Protein AF-0000000087431002 (afdb_homodimer)

Sequence (1058 aa):
MSEARDIAREKSKQQKQAIRGGDVTFYLPKTRDTFADWYDAVMDAAELVDRRYPVKGCIVFRPYGFFMENAIMRMCEEEYAKQGIELVLFPTVIPESYLKAESDHIKGFEAECFWVEKGGLHPLEERLALRPTSETAIYSMFAKWVRSYKDLPIKINQTCTIFRHETKNTKPLIRIREVHWNEAHCCHPTAEEAVEQLEAYWKVYDAITEGELCFKGIKLQRAPWDKFAGSVYTEVLDTIMPCGRVIQAASIHNLGQGFSKVFDMTYTNKDNIQVHPFLTCAGISTRVMACALSIHGDEKGLVLPPLIAQYQVVILPVGCGRKNNEEADRRVMAKVEEIRSTLVNKLKLRVHVDTNTSMSIGEKLYYYEVKGVPLRIELGNRDLEKNECVLVARDQGKDGKKSLSLDEVLSIASSTTEHHELILKNVILDELLAYKARLAQRAREFHESMVSEATSMEEIVRIINEKGGAVRFPFFTIGEDGKEWDDKLREQCSAEIRGYWPREKVPEGLKCALTGKPAVCYMYCAKAYMSEARDIAREKSKQQKQAIRGGDVTFYLPKTRDTFADWYDAVMDAAELVDRRYPVKGCIVFRPYGFFMENAIMRMCEEEYAKQGIELVLFPTVIPESYLKAESDHIKGFEAECFWVEKGGLHPLEERLALRPTSETAIYSMFAKWVRSYKDLPIKINQTCTIFRHETKNTKPLIRIREVHWNEAHCCHPTAEEAVEQLEAYWKVYDAITEGELCFKGIKLQRAPWDKFAGSVYTEVLDTIMPCGRVIQAASIHNLGQGFSKVFDMTYTNKDNIQVHPFLTCAGISTRVMACALSIHGDEKGLVLPPLIAQYQVVILPVGCGRKNNEEADRRVMAKVEEIRSTLVNKLKLRVHVDTNTSMSIGEKLYYYEVKGVPLRIELGNRDLEKNECVLVARDQGKDGKKSLSLDEVLSIASSTTEHHELILKNVILDELLAYKARLAQRAREFHESMVSEATSMEEIVRIINEKGGAVRFPFFTIGEDGKEWDDKLREQCSAEIRGYWPREKVPEGLKCALTGKPAVCYMYCAKAY

Solvent-accessible surface area (backbone atoms only — not comparable to full-atom values): 53680 Å² total; per-residue (Å²): 113,69,63,60,51,51,52,52,38,54,53,42,50,52,48,32,52,32,35,74,70,64,76,43,77,73,65,42,68,66,42,52,80,29,28,69,45,35,56,57,36,46,36,53,74,48,40,25,46,41,74,80,47,92,44,88,38,34,48,28,31,30,46,63,30,30,47,25,55,49,40,53,51,51,48,52,50,52,48,33,45,78,69,64,27,36,49,35,43,69,57,62,62,34,46,50,70,50,48,56,58,37,58,64,49,27,73,69,36,52,62,21,22,35,32,32,44,27,41,27,90,39,71,46,98,64,44,27,27,40,26,64,65,56,60,53,63,51,46,53,50,44,32,74,66,35,56,39,53,86,52,52,64,44,44,34,28,34,78,49,66,34,27,39,50,71,70,89,73,61,41,88,51,71,39,50,25,54,42,56,31,37,40,35,45,34,38,22,82,38,67,67,57,37,55,52,46,53,55,54,52,49,54,46,52,44,46,47,37,46,63,45,46,24,37,63,62,46,66,23,33,34,37,73,91,66,35,57,74,66,37,76,43,23,36,33,32,35,29,70,42,71,58,15,32,31,39,76,32,32,42,38,34,42,25,42,47,51,61,27,59,63,50,63,22,43,26,33,39,96,85,70,42,79,43,62,37,20,34,33,39,36,38,41,42,43,31,44,56,46,50,38,50,57,67,51,29,52,35,52,27,40,42,42,38,62,72,48,28,80,36,38,31,38,39,38,68,41,89,58,86,54,90,89,37,60,67,60,35,49,52,44,51,51,52,51,50,51,50,48,48,47,42,34,73,74,66,66,45,44,66,40,74,61,78,65,76,89,50,53,70,69,55,49,52,52,52,42,42,30,58,8,34,36,30,38,35,41,41,27,61,72,29,54,76,68,45,29,32,39,37,30,39,56,94,51,37,83,82,42,58,38,81,40,47,48,65,49,66,68,41,74,46,76,47,66,47,95,82,69,45,81,42,76,44,37,58,63,61,51,49,53,52,50,53,46,50,52,47,29,49,54,33,43,52,52,48,57,71,35,50,43,78,35,64,33,62,68,49,42,44,47,42,51,74,73,68,29,18,37,35,38,27,37,26,56,61,79,50,72,80,45,50,65,56,33,53,51,41,30,72,72,58,63,22,36,66,57,19,30,40,89,86,52,81,58,64,88,86,40,48,11,25,80,77,61,41,63,30,67,33,48,35,31,33,30,31,69,114,111,68,64,60,51,52,53,52,38,53,53,42,50,52,48,31,51,33,37,74,71,63,76,42,78,73,67,41,67,66,41,51,82,30,28,69,45,36,54,56,37,45,36,53,74,48,40,25,46,40,74,80,46,90,43,88,38,34,48,27,31,29,44,64,30,29,48,25,55,50,39,52,51,50,49,52,52,53,48,35,46,78,69,63,28,37,49,37,42,70,58,60,61,35,46,49,70,50,47,56,58,38,59,65,50,29,74,70,37,52,62,20,23,35,32,32,44,28,42,26,90,39,72,46,96,63,44,26,26,39,25,63,66,56,62,52,63,52,47,53,49,44,31,73,66,36,54,39,52,84,52,50,65,43,43,34,28,34,77,50,67,32,28,38,50,71,69,89,73,61,41,89,51,70,39,49,25,55,41,55,31,36,39,34,46,34,40,22,81,39,70,67,57,35,56,53,47,53,56,54,51,47,55,44,53,43,46,47,37,47,61,45,47,23,37,63,61,46,68,25,34,34,37,73,91,65,37,57,72,66,38,74,44,22,37,33,30,36,30,69,42,72,58,16,32,33,40,75,33,34,42,36,34,42,25,42,47,52,62,26,59,64,51,64,21,45,26,32,39,95,85,69,42,78,42,62,37,20,34,33,38,36,38,40,42,42,32,44,56,45,49,40,50,55,67,50,28,52,34,52,28,39,44,42,37,62,70,48,27,81,36,36,31,36,39,37,68,42,87,57,88,55,92,90,39,62,66,60,35,48,52,44,52,52,51,51,49,52,49,47,49,47,42,34,73,75,66,66,45,44,68,41,73,60,77,65,75,89,51,52,70,68,54,49,52,50,52,43,42,31,56,9,34,37,29,37,35,40,39,28,63,70,30,54,76,69,45,29,31,40,38,30,38,57,93,52,37,81,83,42,60,38,80,41,46,48,64,49,66,67,42,75,46,77,48,66,47,97,81,68,45,81,41,76,44,38,60,64,59,51,50,53,52,51,51,45,51,51,45,28,50,54,34,43,52,52,48,56,70,34,52,43,79,36,65,34,61,69,49,42,43,49,41,50,73,71,68,29,18,36,36,37,27,38,25,56,62,79,51,72,81,43,49,65,57,33,52,50,41,29,71,73,58,62,22,36,66,58,19,29,42,89,85,51,82,57,64,87,88,40,50,10,25,81,76,60,42,64,30,66,34,49,34,32,33,30,31,69,116

Radius of gyration: 31.09 Å; Cα contacts (8 Å, |Δi|>4): 2211; chains: 2; bounding box: 86×86×69 Å

Foldseek 3Di:
DVVVLVVLQVVLQVVLVCLLVVNDFFFHFCALSNPQSQQNSLCRNLVQWACPPPDFQDIHGDPLNVLLVVLLVVLLQVLLVVVVAAEDDFDQKAFPVLQVLQVLRCVPAVVWWDWAQDDDPGGDPTIITRAQDCLSVVLLVLLVQAAAQVSPKHKYKYFDWGATNPDPDHDPLARGGIWTKMKMKIWHADPVVLVVVLVSSVVSVCCSQCNQLQAAFDWFKFFPVPADGQFPIKIFGWAQFNSQAIGTFKMKTFNAQRSQVSSVRWYQYPVRDTDGITMIMMMGISVSVVRSQRLQAGSLAGAGGQSSRLAQEEEEEPPADDPPCPVLNVVQVVLVVLLVCLCCVVVVGNYHYDPDPVDDPVRVVSSVLNNNHQKYKYTYSVQVVVQWIWIDGSSCPPNRIDIDGSCQSNDWDWDADPVRDIDIDGPSVVSSVVSSVVSNVSNVVVLVVSEEEDQALVVQQVCCQPPHHKYKWFAADSHPVCVVVQVVSCVRRVKGWGRFDPVDADDPPDAGSYPRHTGGTIIMIGHHD/DVVVLVVLQVVLQVLLVCLLVVNDFFFHFCALSNLQSNQNSLCRNLVQWACPPPDFQDIHGDPLNVLLVVLLVVLLQVLLVVVVAAEDDFDQKAFPVLQVLQVLSCVPAVVWWDWAQDDDPGGDPTIITRAQDCLSVVLLVLLVQAAAQVSPKHKYKYFDWGATNPDPDHDPLARGGIWTKMKMKIWHADPVVLVVVLVSSVVSVCCSQCNQLQAAFDWFKFFPVPADGQFPTKIFGWAQFNSQAIGTFKMKTFNAQRSQVSSVRWYQYPVRDIDGITMIMMMGISVSVVRSQRLQAGSLAGAGGQSSRLAQEEEEEPPAPDDPCPVLNVVQVVLVVLLVCLCCVVVVGNYHYDPDPVDDPVRVVSSVLNNNRQKYKYTYSVQVVVQWIWIDGSSCPPNRIDIDGSCQSNDWDWDADPVRDIDIDGPSVVSSVVSSVVSNVSNVVVLVVSEEEDQALVVQQVCCQPPHHKYKWFAADSHPVCVVVQVVSCVRRVKGWGRFDPVDADDPPDAGSYPRHTGGTIIMIGHHD

Nearest PDB structures (foldseek):
  3ial-assembly1_B  TM=9.937E-01  e=1.482E-90  Giardia lamblia ATCC 50803
  1nj1-assembly1_A  TM=9.697E-01  e=1.057E-57  Methanothermobacter thermautotrophicus
  1nj8-assembly1_A  TM=9.540E-01  e=5.963E-51  Methanocaldococcus jannaschii
  7f9b-assembly1_B  TM=9.378E-01  e=2.506E-51  Homo sapiens
  7ot3-assembly1_A  TM=9.223E-01  e=3.376E-50  Homo sapiens

pLDDT: mean 93.63, std 7.82, range [51.78, 98.88]

Organism: Giardia muris (NCBI:txid5742)

Secondary structure (DSSP, 8-state):
-HHHHHHHHHHHHHHHHHHHTTSS-------TTTHHHHHHHHHHHTT-EETTSSSTT--EE-HHHHHHHHHHHHHHHHHHHHTT-EE-B--SEEEHHHHHTSHHHHHHHGGG-EEEEEETTEEEEEEEEE-S-SHHHHHHHHHHH--BGGG--EEEEEEEEEE----SS-BTTTB-SEEEEEEEEEEESSHHHHHHHHHHHHHHHHIIIIIIS----EEEEPPGGGSPTT-SEEEEEEEE-TTS-EEEEEEEEEEETHHHHHTT--EE-TTS-EEPPEEEEEEEETHHHHHHHHHH-BTTB----GGG-S-SEEEEEES---TT-HHHHHHHHHHHHHHHHHHHHHH---EEE---TTS-HHHHHHHHHHTT-SEEEEEEHHHHHTTEEEEEETTTGGGG-EEEEHHHHH--EEEE-TT--EEEE-HHHHHHHHHHHHHHHHHHHHHHHTEEE-SSHHHHHHHHHHT-SEEEEEES-SSGGGHHHHHHHHHHHS-EEEEB-TT----TTPBPTTT-SBP-EEEEEE-B-/-HHHHHHHHHHHHHHHHHHHTTSS-------TTTHHHHHHHHHHHTT-EETTSSSTT--EE-HHHHHHHHHHHHHHHHHHHHTT-EE-B--SEEEHHHHHTSHHHHHHHGGG-EEEEEETTEEEEEEEEE-S-SHHHHHHHHHHH--BGGG--EEEEEEEEEE----SS-BTTTB-SEEEEEEEEEEESSHHHHHHHHHHHHHHHHIIIIIIS----EEEEPPGGGSPTT-SEEEEEEEE-TTS-EEEEEEEEEEETHHHHHTT--EE-TTS-EEPPEEEEEEEETHHHHHHHHHH-BTTB----GGG-S-SEEEEEES-S-TT-HHHHHHHHHHHHHHHHHHHHHH---EEE---TTS-HHHHHHHHHHTT-SEEEEEEHHHHHTTEEEEEETTTGGGG-EEEEHHHHH--EEEE-TT--EEEE-HHHHHHHHHHHHHHHHHHHHHHHTEEE-SSHHHHHHHHHHT-SEEEEEES-SSGGGHHHHHHHHHHHS-EEEEE-TT----TTPBPTTT-SBP-EEEEEE-B-

Structure (mmCIF, N/CA/C/O backbone):
data_AF-0000000087431002-model_v1
#
loop_
_entity.id
_entity.type
_entity.pdbx_description
1 polymer 'proline--tRNA ligase'
#
loop_
_atom_site.group_PDB
_atom_site.id
_atom_site.type_symbol
_atom_site.label_atom_id
_atom_site.label_alt_id
_atom_site.label_comp_id
_atom_site.label_asym_id
_atom_site.label_entity_id
_atom_site.label_seq_id
_atom_site.pdbx_PDB_ins_code
_atom_site.Cartn_x
_atom_site.Cartn_y
_atom_site.Cartn_z
_atom_site.occupancy
_atom_site.B_iso_or_equiv
_atom_site.auth_seq_id
_atom_site.auth_comp_id
_atom_site.auth_asym_id
_atom_site.auth_atom_id
_atom_site.pdbx_PDB_model_num
ATOM 1 N N . MET A 1 1 ? 12.492 47.031 8.977 1 52.16 1 MET A N 1
ATOM 2 C CA . MET A 1 1 ? 11.844 45.719 9.141 1 52.16 1 MET A CA 1
ATOM 3 C C . MET A 1 1 ? 11.82 44.969 7.824 1 52.16 1 MET A C 1
ATOM 5 O O . MET A 1 1 ? 12.172 43.781 7.785 1 52.16 1 MET A O 1
ATOM 9 N N . SER A 1 2 ? 11.578 45.75 6.766 1 64.38 2 SER A N 1
ATOM 10 C CA . SER A 1 2 ? 11.531 45.156 5.426 1 64.38 2 SER A CA 1
ATOM 11 C C . SER A 1 2 ? 12.93 44.812 4.926 1 64.38 2 SER A C 1
ATOM 13 O O . SER A 1 2 ? 13.148 43.75 4.367 1 64.38 2 SER A O 1
ATOM 15 N N . GLU A 1 3 ? 13.812 45.656 5.258 1 68.19 3 GLU A N 1
ATOM 16 C CA . GLU A 1 3 ? 15.18 45.438 4.777 1 68.19 3 GLU A CA 1
ATOM 17 C C . GLU A 1 3 ? 15.828 44.25 5.465 1 68.19 3 GLU A C 1
ATOM 19 O O . GLU A 1 3 ? 16.531 43.469 4.82 1 68.19 3 GLU A O 1
ATOM 24 N N . ALA A 1 4 ? 15.617 44.188 6.703 1 68.56 4 ALA A N 1
ATOM 25 C CA . ALA A 1 4 ? 16.172 43.062 7.477 1 68.56 4 ALA A CA 1
ATOM 26 C C . ALA A 1 4 ? 15.602 41.75 7.004 1 68.56 4 ALA A C 1
ATOM 28 O O . ALA A 1 4 ? 16.328 40.75 6.93 1 68.56 4 ALA A O 1
ATOM 29 N N . ARG A 1 5 ? 14.453 41.75 6.629 1 75.25 5 ARG A N 1
ATOM 30 C CA . ARG A 1 5 ? 13.797 40.562 6.109 1 75.25 5 ARG A CA 1
ATOM 31 C C . ARG A 1 5 ? 14.391 40.156 4.766 1 75.25 5 ARG A C 1
ATOM 33 O O . ARG A 1 5 ? 14.609 38.969 4.508 1 75.25 5 ARG A O 1
ATOM 40 N N . ASP A 1 6 ? 14.719 41.094 3.988 1 77.62 6 ASP A N 1
ATOM 41 C CA . ASP A 1 6 ? 15.289 40.812 2.67 1 77.62 6 ASP A CA 1
ATOM 42 C C . ASP A 1 6 ? 16.703 40.25 2.785 1 77.62 6 ASP A C 1
ATOM 44 O O . ASP A 1 6 ? 17.062 39.344 2.037 1 77.62 6 ASP A O 1
ATOM 48 N N . ILE A 1 7 ? 17.391 40.75 3.699 1 77 7 ILE A N 1
ATOM 49 C CA . ILE A 1 7 ? 18.75 40.281 3.924 1 77 7 ILE A CA 1
ATOM 50 C C . ILE A 1 7 ? 18.719 38.844 4.449 1 77 7 ILE A C 1
ATOM 52 O O . ILE A 1 7 ? 19.484 38 4 1 77 7 ILE A O 1
ATOM 56 N N . ALA A 1 8 ? 17.859 38.656 5.32 1 76 8 ALA A N 1
ATOM 57 C CA . ALA A 1 8 ? 17.719 37.312 5.887 1 76 8 ALA A CA 1
ATOM 58 C C . ALA A 1 8 ? 17.328 36.312 4.812 1 76 8 ALA A C 1
ATOM 60 O O . ALA A 1 8 ? 17.859 35.188 4.781 1 76 8 ALA A O 1
ATOM 61 N N . ARG A 1 9 ? 16.547 36.656 3.959 1 82.19 9 ARG A N 1
ATOM 62 C CA . ARG A 1 9 ? 16.094 35.781 2.883 1 82.19 9 ARG A CA 1
ATOM 63 C C . ARG A 1 9 ? 17.219 35.469 1.905 1 82.19 9 ARG A C 1
ATOM 65 O O . ARG A 1 9 ? 17.359 34.344 1.435 1 82.19 9 ARG A O 1
ATOM 72 N N . GLU A 1 10 ? 17.938 36.438 1.567 1 83 10 GLU A N 1
ATOM 73 C CA . GLU A 1 10 ? 19.062 36.25 0.648 1 83 10 GLU A CA 1
ATOM 74 C C . GLU A 1 10 ? 20.109 35.312 1.251 1 83 10 GLU A C 1
ATOM 76 O O . GLU A 1 10 ? 20.656 34.469 0.558 1 83 10 GLU A O 1
ATOM 81 N N . LYS A 1 11 ? 20.359 35.531 2.484 1 84.12 11 LYS A N 1
ATOM 82 C CA . LYS A 1 11 ? 21.328 34.688 3.184 1 84.12 11 LYS A CA 1
ATOM 83 C C . LYS A 1 11 ? 20.828 33.25 3.256 1 84.12 11 LYS A C 1
ATOM 85 O O . LYS A 1 11 ? 21.594 32.312 3.07 1 84.12 11 LYS A O 1
ATOM 90 N N . SER A 1 12 ? 19.625 33.062 3.512 1 83 12 SER A N 1
ATOM 91 C CA . SER A 1 12 ? 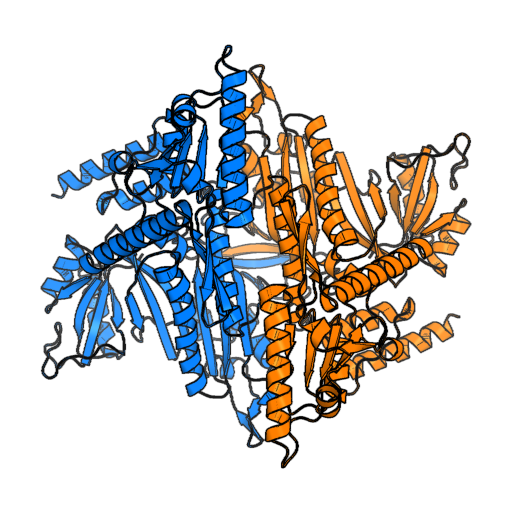19.047 31.734 3.6 1 83 12 SER A CA 1
ATOM 92 C C . SER A 1 12 ? 19.078 31.031 2.248 1 83 12 SER A C 1
ATOM 94 O O . SER A 1 12 ? 19.297 29.812 2.182 1 83 12 SER A O 1
ATOM 96 N N . LYS A 1 13 ? 18.891 31.734 1.188 1 84.25 13 LYS A N 1
ATOM 97 C CA . LYS A 1 13 ? 18.953 31.172 -0.159 1 84.25 13 LYS A CA 1
ATOM 98 C C . LYS A 1 13 ? 20.359 30.656 -0.468 1 84.25 13 LYS A C 1
ATOM 100 O O . LYS A 1 13 ? 20.516 29.594 -1.057 1 84.25 13 LYS A O 1
ATOM 105 N N . GLN A 1 14 ? 21.25 31.406 -0.085 1 81.62 14 GLN A N 1
ATOM 106 C CA . GLN A 1 14 ? 22.641 31 -0.298 1 81.62 14 GLN A CA 1
ATOM 107 C C . GLN A 1 14 ? 22.984 29.75 0.516 1 81.62 14 GLN A C 1
ATOM 109 O O . GLN A 1 14 ? 23.672 28.859 0.023 1 81.62 14 GLN A O 1
ATOM 114 N N . GLN A 1 15 ? 22.531 29.75 1.683 1 82.06 15 GLN A N 1
ATOM 115 C CA . GLN A 1 15 ? 22.781 28.594 2.551 1 82.06 15 GLN A CA 1
ATOM 116 C C . GLN A 1 15 ? 22.109 27.344 2.004 1 82.06 15 GLN A C 1
ATOM 118 O O . GLN A 1 15 ? 22.688 26.25 2.037 1 82.06 15 GLN A O 1
ATOM 123 N N . LYS A 1 16 ? 20.984 27.5 1.591 1 80.81 16 LYS A N 1
ATOM 124 C CA . LYS A 1 16 ? 20.266 26.391 0.975 1 80.81 16 LYS A CA 1
ATOM 125 C C . LYS A 1 16 ? 21.062 25.797 -0.187 1 80.81 16 LYS A C 1
ATOM 127 O O . LYS A 1 16 ? 21.188 24.578 -0.294 1 80.81 16 LYS A O 1
ATOM 132 N N . GLN A 1 17 ? 21.562 26.594 -1.006 1 79.88 17 GLN A N 1
ATOM 133 C CA . GLN A 1 17 ? 22.328 26.125 -2.152 1 79.88 17 GLN A CA 1
ATOM 134 C C . GLN A 1 17 ? 23.609 25.406 -1.703 1 79.88 17 GLN A C 1
ATOM 136 O O . GLN A 1 17 ? 24.016 24.422 -2.309 1 79.88 17 GLN A O 1
ATOM 141 N N . ALA A 1 18 ? 24.156 25.906 -0.651 1 78.31 18 ALA A N 1
ATOM 142 C CA . ALA A 1 18 ? 25.359 25.297 -0.117 1 78.31 18 ALA A CA 1
ATOM 143 C C . ALA A 1 18 ? 25.078 23.922 0.479 1 78.31 18 ALA A C 1
ATOM 145 O O . ALA A 1 18 ? 25.875 23 0.354 1 78.31 18 ALA A O 1
ATOM 146 N N . ILE A 1 19 ? 24.016 23.828 1.104 1 79.31 19 ILE A N 1
ATOM 147 C CA . ILE A 1 19 ? 23.594 22.562 1.685 1 79.31 19 ILE A CA 1
ATOM 148 C C . ILE A 1 19 ? 23.312 21.547 0.573 1 79.31 19 ILE A C 1
ATOM 150 O O . ILE A 1 19 ? 23.797 20.406 0.627 1 79.31 19 ILE A O 1
ATOM 154 N N . ARG A 1 20 ? 22.672 21.953 -0.408 1 75.88 20 ARG A N 1
ATOM 155 C CA . ARG A 1 20 ? 22.312 21.078 -1.528 1 75.88 20 ARG A CA 1
ATOM 156 C C . ARG A 1 20 ? 23.547 20.625 -2.293 1 75.88 20 ARG A C 1
ATOM 158 O O . ARG A 1 20 ? 23.609 19.5 -2.779 1 75.88 20 ARG A O 1
ATOM 165 N N . GLY A 1 21 ? 24.5 21.531 -2.328 1 73.31 21 GLY A N 1
ATOM 166 C CA . GLY A 1 21 ? 25.75 21.219 -3.014 1 73.31 21 GLY A CA 1
ATOM 167 C C . GLY A 1 21 ? 26.672 20.344 -2.197 1 73.31 21 GLY A C 1
ATOM 168 O O . GLY A 1 21 ? 27.688 19.859 -2.709 1 73.31 21 GLY A O 1
ATOM 169 N N . GLY A 1 22 ? 26.297 20.141 -0.859 1 74.38 22 GLY A N 1
ATOM 170 C CA . GLY A 1 22 ? 27.125 19.328 0.016 1 74.38 22 GLY A CA 1
ATOM 171 C C . GLY A 1 22 ? 28.297 20.078 0.605 1 74.38 22 GLY A C 1
ATOM 172 O O . GLY A 1 22 ? 29.203 19.484 1.2 1 74.38 22 GLY A O 1
ATOM 173 N N . ASP A 1 23 ? 28.297 21.328 0.512 1 72.69 23 ASP A N 1
ATOM 174 C CA . ASP A 1 23 ? 29.422 22.156 0.929 1 72.69 23 ASP A CA 1
ATOM 175 C C . ASP A 1 23 ? 29.406 22.391 2.436 1 72.69 23 ASP A C 1
ATOM 177 O O . ASP A 1 23 ? 30.438 22.641 3.049 1 72.69 23 ASP A O 1
ATOM 181 N N . VAL A 1 24 ? 28.156 22.359 2.922 1 79.56 24 VAL A N 1
ATOM 182 C CA . VAL A 1 24 ? 28.047 22.625 4.352 1 79.56 24 VAL A CA 1
ATOM 183 C C . VAL A 1 24 ? 27.047 21.656 4.98 1 79.56 24 VAL A C 1
ATOM 185 O O . VAL A 1 24 ? 26.172 21.109 4.285 1 79.56 24 VAL A O 1
ATOM 188 N N . THR A 1 25 ? 27.234 21.562 6.277 1 83.81 25 THR A N 1
ATOM 189 C CA . THR A 1 25 ? 26.281 20.781 7.039 1 83.81 25 THR A CA 1
ATOM 190 C C . THR A 1 25 ? 24.969 21.547 7.23 1 83.81 25 THR A C 1
ATOM 192 O O . THR A 1 25 ? 24.953 22.781 7.148 1 83.81 25 THR A O 1
ATOM 195 N N . PHE A 1 26 ? 24 20.875 7.34 1 89.38 26 PHE A N 1
ATOM 196 C CA . PHE A 1 26 ? 22.688 21.5 7.453 1 89.38 26 PHE A CA 1
ATOM 197 C C . PHE A 1 26 ? 22.594 22.344 8.719 1 89.38 26 PHE A C 1
ATOM 199 O O . PHE A 1 26 ? 22.766 21.828 9.828 1 89.38 26 PHE A O 1
ATOM 206 N N . TYR A 1 27 ? 22.406 23.516 8.602 1 92.62 27 TYR A N 1
ATOM 207 C CA . TYR A 1 27 ? 22 24.469 9.617 1 92.62 27 TYR A CA 1
ATOM 208 C C . TYR A 1 27 ? 21.297 25.656 8.992 1 92.62 27 TYR A C 1
ATOM 210 O O . TYR A 1 27 ? 21.906 26.453 8.266 1 92.62 27 TYR A O 1
ATOM 218 N N . LEU A 1 28 ? 20.062 25.719 9.227 1 93.69 28 LEU A N 1
ATOM 219 C CA . LEU A 1 28 ? 19.25 26.781 8.617 1 93.69 28 LEU A CA 1
ATOM 220 C C . LEU A 1 28 ? 18.109 27.188 9.547 1 93.69 28 LEU A C 1
ATOM 222 O O . LEU A 1 28 ? 17.156 26.453 9.734 1 93.69 28 LEU A O 1
ATOM 226 N N . PRO A 1 29 ? 18.25 28.422 10.039 1 93.12 29 PRO A N 1
ATOM 227 C CA . PRO A 1 29 ? 17.156 28.891 10.914 1 93.12 29 PRO A CA 1
ATOM 228 C C . PRO A 1 29 ? 15.789 28.828 10.242 1 93.12 29 PRO A C 1
ATOM 230 O O . PRO A 1 29 ? 15.664 29.141 9.055 1 93.12 29 PRO A O 1
ATOM 233 N N . LYS A 1 30 ? 14.852 28.375 11.016 1 94.06 30 LYS A N 1
ATOM 234 C CA . LYS A 1 30 ? 13.477 28.266 10.531 1 94.06 30 LYS A CA 1
ATOM 235 C C . LYS A 1 30 ? 12.602 29.359 11.125 1 94.06 30 LYS A C 1
ATOM 237 O O . LYS A 1 30 ? 12.172 29.266 12.281 1 94.06 30 LYS A O 1
ATOM 242 N N . THR A 1 31 ? 12.398 30.422 10.406 1 91.94 31 THR A N 1
ATOM 243 C CA . THR A 1 31 ? 11.508 31.531 10.75 1 91.94 31 THR A CA 1
ATOM 244 C C . THR A 1 31 ? 10.391 31.672 9.727 1 91.94 31 THR A C 1
ATOM 246 O O . THR A 1 31 ? 10.352 30.922 8.734 1 91.94 31 THR A O 1
ATOM 249 N N . ARG A 1 32 ? 9.531 32.5 9.992 1 91.19 32 ARG A N 1
ATOM 250 C CA . ARG A 1 32 ? 8.438 32.75 9.062 1 91.19 32 ARG A CA 1
ATOM 251 C C . ARG A 1 32 ? 8.969 33.094 7.676 1 91.19 32 ARG A C 1
ATOM 253 O O . ARG A 1 32 ? 8.438 32.594 6.668 1 91.19 32 ARG A O 1
ATOM 260 N N . ASP A 1 33 ? 10.086 33.844 7.602 1 90.44 33 ASP A N 1
ATOM 261 C CA . ASP A 1 33 ? 10.586 34.375 6.34 1 90.44 33 ASP A CA 1
ATOM 262 C C . ASP A 1 33 ? 11.547 33.375 5.672 1 90.44 33 ASP A C 1
ATOM 264 O O . ASP A 1 33 ? 11.773 33.469 4.461 1 90.44 33 ASP A O 1
ATOM 268 N N . THR A 1 34 ? 12.055 32.438 6.449 1 94.75 34 THR A N 1
ATOM 269 C CA . THR A 1 34 ? 13.062 31.531 5.891 1 94.75 34 THR A CA 1
ATOM 270 C C . THR A 1 34 ? 12.508 30.125 5.738 1 94.75 34 THR A C 1
ATOM 272 O O . THR A 1 34 ? 13.211 29.219 5.293 1 94.75 34 THR A O 1
ATOM 275 N N . PHE A 1 35 ? 11.281 29.984 6.074 1 95.69 35 PHE A N 1
ATOM 276 C CA . PHE A 1 35 ? 10.664 28.672 6.102 1 95.69 35 PHE A CA 1
ATOM 277 C C . PHE A 1 35 ? 10.758 28 4.734 1 95.69 35 PHE A C 1
ATOM 279 O O . PHE A 1 35 ? 11.078 26.812 4.641 1 95.69 35 PHE A O 1
ATOM 286 N N . ALA A 1 36 ? 10.445 28.688 3.699 1 94.25 36 ALA A N 1
ATOM 287 C CA . ALA A 1 36 ? 10.445 28.109 2.357 1 94.25 36 ALA A CA 1
ATOM 288 C C . ALA A 1 36 ? 11.805 27.516 2.012 1 94.25 36 ALA A C 1
ATOM 290 O O . ALA A 1 36 ? 11.891 26.406 1.458 1 94.25 36 ALA A O 1
ATOM 291 N N . ASP A 1 37 ? 12.852 28.203 2.316 1 95.69 37 ASP A N 1
ATOM 292 C CA . ASP A 1 37 ? 14.211 27.719 2.059 1 95.69 37 ASP A CA 1
ATOM 293 C C . ASP A 1 37 ? 14.555 26.531 2.939 1 95.69 37 ASP A C 1
ATOM 295 O O . ASP A 1 37 ? 15.156 25.562 2.473 1 95.69 37 ASP A O 1
ATOM 299 N N . TRP A 1 38 ? 14.164 26.672 4.207 1 97 38 TRP A N 1
ATOM 300 C CA . TRP A 1 38 ? 14.375 25.562 5.129 1 97 38 TRP A CA 1
ATOM 301 C C . TRP A 1 38 ? 13.711 24.297 4.609 1 97 38 TRP A C 1
ATOM 303 O O . TRP A 1 38 ? 14.328 23.234 4.578 1 97 38 TRP A O 1
ATOM 313 N N . TYR A 1 39 ? 12.477 24.469 4.211 1 96.81 39 TYR A N 1
ATOM 314 C CA . TYR A 1 39 ? 11.664 23.359 3.742 1 96.81 39 TYR A CA 1
ATOM 315 C C . TYR A 1 39 ? 12.312 22.672 2.543 1 96.81 39 TYR A C 1
ATOM 317 O O . TYR A 1 39 ? 12.453 21.453 2.516 1 96.81 39 TYR A O 1
ATOM 325 N N . ASP A 1 40 ? 12.75 23.406 1.629 1 94.81 40 ASP A N 1
ATOM 326 C CA . ASP A 1 40 ? 13.391 22.875 0.432 1 94.81 40 ASP A CA 1
ATOM 327 C C . ASP A 1 40 ? 14.703 22.172 0.779 1 94.81 40 ASP A C 1
ATOM 329 O O . ASP A 1 40 ? 14.977 21.078 0.284 1 94.81 40 ASP A O 1
ATOM 333 N N . ALA A 1 41 ? 15.445 22.797 1.634 1 95.44 41 ALA A N 1
ATOM 334 C CA . ALA A 1 41 ? 16.766 22.281 1.983 1 95.44 41 ALA A CA 1
ATOM 335 C C . ALA A 1 41 ? 16.672 20.969 2.746 1 95.44 41 ALA A C 1
ATOM 337 O O . ALA A 1 41 ? 17.453 20.031 2.504 1 95.44 41 ALA A O 1
ATOM 338 N N . VAL A 1 42 ? 15.734 20.906 3.654 1 96.56 42 VAL A N 1
ATOM 339 C CA . VAL A 1 42 ? 15.672 19.719 4.516 1 96.56 42 VAL A CA 1
ATOM 340 C C . VAL A 1 42 ? 15.188 18.516 3.707 1 96.56 42 VAL A C 1
ATOM 342 O O . VAL A 1 42 ? 15.602 17.391 3.969 1 96.56 42 VAL A O 1
ATOM 345 N N . MET A 1 43 ? 14.305 18.719 2.686 1 95.62 43 MET A N 1
ATOM 346 C CA . MET A 1 43 ? 13.836 17.641 1.82 1 95.62 43 MET A CA 1
ATOM 347 C C . MET A 1 43 ? 15 16.953 1.125 1 95.62 43 MET A C 1
ATOM 349 O O . MET A 1 43 ? 15.016 15.719 1.006 1 95.62 43 MET A O 1
ATOM 353 N N . ASP A 1 44 ? 15.938 17.734 0.727 1 93.75 44 ASP A N 1
ATOM 354 C CA . ASP A 1 44 ? 17.109 17.219 0.019 1 93.75 44 ASP A CA 1
ATOM 355 C C . ASP A 1 44 ? 18.109 16.625 0.993 1 93.75 44 ASP A C 1
ATOM 357 O O . ASP A 1 44 ? 18.594 15.5 0.795 1 93.75 44 ASP A O 1
ATOM 361 N N . ALA A 1 45 ? 18.406 17.375 2.066 1 94.69 45 ALA A N 1
ATOM 362 C CA . ALA A 1 45 ? 19.453 16.984 3.008 1 94.69 45 ALA A CA 1
ATOM 363 C C . ALA A 1 45 ? 19.109 15.672 3.703 1 94.69 45 ALA A C 1
ATOM 365 O O . ALA A 1 45 ? 19.984 14.852 3.973 1 94.69 45 ALA A O 1
ATOM 366 N N . ALA A 1 46 ? 17.844 15.516 3.982 1 96.31 46 ALA A N 1
ATOM 367 C CA . ALA A 1 46 ? 17.406 14.297 4.66 1 96.31 46 ALA A CA 1
ATOM 368 C C . ALA A 1 46 ? 17.047 13.211 3.654 1 96.31 46 ALA A C 1
ATOM 370 O O . ALA A 1 46 ? 16.672 12.102 4.039 1 96.31 46 ALA A O 1
ATOM 371 N N . GLU A 1 47 ? 17.094 13.516 2.359 1 94.88 47 GLU A N 1
ATOM 372 C CA . GLU A 1 47 ? 16.859 12.57 1.274 1 94.88 47 GLU A CA 1
ATOM 373 C C . GLU A 1 47 ? 15.438 12.008 1.338 1 94.88 47 GLU A C 1
ATOM 375 O O . GLU A 1 47 ? 15.234 10.797 1.272 1 94.88 47 GLU A O 1
ATOM 380 N N . LEU A 1 48 ? 14.484 12.883 1.465 1 98.12 48 LEU A N 1
ATOM 381 C CA . LEU A 1 48 ? 13.086 12.461 1.578 1 98.12 48 LEU A CA 1
ATOM 382 C C . LEU A 1 48 ? 12.477 12.219 0.201 1 98.12 48 LEU A C 1
ATOM 384 O O . LEU A 1 48 ? 11.828 11.203 -0.027 1 98.12 48 LEU A O 1
ATOM 388 N N . VAL A 1 49 ? 12.695 13.172 -0.699 1 97.88 49 VAL A N 1
ATOM 389 C CA . VAL A 1 49 ? 12.148 13.094 -2.049 1 97.88 49 VAL A CA 1
ATOM 390 C C . VAL A 1 49 ? 13.188 13.594 -3.055 1 97.88 49 VAL A C 1
ATOM 392 O O . VAL A 1 49 ? 14.156 14.25 -2.682 1 97.88 49 VAL A O 1
ATOM 395 N N . ASP A 1 50 ? 13.07 13.242 -4.262 1 97.12 50 ASP A N 1
ATOM 396 C CA . ASP A 1 50 ? 13.875 13.758 -5.363 1 97.12 50 ASP A CA 1
ATOM 397 C C . ASP A 1 50 ? 13 14.414 -6.422 1 97.12 50 ASP A C 1
ATOM 399 O O . ASP A 1 50 ? 12.195 13.742 -7.078 1 97.12 50 ASP A O 1
ATOM 403 N N . ARG A 1 51 ? 13.172 15.711 -6.57 1 93.25 51 ARG A N 1
ATOM 404 C CA . ARG A 1 51 ? 12.32 16.5 -7.453 1 93.25 51 ARG A CA 1
ATOM 405 C C . ARG A 1 51 ? 12.922 16.594 -8.852 1 93.25 51 ARG A C 1
ATOM 407 O O . ARG A 1 51 ? 12.352 17.25 -9.734 1 93.25 51 ARG A O 1
ATOM 414 N N . ARG A 1 52 ? 14.055 15.969 -9.086 1 94.62 52 ARG A N 1
ATOM 415 C CA . ARG A 1 52 ? 14.742 16.062 -10.375 1 94.62 52 ARG A CA 1
ATOM 416 C C . ARG A 1 52 ? 14.094 15.141 -11.406 1 94.62 52 ARG A C 1
ATOM 418 O O . ARG A 1 52 ? 14.492 15.148 -12.57 1 94.62 52 ARG A O 1
ATOM 425 N N . TYR A 1 53 ? 13.094 14.25 -10.945 1 95.69 53 TYR A N 1
ATOM 426 C CA . TYR A 1 53 ? 12.328 13.492 -11.938 1 95.69 53 TYR A CA 1
ATOM 427 C C . TYR A 1 53 ? 11.797 14.406 -13.031 1 95.69 53 TYR A C 1
ATOM 429 O O . TYR A 1 53 ? 11.305 15.5 -12.758 1 95.69 53 TYR A O 1
ATOM 437 N N . PRO A 1 54 ? 11.859 14.039 -14.266 1 93.25 54 PRO A N 1
ATOM 438 C CA . PRO A 1 54 ? 11.648 14.977 -15.367 1 93.25 54 PRO A CA 1
ATOM 439 C C . PRO A 1 54 ? 10.172 15.18 -15.703 1 93.25 54 PRO A C 1
ATOM 441 O O . PRO A 1 54 ? 9.805 15.25 -16.875 1 93.25 54 PRO A O 1
ATOM 444 N N . VAL A 1 55 ? 9.297 15.109 -14.875 1 94 55 VAL A N 1
ATOM 445 C CA . VAL A 1 55 ? 7.887 15.469 -14.977 1 94 55 VAL A CA 1
ATOM 446 C C . VAL A 1 55 ? 7.508 16.406 -13.828 1 94 55 VAL A C 1
ATOM 448 O O . VAL A 1 55 ? 7.492 16 -12.664 1 94 55 VAL A O 1
ATOM 451 N N . LYS A 1 56 ? 7.203 17.578 -14.188 1 92 56 LYS A N 1
ATOM 452 C CA . LYS A 1 56 ? 6.918 18.609 -13.195 1 92 56 LYS A CA 1
ATOM 453 C C . LYS A 1 56 ? 5.824 18.141 -12.227 1 92 56 LYS A C 1
ATOM 455 O O . LYS A 1 56 ? 4.793 17.625 -12.656 1 92 56 LYS A O 1
ATOM 460 N N . GLY A 1 57 ? 6.023 18.312 -10.953 1 93 57 GLY A N 1
ATOM 461 C CA . GLY A 1 57 ? 5.035 18 -9.93 1 93 57 GLY A CA 1
ATOM 462 C C . GLY A 1 57 ? 5 16.531 -9.562 1 93 57 GLY A C 1
ATOM 463 O O . GLY A 1 57 ? 4.262 16.141 -8.656 1 93 57 GLY A O 1
ATOM 464 N N . CYS A 1 58 ? 5.727 15.695 -10.234 1 95.62 58 CYS A N 1
ATOM 465 C CA . CYS A 1 58 ? 5.859 14.281 -9.898 1 95.62 58 CYS A CA 1
ATOM 466 C C . CYS A 1 58 ? 7.18 14.008 -9.188 1 95.62 58 CYS A C 1
ATOM 468 O O . CYS A 1 58 ? 8.242 14.039 -9.812 1 95.62 58 CYS A O 1
ATOM 470 N N . ILE A 1 59 ? 7.117 13.711 -7.945 1 96.44 59 ILE A N 1
ATOM 471 C CA . ILE A 1 59 ? 8.328 13.547 -7.152 1 96.44 59 ILE A CA 1
ATOM 472 C C . ILE A 1 59 ? 8.602 12.062 -6.926 1 96.44 59 ILE A C 1
ATOM 474 O O . ILE A 1 59 ? 7.676 11.242 -6.938 1 96.44 59 ILE A O 1
ATOM 478 N N . VAL A 1 60 ? 9.859 11.695 -6.797 1 98.31 60 VAL A N 1
ATOM 479 C CA . VAL A 1 60 ? 10.242 10.359 -6.363 1 98.31 60 VAL A CA 1
ATOM 480 C C . VAL A 1 60 ? 10.383 10.328 -4.844 1 98.31 60 VAL A C 1
ATOM 482 O O . VAL A 1 60 ? 11.164 11.086 -4.266 1 98.31 60 VAL A O 1
ATOM 485 N N . PHE A 1 61 ? 9.609 9.539 -4.164 1 98.69 61 PHE A N 1
ATOM 486 C CA . PHE A 1 61 ? 9.859 9.281 -2.75 1 98.69 61 PHE A CA 1
ATOM 487 C C . PHE A 1 61 ? 11.086 8.391 -2.568 1 98.69 61 PHE A C 1
ATOM 489 O O . PHE A 1 61 ? 11.094 7.246 -3.014 1 98.69 61 PHE A O 1
ATOM 496 N N . ARG A 1 62 ? 12.133 8.969 -1.959 1 98.31 62 ARG A N 1
ATOM 497 C CA . ARG A 1 62 ? 13.281 8.156 -1.572 1 98.31 62 ARG A CA 1
ATOM 498 C C . ARG A 1 62 ? 12.945 7.246 -0.399 1 98.31 62 ARG A C 1
ATOM 500 O O . ARG A 1 62 ? 11.875 7.375 0.205 1 98.31 62 ARG A O 1
ATOM 507 N N . PRO A 1 63 ? 13.789 6.281 -0.098 1 98.19 63 PRO A N 1
ATOM 508 C CA . PRO A 1 63 ? 13.43 5.2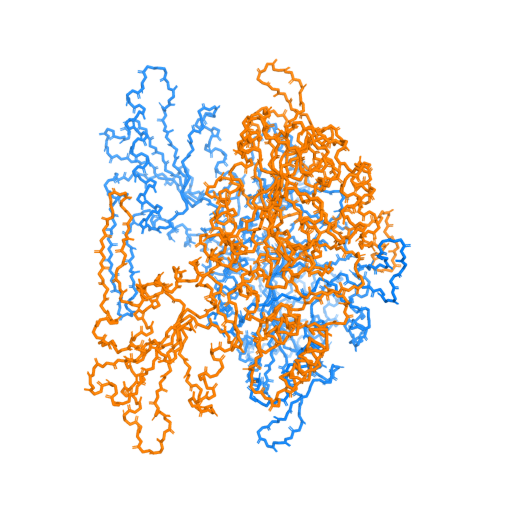89 0.918 1 98.19 63 PRO A CA 1
ATOM 509 C C . PRO A 1 63 ? 13.023 5.922 2.248 1 98.19 63 PRO A C 1
ATOM 511 O O . PRO A 1 63 ? 11.992 5.562 2.82 1 98.19 63 PRO A O 1
ATOM 514 N N . TYR A 1 64 ? 13.766 6.914 2.734 1 98.31 64 TYR A N 1
ATOM 515 C CA . TYR A 1 64 ? 13.516 7.52 4.039 1 98.31 64 TYR A CA 1
ATOM 516 C C . TYR A 1 64 ? 12.18 8.258 4.051 1 98.31 64 TYR A C 1
ATOM 518 O O . TYR A 1 64 ? 11.406 8.133 5 1 98.31 64 TYR A O 1
ATOM 526 N N . GLY A 1 65 ? 11.922 8.984 2.971 1 98.62 65 GLY A N 1
ATOM 527 C CA . GLY A 1 65 ? 10.664 9.711 2.852 1 98.62 65 GLY A CA 1
ATOM 528 C C . GLY A 1 65 ? 9.461 8.805 2.701 1 98.62 65 GLY A C 1
ATOM 529 O O . GLY A 1 65 ? 8.414 9.047 3.301 1 98.62 65 GLY A O 1
ATOM 530 N N . PHE A 1 66 ? 9.641 7.754 1.898 1 98.75 66 PHE A N 1
ATOM 531 C CA . PHE A 1 66 ? 8.484 6.891 1.663 1 98.75 66 PHE A CA 1
ATOM 532 C C . PHE A 1 66 ? 8.164 6.07 2.908 1 98.75 66 PHE A C 1
ATOM 534 O O . PHE A 1 66 ? 6.996 5.758 3.162 1 98.75 66 PHE A O 1
ATOM 541 N N . PHE A 1 67 ? 9.148 5.723 3.662 1 98.44 67 PHE A N 1
ATOM 542 C CA . PHE A 1 67 ? 8.844 5.078 4.934 1 98.44 67 PHE A CA 1
ATOM 543 C C . PHE A 1 67 ? 7.844 5.902 5.734 1 98.44 67 PHE A C 1
ATOM 545 O O . PHE A 1 67 ? 6.871 5.367 6.27 1 98.44 67 PHE A O 1
ATOM 552 N N . MET A 1 68 ? 8.117 7.215 5.828 1 98.75 68 MET A N 1
ATOM 553 C CA . MET A 1 68 ? 7.277 8.125 6.602 1 98.75 68 MET A CA 1
ATOM 554 C C . MET A 1 68 ? 5.852 8.148 6.055 1 98.75 68 MET A C 1
ATOM 556 O O . MET A 1 68 ? 4.895 7.926 6.797 1 98.75 68 MET A O 1
ATOM 560 N N . GLU A 1 69 ? 5.777 8.398 4.75 1 98.69 69 GLU A N 1
ATOM 561 C CA . GLU A 1 69 ? 4.477 8.453 4.09 1 98.69 69 GLU A CA 1
ATOM 562 C C . GLU A 1 69 ? 3.717 7.141 4.25 1 98.69 69 GLU A C 1
ATOM 564 O O . GLU A 1 69 ? 2.523 7.145 4.562 1 98.69 69 GLU A O 1
ATOM 569 N N . ASN A 1 70 ? 4.406 6.078 4.012 1 98.31 70 ASN A N 1
ATOM 570 C CA . ASN A 1 70 ? 3.791 4.758 4.102 1 98.31 70 ASN A CA 1
ATOM 571 C C . ASN A 1 70 ? 3.33 4.449 5.523 1 98.31 70 ASN A C 1
ATOM 573 O O . ASN A 1 70 ? 2.322 3.768 5.719 1 98.31 70 ASN A O 1
ATOM 577 N N . ALA A 1 71 ? 4.086 4.855 6.551 1 98.44 71 ALA A N 1
ATOM 578 C CA . ALA A 1 71 ? 3.689 4.66 7.941 1 98.44 71 ALA A CA 1
ATOM 579 C C . ALA A 1 71 ? 2.367 5.359 8.234 1 98.44 71 ALA A C 1
ATOM 581 O O . ALA A 1 71 ? 1.51 4.809 8.938 1 98.44 71 ALA A O 1
ATOM 582 N N . ILE A 1 72 ? 2.199 6.52 7.723 1 98.81 72 ILE A N 1
ATOM 583 C CA . ILE A 1 72 ? 0.973 7.281 7.922 1 98.81 72 ILE A CA 1
ATOM 584 C C . ILE A 1 72 ? -0.192 6.578 7.23 1 98.81 72 ILE A C 1
ATOM 586 O O . ILE A 1 72 ? -1.257 6.395 7.828 1 98.81 72 ILE A O 1
ATOM 590 N N . MET A 1 73 ? 0.001 6.168 5.996 1 98.62 73 MET A N 1
ATOM 591 C CA . MET A 1 73 ? -1.054 5.496 5.246 1 98.62 73 MET A CA 1
ATOM 592 C C . MET A 1 73 ? -1.447 4.184 5.918 1 98.62 73 MET A C 1
ATOM 594 O O . MET A 1 73 ? -2.633 3.863 6.012 1 98.62 73 MET A O 1
ATOM 598 N N . ARG A 1 74 ? -0.47 3.467 6.371 1 98 74 ARG A N 1
ATOM 599 C CA . ARG A 1 74 ? -0.747 2.195 7.035 1 98 74 ARG A CA 1
ATOM 600 C C . ARG A 1 74 ? -1.549 2.408 8.312 1 98 74 ARG A C 1
ATOM 602 O O . ARG A 1 74 ? -2.463 1.638 8.617 1 98 74 ARG A O 1
ATOM 609 N N . MET A 1 75 ? -1.178 3.387 9.047 1 98.44 75 MET A N 1
ATOM 610 C CA . MET A 1 75 ? -1.944 3.674 10.258 1 98.44 75 MET A CA 1
ATOM 611 C C . MET A 1 75 ? -3.383 4.043 9.914 1 98.44 75 MET A C 1
ATOM 613 O O . MET A 1 75 ? -4.316 3.629 10.602 1 98.44 75 MET A O 1
ATOM 617 N N . CYS A 1 76 ? -3.516 4.871 8.867 1 98.75 76 CYS A N 1
ATOM 618 C CA . CYS A 1 76 ? -4.855 5.242 8.43 1 98.75 76 CYS A CA 1
ATOM 619 C C . CYS A 1 76 ? -5.688 4.008 8.109 1 98.75 76 CYS A C 1
ATOM 621 O O . CYS A 1 76 ? -6.82 3.881 8.586 1 98.75 76 CYS A O 1
ATOM 623 N N . GLU A 1 77 ? -5.152 3.104 7.402 1 98.44 77 GLU A N 1
ATOM 624 C CA . GLU A 1 77 ? -5.828 1.86 7.047 1 98.44 77 GLU A CA 1
ATOM 625 C C . GLU A 1 77 ? -6.188 1.051 8.289 1 98.44 77 GLU A C 1
ATOM 627 O O . GLU A 1 77 ? -7.285 0.495 8.375 1 98.44 77 GLU A O 1
ATOM 632 N N . GLU A 1 78 ? -5.254 0.996 9.219 1 97.38 78 GLU A N 1
ATOM 633 C CA . GLU A 1 78 ? -5.48 0.243 10.445 1 97.38 78 GLU A CA 1
ATOM 634 C C . GLU A 1 78 ? -6.613 0.854 11.266 1 97.38 78 GLU A C 1
ATOM 636 O O . GLU A 1 78 ? -7.457 0.134 11.805 1 97.38 78 GLU A O 1
ATOM 641 N N . GLU A 1 79 ? -6.594 2.162 11.383 1 98.38 79 GLU A N 1
ATOM 642 C CA . GLU A 1 79 ? -7.648 2.844 12.125 1 98.38 79 GLU A CA 1
ATOM 643 C C . GLU A 1 79 ? -9.008 2.652 11.453 1 98.38 79 GLU A C 1
ATOM 645 O O . GLU A 1 79 ? -10.023 2.482 12.133 1 98.38 79 GLU A O 1
ATOM 650 N N . TYR A 1 80 ? -9.039 2.723 10.148 1 98.62 80 TYR A N 1
ATOM 651 C CA . TYR A 1 80 ? -10.273 2.479 9.406 1 98.62 80 TYR A CA 1
ATOM 652 C C . TYR A 1 80 ? -10.758 1.047 9.609 1 98.62 80 TYR A C 1
ATOM 654 O O . TYR A 1 80 ? -11.961 0.803 9.734 1 98.62 80 TYR A O 1
ATOM 662 N N . ALA A 1 81 ? -9.844 0.105 9.641 1 96.69 81 ALA A N 1
ATOM 663 C CA . ALA A 1 81 ? -10.211 -1.296 9.836 1 96.69 81 ALA A CA 1
ATOM 664 C C . ALA A 1 81 ? -10.93 -1.493 11.172 1 96.69 81 ALA A C 1
ATOM 666 O O . ALA A 1 81 ? -11.875 -2.281 11.266 1 96.69 81 ALA A O 1
ATOM 667 N N . LYS A 1 82 ? -10.531 -0.786 12.211 1 94.88 82 LYS A N 1
ATOM 668 C CA . LYS A 1 82 ? -11.156 -0.869 13.531 1 94.88 82 LYS A CA 1
ATOM 669 C C . LYS A 1 82 ? -12.617 -0.432 13.477 1 94.88 82 LYS A C 1
ATOM 671 O O . LYS A 1 82 ? -13.414 -0.795 14.344 1 94.88 82 LYS A O 1
ATOM 676 N N . GLN A 1 83 ? -12.859 0.343 12.422 1 96.38 83 GLN A N 1
ATOM 677 C CA . GLN A 1 83 ? -14.211 0.866 12.281 1 96.38 83 GLN A CA 1
ATOM 678 C C . GLN A 1 83 ? -15.008 0.071 11.242 1 96.38 83 GLN A C 1
ATOM 680 O O . GLN A 1 83 ? -16.125 0.448 10.891 1 96.38 83 GLN A O 1
ATOM 685 N N . GLY A 1 84 ? -14.422 -0.938 10.797 1 95.31 84 GLY A N 1
ATOM 686 C CA . GLY A 1 84 ? -15.094 -1.77 9.812 1 95.31 84 GLY A CA 1
ATOM 687 C C . GLY A 1 84 ? -15.039 -1.2 8.406 1 95.31 84 GLY A C 1
ATOM 688 O O . GLY A 1 84 ? -15.812 -1.603 7.535 1 95.31 84 GLY A O 1
ATOM 689 N N . ILE A 1 85 ? -14.227 -0.2 8.117 1 98.31 85 ILE A N 1
ATOM 690 C CA . ILE A 1 85 ? -14.023 0.338 6.773 1 98.31 85 ILE A CA 1
ATOM 691 C C . ILE A 1 85 ? -12.93 -0.453 6.062 1 98.31 85 ILE A C 1
ATOM 693 O O . ILE A 1 85 ? -11.75 -0.341 6.406 1 98.31 85 ILE A O 1
ATOM 697 N N . GLU A 1 86 ? -13.281 -1.194 5.043 1 97.56 86 GLU A N 1
ATOM 698 C CA . GLU A 1 86 ? -12.406 -2.213 4.465 1 97.56 86 GLU A CA 1
ATOM 699 C C . GLU A 1 86 ? -11.617 -1.661 3.283 1 97.56 86 GLU A C 1
ATOM 701 O O . GLU A 1 86 ? -12.062 -0.726 2.615 1 97.56 86 GLU A O 1
ATOM 706 N N . LEU A 1 87 ? -10.516 -2.273 3.006 1 98.31 87 LEU A N 1
ATOM 707 C CA . LEU A 1 87 ? -9.633 -1.853 1.926 1 98.31 87 LEU A CA 1
ATOM 708 C C . LEU A 1 87 ? -10.125 -2.385 0.583 1 98.31 87 LEU A C 1
ATOM 710 O O . LEU A 1 87 ? -10.562 -3.533 0.489 1 98.31 87 LEU A O 1
ATOM 714 N N . VAL A 1 88 ? -10.102 -1.561 -0.384 1 98.69 88 VAL A N 1
ATOM 715 C CA . VAL A 1 88 ? -10.383 -1.879 -1.78 1 98.69 88 VAL A CA 1
ATOM 716 C C . VAL A 1 88 ? -9.312 -1.256 -2.674 1 98.69 88 VAL A C 1
ATOM 718 O O . VAL A 1 88 ? -8.422 -0.551 -2.191 1 98.69 88 VAL A O 1
ATOM 721 N N . LEU A 1 89 ? -9.312 -1.505 -3.895 1 98.69 89 LEU A N 1
ATOM 722 C CA . LEU A 1 89 ? -8.484 -0.812 -4.871 1 98.69 89 LEU A CA 1
ATOM 723 C C . LEU A 1 89 ? -9.242 -0.603 -6.18 1 98.69 89 LEU A C 1
ATOM 725 O O . LEU A 1 89 ? -9.625 -1.569 -6.84 1 98.69 89 LEU A O 1
ATOM 729 N N . PHE A 1 90 ? -9.5 0.576 -6.496 1 98.69 90 PHE A N 1
ATOM 730 C CA . PHE A 1 90 ? -10.164 0.95 -7.742 1 98.69 90 PHE A CA 1
ATOM 731 C C . PHE A 1 90 ? -9.141 1.294 -8.812 1 98.69 90 PHE A C 1
ATOM 733 O O . PHE A 1 90 ? -7.996 1.637 -8.508 1 98.69 90 PHE A O 1
ATOM 740 N N . PRO A 1 91 ? -9.516 1.231 -10.062 1 98 91 PRO A N 1
ATOM 741 C CA . PRO A 1 91 ? -8.617 1.6 -11.156 1 98 91 PRO A CA 1
ATOM 742 C C . PRO A 1 91 ? -8.18 3.061 -11.094 1 98 91 PRO A C 1
ATOM 744 O O . PRO A 1 91 ? -8.906 3.908 -10.578 1 98 91 PRO A O 1
ATOM 747 N N . THR A 1 92 ? -7.008 3.301 -11.664 1 98.19 92 THR A N 1
ATOM 748 C CA . THR A 1 92 ? -6.398 4.625 -11.711 1 98.19 92 THR A CA 1
ATOM 749 C C . THR A 1 92 ? -7.117 5.512 -12.727 1 98.19 92 THR A C 1
ATOM 751 O O . THR A 1 92 ? -7.199 6.73 -12.547 1 98.19 92 THR A O 1
ATOM 754 N N . VAL A 1 93 ? -7.715 4.895 -13.727 1 97.56 93 VAL A N 1
ATOM 755 C CA . VAL A 1 93 ? -8.297 5.668 -14.82 1 97.56 93 VAL A CA 1
ATOM 756 C C . VAL A 1 93 ? -9.812 5.703 -14.68 1 97.56 93 VAL A C 1
ATOM 758 O O . VAL A 1 93 ? -10.43 4.727 -14.242 1 97.56 93 VAL A O 1
ATOM 761 N N . ILE A 1 94 ? -10.391 6.809 -15.023 1 96.44 94 ILE A N 1
ATOM 762 C CA . ILE A 1 94 ? -11.836 7.031 -15.031 1 96.44 94 ILE A CA 1
ATOM 763 C C . ILE A 1 94 ? -12.281 7.449 -16.438 1 96.44 94 ILE A C 1
ATOM 765 O O . ILE A 1 94 ? -11.734 8.383 -17.016 1 96.44 94 ILE A O 1
ATOM 769 N N . PRO A 1 95 ? -13.234 6.754 -17 1 95.38 95 PRO A N 1
ATOM 770 C CA . PRO A 1 95 ? -13.711 7.188 -18.312 1 95.38 95 PRO A CA 1
ATOM 771 C C . PRO A 1 95 ? -14.352 8.578 -18.281 1 95.38 95 PRO A C 1
ATOM 773 O O . PRO A 1 95 ? -15.016 8.93 -17.297 1 95.38 95 PRO A O 1
ATOM 776 N N . GLU A 1 96 ? -14.203 9.281 -19.328 1 92.94 96 GLU A N 1
ATOM 777 C CA . GLU A 1 96 ? -14.734 10.641 -19.406 1 92.94 96 GLU A CA 1
ATOM 778 C C . GLU A 1 96 ? -16.234 10.672 -19.125 1 92.94 96 GLU A C 1
ATOM 780 O O . GLU A 1 96 ? -16.734 11.617 -18.516 1 92.94 96 GLU A O 1
ATOM 785 N N . SER A 1 97 ? -16.938 9.703 -19.547 1 92.5 97 SER A N 1
ATOM 786 C CA . SER A 1 97 ? -18.391 9.641 -19.375 1 92.5 97 SER A CA 1
ATOM 787 C C . SER A 1 97 ? -18.766 9.633 -17.891 1 92.5 97 SER A C 1
ATOM 789 O O . SER A 1 97 ? -19.766 10.242 -17.5 1 92.5 97 SER A O 1
ATOM 791 N N . TYR A 1 98 ? -17.953 8.93 -17.031 1 91.25 98 TYR A N 1
ATOM 792 C CA . TYR A 1 98 ? -18.203 8.898 -15.594 1 91.25 98 TYR A CA 1
ATOM 793 C C . TYR A 1 98 ? -17.969 10.273 -14.969 1 91.25 98 TYR A C 1
ATOM 795 O O . TYR A 1 98 ? -18.719 10.703 -14.094 1 91.25 98 TYR A O 1
ATOM 803 N N . LEU A 1 99 ? -16.969 10.969 -15.398 1 88.12 99 LEU A N 1
ATOM 804 C CA . LEU A 1 99 ? -16.641 12.281 -14.859 1 88.12 99 LEU A CA 1
ATOM 805 C C . LEU A 1 99 ? -17.703 13.305 -15.234 1 88.12 99 LEU A C 1
ATOM 807 O O . LEU A 1 99 ? -18.031 14.188 -14.43 1 88.12 99 LEU A O 1
ATOM 811 N N . LYS A 1 100 ? -18.266 13.164 -16.375 1 87 100 LYS A N 1
ATOM 812 C CA . LYS A 1 100 ? -19.234 14.117 -16.906 1 87 100 LYS A CA 1
ATOM 813 C C . LYS A 1 100 ? -20.609 13.891 -16.297 1 87 100 LYS A C 1
ATOM 815 O O . LYS A 1 100 ? -21.484 14.75 -16.391 1 87 100 LYS A O 1
ATOM 820 N N . ALA A 1 101 ? -20.766 12.75 -15.727 1 84.06 101 ALA A N 1
ATOM 821 C CA . ALA A 1 101 ? -22.078 12.438 -15.141 1 84.06 101 ALA A CA 1
ATOM 822 C C . ALA A 1 101 ? -22.438 13.43 -14.047 1 84.06 101 ALA A C 1
ATOM 824 O O . ALA A 1 101 ? -23.609 13.727 -13.836 1 84.06 101 ALA A O 1
ATOM 825 N N . GLU A 1 102 ? -21.469 13.875 -13.375 1 75.38 102 GLU A N 1
ATOM 826 C CA . GLU A 1 102 ? -21.703 14.867 -12.328 1 75.38 102 GLU A CA 1
ATOM 827 C C . GLU A 1 102 ? -21.234 16.25 -12.766 1 75.38 102 GLU A C 1
ATOM 829 O O . GLU A 1 102 ? -20.062 16.578 -12.625 1 75.38 102 GLU A O 1
ATOM 834 N N . SER A 1 103 ? -22.172 17 -13.18 1 70.62 103 SER A N 1
ATOM 835 C CA . SER A 1 103 ? -21.891 18.281 -13.828 1 70.62 103 SER A CA 1
ATOM 836 C C . SER A 1 103 ? -21.062 19.172 -12.922 1 70.62 103 SER A C 1
ATOM 838 O O . SER A 1 103 ? -20.094 19.797 -13.375 1 70.62 103 SER A O 1
ATOM 840 N N . ASP A 1 104 ? -21.5 19.266 -11.758 1 67.06 104 ASP A N 1
ATOM 841 C CA . ASP A 1 104 ? -20.766 20.125 -10.836 1 67.06 104 ASP A CA 1
ATOM 842 C C . ASP A 1 104 ? -19.359 19.594 -10.609 1 67.06 104 ASP A C 1
ATOM 844 O O . ASP A 1 104 ? -18.406 20.375 -10.484 1 67.06 104 ASP A O 1
ATOM 848 N N . HIS A 1 105 ? -19.297 18.328 -10.672 1 67.88 105 HIS A N 1
ATOM 849 C CA . HIS A 1 105 ? -18.016 17.688 -10.438 1 67.88 105 HIS A CA 1
ATOM 850 C C . HIS A 1 105 ? -17.062 17.922 -11.602 1 67.88 105 HIS A C 1
ATOM 852 O O . HIS A 1 105 ? -15.891 18.266 -11.398 1 67.88 105 HIS A O 1
ATOM 858 N N . ILE A 1 106 ? -17.562 17.922 -12.688 1 66.88 106 ILE A N 1
ATOM 859 C CA . ILE A 1 106 ? -16.703 18.078 -13.867 1 66.88 106 ILE A CA 1
ATOM 860 C C . ILE A 1 106 ? -16.266 19.531 -14.008 1 66.88 106 ILE A C 1
ATOM 862 O O . ILE A 1 106 ? -15.141 19.812 -14.422 1 66.88 106 ILE A O 1
ATOM 866 N N . LYS A 1 107 ? -17.125 20.359 -13.742 1 67.56 107 LYS A N 1
ATOM 867 C CA . LYS A 1 107 ? -16.766 21.766 -13.82 1 67.56 107 LYS A CA 1
ATOM 868 C C . LYS A 1 107 ? -15.578 22.062 -12.906 1 67.56 107 LYS A C 1
ATOM 870 O O . LYS A 1 107 ? -14.711 22.875 -13.25 1 67.56 107 LYS A O 1
ATOM 875 N N . GLY A 1 108 ? -15.406 21.266 -12.086 1 64.94 108 GLY A N 1
ATOM 876 C CA . GLY A 1 108 ? -14.359 21.5 -11.102 1 64.94 108 GLY A CA 1
ATOM 877 C C . GLY A 1 108 ? -13.047 20.828 -11.453 1 64.94 108 GLY A C 1
ATOM 878 O O . GLY A 1 108 ? -11.977 21.281 -11.039 1 64.94 108 GLY A O 1
ATOM 879 N N . PHE A 1 109 ? -13.117 19.812 -12.352 1 77.44 109 PHE A N 1
ATOM 880 C CA . PHE A 1 109 ? -11.898 19.016 -12.422 1 77.44 109 PHE A CA 1
ATOM 881 C C . PHE A 1 109 ? -11.398 18.922 -13.859 1 77.44 109 PHE A C 1
ATOM 883 O O . PHE A 1 109 ? -10.242 18.547 -14.094 1 77.44 109 PHE A O 1
ATOM 890 N N . GLU A 1 110 ? -12.242 19.281 -14.805 1 79.25 110 GLU A N 1
ATOM 891 C CA . GLU A 1 110 ? -11.852 19.062 -16.203 1 79.25 110 GLU A CA 1
ATOM 892 C C . GLU A 1 110 ? -10.555 19.781 -16.531 1 79.25 110 GLU A C 1
ATOM 894 O O . GLU A 1 110 ? -9.68 19.234 -17.203 1 79.25 110 GLU A O 1
ATOM 899 N N . ALA A 1 111 ? -10.414 20.906 -15.969 1 83.38 111 ALA A N 1
ATOM 900 C CA . ALA A 1 111 ? -9.25 21.734 -16.25 1 83.38 111 ALA A CA 1
ATOM 901 C C . ALA A 1 111 ? -8.016 21.219 -15.516 1 83.38 111 ALA A C 1
ATOM 903 O O . ALA A 1 111 ? -6.887 21.609 -15.828 1 83.38 111 ALA A O 1
ATOM 904 N N . GLU A 1 112 ? -8.211 20.266 -14.656 1 87.56 112 GLU A N 1
ATOM 905 C CA . GLU A 1 112 ? -7.102 19.781 -13.844 1 87.56 112 GLU A CA 1
ATOM 906 C C . GLU A 1 112 ? -6.793 18.312 -14.148 1 87.56 112 GLU A C 1
ATOM 908 O O . GLU A 1 112 ? -5.879 17.734 -13.555 1 87.56 112 GLU A O 1
ATOM 913 N N . CYS A 1 113 ? -7.449 17.797 -15.125 1 92.81 113 CYS A N 1
ATOM 914 C CA . CYS A 1 113 ? -7.305 16.375 -15.375 1 92.81 113 CYS A CA 1
ATOM 915 C C . CYS A 1 113 ? -6.148 16.094 -16.328 1 92.81 113 CYS A C 1
ATOM 917 O O . CYS A 1 113 ? -5.895 16.875 -17.25 1 92.81 113 CYS A O 1
ATOM 919 N N . PHE A 1 114 ? -5.391 15.016 -16.078 1 95.81 114 PHE A N 1
ATOM 920 C CA . PHE A 1 114 ? -4.543 14.391 -17.094 1 95.81 114 PHE A CA 1
ATOM 921 C C . PHE A 1 114 ? -5.348 13.422 -17.953 1 95.81 114 PHE A C 1
ATOM 923 O O . PHE A 1 114 ? -6.023 12.531 -17.422 1 95.81 114 PHE A O 1
ATOM 930 N N . TRP A 1 115 ? -5.293 13.57 -19.266 1 95.88 115 TRP A N 1
ATOM 931 C CA . TRP A 1 115 ? -6.148 12.789 -20.156 1 95.88 115 TRP A CA 1
ATOM 932 C C . TRP A 1 115 ? -5.328 11.766 -20.938 1 95.88 115 TRP A C 1
ATOM 934 O O . TRP A 1 115 ? -4.387 12.125 -21.641 1 95.88 115 TRP A O 1
ATOM 944 N N . VAL A 1 116 ? -5.668 10.508 -20.797 1 97.25 116 VAL A N 1
ATOM 945 C CA . VAL A 1 116 ? -5.148 9.422 -21.625 1 97.25 116 VAL A CA 1
ATOM 946 C C . VAL A 1 116 ? -5.973 9.312 -22.906 1 97.25 116 VAL A C 1
ATOM 948 O O . VAL A 1 116 ? -7.164 9.008 -22.875 1 97.25 116 VAL A O 1
ATOM 951 N N . GLU A 1 117 ? -5.332 9.43 -24.016 1 95.88 117 GLU A N 1
ATOM 952 C CA . GLU A 1 117 ? -6.102 9.508 -25.25 1 95.88 117 GLU A CA 1
ATOM 953 C C . GLU A 1 117 ? -5.723 8.383 -26.203 1 95.88 117 GLU A C 1
ATOM 955 O O . GLU A 1 117 ? -6.453 8.094 -27.156 1 95.88 117 GLU A O 1
ATOM 960 N N . LYS A 1 118 ? -4.594 7.742 -25.922 1 93.5 118 LYS A N 1
ATOM 961 C CA . LYS A 1 118 ? -4.145 6.695 -26.828 1 93.5 118 LYS A CA 1
ATOM 962 C C . LYS A 1 118 ? -3.705 5.449 -26.062 1 93.5 118 LYS A C 1
ATOM 964 O O . LYS A 1 118 ? -3.129 5.551 -24.984 1 93.5 118 LYS A O 1
ATOM 969 N N . GLY A 1 119 ? -4.008 4.332 -26.641 1 90.62 119 GLY A N 1
ATOM 970 C CA . GLY A 1 119 ? -3.418 3.041 -26.328 1 90.62 119 GLY A CA 1
ATOM 971 C C . GLY A 1 119 ? -2.574 2.482 -27.453 1 90.62 119 GLY A C 1
ATOM 972 O O . GLY A 1 119 ? -3.094 2.178 -28.531 1 90.62 119 GLY A O 1
ATOM 973 N N . GLY A 1 120 ? -1.268 2.328 -27.094 1 89.12 120 GLY A N 1
ATOM 974 C CA . GLY A 1 120 ? -0.366 1.986 -28.188 1 89.12 120 GLY A CA 1
ATOM 975 C C . GLY A 1 120 ? -0.302 3.053 -29.266 1 89.12 120 GLY A C 1
ATOM 976 O O . GLY A 1 120 ? 0.003 4.211 -28.984 1 89.12 120 GLY A O 1
ATOM 977 N N . LEU A 1 121 ? -0.719 2.637 -30.469 1 86.56 121 LEU A N 1
ATOM 978 C CA . LEU A 1 121 ? -0.588 3.533 -31.609 1 86.56 121 LEU A CA 1
ATOM 979 C C . LEU A 1 121 ? -1.95 4.07 -32.031 1 86.56 121 LEU A C 1
ATOM 981 O O . LEU A 1 121 ? -2.043 4.848 -33 1 86.56 121 LEU A O 1
ATOM 985 N N . HIS A 1 122 ? -2.973 3.768 -31.266 1 89.88 122 HIS A N 1
ATOM 986 C CA . HIS A 1 122 ? -4.32 4.113 -31.703 1 89.88 122 HIS A CA 1
ATOM 987 C C . HIS A 1 122 ? -5.059 4.914 -30.641 1 89.88 122 HIS A C 1
ATOM 989 O O . HIS A 1 122 ? -4.824 4.723 -29.438 1 89.88 122 HIS A O 1
ATOM 995 N N . PRO A 1 123 ? -5.957 5.727 -31.109 1 93.44 123 PRO A N 1
ATOM 996 C CA . PRO A 1 123 ? -6.793 6.445 -30.141 1 93.44 123 PRO A CA 1
ATOM 997 C C . PRO A 1 123 ? -7.758 5.523 -29.406 1 93.44 123 PRO A C 1
ATOM 999 O O . PRO A 1 123 ? -8.281 4.57 -29.984 1 93.44 123 PRO A O 1
ATOM 1002 N N . LEU A 1 124 ? -7.98 5.859 -28.188 1 94.19 124 LEU A N 1
ATOM 1003 C CA . LEU A 1 124 ? -8.984 5.133 -27.422 1 94.19 124 LEU A CA 1
ATOM 1004 C C . LEU A 1 124 ? -10.391 5.508 -27.875 1 94.19 124 LEU A C 1
ATOM 1006 O O . LEU A 1 124 ? -10.609 6.602 -28.391 1 94.19 124 LEU A O 1
ATOM 1010 N N . GLU A 1 125 ? -11.336 4.594 -27.703 1 92.06 125 GLU A N 1
ATOM 1011 C CA . GLU A 1 125 ? -12.734 4.895 -28.016 1 92.06 125 GLU A CA 1
ATOM 1012 C C . GLU A 1 125 ? -13.258 6.047 -27.156 1 92.06 125 GLU A C 1
ATOM 1014 O O . GLU A 1 125 ? -13.992 6.902 -27.656 1 92.06 125 GLU A O 1
ATOM 1019 N N . GLU A 1 126 ? -12.914 6.043 -25.922 1 94.25 126 GLU A N 1
ATOM 1020 C CA . GLU A 1 126 ? -13.195 7.094 -24.953 1 94.25 126 GLU A CA 1
ATOM 1021 C C . GLU A 1 126 ? -11.953 7.461 -24.156 1 94.25 126 GLU A C 1
ATOM 1023 O O . GLU A 1 126 ? -11.211 6.582 -23.703 1 94.25 126 GLU A O 1
ATOM 1028 N N . ARG A 1 127 ? -11.758 8.758 -24.141 1 94.25 127 ARG A N 1
ATOM 1029 C CA . ARG A 1 127 ? -10.578 9.141 -23.359 1 94.25 127 ARG A CA 1
ATOM 1030 C C . ARG A 1 127 ? -10.773 8.828 -21.875 1 94.25 127 ARG A C 1
ATOM 1032 O O . ARG A 1 127 ? -11.906 8.719 -21.406 1 94.25 127 ARG A O 1
ATOM 1039 N N . LEU A 1 128 ? -9.695 8.625 -21.234 1 96.69 128 LEU A N 1
ATOM 1040 C CA . LEU A 1 128 ? -9.672 8.297 -19.812 1 96.69 128 LEU A CA 1
ATOM 1041 C C . LEU A 1 128 ? -8.953 9.391 -19.016 1 96.69 128 LEU A C 1
ATOM 1043 O O . LEU A 1 128 ? -7.961 9.953 -19.484 1 96.69 128 LEU A O 1
ATOM 1047 N N . ALA A 1 129 ? -9.453 9.75 -17.906 1 96.19 129 ALA A N 1
ATOM 1048 C CA . ALA A 1 129 ? -8.773 10.672 -17 1 96.19 129 ALA A CA 1
ATOM 1049 C C . ALA A 1 129 ? -8 9.914 -15.93 1 96.19 129 ALA A C 1
ATOM 1051 O O . ALA A 1 129 ? -8.484 8.914 -15.398 1 96.19 129 ALA A O 1
ATOM 1052 N N . LEU A 1 130 ? -6.711 10.297 -15.734 1 97.31 130 LEU A N 1
ATOM 1053 C CA . LEU A 1 130 ? -6.141 9.898 -14.453 1 97.31 130 LEU A CA 1
ATOM 1054 C C . LEU A 1 130 ? -6.941 10.477 -13.297 1 97.31 130 LEU A C 1
ATOM 1056 O O . LEU A 1 130 ? -7.25 11.672 -13.289 1 97.31 130 LEU A O 1
ATOM 1060 N N . ARG A 1 131 ? -7.352 9.703 -12.383 1 96.06 131 ARG A N 1
ATOM 1061 C CA . ARG A 1 131 ? -8.344 10.094 -11.383 1 96.06 131 ARG A CA 1
ATOM 1062 C C . ARG A 1 131 ? -7.887 11.328 -10.609 1 96.06 131 ARG A C 1
ATOM 1064 O O . ARG A 1 131 ? -6.867 11.289 -9.914 1 96.06 131 ARG A O 1
ATOM 1071 N N . PRO A 1 132 ? -8.555 12.422 -10.703 1 93.69 132 PRO A N 1
ATOM 1072 C CA . PRO A 1 132 ? -8.305 13.562 -9.812 1 93.69 132 PRO A CA 1
ATOM 1073 C C . PRO A 1 132 ? -8.898 13.359 -8.422 1 93.69 132 PRO A C 1
ATOM 1075 O O . PRO A 1 132 ? -8.445 13.992 -7.461 1 93.69 132 PRO A O 1
ATOM 1078 N N . THR A 1 133 ? -9.914 12.617 -8.391 1 91.12 133 THR A N 1
ATOM 1079 C CA . THR A 1 133 ? -10.633 12.086 -7.238 1 91.12 133 THR A CA 1
ATOM 1080 C C . THR A 1 133 ? -11.375 10.805 -7.609 1 91.12 133 THR A C 1
ATOM 1082 O O . THR A 1 133 ? -11.383 10.398 -8.773 1 91.12 133 THR A O 1
ATOM 1085 N N . SER A 1 134 ? -11.953 10.133 -6.711 1 95.75 134 SER A N 1
ATOM 1086 C CA . SER A 1 134 ? -12.406 8.781 -7.027 1 95.75 134 SER A CA 1
ATOM 1087 C C . SER A 1 134 ? -13.922 8.664 -6.898 1 95.75 134 SER A C 1
ATOM 1089 O O . SER A 1 134 ? -14.477 7.578 -7.066 1 95.75 134 SER A O 1
ATOM 1091 N N . GLU A 1 135 ? -14.664 9.719 -6.617 1 95 135 GLU A N 1
ATOM 1092 C CA . GLU A 1 135 ? -16.094 9.648 -6.336 1 95 135 GLU A CA 1
ATOM 1093 C C . GLU A 1 135 ? -16.859 9 -7.492 1 95 135 GLU A C 1
ATOM 1095 O O . GLU A 1 135 ? -17.641 8.078 -7.285 1 95 135 GLU A O 1
ATOM 1100 N N . THR A 1 136 ? -16.609 9.508 -8.703 1 94 136 THR A N 1
ATOM 1101 C CA . THR A 1 136 ? -17.391 9.031 -9.836 1 94 136 THR A CA 1
ATOM 1102 C C . THR A 1 136 ? -17.109 7.559 -10.117 1 94 136 THR A C 1
ATOM 1104 O O . THR A 1 136 ? -18.016 6.809 -10.492 1 94 136 THR A O 1
ATOM 1107 N N . ALA A 1 137 ? -15.867 7.148 -9.953 1 96.31 137 ALA A N 1
ATOM 1108 C CA . ALA A 1 137 ? -15.523 5.738 -10.109 1 96.31 137 ALA A CA 1
ATOM 1109 C C . ALA A 1 137 ? -16.188 4.887 -9.031 1 96.31 137 ALA A C 1
ATOM 1111 O O . ALA A 1 137 ? -16.828 3.877 -9.336 1 96.31 137 ALA A O 1
ATOM 1112 N N . ILE A 1 138 ? -16.109 5.273 -7.785 1 98 138 ILE A N 1
ATOM 1113 C CA . ILE A 1 138 ? -16.562 4.488 -6.637 1 98 138 ILE A CA 1
ATOM 1114 C C . ILE A 1 138 ? -18.078 4.438 -6.598 1 98 138 ILE A C 1
ATOM 1116 O O . ILE A 1 138 ? -18.672 3.369 -6.426 1 98 138 ILE A O 1
ATOM 1120 N N . TYR A 1 139 ? -18.766 5.539 -6.836 1 97 139 TYR A N 1
ATOM 1121 C CA . TYR A 1 139 ? -20.219 5.582 -6.66 1 97 139 TYR A CA 1
ATOM 1122 C C . TYR A 1 139 ? -20.922 4.938 -7.844 1 97 139 TYR A C 1
ATOM 1124 O O . TYR A 1 139 ? -22.031 4.414 -7.703 1 97 139 TYR A O 1
ATOM 1132 N N . SER A 1 140 ? -20.266 4.949 -9 1 95.69 140 SER A N 1
ATOM 1133 C CA . SER A 1 140 ? -20.812 4.168 -10.102 1 95.69 140 SER A CA 1
ATOM 1134 C C . SER A 1 140 ? -20.844 2.682 -9.758 1 95.69 140 SER A C 1
ATOM 1136 O O . SER A 1 140 ? -21.781 1.969 -10.148 1 95.69 140 SER A O 1
ATOM 1138 N N . MET A 1 141 ? -19.828 2.221 -9.062 1 97.12 141 MET A N 1
ATOM 1139 C CA . MET A 1 141 ? -19.766 0.817 -8.664 1 97.12 141 MET A CA 1
ATOM 1140 C C . MET A 1 141 ? -20.688 0.545 -7.48 1 97.12 141 MET A C 1
ATOM 1142 O O . MET A 1 141 ? -21.312 -0.514 -7.406 1 97.12 141 MET A O 1
ATOM 1146 N N . PHE A 1 142 ? -20.797 1.512 -6.52 1 97.88 142 PHE A N 1
ATOM 1147 C CA . PHE A 1 142 ? -21.734 1.365 -5.418 1 97.88 142 PHE A CA 1
ATOM 1148 C C . PHE A 1 142 ? -23.141 1.125 -5.945 1 97.88 142 PHE A C 1
ATOM 1150 O O . PHE A 1 142 ? -23.906 0.333 -5.379 1 97.88 142 PHE A O 1
ATOM 1157 N N . ALA A 1 143 ? -23.469 1.833 -7.027 1 96.75 143 ALA A N 1
ATOM 1158 C CA . ALA A 1 143 ? -24.797 1.694 -7.625 1 96.75 143 ALA A CA 1
ATOM 1159 C C . ALA A 1 143 ? -25.047 0.253 -8.055 1 96.75 143 ALA A C 1
ATOM 1161 O O . ALA A 1 143 ? -26.203 -0.195 -8.078 1 96.75 143 ALA A O 1
ATOM 1162 N N . LYS A 1 144 ? -24.016 -0.438 -8.359 1 95.19 144 LYS A N 1
ATOM 1163 C CA . LYS A 1 144 ? -24.141 -1.84 -8.75 1 95.19 144 LYS A CA 1
ATOM 1164 C C . LYS A 1 144 ? -24.141 -2.752 -7.523 1 95.19 144 LYS A C 1
ATOM 1166 O O . LYS A 1 144 ? -24.672 -3.865 -7.574 1 95.19 144 LYS A O 1
ATOM 1171 N N . TRP A 1 145 ? -23.562 -2.326 -6.422 1 95.56 145 TRP A N 1
ATOM 1172 C CA . TRP A 1 145 ? -23.359 -3.176 -5.254 1 95.56 145 TRP A CA 1
ATOM 1173 C C . TRP A 1 145 ? -24.531 -3.082 -4.297 1 95.56 145 TRP A C 1
ATOM 1175 O O . TRP A 1 145 ? -24.812 -4.02 -3.545 1 95.56 145 TRP A O 1
ATOM 1185 N N . VAL A 1 146 ? -25.266 -1.98 -4.266 1 95.19 146 VAL A N 1
ATOM 1186 C CA . VAL A 1 146 ? -26.328 -1.729 -3.301 1 95.19 146 VAL A CA 1
ATOM 1187 C C . VAL A 1 146 ? -27.688 -1.985 -3.949 1 95.19 146 VAL A C 1
ATOM 1189 O O . VAL A 1 146 ? -28.078 -1.279 -4.879 1 95.19 146 VAL A O 1
ATOM 1192 N N . ARG A 1 147 ? -28.438 -2.982 -3.408 1 93.38 147 ARG A N 1
ATOM 1193 C CA . ARG A 1 147 ? -29.75 -3.309 -3.955 1 93.38 147 ARG A CA 1
ATOM 1194 C C . ARG A 1 147 ? -30.812 -3.309 -2.863 1 93.38 147 ARG A C 1
ATOM 1196 O O . ARG A 1 147 ? -31.953 -2.926 -3.107 1 93.38 147 ARG A O 1
ATOM 1203 N N . SER A 1 148 ? -30.422 -3.746 -1.743 1 94.06 148 SER A N 1
ATOM 1204 C CA . SER A 1 148 ? -31.359 -3.848 -0.619 1 94.06 148 SER A CA 1
ATOM 1205 C C . SER A 1 148 ? -30.766 -3.23 0.643 1 94.06 148 SER A C 1
ATOM 1207 O O . SER A 1 148 ? -29.562 -2.988 0.714 1 94.06 148 SER A O 1
ATOM 1209 N N . TYR A 1 149 ? -31.656 -2.99 1.604 1 93.81 149 TYR A N 1
ATOM 1210 C CA . TYR A 1 149 ? -31.203 -2.42 2.867 1 93.81 149 TYR A CA 1
ATOM 1211 C C . TYR A 1 149 ? -30.188 -3.336 3.547 1 93.81 149 TYR A C 1
ATOM 1213 O O . TYR A 1 149 ? -29.359 -2.879 4.34 1 93.81 149 TYR A O 1
ATOM 1221 N N . LYS A 1 150 ? -30.156 -4.582 3.223 1 89.88 150 LYS A N 1
ATOM 1222 C CA . LYS A 1 150 ? -29.25 -5.559 3.811 1 89.88 150 LYS A CA 1
ATOM 1223 C C . LYS A 1 150 ? -27.812 -5.324 3.342 1 89.88 150 LYS A C 1
ATOM 1225 O O . LYS A 1 150 ? -26.859 -5.801 3.967 1 89.88 150 LYS A O 1
ATOM 1230 N N . ASP A 1 151 ? -27.688 -4.594 2.289 1 93.88 151 ASP A N 1
ATOM 1231 C CA . ASP A 1 151 ? -26.359 -4.34 1.711 1 93.88 151 ASP A CA 1
ATOM 1232 C C . ASP A 1 151 ? -25.703 -3.135 2.371 1 93.88 151 ASP A C 1
ATOM 1234 O O . ASP A 1 151 ? -24.531 -2.844 2.109 1 93.88 151 ASP A O 1
ATOM 1238 N N . LEU A 1 152 ? -26.406 -2.441 3.23 1 96.06 152 LEU A N 1
ATOM 1239 C CA . LEU A 1 152 ? -25.922 -1.208 3.826 1 96.06 152 LEU A CA 1
ATOM 1240 C C . LEU A 1 152 ? -25.609 -1.404 5.309 1 96.06 152 LEU A C 1
ATOM 1242 O O . LEU A 1 152 ? -26.234 -2.229 5.973 1 96.06 152 LEU A O 1
ATOM 1246 N N . PRO A 1 153 ? -24.656 -0.676 5.824 1 97.12 153 PRO A N 1
ATOM 1247 C CA . PRO A 1 153 ? -23.812 0.298 5.133 1 97.12 153 PRO A CA 1
ATOM 1248 C C . PRO A 1 153 ? -22.672 -0.359 4.352 1 97.12 153 PRO A C 1
ATOM 1250 O O . PRO A 1 153 ? -22.266 -1.478 4.672 1 97.12 153 PRO A O 1
ATOM 1253 N N . ILE A 1 154 ? -22.219 0.285 3.299 1 97.81 154 ILE A N 1
ATOM 1254 C CA . ILE A 1 154 ? -20.953 -0.034 2.66 1 97.81 154 ILE A CA 1
ATOM 1255 C C . ILE A 1 154 ? -19.875 0.938 3.141 1 97.81 154 ILE A C 1
ATOM 1257 O O . ILE A 1 154 ? -20.078 2.154 3.121 1 97.81 154 ILE A O 1
ATOM 1261 N N . LYS A 1 155 ? -18.828 0.468 3.645 1 98.62 155 LYS A N 1
ATOM 1262 C CA . LYS A 1 155 ? -17.703 1.273 4.129 1 98.62 155 LYS A CA 1
ATOM 1263 C C . LYS A 1 155 ? -16.391 0.772 3.559 1 98.62 155 LYS A C 1
ATOM 1265 O O . LYS A 1 155 ? -15.93 -0.322 3.902 1 98.62 155 LYS A O 1
ATOM 1270 N N . ILE A 1 156 ? -15.766 1.618 2.715 1 98.75 156 ILE A N 1
ATOM 1271 C CA . ILE A 1 156 ? -14.523 1.183 2.094 1 98.75 156 ILE A CA 1
ATOM 1272 C C . ILE A 1 156 ? -13.492 2.307 2.166 1 98.75 156 ILE A C 1
ATOM 1274 O O . ILE A 1 156 ? -13.844 3.469 2.381 1 98.75 156 ILE A O 1
ATOM 1278 N N . ASN A 1 157 ? -12.234 1.996 2.08 1 98.81 157 ASN A N 1
ATOM 1279 C CA . ASN A 1 157 ? -11.148 2.959 1.898 1 98.81 157 ASN A CA 1
ATOM 1280 C C . ASN A 1 157 ? -10.062 2.412 0.983 1 98.81 157 ASN A C 1
ATOM 1282 O O . ASN A 1 157 ? -10.039 1.217 0.683 1 98.81 157 ASN A O 1
ATOM 1286 N N . GLN A 1 158 ? -9.234 3.254 0.463 1 98.75 158 GLN A N 1
ATOM 1287 C CA . GLN A 1 158 ? -8.086 2.838 -0.339 1 98.75 158 GLN A CA 1
ATOM 1288 C C . GLN A 1 158 ? -6.938 3.838 -0.218 1 98.75 158 GLN A C 1
ATOM 1290 O O . GLN A 1 158 ? -7.168 5.043 -0.097 1 98.75 158 GLN A O 1
ATOM 1295 N N . THR A 1 159 ? -5.727 3.352 -0.183 1 98.62 159 THR A N 1
ATOM 1296 C CA . THR A 1 159 ? -4.512 4.129 -0.406 1 98.62 159 THR A CA 1
ATOM 1297 C C . THR A 1 159 ? -4.098 4.074 -1.874 1 98.62 159 THR A C 1
ATOM 1299 O O . THR A 1 159 ? -3.873 2.994 -2.422 1 98.62 159 THR A O 1
ATOM 1302 N N . CYS A 1 160 ? -4.113 5.203 -2.475 1 98.12 160 CYS A N 1
ATOM 1303 C CA . CYS A 1 160 ? -3.844 5.25 -3.906 1 98.12 160 CYS A CA 1
ATOM 1304 C C . CYS A 1 160 ? -3.227 6.586 -4.305 1 98.12 160 CYS A C 1
ATOM 1306 O O . CYS A 1 160 ? -2.766 7.34 -3.443 1 98.12 160 CYS A O 1
ATOM 1308 N N . THR A 1 161 ? -3.033 6.793 -5.586 1 97.81 161 THR A N 1
ATOM 1309 C CA . THR A 1 161 ? -2.488 8.031 -6.129 1 97.81 161 THR A CA 1
ATOM 1310 C C . THR A 1 161 ? -3.551 8.789 -6.918 1 97.81 161 THR A C 1
ATOM 1312 O O . THR A 1 161 ? -4.324 8.188 -7.664 1 97.81 161 THR A O 1
ATOM 1315 N N . ILE A 1 162 ? -3.643 10.07 -6.734 1 97 162 ILE A N 1
ATOM 1316 C CA . ILE A 1 162 ? -4.504 10.922 -7.547 1 97 162 ILE A CA 1
ATOM 1317 C C . ILE A 1 162 ? -3.652 11.922 -8.32 1 97 162 ILE A C 1
ATOM 1319 O O . ILE A 1 162 ? -2.48 12.133 -8 1 97 162 ILE A O 1
ATOM 1323 N N . PHE A 1 163 ? -4.23 12.57 -9.328 1 96.38 163 PHE A N 1
ATOM 1324 C CA . PHE A 1 163 ? -3.49 13.422 -10.258 1 96.38 163 PHE A CA 1
ATOM 1325 C C . PHE A 1 163 ? -4.227 14.734 -10.492 1 96.38 163 PHE A C 1
ATOM 1327 O O . PHE A 1 163 ? -5.426 14.742 -10.758 1 96.38 163 PHE A O 1
ATOM 1334 N N . ARG A 1 164 ? -3.572 15.812 -10.383 1 93.19 164 ARG A N 1
ATOM 1335 C CA . ARG A 1 164 ? -4.121 17.141 -10.672 1 93.19 164 ARG A CA 1
ATOM 1336 C C . ARG A 1 164 ? -3.111 18 -11.406 1 93.19 164 ARG A C 1
ATOM 1338 O O . ARG A 1 164 ? -2.049 18.328 -10.875 1 93.19 164 ARG A O 1
ATOM 1345 N N . HIS A 1 165 ? -3.488 18.391 -12.648 1 89.31 165 HIS A N 1
ATOM 1346 C CA . HIS A 1 165 ? -2.643 19.234 -13.477 1 89.31 165 HIS A CA 1
ATOM 1347 C C . HIS A 1 165 ? -2.885 20.719 -13.172 1 89.31 165 HIS A C 1
ATOM 1349 O O . HIS A 1 165 ? -3.381 21.453 -14.023 1 89.31 165 HIS A O 1
ATOM 1355 N N . GLU A 1 166 ? -2.871 21.219 -12.094 1 70.44 166 GLU A N 1
ATOM 1356 C CA . GLU A 1 166 ? -3.396 22.547 -11.789 1 70.44 166 GLU A CA 1
ATOM 1357 C C . GLU A 1 166 ? -2.27 23.578 -11.656 1 70.44 166 GLU A C 1
ATOM 1359 O O . GLU A 1 166 ? -2.459 24.75 -11.953 1 70.44 166 GLU A O 1
ATOM 1364 N N . THR A 1 167 ? -1.058 23.141 -11.25 1 67 167 THR A N 1
ATOM 1365 C CA . THR A 1 167 ? -0.218 24.188 -10.68 1 67 167 THR A CA 1
ATOM 1366 C C . THR A 1 167 ? 1.048 24.375 -11.516 1 67 167 THR A C 1
ATOM 1368 O O . THR A 1 167 ? 1.563 23.422 -12.094 1 67 167 THR A O 1
ATOM 1371 N N . LYS A 1 168 ? 1.323 25.609 -11.578 1 69.88 168 LYS A N 1
ATOM 1372 C CA . LYS A 1 168 ? 2.621 25.953 -12.156 1 69.88 168 LYS A CA 1
ATOM 1373 C C . LYS A 1 168 ? 3.732 25.828 -11.109 1 69.88 168 LYS A C 1
ATOM 1375 O O . LYS A 1 168 ? 4.816 25.328 -11.406 1 69.88 168 LYS A O 1
ATOM 1380 N N . ASN A 1 169 ? 3.346 26.266 -9.914 1 84.31 169 ASN A N 1
ATOM 1381 C CA . ASN A 1 169 ? 4.344 26.188 -8.852 1 84.31 169 ASN A CA 1
ATOM 1382 C C . ASN A 1 169 ? 4.105 24.984 -7.945 1 84.31 169 ASN A C 1
ATOM 1384 O O . ASN A 1 169 ? 3.061 24.875 -7.301 1 84.31 169 ASN A O 1
ATOM 1388 N N . THR A 1 170 ? 5.105 24.141 -7.945 1 89.19 170 THR A N 1
ATOM 1389 C CA . THR A 1 170 ? 4.969 22.906 -7.16 1 89.19 170 THR A CA 1
ATOM 1390 C C . THR A 1 170 ? 5.836 22.984 -5.906 1 89.19 170 THR A C 1
ATOM 1392 O O . THR A 1 170 ? 6.867 23.656 -5.891 1 89.19 170 THR A O 1
ATOM 1395 N N . LYS A 1 171 ? 5.449 22.5 -4.84 1 92.56 171 LYS A N 1
ATOM 1396 C CA . LYS A 1 171 ? 6.148 22.312 -3.574 1 92.56 171 LYS A CA 1
ATOM 1397 C C . LYS A 1 171 ? 6.016 20.875 -3.092 1 92.56 171 LYS A C 1
ATOM 1399 O O . LYS A 1 171 ? 4.902 20.375 -2.893 1 92.56 171 LYS A O 1
ATOM 1404 N N . PRO A 1 172 ? 7.094 20.188 -2.863 1 94.38 172 PRO A N 1
ATOM 1405 C CA . PRO A 1 172 ? 7.016 18.766 -2.52 1 94.38 172 PRO A CA 1
ATOM 1406 C C . PRO A 1 172 ? 6.074 18.5 -1.348 1 94.38 172 PRO A C 1
ATOM 1408 O O . PRO A 1 172 ? 6.098 19.219 -0.352 1 94.38 172 PRO A O 1
ATOM 1411 N N . LEU A 1 173 ? 5.227 17.516 -1.503 1 96.94 173 LEU A N 1
ATOM 1412 C CA . LEU A 1 173 ? 4.309 17 -0.494 1 96.94 173 LEU A CA 1
ATOM 1413 C C . LEU A 1 173 ? 3.123 17.938 -0.303 1 96.94 173 LEU A C 1
ATOM 1415 O O . LEU A 1 173 ? 2.086 17.531 0.231 1 96.94 173 LEU A O 1
ATOM 1419 N N . ILE A 1 174 ? 3.242 19.156 -0.678 1 95.5 174 ILE A N 1
ATOM 1420 C CA . ILE A 1 174 ? 2.219 20.156 -0.387 1 95.5 174 ILE A CA 1
ATOM 1421 C C . ILE A 1 174 ? 1.398 20.438 -1.644 1 95.5 174 ILE A C 1
ATOM 1423 O O . ILE A 1 174 ? 0.168 20.359 -1.62 1 95.5 174 ILE A O 1
ATOM 1427 N N . ARG A 1 175 ? 2.09 20.797 -2.734 1 93.81 175 ARG A N 1
ATOM 1428 C CA . ARG A 1 175 ? 1.464 21.094 -4.016 1 93.81 175 ARG A CA 1
ATOM 1429 C C . ARG A 1 175 ? 2.145 20.344 -5.152 1 93.81 175 ARG A C 1
ATOM 1431 O O . ARG A 1 175 ? 3.096 20.844 -5.758 1 93.81 175 ARG A O 1
ATOM 1438 N N . ILE A 1 176 ? 1.639 19.203 -5.457 1 93.81 176 ILE A N 1
ATOM 1439 C CA . ILE A 1 176 ? 2.232 18.344 -6.477 1 93.81 176 ILE A CA 1
ATOM 1440 C C . ILE A 1 176 ? 1.145 17.828 -7.41 1 93.81 176 ILE A C 1
ATOM 1442 O O . ILE A 1 176 ? -0.047 17.984 -7.141 1 93.81 176 ILE A O 1
ATOM 1446 N N . ARG A 1 177 ? 1.538 17.266 -8.477 1 95.75 177 ARG A N 1
ATOM 1447 C CA . ARG A 1 177 ? 0.592 16.859 -9.516 1 95.75 177 ARG A CA 1
ATOM 1448 C C . ARG A 1 177 ? 0.21 15.398 -9.352 1 95.75 177 ARG A C 1
ATOM 1450 O O . ARG A 1 177 ? -0.833 14.961 -9.844 1 95.75 177 ARG A O 1
ATOM 1457 N N . GLU A 1 178 ? 1.072 14.617 -8.836 1 96.75 178 GLU A N 1
ATOM 1458 C CA . GLU A 1 178 ? 0.816 13.227 -8.453 1 96.75 178 GLU A CA 1
ATOM 1459 C C . GLU A 1 178 ? 0.884 13.055 -6.941 1 96.75 178 GLU A C 1
ATOM 1461 O O . GLU A 1 178 ? 1.962 13.141 -6.352 1 96.75 178 GLU A O 1
ATOM 1466 N N . VAL A 1 179 ? -0.265 12.766 -6.371 1 97.06 179 VAL A N 1
ATOM 1467 C CA . VAL A 1 179 ? -0.384 12.82 -4.918 1 97.06 179 VAL A CA 1
ATOM 1468 C C . VAL A 1 179 ? -0.714 11.438 -4.375 1 97.06 179 VAL A C 1
ATOM 1470 O O . VAL A 1 179 ? -1.723 10.836 -4.754 1 97.06 179 VAL A O 1
ATOM 1473 N N . HIS A 1 180 ? 0.132 10.867 -3.557 1 97.88 180 HIS A N 1
ATOM 1474 C CA . HIS A 1 180 ? -0.158 9.664 -2.793 1 97.88 180 HIS A CA 1
ATOM 1475 C C . HIS A 1 180 ? -1.069 9.969 -1.607 1 97.88 180 HIS A C 1
ATOM 1477 O O . HIS A 1 180 ? -0.783 10.867 -0.812 1 97.88 180 HIS A O 1
ATOM 1483 N N . TRP A 1 181 ? -2.238 9.297 -1.477 1 98.19 181 TRP A N 1
ATOM 1484 C CA . TRP A 1 181 ? -3.148 9.672 -0.399 1 98.19 181 TRP A CA 1
ATOM 1485 C C . TRP A 1 181 ? -4.051 8.5 -0.018 1 98.19 181 TRP A C 1
ATOM 1487 O O . TRP A 1 181 ? -3.936 7.414 -0.584 1 98.19 181 TRP A O 1
ATO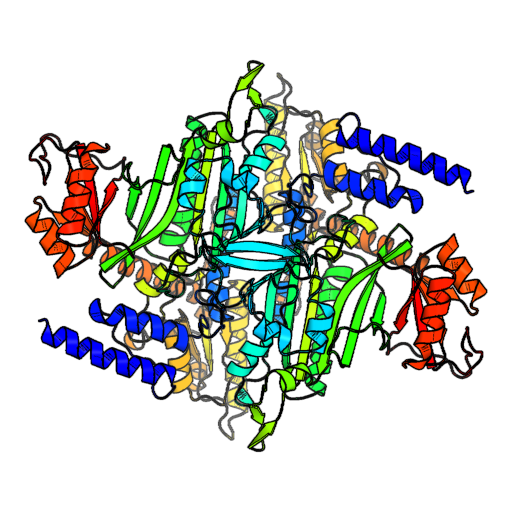M 1497 N N . ASN A 1 182 ? -4.777 8.609 1.018 1 98.75 182 ASN A N 1
ATOM 1498 C CA . ASN A 1 182 ? -5.832 7.691 1.432 1 98.75 182 ASN A CA 1
ATOM 1499 C C . ASN A 1 182 ? -7.203 8.352 1.377 1 98.75 182 ASN A C 1
ATOM 1501 O O . ASN A 1 182 ? -7.355 9.516 1.761 1 98.75 182 ASN A O 1
ATOM 1505 N N . GLU A 1 183 ? -8.156 7.613 0.883 1 98.81 183 GLU A N 1
ATOM 1506 C CA . GLU A 1 183 ? -9.531 8.086 0.831 1 98.81 183 GLU A CA 1
ATOM 1507 C C . GLU A 1 183 ? -10.508 7.02 1.32 1 98.81 183 GLU A C 1
ATOM 1509 O O . GLU A 1 183 ? -10.289 5.828 1.092 1 98.81 183 GLU A O 1
ATOM 1514 N N . ALA A 1 184 ? -11.523 7.426 2.033 1 98.81 184 ALA A N 1
ATOM 1515 C CA . ALA A 1 184 ? -12.602 6.551 2.484 1 98.81 184 ALA A CA 1
ATOM 1516 C C . ALA A 1 184 ? -13.945 6.988 1.905 1 98.81 184 ALA A C 1
ATOM 1518 O O . ALA A 1 184 ? -14.195 8.188 1.742 1 98.81 184 ALA A O 1
ATOM 1519 N N . HIS A 1 185 ? -14.758 6.102 1.53 1 98.81 185 HIS A N 1
ATOM 1520 C CA . HIS A 1 185 ? -16.109 6.312 0.997 1 98.81 185 HIS A CA 1
ATOM 1521 C C . HIS A 1 185 ? -17.109 5.375 1.649 1 98.81 185 HIS A C 1
ATOM 1523 O O . HIS A 1 185 ? -16.922 4.156 1.642 1 98.81 185 HIS A O 1
ATOM 1529 N N . CYS A 1 186 ? -18.156 5.918 2.18 1 98.75 186 CYS A N 1
ATOM 1530 C CA . CYS A 1 186 ? -19.156 5.102 2.85 1 98.75 186 CYS A CA 1
ATOM 1531 C C . CYS A 1 186 ? -20.562 5.453 2.361 1 98.75 186 CYS A C 1
ATOM 1533 O O . CYS A 1 186 ? -20.812 6.582 1.939 1 98.75 186 CYS A O 1
ATOM 1535 N N . CYS A 1 187 ? -21.422 4.531 2.35 1 98.69 187 CYS A N 1
ATOM 1536 C CA . CYS A 1 187 ? -22.812 4.613 1.924 1 98.69 187 CYS A CA 1
ATOM 1537 C C . CYS A 1 187 ? -23.75 4.152 3.031 1 98.69 187 CYS A C 1
ATOM 1539 O O . CYS A 1 187 ? -23.625 3.035 3.537 1 98.69 187 CYS A O 1
ATOM 1541 N N . HIS A 1 188 ? -24.75 4.984 3.406 1 98.44 188 HIS A N 1
ATOM 1542 C CA . HIS A 1 188 ? -25.594 4.73 4.566 1 98.44 188 HIS A CA 1
ATOM 1543 C C . HIS A 1 188 ? -27.062 4.812 4.203 1 98.44 188 HIS A C 1
ATOM 1545 O O . HIS A 1 188 ? -27.438 5.547 3.283 1 98.44 188 HIS A O 1
ATOM 1551 N N . PRO A 1 189 ? -27.938 4.148 5.004 1 97.56 189 PRO A N 1
ATOM 1552 C CA . PRO A 1 189 ? -29.375 4.195 4.73 1 97.56 189 PRO A CA 1
ATOM 1553 C C . PRO A 1 189 ? -30.016 5.492 5.211 1 97.56 189 PRO A C 1
ATOM 1555 O O . PRO A 1 189 ? -31.047 5.906 4.676 1 97.56 189 PRO A O 1
ATOM 1558 N N . THR A 1 190 ? -29.391 6.129 6.266 1 97.62 190 THR A N 1
ATOM 1559 C CA . THR A 1 190 ? -30.031 7.316 6.816 1 97.62 190 THR A CA 1
ATOM 1560 C C . THR A 1 190 ? -29.047 8.477 6.918 1 97.62 190 THR A C 1
ATOM 1562 O O . THR A 1 190 ? -27.828 8.258 6.953 1 97.62 190 THR A O 1
ATOM 1565 N N . ALA A 1 191 ? -29.625 9.664 6.953 1 98 191 ALA A N 1
ATOM 1566 C CA . ALA A 1 191 ? -28.812 10.867 7.121 1 98 191 ALA A CA 1
ATOM 1567 C C . ALA A 1 191 ? -28.094 10.859 8.461 1 98 191 ALA A C 1
ATOM 1569 O O . ALA A 1 191 ? -26.953 11.328 8.57 1 98 191 ALA A O 1
ATOM 1570 N N . GLU A 1 192 ? -28.734 10.359 9.469 1 98.25 192 GLU A N 1
ATOM 1571 C CA . GLU A 1 192 ? -28.172 10.305 10.812 1 98.25 192 GLU A CA 1
ATOM 1572 C C . GLU A 1 192 ? -26.922 9.422 10.844 1 98.25 192 GLU A C 1
ATOM 1574 O O . GLU A 1 192 ? -25.906 9.797 11.438 1 98.25 192 GLU A O 1
ATOM 1579 N N . GLU A 1 193 ? -26.969 8.289 10.195 1 98.06 193 GLU A N 1
ATOM 1580 C CA . GLU A 1 193 ? -25.828 7.387 10.141 1 98.06 193 GLU A CA 1
ATOM 1581 C C . GLU A 1 193 ? -24.672 8.008 9.359 1 98.06 193 GLU A C 1
ATOM 1583 O O . GLU A 1 193 ? -23.5 7.77 9.672 1 98.06 193 GLU A O 1
ATOM 1588 N N . ALA A 1 194 ? -25.031 8.758 8.359 1 98.44 194 ALA A N 1
ATOM 1589 C CA . ALA A 1 194 ? -24.016 9.461 7.598 1 98.44 194 ALA A CA 1
ATOM 1590 C C . ALA A 1 194 ? -23.266 10.461 8.477 1 98.44 194 ALA A C 1
ATOM 1592 O O . ALA A 1 194 ? -22.031 10.555 8.414 1 98.44 194 ALA A O 1
ATOM 1593 N N . VAL A 1 195 ? -23.984 11.203 9.273 1 98.25 195 VAL A N 1
ATOM 1594 C CA . VAL A 1 195 ? -23.375 12.195 10.156 1 98.25 195 VAL A CA 1
ATOM 1595 C C . VAL A 1 195 ? -22.5 11.484 11.188 1 98.25 195 VAL A C 1
ATOM 1597 O O . VAL A 1 195 ? -21.406 11.961 11.516 1 98.25 195 VAL A O 1
ATOM 1600 N N . GLU A 1 196 ? -22.953 10.367 11.711 1 98.38 196 GLU A N 1
ATOM 1601 C CA . GLU A 1 196 ? -22.156 9.57 12.641 1 98.38 196 GLU A CA 1
ATOM 1602 C C . GLU A 1 196 ? -20.844 9.125 12.008 1 98.38 196 GLU A C 1
ATOM 1604 O O . GLU A 1 196 ? -19.812 9.062 12.68 1 98.38 196 GLU A O 1
ATOM 1609 N N . GLN A 1 197 ? -20.906 8.805 10.75 1 98.62 197 GLN A N 1
ATOM 1610 C CA . GLN A 1 197 ? -19.703 8.383 10.031 1 98.62 197 GLN A CA 1
ATOM 1611 C C . GLN A 1 197 ? -18.672 9.508 9.969 1 98.62 197 GLN A C 1
ATOM 1613 O O . GLN A 1 197 ? -17.469 9.258 10.008 1 98.62 197 GLN A O 1
ATOM 1618 N N . LEU A 1 198 ? -19.109 10.734 9.836 1 98.56 198 LEU A N 1
ATOM 1619 C CA . LEU A 1 198 ? -18.172 11.859 9.828 1 98.56 198 LEU A CA 1
ATOM 1620 C C . LEU A 1 198 ? -17.391 11.906 11.133 1 98.56 198 LEU A C 1
ATOM 1622 O O . LEU A 1 198 ? -16.172 12.133 11.125 1 98.56 198 LEU A O 1
ATOM 1626 N N . GLU A 1 199 ? -18.094 11.695 12.211 1 97.88 199 GLU A N 1
ATOM 1627 C CA . GLU A 1 199 ? -17.438 11.672 13.516 1 97.88 199 GLU A CA 1
ATOM 1628 C C . GLU A 1 199 ? -16.422 10.539 13.586 1 97.88 199 GLU A C 1
ATOM 1630 O O . GLU A 1 199 ? -15.344 10.695 14.18 1 97.88 199 GLU A O 1
ATOM 1635 N N . ALA A 1 200 ? -16.797 9.469 13 1 98.12 200 ALA A N 1
ATOM 1636 C CA . ALA A 1 200 ? -15.898 8.32 12.977 1 98.12 200 ALA A CA 1
ATOM 1637 C C . ALA A 1 200 ? -14.633 8.633 12.18 1 98.12 200 ALA A C 1
ATOM 1639 O O . ALA A 1 200 ? -13.539 8.195 12.547 1 98.12 200 ALA A O 1
ATOM 1640 N N . TYR A 1 201 ? -14.773 9.352 11.055 1 98.75 201 TYR A N 1
ATOM 1641 C CA . TYR A 1 201 ? -13.602 9.773 10.289 1 98.75 201 TYR A CA 1
ATOM 1642 C C . TYR A 1 201 ? -12.688 10.648 11.141 1 98.75 201 TYR A C 1
ATOM 1644 O O . TYR A 1 201 ? -11.461 10.484 11.109 1 98.75 201 TYR A O 1
ATOM 1652 N N . TRP A 1 202 ? -13.266 11.57 11.883 1 98.5 202 TRP A N 1
ATOM 1653 C CA . TRP A 1 202 ? -12.484 12.469 12.719 1 98.5 202 TRP A CA 1
ATOM 1654 C C . TRP A 1 202 ? -11.664 11.688 13.742 1 98.5 202 TRP A C 1
ATOM 1656 O O . TRP A 1 202 ? -10.523 12.047 14.039 1 98.5 202 TRP A O 1
ATOM 1666 N N . LYS A 1 203 ? -12.234 10.68 14.266 1 98.44 203 LYS A N 1
ATOM 1667 C CA . LYS A 1 203 ? -11.5 9.859 15.227 1 98.44 203 LYS A CA 1
ATOM 1668 C C . LYS A 1 203 ? -10.211 9.312 14.609 1 98.44 203 LYS A C 1
ATOM 1670 O O . LYS A 1 203 ? -9.172 9.266 15.273 1 98.44 203 LYS A O 1
ATOM 1675 N N . VAL A 1 204 ? -10.289 8.898 13.367 1 98.69 204 VAL A N 1
ATOM 1676 C CA . VAL A 1 204 ? -9.125 8.359 12.664 1 98.69 204 VAL A CA 1
ATOM 1677 C C . VAL A 1 204 ? -8.086 9.461 12.477 1 98.69 204 VAL A C 1
ATOM 1679 O O . VAL A 1 204 ? -6.914 9.281 12.805 1 98.69 204 VAL A O 1
ATOM 1682 N N . TYR A 1 205 ? -8.531 10.594 11.992 1 98.62 205 TYR A N 1
ATOM 1683 C CA . TYR A 1 205 ? -7.602 11.672 11.664 1 98.62 205 TYR A CA 1
ATOM 1684 C C . TYR A 1 205 ? -7.016 12.281 12.93 1 98.62 205 TYR A C 1
ATOM 1686 O O . TYR A 1 205 ? -5.855 12.695 12.953 1 98.62 205 TYR A O 1
ATOM 1694 N N . ASP A 1 206 ? -7.781 12.312 14.062 1 98.31 206 ASP A N 1
ATOM 1695 C CA . ASP A 1 206 ? -7.262 12.758 15.352 1 98.31 206 ASP A CA 1
ATOM 1696 C C . ASP A 1 206 ? -6.172 11.82 15.867 1 98.31 206 ASP A C 1
ATOM 1698 O O . ASP A 1 206 ? -5.148 12.266 16.375 1 98.31 206 ASP A O 1
ATOM 1702 N N . ALA A 1 207 ? -6.426 10.57 15.703 1 98.38 207 ALA A N 1
ATOM 1703 C CA . ALA A 1 207 ? -5.441 9.578 16.125 1 98.38 207 ALA A CA 1
ATOM 1704 C C . ALA A 1 207 ? -4.125 9.75 15.375 1 98.38 207 ALA A C 1
ATOM 1706 O O . ALA A 1 207 ? -3.047 9.625 15.961 1 98.38 207 ALA A O 1
ATOM 1707 N N . ILE A 1 208 ? -4.211 10.078 14.133 1 98.75 208 ILE A N 1
ATOM 1708 C CA . ILE A 1 208 ? -3.027 10.188 13.289 1 98.75 208 ILE A CA 1
ATOM 1709 C C . ILE A 1 208 ? -2.314 11.508 13.578 1 98.75 208 ILE A C 1
ATOM 1711 O O . ILE A 1 208 ? -1.115 11.523 13.859 1 98.75 208 ILE A O 1
ATOM 1715 N N . THR A 1 209 ? -3.01 12.648 13.547 1 98.56 209 THR A N 1
ATOM 1716 C CA . THR A 1 209 ? -2.395 13.969 13.602 1 98.56 209 THR A CA 1
ATOM 1717 C C . THR A 1 209 ? -2.01 14.336 15.031 1 98.56 209 THR A C 1
ATOM 1719 O O . THR A 1 209 ? -0.825 14.391 15.367 1 98.56 209 THR A O 1
ATOM 1722 N N . GLU A 1 210 ? -2.959 14.398 15.93 1 97.81 210 GLU A N 1
ATOM 1723 C CA . GLU A 1 210 ? -2.686 14.766 17.312 1 97.81 210 GLU A CA 1
ATOM 1724 C C . GLU A 1 210 ? -2.094 13.594 18.094 1 97.81 210 GLU A C 1
ATOM 1726 O O . GLU A 1 210 ? -1.185 13.781 18.906 1 97.81 210 GLU A O 1
ATOM 1731 N N . GLY A 1 211 ? -2.578 12.453 17.828 1 98.25 211 GLY A N 1
ATOM 1732 C CA . GLY A 1 211 ? -2.152 11.281 18.594 1 98.25 211 GLY A CA 1
ATOM 1733 C C . GLY A 1 211 ? -0.741 10.836 18.25 1 98.25 211 GLY A C 1
ATOM 1734 O O . GLY A 1 211 ? 0.111 10.742 19.141 1 98.25 211 GLY A O 1
ATOM 1735 N N . GLU A 1 212 ? -0.474 10.609 16.984 1 98.69 212 GLU A N 1
ATOM 1736 C CA . GLU A 1 212 ? 0.781 9.945 16.641 1 98.69 212 GLU A CA 1
ATOM 1737 C C . GLU A 1 212 ? 1.764 10.93 16 1 98.69 212 GLU A C 1
ATOM 1739 O O . GLU A 1 212 ? 2.975 10.82 16.203 1 98.69 212 GLU A O 1
ATOM 1744 N N . LEU A 1 213 ? 1.305 11.906 15.266 1 98.88 213 LEU A N 1
ATOM 1745 C CA . LEU A 1 213 ? 2.197 12.852 14.617 1 98.88 213 LEU A CA 1
ATOM 1746 C C . LEU A 1 213 ? 2.418 14.086 15.484 1 98.88 213 LEU A C 1
ATOM 1748 O O . LEU A 1 213 ? 3.252 14.938 15.172 1 98.88 213 LEU A O 1
ATOM 1752 N N . CYS A 1 214 ? 1.641 14.258 16.531 1 98.62 214 CYS A N 1
ATOM 1753 C CA . CYS A 1 214 ? 1.885 15.188 17.625 1 98.62 214 CYS A CA 1
ATOM 1754 C C . CYS A 1 214 ? 1.683 16.625 17.188 1 98.62 214 CYS A C 1
ATOM 1756 O O . CYS A 1 214 ? 2.451 17.516 17.562 1 98.62 214 CYS A O 1
ATOM 1758 N N . PHE A 1 215 ? 0.695 16.844 16.312 1 98 215 PHE A N 1
ATOM 1759 C CA . PHE A 1 215 ? 0.372 18.234 16.031 1 98 215 PHE A CA 1
ATOM 1760 C C . PHE A 1 215 ? -1.138 18.438 15.992 1 98 215 PHE A C 1
ATOM 1762 O O . PHE A 1 215 ? -1.895 17.5 15.773 1 98 215 PHE A O 1
ATOM 1769 N N . LYS A 1 216 ? -1.474 19.672 16.203 1 95.25 216 LYS A N 1
ATOM 1770 C CA . LYS A 1 216 ? -2.881 20.047 16.25 1 95.25 216 LYS A CA 1
ATOM 1771 C C . LYS A 1 216 ? -3.221 21 15.094 1 95.25 216 LYS A C 1
ATOM 1773 O O . LYS A 1 216 ? -2.371 21.766 14.648 1 95.25 216 LYS A O 1
ATOM 1778 N N . GLY A 1 217 ? -4.406 20.875 14.57 1 96.62 217 GLY A N 1
ATOM 1779 C CA . GLY A 1 217 ? -4.957 21.828 13.609 1 96.62 217 GLY A CA 1
ATOM 1780 C C . GLY A 1 217 ? -6.266 22.438 14.062 1 96.62 217 GLY A C 1
ATOM 1781 O O . GLY A 1 217 ? -6.637 22.328 15.234 1 96.62 217 GLY A O 1
ATOM 1782 N N . ILE A 1 218 ? -6.879 23.188 13.133 1 97.75 218 ILE A N 1
ATOM 1783 C CA . ILE A 1 218 ? -8.188 23.797 13.375 1 97.75 218 ILE A CA 1
ATOM 1784 C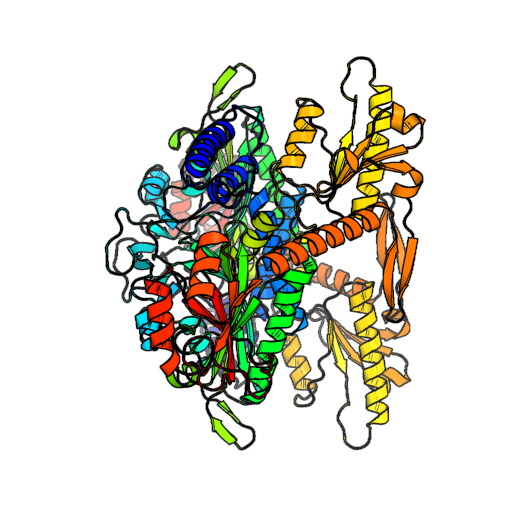 C . ILE A 1 218 ? -9.258 23.047 12.594 1 97.75 218 ILE A C 1
ATOM 1786 O O . ILE A 1 218 ? -9.211 22.984 11.359 1 97.75 218 ILE A O 1
ATOM 1790 N N . LYS A 1 219 ? -10.18 22.422 13.344 1 97.88 219 LYS A N 1
ATOM 1791 C CA . LYS A 1 219 ? -11.336 21.812 12.688 1 97.88 219 LYS A CA 1
ATOM 1792 C C . LYS A 1 219 ? -12.344 22.859 12.258 1 97.88 219 LYS A C 1
ATOM 1794 O O . LYS A 1 219 ? -12.773 23.688 13.07 1 97.88 219 LYS A O 1
ATOM 1799 N N . LEU A 1 220 ? -12.688 22.859 10.984 1 98.44 220 LEU A N 1
ATOM 1800 C CA . LEU A 1 220 ? -13.617 23.844 10.445 1 98.44 220 LEU A CA 1
ATOM 1801 C C . LEU A 1 220 ? -14.609 23.203 9.492 1 98.44 220 LEU A C 1
ATOM 1803 O O . LEU A 1 220 ? -14.281 22.219 8.812 1 98.44 220 LEU A O 1
ATOM 1807 N N . GLN A 1 221 ? -15.758 23.672 9.531 1 98.31 221 GLN A N 1
ATOM 1808 C CA . GLN A 1 221 ? -16.641 23.484 8.391 1 98.31 221 GLN A CA 1
ATOM 1809 C C . GLN A 1 221 ? -16.516 24.641 7.395 1 98.31 221 GLN A C 1
ATOM 1811 O O . GLN A 1 221 ? -16.625 25.797 7.77 1 98.31 221 GLN A O 1
ATOM 1816 N N . ARG A 1 222 ? -16.25 24.328 6.203 1 98.06 222 ARG A N 1
ATOM 1817 C CA . ARG A 1 222 ? -16.062 25.344 5.172 1 98.06 222 ARG A CA 1
ATOM 1818 C C . ARG A 1 222 ? -17.328 26.156 4.969 1 98.06 222 ARG A C 1
ATOM 1820 O O . ARG A 1 222 ? -18.438 25.625 5.09 1 98.06 222 ARG A O 1
ATOM 1827 N N . ALA A 1 223 ? -17.141 27.422 4.613 1 95.38 223 ALA A N 1
ATOM 1828 C CA . ALA A 1 223 ? -18.266 28.234 4.176 1 95.38 223 ALA A CA 1
ATOM 1829 C C . ALA A 1 223 ? -18.906 27.672 2.914 1 95.38 223 ALA A C 1
ATOM 1831 O O . ALA A 1 223 ? -18.25 26.938 2.164 1 95.38 223 ALA A O 1
ATOM 1832 N N . PRO A 1 224 ? -20.125 28 2.654 1 94.19 224 PRO A N 1
ATOM 1833 C CA . PRO A 1 224 ? -20.844 27.406 1.521 1 94.19 224 PRO A CA 1
ATOM 1834 C C . PRO A 1 224 ? -20.156 27.672 0.185 1 94.19 224 PRO A C 1
ATOM 1836 O O . PRO A 1 224 ? -20.297 26.891 -0.752 1 94.19 224 PRO A O 1
ATOM 1839 N N . TRP A 1 225 ? -19.391 28.734 0.064 1 93.5 225 TRP A N 1
ATOM 1840 C CA . TRP A 1 225 ? -18.766 29.078 -1.209 1 93.5 225 TRP A CA 1
ATOM 1841 C C . TRP A 1 225 ? -17.438 28.375 -1.37 1 93.5 225 TRP A C 1
ATOM 1843 O O . TRP A 1 225 ? -16.797 28.453 -2.43 1 93.5 225 TRP A O 1
ATOM 1853 N N . ASP A 1 226 ? -17 27.609 -0.348 1 93.88 226 ASP A N 1
ATOM 1854 C CA . ASP A 1 226 ? -15.695 26.969 -0.405 1 93.88 226 ASP A CA 1
ATOM 1855 C C . ASP A 1 226 ? -15.789 25.484 -0.081 1 93.88 226 ASP A C 1
ATOM 1857 O O . ASP A 1 226 ? -14.789 24.844 0.239 1 93.88 226 ASP A O 1
ATOM 1861 N N . LYS A 1 227 ? -16.922 24.922 -0.068 1 92.81 227 LYS A N 1
ATOM 1862 C CA . LYS A 1 227 ? -17.094 23.5 0.19 1 92.81 227 LYS A CA 1
ATOM 1863 C C . LYS A 1 227 ? -16.797 22.672 -1.061 1 92.81 227 LYS A C 1
ATOM 1865 O O . LYS A 1 227 ? -16.656 23.234 -2.154 1 92.81 227 LYS A O 1
ATOM 1870 N N . PHE A 1 228 ? -16.578 21.375 -0.882 1 91.12 228 PHE A N 1
ATOM 1871 C CA . PHE A 1 228 ? -16.391 20.453 -1.991 1 91.12 228 PHE A CA 1
ATOM 1872 C C . PHE A 1 228 ? -17.625 20.406 -2.889 1 91.12 228 PHE A C 1
ATOM 1874 O O . PHE A 1 228 ? -18.75 20.344 -2.4 1 91.12 228 PHE A O 1
ATOM 1881 N N . ALA A 1 229 ? -17.375 20.469 -4.199 1 84.62 229 ALA A N 1
ATOM 1882 C CA . ALA A 1 229 ? -18.469 20.453 -5.164 1 84.62 229 ALA A CA 1
ATOM 1883 C C . ALA A 1 229 ? -19.344 19.219 -4.992 1 84.62 229 ALA A C 1
ATOM 1885 O O . ALA A 1 229 ? -18.828 18.094 -4.965 1 84.62 229 ALA A O 1
ATOM 1886 N N . GLY A 1 230 ? -20.547 19.391 -4.773 1 83.88 230 GLY A N 1
ATOM 1887 C CA . GLY A 1 230 ? -21.469 18.266 -4.66 1 83.88 230 GLY A CA 1
ATOM 1888 C C . GLY A 1 230 ? -21.75 17.875 -3.223 1 83.88 230 GLY A C 1
ATOM 1889 O O . GLY A 1 230 ? -22.625 17.047 -2.963 1 83.88 230 GLY A O 1
ATOM 1890 N N . SER A 1 231 ? -21.062 18.516 -2.297 1 93.88 231 SER A N 1
ATOM 1891 C CA . SER A 1 231 ? -21.25 18.156 -0.896 1 93.88 231 SER A CA 1
ATOM 1892 C C . SER A 1 231 ? -22.312 19.031 -0.24 1 93.88 231 SER A C 1
ATOM 1894 O O . SER A 1 231 ? -22.562 20.156 -0.686 1 93.88 231 SER A O 1
ATOM 1896 N N . VAL A 1 232 ? -23 18.469 0.745 1 96.75 232 VAL A N 1
ATOM 1897 C CA . VAL A 1 232 ? -23.859 19.266 1.614 1 96.75 232 VAL A CA 1
ATOM 1898 C C . VAL A 1 232 ? -23 20.219 2.455 1 96.75 232 VAL A C 1
ATOM 1900 O O . VAL A 1 232 ? -23.297 21.406 2.539 1 96.75 232 VAL A O 1
ATOM 1903 N N . TYR A 1 233 ? -22 19.734 3.033 1 97.31 233 TYR A N 1
ATOM 1904 C CA . TYR A 1 233 ? -20.984 20.547 3.691 1 97.31 233 TYR A CA 1
ATOM 1905 C C . TYR A 1 233 ? -19.672 19.781 3.787 1 97.31 233 TYR A C 1
ATOM 1907 O O . TYR A 1 233 ? -19.625 18.562 3.574 1 97.31 233 TYR A O 1
ATOM 1915 N N . THR A 1 234 ? -18.609 20.484 4.008 1 98.25 234 THR A N 1
ATOM 1916 C CA . THR A 1 234 ? -17.25 19.953 4.086 1 98.25 234 THR A CA 1
ATOM 1917 C C . THR A 1 234 ? -16.578 20.359 5.395 1 98.25 234 THR A C 1
ATOM 1919 O O . THR A 1 234 ? -16.578 21.547 5.754 1 98.25 234 THR A O 1
ATOM 1922 N N . GLU A 1 235 ? -16.078 19.422 6.055 1 98.62 235 GLU A N 1
ATOM 1923 C CA . GLU A 1 235 ? -15.25 19.688 7.23 1 98.62 235 GLU A CA 1
ATOM 1924 C C . GLU A 1 235 ? -13.781 19.438 6.93 1 98.62 235 GLU A C 1
ATOM 1926 O O . GLU A 1 235 ? -13.438 18.531 6.156 1 98.62 235 GLU A O 1
ATOM 1931 N N . VAL A 1 236 ? -12.953 20.25 7.578 1 98.5 236 VAL A N 1
ATOM 1932 C CA . VAL A 1 236 ? -11.531 20.141 7.258 1 98.5 236 VAL A CA 1
ATOM 1933 C C . VAL A 1 236 ? -10.703 20.281 8.531 1 98.5 236 VAL A C 1
ATOM 1935 O O . VAL A 1 236 ? -11.203 20.734 9.555 1 98.5 236 VAL A O 1
ATOM 1938 N N . LEU A 1 237 ? -9.492 19.797 8.438 1 98.56 237 LEU A N 1
ATOM 1939 C CA . LEU A 1 237 ? -8.438 20.125 9.398 1 98.56 237 LEU A CA 1
ATOM 1940 C C . LEU A 1 237 ? -7.418 21.078 8.789 1 98.56 237 LEU A C 1
ATOM 1942 O O . LEU A 1 237 ? -6.543 20.656 8.023 1 98.56 237 LEU A O 1
ATOM 1946 N N . ASP A 1 238 ? -7.508 22.312 9.164 1 98.19 238 ASP A N 1
ATOM 1947 C CA . ASP A 1 238 ? -6.531 23.312 8.727 1 98.19 238 ASP A CA 1
ATOM 1948 C C . ASP A 1 238 ? -5.355 23.391 9.695 1 98.19 238 ASP A C 1
ATOM 1950 O O . ASP A 1 238 ? -5.555 23.516 10.906 1 98.19 238 ASP A O 1
ATOM 1954 N N . THR A 1 239 ? -4.168 23.281 9.18 1 98.31 239 THR A N 1
ATOM 1955 C CA . THR A 1 239 ? -2.963 23.312 10 1 98.31 239 THR A CA 1
ATOM 1956 C C . THR A 1 239 ? -2.131 24.562 9.68 1 98.31 239 THR A C 1
ATOM 1958 O O . THR A 1 239 ? -1.849 24.844 8.516 1 98.31 239 THR A O 1
ATOM 1961 N N . ILE A 1 240 ? -1.771 25.328 10.734 1 98.12 240 ILE A N 1
ATOM 1962 C CA . ILE A 1 240 ? -0.967 26.531 10.547 1 98.12 240 ILE A CA 1
ATOM 1963 C C . ILE A 1 240 ? 0.504 26.156 10.391 1 98.12 240 ILE A C 1
ATOM 1965 O O . ILE A 1 240 ? 1.07 25.469 11.25 1 98.12 240 ILE A O 1
ATOM 1969 N N . MET A 1 241 ? 1.071 26.547 9.367 1 97.44 241 MET A N 1
ATOM 1970 C CA . MET A 1 241 ? 2.473 26.266 9.062 1 97.44 241 MET A CA 1
ATOM 1971 C C . MET A 1 241 ? 3.381 27.344 9.648 1 97.44 241 MET A C 1
ATOM 1973 O O . MET A 1 241 ? 2.928 28.438 9.961 1 97.44 241 MET A O 1
ATOM 1977 N N . PRO A 1 242 ? 4.652 27.047 9.766 1 96.5 242 PRO A N 1
ATOM 1978 C CA . PRO A 1 242 ? 5.578 28 10.383 1 96.5 242 PRO A CA 1
ATOM 1979 C C . PRO A 1 242 ? 5.645 29.328 9.625 1 96.5 242 PRO A C 1
ATOM 1981 O O . PRO A 1 242 ? 5.996 30.359 10.203 1 96.5 242 PRO A O 1
ATOM 1984 N N . CYS A 1 243 ? 5.305 29.375 8.422 1 95.75 243 CYS A N 1
ATOM 1985 C CA . CYS A 1 243 ? 5.332 30.609 7.629 1 95.75 243 CYS A CA 1
ATOM 1986 C C . CYS A 1 243 ? 4.082 31.438 7.879 1 95.75 243 CYS A C 1
ATOM 1988 O O . CYS A 1 243 ? 3.947 32.531 7.336 1 95.75 243 CYS A O 1
ATOM 1990 N N . GLY A 1 244 ? 3.152 30.906 8.586 1 96 244 GLY A N 1
ATOM 1991 C CA . GLY A 1 244 ? 1.946 31.641 8.93 1 96 244 GLY A CA 1
ATOM 1992 C C . GLY A 1 244 ? 0.77 31.312 8.031 1 96 244 GLY A C 1
ATOM 1993 O O . GLY A 1 244 ? -0.363 31.703 8.312 1 96 244 GLY A O 1
ATOM 1994 N N . ARG A 1 245 ? 0.996 30.562 7.008 1 96.75 245 ARG A N 1
ATOM 1995 C CA . ARG A 1 245 ? -0.083 30.125 6.125 1 96.75 245 ARG A CA 1
ATOM 1996 C C . ARG A 1 245 ? -0.743 28.859 6.648 1 96.75 245 ARG A C 1
ATOM 1998 O O . ARG A 1 245 ? -0.184 28.172 7.508 1 96.75 245 ARG A O 1
ATOM 2005 N N . VAL A 1 246 ? -1.94 28.594 6.098 1 97.19 246 VAL A N 1
ATOM 2006 C CA . VAL A 1 246 ? -2.66 27.406 6.531 1 97.19 246 VAL A CA 1
ATOM 2007 C C . VAL A 1 246 ? -2.703 26.391 5.398 1 97.19 246 VAL A C 1
ATOM 2009 O O . VAL A 1 246 ? -2.834 26.75 4.227 1 97.19 246 VAL A O 1
ATOM 2012 N N . ILE A 1 247 ? -2.545 25.109 5.785 1 96.75 247 ILE A N 1
ATOM 2013 C CA . ILE A 1 247 ? -2.674 23.969 4.871 1 96.75 247 ILE A CA 1
ATOM 2014 C C . ILE A 1 247 ? -3.84 23.094 5.309 1 96.75 247 ILE A C 1
ATOM 2016 O O . ILE A 1 247 ? -4.031 22.844 6.5 1 96.75 247 ILE A O 1
ATOM 2020 N N . GLN A 1 248 ? -4.68 22.766 4.336 1 97.38 248 GLN A N 1
ATOM 2021 C CA . GLN A 1 248 ? -5.715 21.766 4.613 1 97.38 248 GLN A CA 1
ATOM 2022 C C . GLN A 1 248 ? -5.125 20.359 4.672 1 97.38 248 GLN A C 1
ATOM 2024 O O . GLN A 1 248 ? -4.836 19.766 3.639 1 97.38 248 GLN A O 1
ATOM 2029 N N . ALA A 1 249 ? -5.023 19.781 5.859 1 97.31 249 ALA A N 1
ATOM 2030 C CA . ALA A 1 249 ? -4.352 18.5 6.07 1 97.31 249 ALA A CA 1
ATOM 2031 C C . ALA A 1 249 ? -5.309 17.344 5.84 1 97.31 249 ALA A C 1
ATOM 2033 O O . ALA A 1 249 ? -4.883 16.25 5.461 1 97.31 249 ALA A O 1
ATOM 2034 N N . ALA A 1 250 ? -6.57 17.531 6.09 1 98.12 250 ALA A N 1
ATOM 2035 C CA . ALA A 1 250 ? -7.59 16.5 5.934 1 98.12 250 ALA A CA 1
ATOM 2036 C C . ALA A 1 250 ? -8.93 17.109 5.539 1 98.12 250 ALA A C 1
ATOM 2038 O O . ALA A 1 250 ? -9.18 18.281 5.797 1 98.12 250 ALA A O 1
ATOM 2039 N N . SER A 1 251 ? -9.727 16.328 4.941 1 98.25 251 SER A N 1
ATOM 2040 C CA . SER A 1 251 ? -11.07 16.781 4.594 1 98.25 251 SER A CA 1
ATOM 2041 C C . SER A 1 251 ? -12.086 15.648 4.75 1 98.25 251 SER A C 1
ATOM 2043 O O . SER A 1 251 ? -11.781 14.484 4.492 1 98.25 251 SER A O 1
ATOM 2045 N N . ILE A 1 252 ? -13.227 15.961 5.203 1 98.62 252 ILE A N 1
ATOM 2046 C CA . ILE A 1 252 ? -14.375 15.078 5.402 1 98.62 252 ILE A CA 1
ATOM 2047 C C . ILE A 1 252 ? -15.617 15.703 4.773 1 98.62 252 ILE A C 1
ATOM 2049 O O . ILE A 1 252 ? -15.945 16.859 5.047 1 98.62 252 ILE A O 1
ATOM 2053 N N . HIS A 1 253 ? -16.328 14.977 3.965 1 98.44 253 HIS A N 1
ATOM 2054 C CA . HIS A 1 253 ? -17.453 15.531 3.215 1 98.44 253 HIS A CA 1
ATOM 2055 C C . HIS A 1 253 ? -18.734 14.773 3.523 1 98.44 253 HIS A C 1
ATOM 2057 O O . HIS A 1 253 ? -18.781 13.547 3.422 1 98.44 253 HIS A O 1
ATOM 2063 N N . ASN A 1 254 ? -19.75 15.508 3.934 1 98.62 254 ASN A N 1
ATOM 2064 C CA . ASN A 1 254 ? -21.109 15.016 3.822 1 98.62 254 ASN A CA 1
ATOM 2065 C C . ASN A 1 254 ? -21.672 15.227 2.42 1 98.62 254 ASN A C 1
ATOM 2067 O O . ASN A 1 254 ? -21.953 16.359 2.027 1 98.62 254 ASN A O 1
ATOM 2071 N N . LEU A 1 255 ? -21.859 14.141 1.732 1 97.5 255 LEU A N 1
ATOM 2072 C CA . LEU A 1 255 ? -22.25 14.266 0.331 1 97.5 255 LEU A CA 1
ATOM 2073 C C . LEU A 1 255 ? -23.766 14.18 0.177 1 97.5 255 LEU A C 1
ATOM 2075 O O . LEU A 1 255 ? -24.297 14.398 -0.913 1 97.5 255 LEU A O 1
ATOM 2079 N N . GLY A 1 256 ? -24.453 13.852 1.275 1 98 256 GLY A N 1
ATOM 2080 C CA . GLY A 1 256 ? -25.906 13.688 1.188 1 98 256 GLY A CA 1
ATOM 2081 C C . GLY A 1 256 ? -26.328 12.688 0.123 1 98 256 GLY A C 1
ATOM 2082 O O . GLY A 1 256 ? -25.797 11.57 0.072 1 98 256 GLY A O 1
ATOM 2083 N N . GLN A 1 257 ? -27.344 13.086 -0.653 1 97.25 257 GLN A N 1
ATOM 2084 C CA . GLN A 1 257 ? -27.875 12.18 -1.662 1 97.25 257 GLN A CA 1
ATOM 2085 C C . GLN A 1 257 ? -27.547 12.664 -3.07 1 97.25 257 GLN A C 1
ATOM 2087 O O . GLN A 1 257 ? -28.047 12.125 -4.055 1 97.25 257 GLN A O 1
ATOM 2092 N N . GLY A 1 258 ? -26.672 13.719 -3.158 1 93.5 258 GLY A N 1
ATOM 2093 C CA . GLY A 1 258 ? -26.375 14.312 -4.449 1 93.5 258 GLY A CA 1
ATOM 2094 C C . GLY A 1 258 ? -25.781 13.32 -5.438 1 93.5 258 GLY A C 1
ATOM 2095 O O . GLY A 1 258 ? -26.344 13.102 -6.512 1 93.5 258 GLY A O 1
ATOM 2096 N N . PHE A 1 259 ? -24.719 12.609 -5.043 1 94.19 259 PHE A N 1
ATOM 2097 C CA . PHE A 1 259 ? -24.047 11.648 -5.918 1 94.19 259 PHE A CA 1
ATOM 2098 C C . PHE A 1 259 ? -24.922 10.422 -6.148 1 94.19 259 PHE A C 1
ATOM 2100 O O . PHE A 1 259 ? -24.891 9.828 -7.23 1 94.19 259 PHE A O 1
ATOM 2107 N N . SER A 1 260 ? -25.656 10.008 -5.098 1 96.12 260 SER A N 1
ATOM 2108 C CA . SER A 1 260 ? -26.5 8.828 -5.266 1 96.12 260 SER A CA 1
ATOM 2109 C C . SER A 1 260 ? -27.594 9.07 -6.305 1 96.12 260 SER A C 1
ATOM 2111 O O . SER A 1 260 ? -27.969 8.156 -7.035 1 96.12 260 SER A O 1
ATOM 2113 N N . LYS A 1 261 ? -28.109 10.258 -6.402 1 95 261 LYS A N 1
ATOM 2114 C CA . LYS A 1 261 ? -29.094 10.617 -7.414 1 95 261 LYS A CA 1
ATOM 2115 C C . LYS A 1 261 ? -28.469 10.68 -8.805 1 95 261 LYS A C 1
ATOM 2117 O O . LYS A 1 261 ? -29.047 10.18 -9.773 1 95 261 LYS A O 1
ATOM 2122 N N . VAL A 1 262 ? -27.297 11.234 -8.859 1 92.19 262 VAL A N 1
ATOM 2123 C CA . VAL A 1 262 ? -26.594 11.406 -10.125 1 92.19 262 VAL A CA 1
ATOM 2124 C C . VAL A 1 262 ? -26.297 10.039 -10.742 1 92.19 262 VAL A C 1
ATOM 2126 O O . VAL A 1 262 ? -26.438 9.859 -11.953 1 92.19 262 VAL A O 1
ATOM 2129 N N . PHE A 1 263 ? -25.922 9.039 -9.945 1 93.69 263 PHE A N 1
ATOM 2130 C CA . PHE A 1 263 ? -25.531 7.73 -10.445 1 93.69 263 PHE A CA 1
ATOM 2131 C C . PHE A 1 263 ? -26.656 6.727 -10.297 1 93.69 263 PHE A C 1
ATOM 2133 O O . PHE A 1 263 ? -26.438 5.516 -10.398 1 93.69 263 PHE A O 1
ATOM 2140 N N . ASP A 1 264 ? -27.812 7.219 -9.969 1 94.31 264 ASP A N 1
ATOM 2141 C CA . ASP A 1 264 ? -29.031 6.41 -9.859 1 94.31 264 ASP A CA 1
ATOM 2142 C C . ASP A 1 264 ? -28.812 5.227 -8.922 1 94.31 264 ASP A C 1
ATOM 2144 O O . ASP A 1 264 ? -29.109 4.086 -9.273 1 94.31 264 ASP A O 1
ATOM 2148 N N . MET A 1 265 ? -28.203 5.5 -7.855 1 96.56 265 MET A N 1
ATOM 2149 C CA . MET A 1 265 ? -28.016 4.508 -6.797 1 96.56 265 MET A CA 1
ATOM 2150 C C . MET A 1 265 ? -29.266 4.41 -5.922 1 96.56 265 MET A C 1
ATOM 2152 O O . MET A 1 265 ? -29.578 5.344 -5.188 1 96.56 265 MET A O 1
ATOM 2156 N N . THR A 1 266 ? -29.969 3.322 -6.031 1 97.38 266 THR A N 1
ATOM 2157 C CA . THR A 1 266 ? -31.172 3.107 -5.23 1 97.38 266 THR A CA 1
ATOM 2158 C C . THR A 1 266 ? -31.141 1.732 -4.57 1 97.38 266 THR A C 1
ATOM 2160 O O . THR A 1 266 ? -30.406 0.843 -5.008 1 97.38 266 THR A O 1
ATOM 2163 N N . TYR A 1 267 ? -31.812 1.614 -3.473 1 97.19 267 TYR A N 1
ATOM 2164 C CA . TYR A 1 267 ? -31.984 0.333 -2.797 1 97.19 267 TYR A CA 1
ATOM 2165 C C . TYR A 1 267 ? -33.406 0.208 -2.223 1 97.19 267 TYR A C 1
ATOM 2167 O O . TYR A 1 267 ? -34.094 1.212 -2.025 1 97.19 267 TYR A O 1
ATOM 2175 N N . THR A 1 268 ? -33.875 -1.011 -2.08 1 97.25 268 THR A N 1
ATOM 2176 C CA . THR A 1 268 ? -35.156 -1.272 -1.412 1 97.25 268 THR A CA 1
ATOM 2177 C C . THR A 1 268 ? -34.969 -1.207 0.104 1 97.25 268 THR A C 1
ATOM 2179 O O . THR A 1 268 ? -34.25 -2.01 0.69 1 97.25 268 THR A O 1
ATOM 2182 N N . ASN A 1 269 ? -35.656 -0.247 0.742 1 96.38 269 ASN A N 1
ATOM 2183 C CA . ASN A 1 269 ? -35.5 -0.107 2.188 1 96.38 269 ASN A CA 1
ATOM 2184 C C . ASN A 1 269 ? -36.406 -1.108 2.932 1 96.38 269 ASN A C 1
ATOM 2186 O O . ASN A 1 269 ? -36.969 -1.998 2.316 1 96.38 269 ASN A O 1
ATOM 2190 N N . LYS A 1 270 ? -36.5 -1.074 4.223 1 93.94 270 LYS A N 1
ATOM 2191 C CA . LYS A 1 270 ? -37.219 -2.027 5.059 1 93.94 270 LYS A CA 1
ATOM 2192 C C . LYS A 1 270 ? -38.719 -1.97 4.785 1 93.94 270 LYS A C 1
ATOM 2194 O O . LYS A 1 270 ? -39.438 -2.945 5.02 1 93.94 270 LYS A O 1
ATOM 2199 N N . ASP A 1 271 ? -39.25 -0.884 4.273 1 96.19 271 ASP A N 1
ATOM 2200 C CA . ASP A 1 271 ? -40.656 -0.701 3.932 1 96.19 271 ASP A CA 1
ATOM 2201 C C . ASP A 1 271 ? -40.906 -1.085 2.479 1 96.19 271 ASP A C 1
ATOM 2203 O O . ASP A 1 271 ? -41.969 -0.775 1.935 1 96.19 271 ASP A O 1
ATOM 2207 N N . ASN A 1 272 ? -39.875 -1.592 1.864 1 95.62 272 ASN A N 1
ATOM 2208 C CA . ASN A 1 272 ? -39.969 -2.055 0.484 1 95.62 272 ASN A CA 1
ATOM 2209 C C . ASN A 1 272 ? -40.156 -0.892 -0.486 1 95.62 272 ASN A C 1
ATOM 2211 O O . ASN A 1 272 ? -40.906 -1.009 -1.463 1 95.62 272 ASN A O 1
ATOM 2215 N N . ILE A 1 273 ? -39.625 0.203 -0.152 1 97.25 273 ILE A N 1
ATOM 2216 C CA . ILE A 1 273 ? -39.625 1.386 -1.006 1 97.25 273 ILE A CA 1
ATOM 2217 C C . ILE A 1 273 ? -38.25 1.639 -1.569 1 97.25 273 ILE A C 1
ATOM 2219 O O . ILE A 1 273 ? -37.25 1.515 -0.853 1 97.25 273 ILE A O 1
ATOM 2223 N N . GLN A 1 274 ? -38.219 2.029 -2.828 1 97.06 274 GLN A N 1
ATOM 2224 C CA . GLN A 1 274 ? -36.938 2.402 -3.447 1 97.06 274 GLN A CA 1
ATOM 2225 C C . GLN A 1 274 ? -36.5 3.799 -3.01 1 97.06 274 GLN A C 1
ATOM 2227 O O . GLN A 1 274 ? -37.219 4.773 -3.207 1 97.06 274 GLN A O 1
ATOM 2232 N N . VAL A 1 275 ? -35.375 3.932 -2.449 1 97.88 275 VAL A N 1
ATOM 2233 C CA . VAL A 1 275 ? -34.875 5.215 -1.967 1 97.88 275 VAL A CA 1
ATOM 2234 C C . VAL A 1 275 ? -33.406 5.348 -2.293 1 97.88 275 VAL A C 1
ATOM 2236 O O . VAL A 1 275 ? -32.75 4.367 -2.643 1 97.88 275 VAL A O 1
ATOM 2239 N N . HIS A 1 276 ? -32.875 6.59 -2.268 1 98.31 276 HIS A N 1
ATOM 2240 C CA . HIS A 1 276 ? -31.469 6.875 -2.467 1 98.31 276 HIS A CA 1
ATOM 2241 C C . HIS A 1 276 ? -30.703 6.848 -1.145 1 98.31 276 HIS A C 1
ATOM 2243 O O . HIS A 1 276 ? -31.188 7.359 -0.134 1 98.31 276 HIS A O 1
ATOM 2249 N N . PRO A 1 277 ? -29.562 6.254 -1.066 1 98.56 277 PRO A N 1
ATOM 2250 C CA . PRO A 1 277 ? -28.75 6.254 0.157 1 98.56 277 PRO A CA 1
ATOM 2251 C C . PRO A 1 277 ? -27.969 7.551 0.349 1 98.56 277 PRO A C 1
ATOM 2253 O O . PRO A 1 277 ? -27.984 8.414 -0.531 1 98.56 277 PRO A O 1
ATOM 2256 N N . PHE A 1 278 ? -27.375 7.711 1.512 1 98.62 278 PHE A N 1
ATOM 2257 C CA . PHE A 1 278 ? -26.562 8.867 1.88 1 98.62 278 PHE A CA 1
ATOM 2258 C C . PHE A 1 278 ? -25.078 8.539 1.823 1 98.62 278 PHE A C 1
ATOM 2260 O O . PHE A 1 278 ? -24.656 7.5 2.332 1 98.62 278 PHE A O 1
ATOM 2267 N N . LEU A 1 279 ? -24.344 9.422 1.173 1 98.56 279 LEU A N 1
ATOM 2268 C CA . LEU A 1 279 ? -22.922 9.141 0.941 1 98.56 279 LEU A CA 1
ATOM 2269 C C . LEU A 1 279 ? -22.047 10.078 1.763 1 98.56 279 LEU A C 1
ATOM 2271 O O . LEU A 1 279 ? -22.422 11.219 2.033 1 98.56 279 LEU A O 1
ATOM 2275 N N . THR A 1 280 ? -20.859 9.602 2.221 1 98.75 280 THR A N 1
ATOM 2276 C CA . THR A 1 280 ? -19.812 10.367 2.871 1 98.75 280 THR A CA 1
ATOM 2277 C C . THR A 1 280 ? -18.438 9.977 2.326 1 98.75 280 THR A C 1
ATOM 2279 O O . THR A 1 280 ? -18.266 8.875 1.81 1 98.75 280 THR A O 1
ATOM 2282 N N . CYS A 1 281 ? -17.5 10.844 2.352 1 98.5 281 CYS A N 1
ATOM 2283 C CA . CYS A 1 281 ? -16.125 10.5 2.018 1 98.5 281 CYS A CA 1
ATOM 2284 C C . CYS A 1 281 ? -15.148 11.352 2.814 1 98.5 281 CYS A C 1
ATOM 2286 O O . CYS A 1 281 ? -15.523 12.375 3.387 1 98.5 281 CYS A O 1
ATOM 2288 N N . ALA A 1 282 ? -13.938 10.906 2.938 1 98.75 282 ALA A N 1
ATOM 2289 C CA . ALA A 1 282 ? -12.867 11.562 3.688 1 98.75 282 ALA A CA 1
ATOM 2290 C C . ALA A 1 282 ? -11.5 11.234 3.088 1 98.75 282 ALA A C 1
ATOM 2292 O O . ALA A 1 282 ? -11.328 10.211 2.428 1 98.75 282 ALA A O 1
ATOM 2293 N N . GLY A 1 283 ? -10.531 12.156 3.279 1 98.31 283 GLY A N 1
ATOM 2294 C CA . GLY A 1 283 ? -9.219 11.914 2.707 1 98.31 283 GLY A CA 1
ATOM 2295 C C . GLY A 1 283 ? -8.102 12.625 3.449 1 98.31 283 GLY A C 1
ATOM 2296 O O . GLY A 1 283 ? -8.32 13.68 4.047 1 98.31 283 GLY A O 1
ATOM 2297 N N . ILE A 1 284 ? -6.941 12.031 3.439 1 98.38 284 ILE A N 1
ATOM 2298 C CA . ILE A 1 284 ? -5.68 12.641 3.842 1 98.38 284 ILE A CA 1
ATOM 2299 C C . ILE A 1 284 ? -4.625 12.406 2.764 1 98.38 284 ILE A C 1
ATOM 2301 O O . ILE A 1 284 ? -4.664 11.398 2.057 1 98.38 284 ILE A O 1
ATOM 2305 N N . SER A 1 285 ? -3.75 13.336 2.611 1 97.56 285 SER A N 1
ATOM 2306 C CA . SER A 1 285 ? -2.719 13.266 1.582 1 97.56 285 SER A CA 1
ATOM 2307 C C . SER A 1 285 ? -1.329 13.469 2.178 1 97.56 285 SER A C 1
ATOM 2309 O O . SER A 1 285 ? -1.166 13.469 3.4 1 97.56 285 SER A O 1
ATOM 2311 N N . THR A 1 286 ? -0.343 13.602 1.31 1 98.12 286 THR A N 1
ATOM 2312 C CA . THR A 1 286 ? 1.04 13.844 1.707 1 98.12 286 THR A CA 1
ATOM 2313 C C . THR A 1 286 ? 1.151 15.125 2.525 1 98.12 286 THR A C 1
ATOM 2315 O O . THR A 1 286 ? 2.164 15.359 3.188 1 98.12 286 THR A O 1
ATOM 2318 N N . ARG A 1 287 ? 0.135 15.914 2.533 1 98.25 287 ARG A N 1
ATOM 2319 C CA . ARG A 1 287 ? 0.148 17.172 3.27 1 98.25 287 ARG A CA 1
ATOM 2320 C C . ARG A 1 287 ? 0.248 16.938 4.77 1 98.25 287 ARG A C 1
ATOM 2322 O O . ARG A 1 287 ? 0.807 17.75 5.5 1 98.25 287 ARG A O 1
ATOM 2329 N N . VAL A 1 288 ? -0.292 15.812 5.242 1 98.75 288 VAL A N 1
ATOM 2330 C CA . VAL A 1 288 ? -0.203 15.484 6.66 1 98.75 288 VAL A CA 1
ATOM 2331 C C . VAL A 1 288 ? 1.26 15.297 7.059 1 98.75 288 VAL A C 1
ATOM 2333 O O . VAL A 1 288 ? 1.69 15.789 8.102 1 98.75 288 VAL A O 1
ATOM 2336 N N . MET A 1 289 ? 1.979 14.617 6.234 1 98.69 289 MET A N 1
ATOM 2337 C CA . MET A 1 289 ? 3.41 14.453 6.469 1 98.69 289 MET A CA 1
ATOM 2338 C C . MET A 1 289 ? 4.129 15.797 6.426 1 98.69 289 MET A C 1
ATOM 2340 O O . MET A 1 289 ? 4.969 16.094 7.277 1 98.69 289 MET A O 1
ATOM 2344 N N . ALA A 1 290 ? 3.795 16.609 5.453 1 98.44 290 ALA A N 1
ATOM 2345 C CA . ALA A 1 290 ? 4.395 17.938 5.324 1 98.44 290 ALA A CA 1
ATOM 2346 C C . ALA A 1 290 ? 4.176 18.766 6.59 1 98.44 290 ALA A C 1
ATOM 2348 O O . ALA A 1 290 ? 5.086 19.453 7.055 1 98.44 290 ALA A O 1
ATOM 2349 N N . CYS A 1 291 ? 2.977 18.703 7.129 1 98.62 291 CYS A N 1
ATOM 2350 C CA . CYS A 1 291 ? 2.658 19.438 8.352 1 98.62 291 CYS A CA 1
ATOM 2351 C C . CYS A 1 291 ? 3.535 18.969 9.508 1 98.62 291 CYS A C 1
ATOM 2353 O O . CYS A 1 291 ? 4.152 19.781 10.195 1 98.62 291 CYS A O 1
ATOM 2355 N N . ALA A 1 292 ? 3.643 17.688 9.672 1 98.81 292 ALA A N 1
ATOM 2356 C CA . ALA A 1 292 ? 4.418 17.125 10.773 1 98.81 292 ALA A CA 1
ATOM 2357 C C . ALA A 1 292 ? 5.887 17.547 10.672 1 98.81 292 ALA A C 1
ATOM 2359 O O . ALA A 1 292 ? 6.48 18 11.656 1 98.81 292 ALA A O 1
ATOM 2360 N N . LEU A 1 293 ? 6.434 17.391 9.5 1 98.69 293 LEU A N 1
ATOM 2361 C CA . LEU A 1 293 ? 7.836 17.734 9.289 1 98.69 293 LEU A CA 1
ATOM 2362 C C . LEU A 1 293 ? 8.078 19.219 9.555 1 98.69 293 LEU A C 1
ATOM 2364 O O . LEU A 1 293 ? 9.078 19.578 10.18 1 98.69 293 LEU A O 1
ATOM 2368 N N . SER A 1 294 ? 7.207 20.031 9.094 1 98.31 294 SER A N 1
ATOM 2369 C CA . SER A 1 294 ? 7.352 21.484 9.188 1 98.31 294 SER A CA 1
ATOM 2370 C C . SER A 1 294 ? 7.211 21.969 10.625 1 98.31 294 SER A C 1
ATOM 2372 O O . SER A 1 294 ? 7.977 22.812 11.078 1 98.31 294 SER A O 1
ATOM 2374 N N . ILE A 1 295 ? 6.27 21.438 11.32 1 98.25 295 ILE A N 1
ATOM 2375 C CA . ILE A 1 295 ? 5.957 21.906 12.664 1 98.25 295 ILE A CA 1
ATOM 2376 C C . ILE A 1 295 ? 7.07 21.484 13.625 1 98.25 295 ILE A C 1
ATOM 2378 O O . ILE A 1 295 ? 7.52 22.281 14.453 1 98.25 295 ILE A O 1
ATOM 2382 N N . HIS A 1 296 ? 7.551 20.297 13.484 1 98.69 296 HIS A N 1
ATOM 2383 C CA . HIS A 1 296 ? 8.469 19.75 14.477 1 98.69 296 HIS A CA 1
ATOM 2384 C C . HIS A 1 296 ? 9.914 20.078 14.125 1 98.69 296 HIS A C 1
ATOM 2386 O O . HIS A 1 296 ? 10.758 20.203 15.016 1 98.69 296 HIS A O 1
ATOM 2392 N N . GLY A 1 297 ? 10.242 20.203 12.836 1 98.31 297 GLY A N 1
ATOM 2393 C CA . GLY A 1 297 ? 11.617 20.438 12.43 1 98.31 297 GLY A CA 1
ATOM 2394 C C . GLY A 1 297 ? 12.211 21.703 12.992 1 98.31 297 GLY A C 1
ATOM 2395 O O . GLY A 1 297 ? 11.477 22.625 13.375 1 98.31 297 GLY A O 1
ATOM 2396 N N . ASP A 1 298 ? 13.547 21.797 13.023 1 97.69 298 ASP A N 1
ATOM 2397 C CA . ASP A 1 298 ? 14.227 22.984 13.539 1 97.69 298 ASP A CA 1
ATOM 2398 C C . ASP A 1 298 ? 15.438 23.344 12.68 1 97.69 298 ASP A C 1
ATOM 2400 O O . ASP A 1 298 ? 15.57 22.859 11.555 1 97.69 298 ASP A O 1
ATOM 2404 N N . GLU A 1 299 ? 16.281 24.219 13.164 1 96.56 299 GLU A N 1
ATOM 2405 C CA . GLU A 1 299 ? 17.391 24.75 12.375 1 96.56 299 GLU A CA 1
ATOM 2406 C C . GLU A 1 299 ? 18.438 23.688 12.086 1 96.56 299 GLU A C 1
ATOM 2408 O O . GLU A 1 299 ? 19.281 23.859 11.211 1 96.56 299 GLU A O 1
ATOM 2413 N N . LYS A 1 300 ? 18.344 22.562 12.828 1 96.38 300 LYS A N 1
ATOM 2414 C CA . LYS A 1 300 ? 19.344 21.516 12.656 1 96.38 300 LYS A CA 1
ATOM 2415 C C . LYS A 1 300 ? 18.797 20.375 11.789 1 96.38 300 LYS A C 1
ATOM 2417 O O . LYS A 1 300 ? 19.516 19.422 11.5 1 96.38 300 LYS A O 1
ATOM 2422 N N . GLY A 1 301 ? 17.531 20.406 11.414 1 97.62 301 GLY A N 1
ATOM 2423 C CA . GLY A 1 301 ? 16.969 19.391 10.547 1 97.62 301 GLY A CA 1
ATOM 2424 C C . GLY A 1 301 ? 15.602 18.906 11.008 1 97.62 301 GLY A C 1
ATOM 2425 O O . GLY A 1 301 ? 14.789 19.703 11.5 1 97.62 301 GLY A O 1
ATOM 2426 N N . LEU A 1 302 ? 15.359 17.625 10.781 1 98.5 302 LEU A N 1
ATOM 2427 C CA . LEU A 1 302 ? 14.07 17.031 11.125 1 98.5 302 LEU A CA 1
ATOM 2428 C C . LEU A 1 302 ? 14.008 16.688 12.609 1 98.5 302 LEU A C 1
ATOM 2430 O O . LEU A 1 302 ? 15.039 16.516 13.258 1 98.5 302 LEU A O 1
ATOM 2434 N N . VAL A 1 303 ? 12.914 16.719 13.164 1 98.81 303 VAL A N 1
ATOM 2435 C CA . VAL A 1 303 ? 12.539 16.188 14.477 1 98.81 303 VAL A CA 1
ATOM 2436 C C . VAL A 1 303 ? 11.297 15.312 14.344 1 98.81 303 VAL A C 1
ATOM 2438 O O . VAL A 1 303 ? 10.18 15.812 14.234 1 98.81 303 VAL A O 1
ATOM 2441 N N . LEU A 1 304 ? 11.484 13.977 14.391 1 98.88 304 LEU A N 1
ATOM 2442 C CA . LEU A 1 304 ? 10.438 13.094 13.883 1 98.88 304 LEU A CA 1
ATOM 2443 C C . LEU A 1 304 ? 9.633 12.492 15.023 1 98.88 304 LEU A C 1
ATOM 2445 O O . LEU A 1 304 ? 10.203 11.953 15.977 1 98.88 304 LEU A O 1
ATOM 2449 N N . PRO A 1 305 ? 8.281 12.625 14.914 1 98.88 305 PRO A N 1
ATOM 2450 C CA . PRO A 1 305 ? 7.488 11.727 15.75 1 98.88 305 PRO A CA 1
ATOM 2451 C C . PRO A 1 305 ? 7.836 10.25 15.531 1 98.88 305 PRO A C 1
ATOM 2453 O O . PRO A 1 305 ? 8.156 9.852 14.414 1 98.88 305 PRO A O 1
ATOM 2456 N N . PRO A 1 306 ? 7.723 9.438 16.578 1 98.69 306 PRO A N 1
ATOM 2457 C CA . PRO A 1 306 ? 8.148 8.039 16.484 1 98.69 306 PRO A CA 1
ATOM 2458 C C . PRO A 1 306 ? 7.438 7.273 15.367 1 98.69 306 PRO A C 1
ATOM 2460 O O . PRO A 1 306 ? 8.039 6.406 14.727 1 98.69 306 PRO A O 1
ATOM 2463 N N . LEU A 1 307 ? 6.203 7.59 15.039 1 98.62 307 LEU A N 1
ATOM 2464 C CA . LEU A 1 307 ? 5.445 6.867 14.016 1 98.62 307 LEU A CA 1
ATOM 2465 C C . LEU A 1 307 ? 6.176 6.895 12.68 1 98.62 307 LEU A C 1
ATOM 2467 O O . LEU A 1 307 ? 6.23 5.883 11.977 1 98.62 307 LEU A O 1
ATOM 2471 N N . ILE A 1 308 ? 6.742 8.039 12.344 1 98.81 308 ILE A N 1
ATOM 2472 C CA . ILE A 1 308 ? 7.266 8.195 10.992 1 98.81 308 ILE A CA 1
ATOM 2473 C C . ILE A 1 308 ? 8.789 8.125 11.016 1 98.81 308 ILE A C 1
ATOM 2475 O O . ILE A 1 308 ? 9.453 8.375 10.008 1 98.81 308 ILE A O 1
ATOM 2479 N N . ALA A 1 309 ? 9.383 7.812 12.18 1 98.75 309 ALA A N 1
ATOM 2480 C CA . ALA A 1 309 ? 10.828 7.621 12.266 1 98.75 309 ALA A CA 1
ATOM 2481 C C . ALA A 1 309 ? 11.219 6.215 11.828 1 98.75 309 ALA A C 1
ATOM 2483 O O . ALA A 1 309 ? 10.914 5.234 12.508 1 98.75 309 ALA A O 1
ATOM 2484 N N . GLN A 1 310 ? 11.875 6.098 10.711 1 97.94 310 GLN A N 1
ATOM 2485 C CA . GLN A 1 310 ? 12.352 4.793 10.266 1 97.94 310 GLN A CA 1
ATOM 2486 C C . GLN A 1 310 ? 13.203 4.129 11.344 1 97.94 310 GLN A C 1
ATOM 2488 O O . GLN A 1 310 ? 13.117 2.916 11.547 1 97.94 310 GLN A O 1
ATOM 2493 N N . TYR A 1 311 ? 14.023 5 11.961 1 98.06 311 TYR A N 1
ATOM 2494 C CA . TYR A 1 311 ? 14.766 4.613 13.156 1 98.06 311 TYR A CA 1
ATOM 2495 C C . TYR A 1 311 ? 14.266 5.367 14.383 1 98.06 311 TYR A C 1
ATOM 2497 O O . TYR A 1 311 ? 14.43 6.586 14.477 1 98.06 311 TYR A O 1
ATOM 2505 N N . GLN A 1 312 ? 13.727 4.598 15.266 1 98.75 312 GLN A N 1
ATOM 2506 C CA . GLN A 1 312 ? 13.289 5.234 16.5 1 98.75 312 GLN A CA 1
ATOM 2507 C C . GLN A 1 312 ? 14.453 5.434 17.469 1 98.75 312 GLN A C 1
ATOM 2509 O O . GLN A 1 312 ? 14.484 6.406 18.219 1 98.75 312 GLN A O 1
ATOM 2514 N N . VAL A 1 313 ? 15.383 4.453 17.344 1 98.69 313 VAL A N 1
ATOM 2515 C CA . VAL A 1 313 ? 16.609 4.492 18.141 1 98.69 313 VAL A CA 1
ATOM 2516 C C . VAL A 1 313 ? 17.812 4.16 17.266 1 98.69 313 VAL A C 1
ATOM 2518 O O . VAL A 1 313 ? 17.781 3.195 16.484 1 98.69 313 VAL A O 1
ATOM 2521 N N . VAL A 1 314 ? 18.766 5.012 17.297 1 98.56 314 VAL A N 1
ATOM 2522 C CA . VAL A 1 314 ? 20.031 4.672 16.672 1 98.56 314 VAL A CA 1
ATOM 2523 C C . VAL A 1 314 ? 21.109 4.449 17.734 1 98.56 314 VAL A C 1
ATOM 2525 O O . VAL A 1 314 ? 21.156 5.18 18.734 1 98.56 314 VAL A O 1
ATOM 2528 N N . ILE A 1 315 ? 21.875 3.359 17.641 1 98.38 315 ILE A N 1
ATOM 2529 C CA . ILE A 1 315 ? 23 3.078 18.547 1 98.38 315 ILE A CA 1
ATOM 2530 C C . ILE A 1 315 ? 24.312 3.346 17.828 1 98.38 315 ILE A C 1
ATOM 2532 O O . ILE A 1 315 ? 24.562 2.812 16.75 1 98.38 315 ILE A O 1
ATOM 2536 N N . LEU A 1 316 ? 25.094 4.168 18.438 1 97.12 316 LEU A N 1
ATOM 2537 C CA . LEU A 1 316 ? 26.406 4.527 17.891 1 97.12 316 LEU A CA 1
ATOM 2538 C C . LEU A 1 316 ? 27.516 3.971 18.766 1 97.12 316 LEU A C 1
ATOM 2540 O O . LEU A 1 316 ? 27.797 4.5 19.844 1 97.12 316 LEU A O 1
ATOM 2544 N N . PRO A 1 317 ? 28.172 2.943 18.328 1 95.38 317 PRO A N 1
ATOM 2545 C CA . PRO A 1 317 ? 29.391 2.551 19.031 1 95.38 317 PRO A CA 1
ATOM 2546 C C . PRO A 1 317 ? 30.484 3.615 18.938 1 95.38 317 PRO A C 1
ATOM 2548 O O . PRO A 1 317 ? 30.797 4.098 17.844 1 95.38 317 PRO A O 1
ATOM 2551 N N . VAL A 1 318 ? 31.062 3.918 20.016 1 90.69 318 VAL A N 1
ATOM 2552 C CA . VAL A 1 318 ? 32.031 5 20.047 1 90.69 318 VAL A CA 1
ATOM 2553 C C . VAL A 1 318 ? 33.438 4.43 20.281 1 90.69 318 VAL A C 1
ATOM 2555 O O . VAL A 1 318 ? 33.625 3.545 21.109 1 90.69 318 VAL A O 1
ATOM 2558 N N . GLY A 1 319 ? 34.406 4.914 19.547 1 81.81 319 GLY A N 1
ATOM 2559 C CA . GLY A 1 319 ? 35.812 4.559 19.734 1 81.81 319 GLY A CA 1
ATOM 2560 C C . GLY A 1 319 ? 36.156 3.203 19.156 1 81.81 319 GLY A C 1
ATOM 2561 O O . GLY A 1 319 ? 37.188 2.629 19.5 1 81.81 319 GLY A O 1
ATOM 2562 N N . CYS A 1 320 ? 35.281 2.656 18.375 1 76.44 320 CYS A N 1
ATOM 2563 C CA . CYS A 1 320 ? 35.531 1.361 17.75 1 76.44 320 CYS A CA 1
ATOM 2564 C C . CYS A 1 320 ? 36.219 1.528 16.406 1 76.44 320 CYS A C 1
ATOM 2566 O O . CYS A 1 320 ? 36.094 2.564 15.75 1 76.44 320 CYS A O 1
ATOM 2568 N N . GLY A 1 321 ? 37.031 0.567 15.93 1 69.62 321 GLY A N 1
ATOM 2569 C CA . GLY A 1 321 ? 37.656 0.563 14.625 1 69.62 321 GLY A CA 1
ATOM 2570 C C . GLY A 1 321 ? 39.125 0.968 14.68 1 69.62 321 GLY A C 1
ATOM 2571 O O . GLY A 1 321 ? 39.812 0.97 13.656 1 69.62 321 GLY A O 1
ATOM 2572 N N . ARG A 1 322 ? 39.688 1.281 15.938 1 67 322 ARG A N 1
ATOM 2573 C CA . ARG A 1 322 ? 41.125 1.591 16.062 1 67 322 ARG A CA 1
ATOM 2574 C C . ARG A 1 322 ? 41.969 0.317 16.078 1 67 322 ARG A C 1
ATOM 2576 O O . ARG A 1 322 ? 41.531 -0.704 16.625 1 67 322 ARG A O 1
ATOM 2583 N N . LYS A 1 323 ? 43.062 0.167 15.406 1 63.03 323 LYS A N 1
ATOM 2584 C CA . LYS A 1 323 ? 43.906 -0.98 15.07 1 63.03 323 LYS A CA 1
ATOM 2585 C C . LYS A 1 323 ? 44.25 -1.78 16.328 1 63.03 323 LYS A C 1
ATOM 2587 O O . LYS A 1 323 ? 44.312 -3.012 16.281 1 63.03 323 LYS A O 1
ATOM 2592 N N . ASN A 1 324 ? 44.406 -1.238 17.438 1 65.19 324 ASN A N 1
ATOM 2593 C CA . ASN A 1 324 ? 44.969 -1.952 18.578 1 65.19 324 ASN A CA 1
ATOM 2594 C C . ASN A 1 324 ? 43.906 -2.182 19.656 1 65.19 324 ASN A C 1
ATOM 2596 O O . ASN A 1 324 ? 44.25 -2.441 20.812 1 65.19 324 ASN A O 1
ATOM 2600 N N . ASN A 1 325 ? 42.719 -2.264 19.25 1 75.12 325 ASN A N 1
ATOM 2601 C CA . ASN A 1 325 ? 41.656 -2.359 20.281 1 75.12 325 ASN A CA 1
ATOM 2602 C C . ASN A 1 325 ? 40.562 -3.34 19.875 1 75.12 325 ASN A C 1
ATOM 2604 O O . ASN A 1 325 ? 39.406 -3.133 20.188 1 75.12 325 ASN A O 1
ATOM 2608 N N . GLU A 1 326 ? 41.031 -4.359 19.203 1 83.62 326 GLU A N 1
ATOM 2609 C CA . GLU A 1 326 ? 40.062 -5.285 18.609 1 83.62 326 GLU A CA 1
ATOM 2610 C C . GLU A 1 326 ? 39.219 -5.965 19.688 1 83.62 326 GLU A C 1
ATOM 2612 O O . GLU A 1 326 ? 38 -6.113 19.516 1 83.62 326 GLU A O 1
ATOM 2617 N N . GLU A 1 327 ? 39.875 -6.312 20.734 1 86.62 327 GLU A N 1
ATOM 2618 C CA . GLU A 1 327 ? 39.125 -6.988 21.797 1 86.62 327 GLU A CA 1
ATOM 2619 C C . GLU A 1 327 ? 38.125 -6.047 22.453 1 86.62 327 GLU A C 1
ATOM 2621 O O . GLU A 1 327 ? 37 -6.441 22.734 1 86.62 327 GLU A O 1
ATOM 2626 N N . ALA A 1 328 ? 38.594 -4.949 22.75 1 85.88 328 ALA A N 1
ATOM 2627 C CA . ALA A 1 328 ? 37.719 -3.949 23.328 1 85.88 328 ALA A CA 1
ATOM 2628 C C . ALA A 1 328 ? 36.531 -3.641 22.406 1 85.88 328 ALA A C 1
ATOM 2630 O O . ALA A 1 328 ? 35.406 -3.492 22.844 1 85.88 328 ALA A O 1
ATOM 2631 N N . ASP A 1 329 ? 36.844 -3.557 21.156 1 89.75 329 ASP A N 1
ATOM 2632 C CA . ASP A 1 329 ? 35.812 -3.305 20.156 1 89.75 329 ASP A CA 1
ATOM 2633 C C . ASP A 1 329 ? 34.781 -4.434 20.125 1 89.75 329 ASP A C 1
ATOM 2635 O O . ASP A 1 329 ? 33.562 -4.184 20 1 89.75 329 ASP A O 1
ATOM 2639 N N . ARG A 1 330 ? 35.219 -5.555 20.266 1 92.44 330 ARG A N 1
ATOM 2640 C CA . ARG A 1 330 ? 34.344 -6.719 20.25 1 92.44 330 ARG A CA 1
ATOM 2641 C C . ARG A 1 330 ? 33.406 -6.695 21.438 1 92.44 330 ARG A C 1
ATOM 2643 O O . ARG A 1 330 ? 32.219 -7.07 21.312 1 92.44 330 ARG A O 1
ATOM 2650 N N . ARG A 1 331 ? 33.906 -6.281 22.547 1 93.25 331 ARG A N 1
ATOM 2651 C CA . ARG A 1 331 ? 33.062 -6.219 23.75 1 93.25 331 ARG A CA 1
ATOM 2652 C C . ARG A 1 331 ? 31.984 -5.164 23.594 1 93.25 331 ARG A C 1
ATOM 2654 O O . ARG A 1 331 ? 30.828 -5.398 23.969 1 93.25 331 ARG A O 1
ATOM 2661 N N . VAL A 1 332 ? 32.344 -4.098 23.078 1 94.69 332 VAL A N 1
ATOM 2662 C CA . VAL A 1 332 ? 31.391 -3.021 22.859 1 94.69 332 VAL A CA 1
ATOM 2663 C C . VAL A 1 332 ? 30.328 -3.473 21.875 1 94.69 332 VAL A C 1
ATOM 2665 O O . VAL A 1 332 ? 29.125 -3.297 22.109 1 94.69 332 VAL A O 1
ATOM 2668 N N . MET A 1 333 ? 30.766 -4.094 20.797 1 95.44 333 MET A N 1
ATOM 2669 C CA . MET A 1 333 ? 29.844 -4.516 19.75 1 95.44 333 MET A CA 1
ATOM 2670 C C . MET A 1 333 ? 28.906 -5.605 20.266 1 95.44 333 MET A C 1
ATOM 2672 O O . MET A 1 333 ? 27.734 -5.668 19.875 1 95.44 333 MET A O 1
ATOM 2676 N N . ALA A 1 334 ? 29.422 -6.426 21.109 1 95.81 334 ALA A N 1
ATOM 2677 C CA . ALA A 1 334 ? 28.594 -7.469 21.688 1 95.81 334 ALA A CA 1
ATOM 2678 C C . ALA A 1 334 ? 27.469 -6.863 22.531 1 95.81 334 ALA A C 1
ATOM 2680 O O . ALA A 1 334 ? 26.328 -7.324 22.484 1 95.81 334 ALA A O 1
ATOM 2681 N N . LYS A 1 335 ? 27.844 -5.926 23.312 1 95.94 335 LYS A N 1
ATOM 2682 C CA . LYS A 1 335 ? 26.859 -5.27 24.156 1 95.94 335 LYS A CA 1
ATOM 2683 C C . LYS A 1 335 ? 25.859 -4.484 23.312 1 95.94 335 LYS A C 1
ATOM 2685 O O . LYS A 1 335 ? 24.656 -4.465 23.625 1 95.94 335 LYS A O 1
ATOM 2690 N N . VAL A 1 336 ? 26.312 -3.809 22.281 1 97.06 336 VAL A N 1
ATOM 2691 C CA . VAL A 1 336 ? 25.469 -3.074 21.359 1 97.06 336 VAL A CA 1
ATOM 2692 C C . VAL A 1 336 ? 24.422 -4.016 20.75 1 97.06 336 VAL A C 1
ATOM 2694 O O . VAL A 1 336 ? 23.25 -3.676 20.688 1 97.06 336 VAL A O 1
ATOM 2697 N N . GLU A 1 337 ? 24.875 -5.141 20.375 1 96.38 337 GLU A N 1
ATOM 2698 C CA . GLU A 1 337 ? 23.969 -6.117 19.766 1 96.38 337 GLU A CA 1
ATOM 2699 C C . GLU A 1 337 ? 22.953 -6.637 20.781 1 96.38 337 GLU A C 1
ATOM 2701 O O . GLU A 1 337 ? 21.797 -6.91 20.453 1 96.38 337 GLU A O 1
ATOM 2706 N N . GLU A 1 338 ? 23.422 -6.797 21.969 1 95.94 338 GLU A N 1
ATOM 2707 C CA . GLU A 1 338 ? 22.5 -7.203 23.047 1 95.94 338 GLU A CA 1
ATOM 2708 C C . GLU A 1 338 ? 21.406 -6.176 23.25 1 95.94 338 GLU A C 1
ATOM 2710 O O . GLU A 1 338 ? 20.234 -6.535 23.375 1 95.94 338 GLU A O 1
ATOM 2715 N N . ILE A 1 339 ? 21.766 -4.934 23.281 1 97.19 339 ILE A N 1
ATOM 2716 C CA . ILE A 1 339 ? 20.812 -3.846 23.453 1 97.19 339 ILE A CA 1
ATOM 2717 C C . ILE A 1 339 ? 19.828 -3.836 22.281 1 97.19 339 ILE A C 1
ATOM 2719 O O . ILE A 1 339 ? 18.609 -3.811 22.484 1 97.19 339 ILE A O 1
ATOM 2723 N N . ARG A 1 340 ? 20.375 -3.863 21.047 1 97.31 340 ARG A N 1
ATOM 2724 C CA . ARG A 1 340 ? 19.547 -3.857 19.859 1 97.31 340 ARG A CA 1
ATOM 2725 C C . ARG A 1 340 ? 18.531 -5.004 19.875 1 97.31 340 ARG A C 1
ATOM 2727 O O . ARG A 1 340 ? 17.344 -4.797 19.641 1 97.31 340 ARG A O 1
ATOM 2734 N N . SER A 1 341 ? 19.047 -6.199 20.188 1 94.88 341 SER A N 1
ATOM 2735 C CA . SER A 1 341 ? 18.219 -7.398 20.188 1 94.88 341 SER A CA 1
ATOM 2736 C C . SER A 1 341 ? 17.078 -7.285 21.203 1 94.88 341 SER A C 1
ATOM 2738 O O . SER A 1 341 ? 15.945 -7.652 20.922 1 94.88 341 SER A O 1
ATOM 2740 N N . THR A 1 342 ? 17.406 -6.766 22.344 1 92.69 342 THR A N 1
ATOM 2741 C CA . THR A 1 342 ? 16.406 -6.586 23.391 1 92.69 342 THR A CA 1
ATOM 2742 C C . THR A 1 342 ? 15.336 -5.594 22.953 1 92.69 342 THR A C 1
ATOM 2744 O O . THR A 1 342 ? 14.141 -5.883 23.047 1 92.69 342 THR A O 1
ATOM 2747 N N . LEU A 1 343 ? 15.742 -4.473 22.438 1 96 343 LEU A N 1
ATOM 2748 C CA . LEU A 1 343 ? 14.812 -3.412 22.062 1 96 343 LEU A CA 1
ATOM 2749 C C . LEU A 1 343 ? 13.945 -3.834 20.891 1 96 343 LEU A C 1
ATOM 2751 O O . LEU A 1 343 ? 12.75 -3.539 20.859 1 96 343 LEU A O 1
ATOM 2755 N N . VAL A 1 344 ? 14.492 -4.555 19.938 1 94.62 344 VAL A N 1
ATOM 2756 C CA . VAL A 1 344 ? 13.773 -4.965 18.734 1 94.62 344 VAL A CA 1
ATOM 2757 C C . VAL A 1 344 ? 12.836 -6.125 19.062 1 94.62 344 VAL A C 1
ATOM 2759 O O . VAL A 1 344 ? 11.648 -6.078 18.734 1 94.62 344 VAL A O 1
ATOM 2762 N N . ASN A 1 345 ? 13.328 -7.137 19.75 1 89.5 345 ASN A N 1
ATOM 2763 C CA . ASN A 1 345 ? 12.594 -8.383 19.891 1 89.5 345 ASN A CA 1
ATOM 2764 C C . ASN A 1 345 ? 11.562 -8.297 21.016 1 89.5 345 ASN A C 1
ATOM 2766 O O . ASN A 1 345 ? 10.484 -8.883 20.938 1 89.5 345 ASN A O 1
ATOM 2770 N N . LYS A 1 346 ? 11.852 -7.562 22.031 1 86.81 346 LYS A N 1
ATOM 2771 C CA . LYS A 1 346 ? 10.961 -7.535 23.188 1 86.81 346 LYS A CA 1
ATOM 2772 C C . LYS A 1 346 ? 10.039 -6.316 23.141 1 86.81 346 LYS A C 1
ATOM 2774 O O . LYS A 1 346 ? 8.906 -6.375 23.625 1 86.81 346 LYS A O 1
ATOM 2779 N N . LEU A 1 347 ? 10.57 -5.215 22.625 1 91.56 347 LEU A N 1
ATOM 2780 C CA . LEU A 1 347 ? 9.781 -3.986 22.641 1 91.56 347 LEU A CA 1
ATOM 2781 C C . LEU A 1 347 ? 9.273 -3.639 21.25 1 91.56 347 LEU A C 1
ATOM 2783 O O . LEU A 1 347 ? 8.477 -2.711 21.094 1 91.56 347 LEU A O 1
ATOM 2787 N N . LYS A 1 348 ? 9.711 -4.301 20.266 1 91.31 348 LYS A N 1
ATOM 2788 C CA . LYS A 1 348 ? 9.312 -4.117 18.875 1 91.31 348 LYS A CA 1
ATOM 2789 C C . LYS A 1 348 ? 9.625 -2.705 18.391 1 91.31 348 LYS A C 1
ATOM 2791 O O . LYS A 1 348 ? 8.828 -2.098 17.672 1 91.31 348 LYS A O 1
ATOM 2796 N N . LEU A 1 349 ? 10.781 -2.168 18.859 1 97 349 LEU A N 1
ATOM 2797 C CA . LEU A 1 349 ? 11.234 -0.855 18.422 1 97 349 LEU A CA 1
ATOM 2798 C C . LEU A 1 349 ? 12.055 -0.969 17.141 1 97 349 LEU A C 1
ATOM 2800 O O . LEU A 1 349 ? 12.664 -2.01 16.875 1 97 349 LEU A O 1
ATOM 2804 N N . ARG A 1 350 ? 12 0.039 16.328 1 97.75 350 ARG A N 1
ATOM 2805 C CA . ARG A 1 350 ? 12.859 0.124 15.148 1 97.75 350 ARG A CA 1
ATOM 2806 C C . ARG A 1 350 ? 14.227 0.689 15.516 1 97.75 350 ARG A C 1
ATOM 2808 O O . ARG A 1 350 ? 14.383 1.902 15.664 1 97.75 350 ARG A O 1
ATOM 2815 N N . VAL A 1 351 ? 15.234 -0.196 15.641 1 98.12 351 VAL A N 1
ATOM 2816 C CA . VAL A 1 351 ? 16.562 0.158 16.125 1 98.12 351 VAL A CA 1
ATOM 2817 C C . VAL A 1 351 ? 17.594 -0.044 15.016 1 98.12 351 VAL A C 1
ATOM 2819 O O . VAL A 1 351 ? 17.562 -1.058 14.312 1 98.12 351 VAL A O 1
ATOM 2822 N N . HIS A 1 352 ? 18.406 0.944 14.82 1 97.5 352 HIS A N 1
ATOM 2823 C CA . HIS A 1 352 ? 19.5 0.867 13.852 1 97.5 352 HIS A CA 1
ATOM 2824 C C . HIS A 1 352 ? 20.859 1.011 14.531 1 97.5 352 HIS A C 1
ATOM 2826 O O . HIS A 1 352 ? 21.031 1.887 15.375 1 97.5 352 HIS A O 1
ATOM 2832 N N . VAL A 1 353 ? 21.812 0.087 14.258 1 97.38 353 VAL A N 1
ATOM 2833 C CA . VAL A 1 353 ? 23.188 0.204 14.711 1 97.38 353 VAL A CA 1
ATOM 2834 C C . VAL A 1 353 ? 24.062 0.714 13.57 1 97.38 353 VAL A C 1
ATOM 2836 O O . VAL A 1 353 ? 24.156 0.077 12.516 1 97.38 353 VAL A O 1
ATOM 2839 N N . ASP A 1 354 ? 24.672 1.852 13.742 1 95.88 354 ASP A N 1
ATOM 2840 C CA . ASP A 1 354 ? 25.562 2.377 12.719 1 95.88 354 ASP A CA 1
ATOM 2841 C C . ASP A 1 354 ? 26.984 1.824 12.891 1 95.88 354 ASP A C 1
ATOM 2843 O O . ASP A 1 354 ? 27.75 2.324 13.711 1 95.88 354 ASP A O 1
ATOM 2847 N N . THR A 1 355 ? 27.312 0.924 12.055 1 91 355 THR A N 1
ATOM 2848 C CA . THR A 1 355 ? 28.609 0.275 12.148 1 91 355 THR A CA 1
ATOM 2849 C C . THR A 1 355 ? 29.578 0.833 11.094 1 91 355 THR A C 1
ATOM 2851 O O . THR A 1 355 ? 30.641 0.255 10.852 1 91 355 THR A O 1
ATOM 2854 N N . ASN A 1 356 ? 29.156 1.86 10.453 1 87.12 356 ASN A N 1
ATOM 2855 C CA . ASN A 1 356 ? 30 2.441 9.414 1 87.12 356 ASN A CA 1
ATOM 2856 C C . ASN A 1 356 ? 31.266 3.062 10 1 87.12 356 ASN A C 1
ATOM 2858 O O . ASN A 1 356 ? 31.203 4.102 10.664 1 87.12 356 ASN A O 1
ATOM 2862 N N . THR A 1 357 ? 32.438 2.578 9.703 1 83.44 357 THR A N 1
ATOM 2863 C CA . THR A 1 357 ? 33.688 3.043 10.297 1 83.44 357 THR A CA 1
ATOM 2864 C C . THR A 1 357 ? 34.344 4.121 9.422 1 83.44 357 THR A C 1
ATOM 2866 O O . THR A 1 357 ? 35.312 4.758 9.836 1 83.44 357 THR A O 1
ATOM 2869 N N . SER A 1 358 ? 33.688 4.309 8.258 1 81.06 358 SER A N 1
ATOM 2870 C CA . SER A 1 358 ? 34.25 5.32 7.367 1 81.06 358 SER A CA 1
ATOM 2871 C C . SER A 1 358 ? 33.812 6.723 7.781 1 81.06 358 SER A C 1
ATOM 2873 O O . SER A 1 358 ? 34.406 7.715 7.348 1 81.06 358 SER A O 1
ATOM 2875 N N . MET A 1 359 ? 32.875 6.809 8.648 1 86.25 359 MET A N 1
ATOM 2876 C CA . MET A 1 359 ? 32.406 8.094 9.148 1 86.25 359 MET A CA 1
ATOM 2877 C C . MET A 1 359 ? 32.906 8.344 10.57 1 86.25 359 MET A C 1
ATOM 2879 O O . MET A 1 359 ? 32.938 7.43 11.391 1 86.25 359 MET A O 1
ATOM 2883 N N . SER A 1 360 ? 33.312 9.586 10.727 1 88.69 360 SER A N 1
ATOM 2884 C CA . SER A 1 360 ? 33.656 9.984 12.086 1 88.69 360 SER A CA 1
ATOM 2885 C C . SER A 1 360 ? 32.406 10.055 12.969 1 88.69 360 SER A C 1
ATOM 2887 O O . SER A 1 360 ? 31.297 10.094 12.469 1 88.69 360 SER A O 1
ATOM 2889 N N . ILE A 1 361 ? 32.625 10.023 14.234 1 89.38 361 ILE A N 1
ATOM 2890 C CA . ILE A 1 361 ? 31.5 10.109 15.172 1 89.38 361 ILE A CA 1
ATOM 2891 C C . ILE A 1 361 ? 30.75 11.422 14.961 1 89.38 361 ILE A C 1
ATOM 2893 O O . ILE A 1 361 ? 29.516 11.453 15.023 1 89.38 361 ILE A O 1
ATOM 2897 N N . GLY A 1 362 ? 31.484 12.531 14.766 1 89.69 362 GLY A N 1
ATOM 2898 C CA . GLY A 1 362 ? 30.859 13.812 14.492 1 89.69 362 GLY A CA 1
ATOM 2899 C C . GLY A 1 362 ? 29.953 13.789 13.266 1 89.69 362 GLY A C 1
ATOM 2900 O O . GLY A 1 362 ? 28.859 14.344 13.289 1 89.69 362 GLY A O 1
ATOM 2901 N N . GLU A 1 363 ? 30.406 13.148 12.25 1 90.5 363 GLU A N 1
ATOM 2902 C CA . GLU A 1 363 ? 29.625 13.023 11.023 1 90.5 363 GLU A CA 1
ATOM 2903 C C . GLU A 1 363 ? 28.359 12.211 11.258 1 90.5 363 GLU A C 1
ATOM 2905 O O . GLU A 1 363 ? 27.297 12.539 10.727 1 90.5 363 GLU A O 1
ATOM 2910 N N . LYS A 1 364 ? 28.516 11.203 12.078 1 93.75 364 LYS A N 1
ATOM 2911 C CA . LYS A 1 364 ? 27.359 10.367 12.391 1 93.75 364 LYS A CA 1
ATOM 2912 C C . LYS A 1 364 ? 26.312 11.148 13.188 1 93.75 364 LYS A C 1
ATOM 2914 O O . LYS A 1 364 ? 25.125 11.031 12.922 1 93.75 364 LYS A O 1
ATOM 2919 N N . LEU A 1 365 ? 26.828 11.867 14.117 1 92.75 365 LEU A N 1
ATOM 2920 C CA . LEU A 1 365 ? 25.938 12.672 14.938 1 92.75 365 LEU A CA 1
ATOM 2921 C C . LEU A 1 365 ? 25.156 13.664 14.078 1 92.75 365 LEU A C 1
ATOM 2923 O O . LEU A 1 365 ? 23.938 13.797 14.234 1 92.75 365 LEU A O 1
ATOM 2927 N N . TYR A 1 366 ? 25.828 14.289 13.195 1 91.88 366 TYR A N 1
ATOM 2928 C CA . TYR A 1 366 ? 25.203 15.25 12.297 1 91.88 366 TYR A CA 1
ATOM 2929 C C . TYR A 1 366 ? 24.188 14.555 11.383 1 91.88 366 TYR A C 1
ATOM 2931 O O . TYR A 1 366 ? 23.078 15.055 11.172 1 91.88 366 TYR A O 1
ATOM 2939 N N . TYR A 1 367 ? 24.594 13.383 10.891 1 93.94 367 TYR A N 1
ATOM 2940 C CA . TYR A 1 367 ? 23.75 12.625 9.969 1 93.94 367 TYR A CA 1
ATOM 2941 C C . TYR A 1 367 ? 22.406 12.289 10.602 1 93.94 367 TYR A C 1
ATOM 2943 O O . TYR A 1 367 ? 21.359 12.562 10.023 1 93.94 367 TYR A O 1
ATOM 2951 N N . TYR A 1 368 ? 22.406 11.828 11.773 1 96.12 368 TYR A N 1
ATOM 2952 C CA . TYR A 1 368 ? 21.172 11.367 12.422 1 96.12 368 TYR A CA 1
ATOM 2953 C C . TYR A 1 368 ? 20.406 12.539 13.008 1 96.12 368 TYR A C 1
ATOM 2955 O O . TYR A 1 368 ? 19.188 12.453 13.203 1 96.12 368 TYR A O 1
ATOM 2963 N N . GLU A 1 369 ? 21.125 13.648 13.266 1 95.56 369 GLU A N 1
ATOM 2964 C CA . GLU A 1 369 ? 20.453 14.867 13.703 1 95.56 369 GLU A CA 1
ATOM 2965 C C . GLU A 1 369 ? 19.625 15.469 12.586 1 95.56 369 GLU A C 1
ATOM 2967 O O . GLU A 1 369 ? 18.453 15.828 12.789 1 95.56 369 GLU A O 1
ATOM 2972 N N . VAL A 1 370 ? 20.188 15.555 11.406 1 96.75 370 VAL A N 1
ATOM 2973 C CA . VAL A 1 370 ? 19.469 16.109 10.258 1 96.75 370 VAL A CA 1
ATOM 2974 C C . VAL A 1 370 ? 18.281 15.203 9.906 1 96.75 370 VAL A C 1
ATOM 2976 O O . VAL A 1 370 ? 17.203 15.688 9.555 1 96.75 370 VAL A O 1
ATOM 2979 N N . LYS A 1 371 ? 18.469 13.914 10.109 1 97.81 371 LYS A N 1
ATOM 2980 C CA . LYS A 1 371 ? 17.438 12.945 9.742 1 97.81 371 LYS A CA 1
ATOM 2981 C C . LYS A 1 371 ? 16.359 12.836 10.82 1 97.81 371 LYS A C 1
ATOM 2983 O O . LYS A 1 371 ? 15.336 12.188 10.617 1 97.81 371 LYS A O 1
ATOM 2988 N N . GLY A 1 372 ? 16.594 13.414 11.953 1 98.44 372 GLY A N 1
ATOM 2989 C CA . GLY A 1 372 ? 15.562 13.625 12.945 1 98.44 372 GLY A CA 1
ATOM 2990 C C . GLY A 1 372 ? 15.281 12.391 13.781 1 98.44 372 GLY A C 1
ATOM 2991 O O . GLY A 1 372 ? 14.172 12.234 14.305 1 98.44 372 GLY A O 1
ATOM 2992 N N . VAL A 1 373 ? 16.25 11.461 13.977 1 98.62 373 VAL A N 1
ATOM 2993 C CA . VAL A 1 373 ? 16.047 10.242 14.742 1 98.62 373 VAL A CA 1
ATOM 2994 C C . VAL A 1 373 ? 15.719 10.594 16.188 1 98.62 373 VAL A C 1
ATOM 2996 O O . VAL A 1 373 ? 16.453 11.344 16.844 1 98.62 373 VAL A O 1
ATOM 2999 N N . PRO A 1 374 ? 14.703 10.07 16.766 1 98.75 374 PRO A N 1
ATOM 3000 C CA . PRO A 1 374 ? 14.203 10.5 18.078 1 98.75 374 PRO A CA 1
ATOM 3001 C C . PRO A 1 374 ? 15.219 10.297 19.188 1 98.75 374 PRO A C 1
ATOM 3003 O O . PRO A 1 374 ? 15.477 11.219 19.969 1 98.75 374 PRO A O 1
ATOM 3006 N N . LEU A 1 375 ? 15.797 9.062 19.219 1 98.69 375 LEU A N 1
ATOM 3007 C CA . LEU A 1 375 ? 16.719 8.766 20.297 1 98.69 375 LEU A CA 1
ATOM 3008 C C . LEU A 1 375 ? 18.047 8.234 19.766 1 98.69 375 LEU A C 1
ATOM 3010 O O . LEU A 1 375 ? 18.062 7.441 18.812 1 98.69 375 LEU A O 1
ATOM 3014 N N . ARG A 1 376 ? 19.078 8.672 20.359 1 98.12 376 ARG A N 1
ATOM 3015 C CA . ARG A 1 376 ? 20.422 8.18 20.062 1 98.12 376 ARG A CA 1
ATOM 3016 C C . ARG A 1 376 ? 21.094 7.621 21.297 1 98.12 376 ARG A C 1
ATOM 3018 O O . ARG A 1 376 ? 21.078 8.258 22.359 1 98.12 376 ARG A O 1
ATOM 3025 N N . ILE A 1 377 ? 21.609 6.457 21.188 1 98 377 ILE A N 1
ATOM 3026 C CA . ILE A 1 377 ? 22.375 5.836 22.266 1 98 377 ILE A CA 1
ATOM 3027 C C . ILE A 1 377 ? 23.844 5.75 21.875 1 98 377 ILE A C 1
ATOM 3029 O O . ILE A 1 377 ? 24.172 5.242 20.797 1 98 377 ILE A O 1
ATOM 3033 N N . GLU A 1 378 ? 24.688 6.281 22.672 1 96.94 378 GLU A N 1
ATOM 3034 C CA . GLU A 1 378 ? 26.141 6.176 22.5 1 96.94 378 GLU A CA 1
ATOM 3035 C C . GLU A 1 378 ? 26.75 5.203 23.5 1 96.94 378 GLU A C 1
ATOM 3037 O O . GLU A 1 378 ? 26.422 5.242 24.688 1 96.94 378 GLU A O 1
ATOM 3042 N N . LEU A 1 379 ? 27.547 4.312 23.016 1 97.06 379 LEU A N 1
ATOM 3043 C CA . LEU A 1 379 ? 28.203 3.338 23.875 1 97.06 379 LEU A CA 1
ATOM 3044 C C . LEU A 1 379 ? 29.656 3.123 23.469 1 97.06 379 LEU A C 1
ATOM 3046 O O . LEU A 1 379 ? 29.922 2.703 22.328 1 97.06 379 LEU A O 1
ATOM 3050 N N . GLY A 1 380 ? 30.562 3.469 24.328 1 94.62 380 GLY A N 1
ATOM 3051 C CA . GLY A 1 380 ? 31.984 3.221 24.141 1 94.62 380 GLY A CA 1
ATOM 3052 C C . GLY A 1 380 ? 32.562 2.328 25.203 1 94.62 380 GLY A C 1
ATOM 3053 O O . GLY A 1 380 ? 31.859 1.821 26.078 1 94.62 380 GLY A O 1
ATOM 3054 N N . ASN A 1 381 ? 33.875 2.203 25.109 1 92.94 381 ASN A N 1
ATOM 3055 C CA . ASN A 1 381 ? 34.594 1.348 26.062 1 92.94 381 ASN A CA 1
ATOM 3056 C C . ASN A 1 381 ? 34.5 1.88 27.484 1 92.94 381 ASN A C 1
ATOM 3058 O O . ASN A 1 381 ? 34.281 1.113 28.422 1 92.94 381 ASN A O 1
ATOM 3062 N N . ARG A 1 382 ? 34.719 3.088 27.609 1 92.81 382 ARG A N 1
ATOM 3063 C CA . ARG A 1 382 ? 34.625 3.707 28.938 1 92.81 382 ARG A CA 1
ATOM 3064 C C . ARG A 1 382 ? 33.219 3.566 29.516 1 92.81 382 ARG A C 1
ATOM 3066 O O . ARG A 1 382 ? 33.062 3.336 30.719 1 92.81 382 ARG A O 1
ATOM 3073 N N . ASP A 1 383 ? 32.219 3.721 28.688 1 95.25 383 ASP A N 1
ATOM 3074 C CA . ASP A 1 383 ? 30.828 3.551 29.109 1 95.25 383 ASP A CA 1
ATOM 3075 C C . ASP A 1 383 ? 30.562 2.115 29.562 1 95.25 383 ASP A C 1
ATOM 3077 O O . ASP A 1 383 ? 29.922 1.893 30.594 1 95.25 383 ASP A O 1
ATOM 3081 N N . LEU A 1 384 ? 31.062 1.234 28.828 1 95.12 384 LEU A N 1
ATOM 3082 C CA . LEU A 1 384 ? 30.875 -0.18 29.141 1 95.12 384 LEU A CA 1
ATOM 3083 C C . LEU A 1 384 ? 31.5 -0.534 30.484 1 95.12 384 LEU A C 1
ATOM 3085 O O . LEU A 1 384 ? 30.922 -1.291 31.266 1 95.12 384 LEU A O 1
ATOM 3089 N N . GLU A 1 385 ? 32.688 0.023 30.703 1 93.94 385 GLU A N 1
ATOM 3090 C CA . GLU A 1 385 ? 33.375 -0.219 31.969 1 93.94 385 GLU A CA 1
ATOM 3091 C C . GLU A 1 385 ? 32.562 0.306 33.156 1 93.94 385 GLU A C 1
ATOM 3093 O O . GLU A 1 385 ? 32.594 -0.285 34.219 1 93.94 385 GLU A O 1
ATOM 3098 N N . LYS A 1 386 ? 31.906 1.359 32.938 1 96.19 386 LYS A N 1
ATOM 3099 C CA . LYS A 1 386 ? 31.078 1.964 33.969 1 96.19 386 LYS A CA 1
ATOM 3100 C C . LYS A 1 386 ? 29.672 1.36 34 1 96.19 386 LYS A C 1
ATOM 3102 O O . LYS A 1 386 ? 28.844 1.756 34.812 1 96.19 386 LYS A O 1
ATOM 3107 N N . ASN A 1 387 ? 29.375 0.468 33.094 1 97.31 387 ASN A N 1
ATOM 3108 C CA . ASN A 1 387 ? 28.062 -0.151 32.938 1 97.31 387 ASN A CA 1
ATOM 3109 C C . ASN A 1 387 ? 26.984 0.89 32.656 1 97.31 387 ASN A C 1
ATOM 3111 O O . ASN A 1 387 ? 25.922 0.874 33.281 1 97.31 387 ASN A O 1
ATOM 3115 N N . GLU A 1 388 ? 27.344 1.779 31.781 1 97.38 388 GLU A N 1
ATOM 3116 C CA . GLU A 1 388 ? 26.406 2.842 31.422 1 97.38 388 GLU A CA 1
ATOM 3117 C C . GLU A 1 388 ? 26.453 3.141 29.938 1 97.38 388 GLU A C 1
ATOM 3119 O O . GLU A 1 388 ? 27.359 2.672 29.234 1 97.38 388 GLU A O 1
ATOM 3124 N N . CYS A 1 389 ? 25.469 3.807 29.438 1 97.75 389 CYS A N 1
ATOM 3125 C CA . CYS A 1 389 ? 25.438 4.371 28.094 1 97.75 389 CYS A CA 1
ATOM 3126 C C . CYS A 1 389 ? 24.875 5.781 28.094 1 97.75 389 CYS A C 1
ATOM 3128 O O . CYS A 1 389 ? 24.312 6.223 29.109 1 97.75 389 CYS A O 1
ATOM 3130 N N . VAL A 1 390 ? 25.109 6.477 27.062 1 97.06 390 VAL A N 1
ATOM 3131 C CA . VAL A 1 390 ? 24.609 7.848 26.969 1 97.06 390 VAL A CA 1
ATOM 3132 C C . VAL A 1 390 ? 23.391 7.887 26.047 1 97.06 390 VAL A C 1
ATOM 3134 O O . VAL A 1 390 ? 23.422 7.344 24.938 1 97.06 390 VAL A O 1
ATOM 3137 N N . LEU A 1 391 ? 22.328 8.477 26.531 1 98 391 LEU A N 1
ATOM 3138 C CA . LEU A 1 391 ? 21.109 8.648 25.75 1 98 391 LEU A CA 1
ATOM 3139 C C . LEU A 1 391 ? 20.859 10.125 25.453 1 98 391 LEU A C 1
ATOM 3141 O O . LEU A 1 391 ? 20.953 10.969 26.344 1 98 391 LEU A O 1
ATOM 3145 N N . VAL A 1 392 ? 20.609 10.461 24.219 1 97.56 392 VAL A N 1
ATOM 3146 C CA . VAL A 1 392 ? 20.281 11.828 23.812 1 97.56 392 VAL A CA 1
ATOM 3147 C C . VAL A 1 392 ? 19 11.836 22.984 1 97.56 392 VAL A C 1
ATOM 3149 O O . VAL A 1 392 ? 18.875 11.078 22.016 1 97.56 392 VAL A O 1
ATOM 3152 N N . ALA A 1 393 ? 18.047 12.602 23.375 1 98.25 393 ALA A N 1
ATOM 3153 C CA . ALA A 1 393 ? 16.844 12.812 22.594 1 98.25 393 ALA A CA 1
ATOM 3154 C C . ALA A 1 393 ? 17.047 13.922 21.562 1 98.25 393 ALA A C 1
ATOM 3156 O O . ALA A 1 393 ? 17.672 14.938 21.844 1 98.25 393 ALA A O 1
ATOM 3157 N N . ARG A 1 394 ? 16.516 13.773 20.359 1 98.25 394 ARG A N 1
ATOM 3158 C CA . ARG A 1 394 ? 16.734 14.672 19.234 1 98.25 394 ARG A CA 1
ATOM 3159 C C . ARG A 1 394 ? 16.297 16.094 19.562 1 98.25 394 ARG A C 1
ATOM 3161 O O . ARG A 1 394 ? 16.922 17.062 19.141 1 98.25 394 ARG A O 1
ATOM 3168 N N . ASP A 1 395 ? 15.164 16.25 20.344 1 97.12 395 ASP A N 1
ATOM 3169 C CA . ASP A 1 395 ? 14.562 17.562 20.594 1 97.12 395 ASP A CA 1
ATOM 3170 C C . ASP A 1 395 ? 15.32 18.312 21.688 1 97.12 395 ASP A C 1
ATOM 3172 O O . ASP A 1 395 ? 15.18 19.516 21.828 1 97.12 395 ASP A O 1
ATOM 3176 N N . GLN A 1 396 ? 16.141 17.609 22.438 1 95.44 396 GLN A N 1
ATOM 3177 C CA . GLN A 1 396 ? 16.859 18.234 23.547 1 95.44 396 GLN A CA 1
ATOM 3178 C C . GLN A 1 396 ? 18.328 18.469 23.203 1 95.44 396 GLN A C 1
ATOM 3180 O O . GLN A 1 396 ? 18.984 19.344 23.766 1 95.44 396 GLN A O 1
ATOM 3185 N N . GLY A 1 397 ? 18.844 17.625 22.375 1 91.19 397 GLY A N 1
ATOM 3186 C CA . GLY A 1 397 ? 20.219 17.781 21.938 1 91.19 397 GLY A CA 1
ATOM 3187 C C . GLY A 1 397 ? 21.219 17.531 23.047 1 91.19 397 GLY A C 1
ATOM 3188 O O . GLY A 1 397 ? 21.016 16.656 23.891 1 91.19 397 GLY A O 1
ATOM 3189 N N . LYS A 1 398 ? 22.312 18.266 23 1 84 398 LYS A N 1
ATOM 3190 C CA . LYS A 1 398 ? 23.438 18.047 23.891 1 84 398 LYS A CA 1
ATOM 3191 C C . LYS A 1 398 ? 23.078 18.375 25.344 1 84 398 LYS A C 1
ATOM 3193 O O . LYS A 1 398 ? 23.609 17.766 26.281 1 84 398 LYS A O 1
ATOM 3198 N N . ASP A 1 399 ? 22.156 19.188 25.469 1 86.94 399 ASP A N 1
ATOM 3199 C CA . ASP A 1 399 ? 21.75 19.641 26.797 1 86.94 399 ASP A CA 1
ATOM 3200 C C . ASP A 1 399 ? 20.906 18.578 27.5 1 86.94 399 ASP A C 1
ATOM 3202 O O . ASP A 1 399 ? 20.75 18.594 28.719 1 86.94 399 ASP A O 1
ATOM 3206 N N . GLY A 1 400 ? 20.406 17.609 26.734 1 89.25 400 GLY A N 1
ATOM 3207 C CA . GLY A 1 400 ? 19.547 16.578 27.297 1 89.25 400 GLY A CA 1
ATOM 3208 C C . GLY A 1 400 ? 20.25 15.242 27.422 1 89.25 400 GLY A C 1
ATOM 3209 O O . GLY A 1 400 ? 19.578 14.203 27.547 1 89.25 400 GLY A O 1
ATOM 3210 N N . LYS A 1 401 ? 21.469 15.273 27.5 1 93.69 401 LYS A N 1
ATOM 3211 C CA . LYS A 1 401 ? 22.234 14.039 27.625 1 93.69 401 LYS A CA 1
ATOM 3212 C C . LYS A 1 401 ? 21.984 13.352 28.969 1 93.69 401 LYS A C 1
ATOM 3214 O O . LYS A 1 401 ? 21.984 14.008 30 1 93.69 401 LYS A O 1
ATOM 3219 N N . LYS A 1 402 ? 21.703 12.062 28.875 1 95.69 402 LYS A N 1
ATOM 3220 C CA . LYS A 1 402 ? 21.438 11.266 30.062 1 95.69 402 LYS A CA 1
ATOM 3221 C C . LYS A 1 402 ? 22.328 10.031 30.109 1 95.69 402 LYS A C 1
ATOM 3223 O O . LYS A 1 402 ? 22.562 9.391 29.078 1 95.69 402 LYS A O 1
ATOM 3228 N N . SER A 1 403 ? 22.812 9.773 31.266 1 96.5 403 SER A N 1
ATOM 3229 C CA . SER A 1 403 ? 23.5 8.508 31.5 1 96.5 403 SER A CA 1
ATOM 3230 C C . SER A 1 403 ? 22.547 7.449 32.031 1 96.5 403 SER A C 1
ATOM 3232 O O . SER A 1 403 ? 21.875 7.676 33.062 1 96.5 403 SER A O 1
ATOM 3234 N N . LEU A 1 404 ? 22.453 6.363 31.391 1 97.12 404 LEU A N 1
ATOM 3235 C CA . LEU A 1 404 ? 21.578 5.273 31.812 1 97.12 404 LEU A CA 1
ATOM 3236 C C . LEU A 1 404 ? 22.391 4.012 32.094 1 97.12 404 LEU A C 1
ATOM 3238 O O . LEU A 1 404 ? 23.359 3.713 31.406 1 97.12 404 LEU A O 1
ATOM 3242 N N . SER A 1 405 ? 21.953 3.307 33.125 1 97.19 405 SER A N 1
ATOM 3243 C CA . SER A 1 405 ? 22.578 2.016 33.375 1 97.19 405 SER A CA 1
ATOM 3244 C C . SER A 1 405 ? 22.203 1.001 32.281 1 97.19 405 SER A C 1
ATOM 3246 O O . SER A 1 405 ? 21.062 0.962 31.844 1 97.19 405 SER A O 1
ATOM 3248 N N . LEU A 1 406 ? 23.203 0.222 31.891 1 97.25 406 LEU A N 1
ATOM 3249 C CA . LEU A 1 406 ? 22.953 -0.813 30.891 1 97.25 406 LEU A CA 1
ATOM 3250 C C . LEU A 1 406 ? 21.922 -1.816 31.406 1 97.25 406 LEU A C 1
ATOM 3252 O O . LEU A 1 406 ? 21.125 -2.344 30.625 1 97.25 406 LEU A O 1
ATOM 3256 N N . ASP A 1 407 ? 21.891 -1.992 32.656 1 96.06 407 ASP A N 1
ATOM 3257 C CA . ASP A 1 407 ? 20.906 -2.889 33.25 1 96.06 407 ASP A CA 1
ATOM 3258 C C . ASP A 1 407 ? 19.484 -2.367 33.062 1 96.06 407 ASP A C 1
ATOM 3260 O O . ASP A 1 407 ? 18.578 -3.141 32.781 1 96.06 407 ASP A O 1
ATOM 3264 N N . GLU A 1 408 ? 19.359 -1.129 33.219 1 94.56 408 GLU A N 1
ATOM 3265 C CA . GLU A 1 408 ? 18.047 -0.508 33 1 94.56 408 GLU A CA 1
ATOM 3266 C C . GLU A 1 408 ? 17.594 -0.606 31.562 1 94.56 408 GLU A C 1
ATOM 3268 O O . GLU A 1 408 ? 16.422 -0.863 31.281 1 94.56 408 GLU A O 1
ATOM 3273 N N . VAL A 1 409 ? 18.5 -0.429 30.703 1 96.31 409 VAL A N 1
ATOM 3274 C CA . VAL A 1 409 ? 18.219 -0.47 29.281 1 96.31 409 VAL A CA 1
ATOM 3275 C C . VAL A 1 409 ? 17.766 -1.873 28.875 1 96.31 409 VAL A C 1
ATOM 3277 O O . VAL A 1 409 ? 16.859 -2.031 28.047 1 96.31 409 VAL A O 1
ATOM 3280 N N . LEU A 1 410 ? 18.312 -2.869 29.531 1 95.69 410 LEU A N 1
ATOM 3281 C CA . LEU A 1 410 ? 18.047 -4.258 29.172 1 95.69 410 LEU A CA 1
ATOM 3282 C C . LEU A 1 410 ? 16.875 -4.82 29.969 1 95.69 410 LEU A C 1
ATOM 3284 O O . LEU A 1 410 ? 16.344 -5.879 29.625 1 95.69 410 LEU A O 1
ATOM 3288 N N . SER A 1 411 ? 16.438 -4.117 30.969 1 93.69 411 SER A N 1
ATOM 3289 C CA . SER A 1 411 ? 15.367 -4.59 31.844 1 93.69 411 SER A CA 1
ATOM 3290 C C . SER A 1 411 ? 13.992 -4.305 31.25 1 93.69 411 SER A C 1
ATOM 3292 O O . SER A 1 411 ? 13.68 -3.16 30.922 1 93.69 411 SER A O 1
ATOM 3294 N N . ILE A 1 412 ? 13.195 -5.426 31.094 1 91.31 412 ILE A N 1
ATOM 3295 C CA . ILE A 1 412 ? 11.82 -5.305 30.609 1 91.31 412 ILE A CA 1
ATOM 3296 C C . ILE A 1 412 ? 10.852 -5.797 31.672 1 91.31 412 ILE A C 1
ATOM 3298 O O . ILE A 1 412 ? 10.977 -6.918 32.188 1 91.31 412 ILE A O 1
ATOM 3302 N N . ALA A 1 413 ? 9.953 -5.023 32.094 1 88.31 413 ALA A N 1
ATOM 3303 C CA . ALA A 1 413 ? 8.883 -5.406 33 1 88.31 413 ALA A CA 1
ATOM 3304 C C . ALA A 1 413 ? 7.535 -5.426 32.281 1 88.31 413 ALA A C 1
ATOM 3306 O O . ALA A 1 413 ? 7.375 -4.816 31.234 1 88.31 413 ALA A O 1
ATOM 3307 N N . SER A 1 414 ? 6.684 -6.344 32.656 1 85.19 414 SER A N 1
ATOM 3308 C CA . SER A 1 414 ? 5.375 -6.434 32.031 1 85.19 414 SER A CA 1
ATOM 3309 C C . SER A 1 414 ? 4.258 -6.441 33.062 1 85.19 414 SER A C 1
ATOM 3311 O O . SER A 1 414 ? 4.449 -6.914 34.188 1 85.19 414 SER A O 1
ATOM 3313 N N . SER A 1 415 ? 3.186 -5.797 32.75 1 81.5 415 SER A N 1
ATOM 3314 C CA . SER A 1 415 ? 1.951 -5.836 33.531 1 81.5 415 SER A CA 1
ATOM 3315 C C . SER A 1 415 ? 0.729 -5.941 32.625 1 81.5 415 SER A C 1
ATOM 3317 O O . SER A 1 415 ? 0.816 -5.676 31.422 1 81.5 415 SER A O 1
ATOM 3319 N N . THR A 1 416 ? -0.275 -6.645 33.031 1 76.44 416 THR A N 1
ATOM 3320 C CA . THR A 1 416 ? -1.505 -6.797 32.281 1 76.44 416 THR A CA 1
ATOM 3321 C C . THR A 1 416 ? -2.607 -5.906 32.844 1 76.44 416 THR A C 1
ATOM 3323 O O . THR A 1 416 ? -2.781 -5.816 34.062 1 76.44 416 THR A O 1
ATOM 3326 N N . THR A 1 417 ? -3.238 -5.219 31.984 1 69.06 417 THR A N 1
ATOM 3327 C CA . THR A 1 417 ? -4.344 -4.363 32.406 1 69.06 417 THR A CA 1
ATOM 3328 C C . THR A 1 417 ? -5.578 -5.199 32.719 1 69.06 417 THR A C 1
ATOM 3330 O O . THR A 1 417 ? -5.578 -6.418 32.562 1 69.06 417 THR A O 1
ATOM 3333 N N . GLU A 1 418 ? -6.578 -4.484 33.156 1 63.78 418 GLU A N 1
ATOM 3334 C CA . GLU A 1 418 ? -7.863 -5.105 33.469 1 63.78 418 GLU A CA 1
ATOM 3335 C C . GLU A 1 418 ? -8.5 -5.688 32.188 1 63.78 418 GLU A C 1
ATOM 3337 O O . GLU A 1 418 ? -9.227 -6.68 32.25 1 63.78 418 GLU A O 1
ATOM 3342 N N . HIS A 1 419 ? -8.102 -5.086 31.125 1 60.19 419 HIS A N 1
ATOM 3343 C CA . HIS A 1 419 ? -8.68 -5.535 29.859 1 60.19 419 HIS A CA 1
ATOM 3344 C C . HIS A 1 419 ? -7.773 -6.543 29.172 1 60.19 419 HIS A C 1
ATOM 3346 O O . HIS A 1 419 ? -7.887 -6.754 27.953 1 60.19 419 HIS A O 1
ATOM 3352 N N . HIS A 1 420 ? -6.82 -6.984 29.891 1 60.09 420 HIS A N 1
ATOM 3353 C CA . HIS A 1 420 ? -5.969 -8.094 29.484 1 60.09 420 HIS A CA 1
ATOM 3354 C C . HIS A 1 420 ? -4.996 -7.664 28.391 1 60.09 420 HIS A C 1
ATOM 3356 O O . HIS A 1 420 ? -4.609 -8.477 27.547 1 60.09 420 HIS A O 1
ATOM 3362 N N . GLU A 1 421 ? -4.754 -6.301 28.438 1 67 421 GLU A N 1
ATOM 3363 C CA . GLU A 1 421 ? -3.723 -5.809 27.531 1 67 421 GLU A CA 1
ATOM 3364 C C . GLU A 1 421 ? -2.342 -5.863 28.172 1 67 421 GLU A C 1
ATOM 3366 O O . GLU A 1 421 ? -2.191 -5.531 29.359 1 67 421 GLU A O 1
ATOM 3371 N N . LEU A 1 422 ? -1.371 -6.359 27.531 1 72.94 422 LEU A N 1
ATOM 3372 C CA . LEU A 1 422 ? -0.001 -6.445 28.031 1 72.94 422 LEU A CA 1
ATOM 3373 C C . LEU A 1 422 ? 0.699 -5.094 27.938 1 72.94 422 LEU A C 1
ATOM 3375 O O . LEU A 1 422 ? 0.769 -4.5 26.844 1 72.94 422 LEU A O 1
ATOM 3379 N N . ILE A 1 423 ? 1.146 -4.598 29.141 1 77.75 423 ILE A N 1
ATOM 3380 C CA . ILE A 1 423 ? 1.895 -3.344 29.172 1 77.75 423 ILE A CA 1
ATOM 3381 C C . ILE A 1 423 ? 3.359 -3.627 29.5 1 77.75 423 ILE A C 1
ATOM 3383 O O . ILE A 1 423 ? 3.67 -4.215 30.531 1 77.75 423 ILE A O 1
ATOM 3387 N N . LEU A 1 424 ? 4.18 -3.158 28.625 1 86.19 424 LEU A N 1
ATOM 3388 C CA . LEU A 1 424 ? 5.613 -3.326 28.844 1 86.19 424 LEU A CA 1
ATOM 3389 C C . LEU A 1 424 ? 6.238 -2.037 29.359 1 86.19 424 LEU A C 1
ATOM 3391 O O . LEU A 1 424 ? 5.855 -0.942 28.953 1 86.19 424 LEU A O 1
ATOM 3395 N N . LYS A 1 425 ? 7.172 -2.191 30.297 1 91 425 LYS A N 1
ATOM 3396 C CA . LYS A 1 425 ? 7.898 -1.055 30.859 1 91 425 LYS A CA 1
ATOM 3397 C C . LYS A 1 425 ? 9.398 -1.201 30.641 1 91 425 LYS A C 1
ATOM 3399 O O . LYS A 1 425 ? 9.969 -2.266 30.891 1 91 425 LYS A O 1
ATOM 3404 N N . ASN A 1 426 ? 9.938 -0.114 30.156 1 95.88 426 ASN A N 1
ATOM 3405 C CA . ASN A 1 426 ? 11.359 -0.015 29.859 1 95.88 426 ASN A CA 1
ATOM 3406 C C . ASN A 1 426 ? 11.812 1.438 29.734 1 95.88 426 ASN A C 1
ATOM 3408 O O . ASN A 1 426 ? 11.062 2.283 29.234 1 95.88 426 ASN A O 1
ATOM 3412 N N . VAL A 1 427 ? 13.008 1.696 30.172 1 96.88 427 VAL A N 1
ATOM 3413 C CA . VAL A 1 427 ? 13.477 3.076 30.266 1 96.88 427 VAL A CA 1
ATOM 3414 C C . VAL A 1 427 ? 13.523 3.711 28.875 1 96.88 427 VAL A C 1
ATOM 3416 O O . VAL A 1 427 ? 13.242 4.902 28.734 1 96.88 427 VAL A O 1
ATOM 3419 N N . ILE A 1 428 ? 13.906 2.982 27.844 1 97.62 428 ILE A N 1
ATOM 3420 C CA . ILE A 1 428 ? 13.992 3.518 26.484 1 97.62 428 ILE A CA 1
ATOM 3421 C C . ILE A 1 428 ? 12.586 3.814 25.969 1 97.62 428 ILE A C 1
ATOM 3423 O O . ILE A 1 428 ? 12.359 4.844 25.328 1 97.62 428 ILE A O 1
ATOM 3427 N N . LEU A 1 429 ? 11.688 2.939 26.188 1 96.88 429 LEU A N 1
ATOM 3428 C CA . LEU A 1 429 ? 10.289 3.152 25.828 1 96.88 429 LEU A CA 1
ATOM 3429 C C . LEU A 1 429 ? 9.727 4.387 26.531 1 96.88 429 LEU A C 1
ATOM 3431 O O . LEU A 1 429 ? 9.023 5.188 25.906 1 96.88 429 LEU A O 1
ATOM 3435 N N . ASP A 1 430 ? 10.086 4.535 27.797 1 96.81 430 ASP A N 1
ATOM 3436 C CA . ASP A 1 430 ? 9.633 5.695 28.562 1 96.81 430 ASP A CA 1
ATOM 3437 C C . ASP A 1 430 ? 10.172 6.992 27.953 1 96.81 430 ASP A C 1
ATOM 3439 O O . ASP A 1 430 ? 9.461 7.996 27.891 1 96.81 430 ASP A O 1
ATOM 3443 N N . GLU A 1 431 ? 11.398 6.945 27.562 1 97.38 431 GLU A N 1
ATOM 3444 C CA . GLU A 1 431 ? 12.008 8.125 26.969 1 97.38 431 GLU A CA 1
ATOM 3445 C C . GLU A 1 431 ? 11.352 8.469 25.641 1 97.38 431 GLU A C 1
ATOM 3447 O O . GLU A 1 431 ? 11.188 9.648 25.297 1 97.38 431 GLU A O 1
ATOM 3452 N N . LEU A 1 432 ? 11.047 7.508 24.875 1 97.94 432 LEU A N 1
ATOM 3453 C CA . LEU A 1 432 ? 10.375 7.734 23.594 1 97.94 432 LEU A CA 1
ATOM 3454 C C . LEU A 1 432 ? 9.008 8.367 23.812 1 97.94 432 LEU A C 1
ATOM 3456 O O . LEU A 1 432 ? 8.602 9.258 23.047 1 97.94 432 LEU A O 1
ATOM 3460 N N . LEU A 1 433 ? 8.305 7.906 24.828 1 97.25 433 LEU A N 1
ATOM 3461 C CA . LEU A 1 433 ? 6.988 8.453 25.156 1 97.25 433 LEU A CA 1
ATOM 3462 C C . LEU A 1 433 ? 7.105 9.898 25.641 1 97.25 433 LEU A C 1
ATOM 3464 O O . LEU A 1 433 ? 6.277 10.742 25.297 1 97.25 433 LEU A O 1
ATOM 3468 N N . ALA A 1 434 ? 8.125 10.141 26.438 1 97.75 434 ALA A N 1
ATOM 3469 C CA . ALA A 1 434 ? 8.375 11.5 26.906 1 97.75 434 ALA A CA 1
ATOM 3470 C C . ALA A 1 434 ? 8.711 12.43 25.734 1 97.75 434 ALA A C 1
ATOM 3472 O O . ALA A 1 434 ? 8.258 13.57 25.703 1 97.75 434 ALA A O 1
ATOM 3473 N N . TYR A 1 435 ? 9.523 11.922 24.859 1 98.25 435 TYR A N 1
ATOM 3474 C CA . TYR A 1 435 ? 9.875 12.633 23.641 1 98.25 435 TYR A CA 1
ATOM 3475 C C . TYR A 1 435 ? 8.617 13.008 22.859 1 98.25 435 TYR A C 1
ATOM 3477 O O . TYR A 1 435 ? 8.453 14.164 22.453 1 98.25 435 TYR A O 1
ATOM 3485 N N . LYS A 1 436 ? 7.801 12.094 22.672 1 98.38 436 LYS A N 1
ATOM 3486 C CA . LYS A 1 436 ? 6.543 12.305 21.953 1 98.38 436 LYS A CA 1
ATOM 3487 C C . LYS A 1 436 ? 5.695 13.367 22.656 1 98.38 436 LYS A C 1
ATOM 3489 O O . LYS A 1 436 ? 5.121 14.234 21.984 1 98.38 436 LYS A O 1
ATOM 3494 N N . ALA A 1 437 ? 5.633 13.344 23.922 1 98.38 437 ALA A N 1
ATOM 3495 C CA . ALA A 1 437 ? 4.848 14.289 24.703 1 98.38 437 ALA A CA 1
ATOM 3496 C C . ALA A 1 437 ? 5.395 15.703 24.562 1 98.38 437 ALA A C 1
ATOM 3498 O O . ALA A 1 437 ? 4.633 16.672 24.5 1 98.38 437 ALA A O 1
ATOM 3499 N N . ARG A 1 438 ? 6.684 15.82 24.578 1 98.38 438 ARG A N 1
ATOM 3500 C CA . ARG A 1 438 ? 7.293 17.141 24.422 1 98.38 438 ARG A CA 1
ATOM 3501 C C . ARG A 1 438 ? 7 17.719 23.031 1 98.38 438 ARG A C 1
ATOM 3503 O O . ARG A 1 438 ? 6.738 18.906 22.906 1 98.38 438 ARG A O 1
ATOM 3510 N N . LEU A 1 439 ? 7.051 16.859 21.969 1 98.69 439 LEU A N 1
ATOM 3511 C CA . LEU A 1 439 ? 6.695 17.312 20.625 1 98.69 439 LEU A CA 1
ATOM 3512 C C . LEU A 1 439 ? 5.262 17.828 20.594 1 98.69 439 LEU A C 1
ATOM 3514 O O . LEU A 1 439 ? 4.996 18.891 20.031 1 98.69 439 LEU A O 1
ATOM 3518 N N . ALA A 1 440 ? 4.375 17.078 21.234 1 98.62 440 ALA A N 1
ATOM 3519 C CA . ALA A 1 440 ? 2.963 17.453 21.25 1 98.62 440 ALA A CA 1
ATOM 3520 C C . ALA A 1 440 ? 2.756 18.781 21.969 1 98.62 440 ALA A C 1
ATOM 3522 O O . ALA A 1 440 ? 1.987 19.625 21.5 1 98.62 440 ALA A O 1
ATOM 3523 N N . GLN A 1 441 ? 3.438 18.938 23.031 1 98.44 441 GLN A N 1
ATOM 3524 C CA . GLN A 1 441 ? 3.305 20.156 23.797 1 98.44 441 GLN A CA 1
ATOM 3525 C C . GLN A 1 441 ? 3.811 21.359 23.016 1 98.44 441 GLN A C 1
ATOM 3527 O O . GLN A 1 441 ? 3.141 22.391 22.969 1 98.44 441 GLN A O 1
ATOM 3532 N N . ARG A 1 442 ? 4.969 21.25 22.453 1 97.94 442 ARG A N 1
ATOM 3533 C CA . ARG A 1 442 ? 5.547 22.328 21.672 1 97.94 442 ARG A CA 1
ATOM 3534 C C . ARG A 1 442 ? 4.637 22.688 20.5 1 97.94 442 ARG A C 1
ATOM 3536 O O . ARG A 1 442 ? 4.453 23.875 20.188 1 97.94 442 ARG A O 1
ATOM 3543 N N . ALA A 1 443 ? 4.105 21.688 19.812 1 98.44 443 ALA A N 1
ATOM 3544 C CA . ALA A 1 443 ? 3.217 21.906 18.672 1 98.44 443 ALA A CA 1
ATOM 3545 C C . ALA A 1 443 ? 1.935 22.609 19.109 1 98.44 443 ALA A C 1
ATOM 3547 O O . ALA A 1 443 ? 1.429 23.484 18.391 1 98.44 443 ALA A O 1
ATOM 3548 N N . ARG A 1 444 ? 1.409 22.203 20.234 1 97.69 444 ARG A N 1
ATOM 3549 C CA . ARG A 1 444 ? 0.204 22.828 20.766 1 97.69 444 ARG A CA 1
ATOM 3550 C C . ARG A 1 444 ? 0.447 24.297 21.094 1 97.69 444 ARG A C 1
ATOM 3552 O O . ARG A 1 444 ? -0.393 25.141 20.797 1 97.69 444 ARG A O 1
ATOM 3559 N N . GLU A 1 445 ? 1.55 24.578 21.688 1 97.94 445 GLU A N 1
ATOM 3560 C CA . GLU A 1 445 ? 1.899 25.953 22.031 1 97.94 445 GLU A CA 1
ATOM 3561 C C . GLU A 1 445 ? 2.068 26.812 20.781 1 97.94 445 GLU A C 1
ATOM 3563 O O . GLU A 1 445 ? 1.615 27.953 20.734 1 97.94 445 GLU A O 1
ATOM 3568 N N . PHE A 1 446 ? 2.705 26.266 19.844 1 96.94 446 PHE A N 1
ATOM 3569 C CA . PHE A 1 446 ? 2.859 26.953 18.578 1 96.94 446 PHE A CA 1
ATOM 3570 C C . PHE A 1 446 ? 1.5 27.266 17.969 1 96.94 446 PHE A C 1
ATOM 3572 O O . PHE A 1 446 ? 1.232 28.406 17.578 1 96.94 446 PHE A O 1
ATOM 3579 N N . HIS A 1 447 ? 0.618 26.219 17.891 1 97.31 447 HIS A N 1
ATOM 3580 C CA . HIS A 1 447 ? -0.719 26.359 17.328 1 97.31 447 HIS A CA 1
ATOM 3581 C C . HIS A 1 447 ? -1.506 27.453 18.047 1 97.31 447 HIS A C 1
ATOM 3583 O O . HIS A 1 447 ? -2.092 28.328 17.406 1 97.31 447 HIS A O 1
ATOM 3589 N N . GLU A 1 448 ? -1.471 27.438 19.312 1 97.25 448 GLU A N 1
ATOM 3590 C CA . GLU A 1 448 ? -2.213 28.391 20.125 1 97.25 448 GLU A CA 1
ATOM 3591 C C . GLU A 1 448 ? -1.68 29.812 19.922 1 97.25 448 GLU A C 1
ATOM 3593 O O . GLU A 1 448 ? -2.453 30.766 19.859 1 97.25 448 GLU A O 1
ATOM 3598 N N . SER A 1 449 ? -0.4 29.891 19.766 1 97.12 449 SER A N 1
ATOM 3599 C CA . SER A 1 449 ? 0.22 31.203 19.594 1 97.12 449 SER A CA 1
ATOM 3600 C C . SER A 1 449 ? -0.125 31.797 18.234 1 97.12 449 SER A C 1
ATOM 3602 O O . SER A 1 449 ? -0.056 33 18.047 1 97.12 449 SER A O 1
ATOM 3604 N N . MET A 1 450 ? -0.527 30.953 17.266 1 97.31 450 MET A N 1
ATOM 3605 C CA . MET A 1 450 ? -0.74 31.406 15.898 1 97.31 450 MET A CA 1
ATOM 3606 C C . MET A 1 450 ? -2.223 31.641 15.625 1 97.31 450 MET A C 1
ATOM 3608 O O . MET A 1 450 ? -2.602 32.031 14.523 1 97.31 450 MET A O 1
ATOM 3612 N N . VAL A 1 451 ? -3.072 31.422 16.609 1 98.12 451 VAL A N 1
ATOM 3613 C CA . VAL A 1 451 ? -4.492 31.75 16.516 1 98.12 451 VAL A CA 1
ATOM 3614 C C . VAL A 1 451 ? -4.781 33.031 17.281 1 98.12 451 VAL A C 1
ATOM 3616 O O . VAL A 1 451 ? -4.562 33.094 18.5 1 98.12 451 VAL A O 1
ATOM 3619 N N . SER A 1 452 ? -5.227 34.031 16.547 1 98.44 452 SER A N 1
ATOM 3620 C CA . SER A 1 452 ? -5.496 35.344 17.156 1 98.44 452 SER A CA 1
ATOM 3621 C C . SER A 1 452 ? -6.977 35.688 17.078 1 98.44 452 SER A C 1
ATOM 3623 O O . SER A 1 452 ? -7.719 35.125 16.281 1 98.44 452 SER A O 1
ATOM 3625 N N . GLU A 1 453 ? -7.402 36.625 17.938 1 97.81 453 GLU A N 1
ATOM 3626 C CA . GLU A 1 453 ? -8.766 37.125 17.938 1 97.81 453 GLU A CA 1
ATOM 3627 C C . GLU A 1 453 ? -8.82 38.562 17.406 1 97.81 453 GLU A C 1
ATOM 3629 O O . GLU A 1 453 ? -7.887 39.344 17.594 1 97.81 453 GLU A O 1
ATOM 3634 N N . ALA A 1 454 ? -9.836 38.812 16.688 1 98.12 454 ALA A N 1
ATOM 3635 C CA . ALA A 1 454 ? -10.039 40.156 16.172 1 98.12 454 ALA A CA 1
ATOM 3636 C C . ALA A 1 454 ? -11.516 40.562 16.25 1 98.12 454 ALA A C 1
ATOM 3638 O O . ALA A 1 454 ? -12.398 39.688 16.25 1 98.12 454 ALA A O 1
ATOM 3639 N N . THR A 1 455 ? -11.773 41.906 16.234 1 96.88 455 THR A N 1
ATOM 3640 C CA . THR A 1 455 ? -13.141 42.406 16.344 1 96.88 455 THR A CA 1
ATOM 3641 C C . THR A 1 455 ? -13.422 43.438 15.281 1 96.88 455 THR A C 1
ATOM 3643 O O . THR A 1 455 ? -14.453 44.125 15.32 1 96.88 455 THR A O 1
ATOM 3646 N N . SER A 1 456 ? -12.469 43.656 14.406 1 97.38 456 SER A N 1
ATOM 3647 C CA . SER A 1 456 ? -12.672 44.594 13.312 1 97.38 456 SER A CA 1
ATOM 3648 C C . SER A 1 456 ? -11.906 44.156 12.062 1 97.38 456 SER A C 1
ATOM 3650 O O . SER A 1 456 ? -10.992 43.344 12.148 1 97.38 456 SER A O 1
ATOM 3652 N N . MET A 1 457 ? -12.297 44.75 10.969 1 97.31 457 MET A N 1
ATOM 3653 C CA . MET A 1 457 ? -11.625 44.469 9.695 1 97.31 457 MET A CA 1
ATOM 3654 C C . MET A 1 457 ? -10.156 44.875 9.758 1 97.31 457 MET A C 1
ATOM 3656 O O . MET A 1 457 ? -9.281 44.156 9.312 1 97.31 457 MET A O 1
ATOM 3660 N N . GLU A 1 458 ? -9.883 46.031 10.359 1 97.81 458 GLU A N 1
ATOM 3661 C CA . GLU A 1 458 ? -8.523 46.562 10.461 1 97.81 458 GLU A CA 1
ATOM 3662 C C . GLU A 1 458 ? -7.629 45.625 11.266 1 97.81 458 GLU A C 1
ATOM 3664 O O . GLU A 1 458 ? -6.48 45.375 10.891 1 97.81 458 GLU A O 1
ATOM 3669 N N . GLU A 1 459 ? -8.203 45.125 12.32 1 98.19 459 GLU A N 1
ATOM 3670 C CA . GLU A 1 459 ? -7.441 44.219 13.164 1 98.19 459 GLU A CA 1
ATOM 3671 C C . GLU A 1 459 ? -7.141 42.906 12.438 1 98.19 459 GLU A C 1
ATOM 3673 O O . GLU A 1 459 ? -6.035 42.375 12.539 1 98.19 459 GLU A O 1
ATOM 3678 N N . ILE A 1 460 ? -8.133 42.375 11.75 1 98.38 460 ILE A N 1
ATOM 3679 C CA . ILE A 1 460 ? -7.949 41.125 11 1 98.38 460 ILE A CA 1
ATOM 3680 C C . ILE A 1 460 ? -6.812 41.281 10 1 98.38 460 ILE A C 1
ATOM 3682 O O . ILE A 1 460 ? -5.879 40.5 9.969 1 98.38 460 ILE A O 1
ATOM 3686 N N . VAL A 1 461 ? -6.895 42.344 9.227 1 98.31 461 VAL A N 1
ATOM 3687 C CA . VAL A 1 461 ? -5.934 42.625 8.156 1 98.31 461 VAL A CA 1
ATOM 3688 C C . VAL A 1 461 ? -4.539 42.812 8.758 1 98.31 461 VAL A C 1
ATOM 3690 O O . VAL A 1 461 ? -3.559 42.281 8.234 1 98.31 461 VAL A O 1
ATOM 3693 N N . ARG A 1 462 ? -4.438 43.531 9.844 1 98.12 462 ARG A N 1
ATOM 3694 C CA . ARG A 1 462 ? -3.156 43.781 10.5 1 98.12 462 ARG A CA 1
ATOM 3695 C C . ARG A 1 462 ? -2.525 42.469 10.977 1 98.12 462 ARG A C 1
ATOM 3697 O O . ARG A 1 462 ? -1.343 42.219 10.727 1 98.12 462 ARG A O 1
ATOM 3704 N N . ILE A 1 463 ? -3.289 41.688 11.648 1 98.06 463 ILE A N 1
ATOM 3705 C CA . ILE A 1 463 ? -2.777 40.438 12.211 1 98.06 463 ILE A CA 1
ATOM 3706 C C . ILE A 1 463 ? -2.309 39.5 11.094 1 98.06 463 ILE A C 1
ATOM 3708 O O . ILE A 1 463 ? -1.218 38.938 11.164 1 98.06 463 ILE A O 1
ATOM 3712 N N . ILE A 1 464 ? -3.119 39.344 10.047 1 97.75 464 ILE A N 1
ATOM 3713 C CA . ILE A 1 464 ? -2.787 38.469 8.922 1 97.75 464 ILE A CA 1
ATOM 3714 C C . ILE A 1 464 ? -1.465 38.938 8.305 1 97.75 464 ILE A C 1
ATOM 3716 O O . ILE A 1 464 ? -0.599 38.094 8 1 97.75 464 ILE A O 1
ATOM 3720 N N . ASN A 1 465 ? -1.254 40.219 8.156 1 95.75 465 ASN A N 1
ATOM 3721 C CA . ASN A 1 465 ? -0.083 40.75 7.461 1 95.75 465 ASN A CA 1
ATOM 3722 C C . ASN A 1 465 ? 1.156 40.719 8.352 1 95.75 465 ASN A C 1
ATOM 3724 O O . ASN A 1 465 ? 2.262 40.438 7.871 1 95.75 465 ASN A O 1
ATOM 3728 N N . GLU A 1 466 ? 0.999 40.938 9.633 1 94.88 466 GLU A N 1
ATOM 3729 C CA . GLU A 1 466 ? 2.15 41.094 10.523 1 94.88 466 GLU A CA 1
ATOM 3730 C C . GLU A 1 466 ? 2.537 39.75 11.141 1 94.88 466 GLU A C 1
ATOM 3732 O O . GLU A 1 466 ? 3.719 39.406 11.188 1 94.88 466 GLU A O 1
ATOM 3737 N N . LYS A 1 467 ? 1.575 39.062 11.633 1 94.69 467 LYS A N 1
ATOM 3738 C CA . LYS A 1 467 ? 1.827 37.844 12.383 1 94.69 467 LYS A CA 1
ATOM 3739 C C . LYS A 1 467 ? 1.527 36.594 11.539 1 94.69 467 LYS A C 1
ATOM 3741 O O . LYS A 1 467 ? 2.223 35.594 11.641 1 94.69 467 LYS A O 1
ATOM 3746 N N . GLY A 1 468 ? 0.594 36.688 10.734 1 96.31 468 GLY A N 1
ATOM 3747 C CA . GLY A 1 468 ? 0.088 35.5 10.039 1 96.31 468 GLY A CA 1
ATOM 3748 C C . GLY A 1 468 ? -0.757 34.594 10.922 1 96.31 468 GLY A C 1
ATOM 3749 O O . GLY A 1 468 ? -1.304 35.062 11.93 1 96.31 468 GLY A O 1
ATOM 3750 N N . GLY A 1 469 ? -0.954 33.375 10.531 1 97.69 469 GLY A N 1
ATOM 3751 C CA . GLY A 1 469 ? -1.779 32.438 11.281 1 97.69 469 GLY A CA 1
ATOM 3752 C C . GLY A 1 469 ? -3.256 32.562 10.953 1 97.69 469 GLY A C 1
ATOM 3753 O O . GLY A 1 469 ? -3.625 32.938 9.844 1 97.69 469 GLY A O 1
ATOM 3754 N N . ALA A 1 470 ? -4.074 32.125 11.906 1 98.56 470 ALA A N 1
ATOM 3755 C CA . ALA A 1 470 ? -5.523 32.219 11.758 1 98.56 470 ALA A CA 1
ATOM 3756 C C . ALA A 1 470 ? -6.121 33.25 12.688 1 98.56 470 ALA A C 1
ATOM 3758 O O . ALA A 1 470 ? -5.719 33.375 13.852 1 98.56 470 ALA A O 1
ATOM 3759 N N . VAL A 1 471 ? -7.008 34.031 12.102 1 98.69 471 VAL A N 1
ATOM 3760 C CA . VAL A 1 471 ? -7.68 35.062 12.906 1 98.69 471 VAL A CA 1
ATOM 3761 C C . VAL A 1 471 ? -9.141 34.656 13.125 1 98.69 471 VAL A C 1
ATOM 3763 O O . VAL A 1 471 ? -9.891 34.469 12.164 1 98.69 471 VAL A O 1
ATOM 3766 N N . ARG A 1 472 ? -9.484 34.469 14.352 1 98.44 472 ARG A N 1
ATOM 3767 C CA . ARG A 1 472 ? -10.852 34.156 14.766 1 98.44 472 ARG A CA 1
ATOM 3768 C C . ARG A 1 472 ? -11.633 35.438 15.062 1 98.44 472 ARG A C 1
ATOM 3770 O O . ARG A 1 472 ? -11.141 36.312 15.781 1 98.44 472 ARG A O 1
ATOM 3777 N N . PHE A 1 473 ? -12.852 35.594 14.477 1 98.19 473 PHE A N 1
ATOM 3778 C CA . PHE A 1 473 ? -13.648 36.812 14.703 1 98.19 473 PHE A CA 1
ATOM 3779 C C . PHE A 1 473 ? -15.141 36.5 14.656 1 98.19 473 PHE A C 1
ATOM 3781 O O . PHE A 1 473 ? -15.562 35.562 13.961 1 98.19 473 PHE A O 1
ATOM 3788 N N . PRO A 1 474 ? -15.945 37.188 15.453 1 98.19 474 PRO A N 1
ATOM 3789 C CA . PRO A 1 474 ? -17.391 37 15.383 1 98.19 474 PRO A CA 1
ATOM 3790 C C . PRO A 1 474 ? -17.984 37.438 14.039 1 98.19 474 PRO A C 1
ATOM 3792 O O . PRO A 1 474 ? -17.594 38.5 13.516 1 98.19 474 PRO A O 1
ATOM 3795 N N . PHE A 1 475 ? -18.859 36.688 13.508 1 97.88 475 PHE A N 1
ATOM 3796 C CA . PHE A 1 475 ? -19.422 36.906 12.18 1 97.88 475 PHE A CA 1
ATOM 3797 C C . PHE A 1 475 ? -20.922 36.719 12.18 1 97.88 475 PHE A C 1
ATOM 3799 O O . PHE A 1 475 ? -21.453 35.938 12.984 1 97.88 475 PHE A O 1
ATOM 3806 N N . PHE A 1 476 ? -21.609 37.344 11.266 1 97.19 476 PHE A N 1
ATOM 3807 C CA . PHE A 1 476 ? -23.047 37.5 11.398 1 97.19 476 PHE A CA 1
ATOM 3808 C C . PHE A 1 476 ? -23.781 36.375 10.68 1 97.19 476 PHE A C 1
ATOM 3810 O O . PHE A 1 476 ? -24.984 36.188 10.852 1 97.19 476 PHE A O 1
ATOM 3817 N N . THR A 1 477 ? -23.094 35.562 9.844 1 97.38 477 THR A N 1
ATOM 3818 C CA . THR A 1 477 ? -23.812 34.562 9.047 1 97.38 477 THR A CA 1
ATOM 3819 C C . THR A 1 477 ? -22.922 33.344 8.758 1 97.38 477 THR A C 1
ATOM 3821 O O . THR A 1 477 ? -21.703 33.438 8.828 1 97.38 477 THR A O 1
ATOM 3824 N N . ILE A 1 478 ? -23.516 32.219 8.516 1 95.62 478 ILE A N 1
ATOM 3825 C CA . ILE A 1 478 ? -22.844 31.016 8.016 1 95.62 478 ILE A CA 1
ATOM 3826 C C . ILE A 1 478 ? -23.266 30.75 6.574 1 95.62 478 ILE A C 1
ATOM 3828 O O . ILE A 1 478 ? -22.922 29.719 6 1 95.62 478 ILE A O 1
ATOM 3832 N N . GLY A 1 479 ? -24 31.703 6.02 1 95.69 479 GLY A N 1
ATOM 3833 C CA . GLY A 1 479 ? -24.594 31.516 4.699 1 95.69 479 GLY A CA 1
ATOM 3834 C C . GLY A 1 479 ? -23.828 32.219 3.602 1 95.69 479 GLY A C 1
ATOM 3835 O O . GLY A 1 479 ? -22.75 32.781 3.844 1 95.69 479 GLY A O 1
ATOM 3836 N N . GLU A 1 480 ? -24.438 32.281 2.42 1 95.69 480 GLU A N 1
ATOM 3837 C CA . GLU A 1 480 ? -23.812 32.781 1.199 1 95.69 480 GLU A CA 1
ATOM 3838 C C . GLU A 1 480 ? -23.594 34.281 1.276 1 95.69 480 GLU A C 1
ATOM 3840 O O . GLU A 1 480 ? -22.75 34.844 0.563 1 95.69 480 GLU A O 1
ATOM 3845 N N . ASP A 1 481 ? -24.312 34.906 2.094 1 94.62 481 ASP A N 1
ATOM 3846 C CA . ASP A 1 481 ? -24.219 36.375 2.182 1 94.62 481 ASP A CA 1
ATOM 3847 C C . ASP A 1 481 ? -22.906 36.812 2.805 1 94.62 481 ASP A C 1
ATOM 3849 O O . ASP A 1 481 ? -22.547 37.969 2.752 1 94.62 481 ASP A O 1
ATOM 3853 N N . GLY A 1 482 ? -22.219 35.875 3.354 1 96.12 482 GLY A N 1
ATOM 3854 C CA . GLY A 1 482 ? -20.891 36.156 3.879 1 96.12 482 GLY A CA 1
ATOM 3855 C C . GLY A 1 482 ? -19.828 36.281 2.797 1 96.12 482 GLY A C 1
ATOM 3856 O O . GLY A 1 482 ? -18.734 36.781 3.051 1 96.12 482 GLY A O 1
ATOM 3857 N N . LYS A 1 483 ? -20.062 35.875 1.627 1 97.44 483 LYS A N 1
ATOM 3858 C CA . LYS A 1 483 ? -19.109 35.812 0.534 1 97.44 483 LYS A CA 1
ATOM 3859 C C . LYS A 1 483 ? -18.547 37.188 0.219 1 97.44 483 LYS A C 1
ATOM 3861 O O . LYS A 1 483 ? -17.359 37.312 -0.122 1 97.44 483 LYS A O 1
ATOM 3866 N N . GLU A 1 484 ? -19.391 38.188 0.27 1 96.94 484 GLU A N 1
ATOM 3867 C CA . GLU A 1 484 ? -18.938 39.562 -0.014 1 96.94 484 GLU A CA 1
ATOM 3868 C C . GLU A 1 484 ? -17.797 39.969 0.901 1 96.94 484 GLU A C 1
ATOM 3870 O O . GLU A 1 484 ? -16.875 40.656 0.473 1 96.94 484 GLU A O 1
ATOM 3875 N N . TRP A 1 485 ? -17.906 39.594 2.133 1 97 485 TRP A N 1
ATOM 3876 C CA . TRP A 1 485 ? -16.859 39.938 3.098 1 97 485 TRP A CA 1
ATOM 3877 C C . TRP A 1 485 ? -15.609 39.094 2.871 1 97 485 TRP A C 1
ATOM 3879 O O . TRP A 1 485 ? -14.492 39.562 3.115 1 97 485 TRP A O 1
ATOM 3889 N N . ASP A 1 486 ? -15.773 37.844 2.496 1 97.5 486 ASP A N 1
ATOM 3890 C CA . ASP A 1 486 ? -14.633 37.031 2.084 1 97.5 486 ASP A CA 1
ATOM 3891 C C . ASP A 1 486 ? -13.852 37.688 0.968 1 97.5 486 ASP A C 1
ATOM 3893 O O . ASP A 1 486 ? -12.617 37.75 1.009 1 97.5 486 ASP A O 1
ATOM 3897 N N . ASP A 1 487 ? -14.562 38.219 -0.028 1 97.75 487 ASP A N 1
ATOM 3898 C CA . ASP A 1 487 ? -13.945 38.906 -1.152 1 97.75 487 ASP A CA 1
ATOM 3899 C C . ASP A 1 487 ? -13.195 40.156 -0.685 1 97.75 487 ASP A C 1
ATOM 3901 O O . ASP A 1 487 ? -12.102 40.438 -1.172 1 97.75 487 ASP A O 1
ATOM 3905 N N . LYS A 1 488 ? -13.75 40.875 0.217 1 97.31 488 LYS A N 1
ATOM 3906 C CA . LYS A 1 488 ? -13.117 42.062 0.752 1 97.31 488 LYS A CA 1
ATOM 3907 C C . LYS A 1 488 ? -11.82 41.719 1.489 1 97.31 488 LYS A C 1
ATOM 3909 O O . LYS A 1 488 ? -10.82 42.438 1.361 1 97.31 488 LYS A O 1
ATOM 3914 N N . LEU A 1 489 ? -11.906 40.688 2.291 1 97.38 489 LEU A N 1
ATOM 3915 C CA . LEU A 1 489 ? -10.719 40.25 3.014 1 97.38 489 LEU A CA 1
ATOM 3916 C C . LEU A 1 489 ? -9.617 39.812 2.047 1 97.38 489 LEU A C 1
ATOM 3918 O O . LEU A 1 489 ? -8.445 40.156 2.246 1 97.38 489 LEU A O 1
ATOM 3922 N N . ARG A 1 490 ? -9.977 39.094 1.055 1 97.12 490 ARG A N 1
ATOM 3923 C CA . ARG A 1 490 ? -9.023 38.656 0.04 1 97.12 490 ARG A CA 1
ATOM 3924 C C . ARG A 1 490 ? -8.344 39.844 -0.623 1 97.12 490 ARG A C 1
ATOM 3926 O O . ARG A 1 490 ? -7.129 39.812 -0.859 1 97.12 490 ARG A O 1
ATOM 3933 N N . GLU A 1 491 ? -9.086 40.844 -0.932 1 97.12 491 GLU A N 1
ATOM 3934 C CA . GLU A 1 491 ? -8.578 42.062 -1.586 1 97.12 491 GLU A CA 1
ATOM 3935 C C . GLU A 1 491 ? -7.617 42.812 -0.67 1 97.12 491 GLU A C 1
ATOM 3937 O O . GLU A 1 491 ? -6.609 43.344 -1.128 1 97.12 491 GLU A O 1
ATOM 3942 N N . GLN A 1 492 ? -7.891 42.781 0.556 1 96.75 492 GLN A N 1
ATOM 3943 C CA . GLN A 1 492 ? -7.164 43.656 1.483 1 96.75 492 GLN A CA 1
ATOM 3944 C C . GLN A 1 492 ? -5.906 42.969 2.004 1 96.75 492 GLN A C 1
ATOM 3946 O O . GLN A 1 492 ? -4.914 43.625 2.316 1 96.75 492 GLN A O 1
ATOM 3951 N N . CYS A 1 493 ? -6 41.688 2.17 1 96.19 493 CYS A N 1
ATOM 3952 C CA . CYS A 1 493 ? -4.84 41.062 2.812 1 96.19 493 CYS A CA 1
ATOM 3953 C C . CYS A 1 493 ? -4.547 39.688 2.219 1 96.19 493 CYS A C 1
ATOM 3955 O O . CYS A 1 493 ? -3.797 38.906 2.799 1 96.19 493 CYS A O 1
ATOM 3957 N N . SER A 1 494 ? -5.164 39.25 1.12 1 96.31 494 SER A N 1
ATOM 3958 C CA . SER A 1 494 ? -4.93 38.031 0.399 1 96.31 494 SER A CA 1
ATOM 3959 C C . SER A 1 494 ? -5.285 36.812 1.257 1 96.31 494 SER A C 1
ATOM 3961 O O . SER A 1 494 ? -4.73 35.719 1.07 1 96.31 494 SER A O 1
ATOM 3963 N N . ALA A 1 495 ? -6.047 37.031 2.266 1 97.75 495 ALA A N 1
ATOM 3964 C CA . ALA A 1 495 ? -6.566 35.938 3.094 1 97.75 495 ALA A CA 1
ATOM 3965 C C . ALA A 1 495 ? -8.023 35.656 2.752 1 97.75 495 ALA A C 1
ATOM 3967 O O . ALA A 1 495 ? -8.648 36.375 1.983 1 97.75 495 ALA A O 1
ATOM 3968 N N . GLU A 1 496 ? -8.469 34.531 3.205 1 97.5 496 GLU A N 1
ATOM 3969 C CA . GLU A 1 496 ? -9.844 34.125 2.953 1 97.5 496 GLU A CA 1
ATOM 3970 C C . GLU A 1 496 ? -10.484 33.562 4.207 1 97.5 496 GLU A C 1
ATOM 3972 O O . GLU A 1 496 ? -9.789 33.094 5.113 1 97.5 496 GLU A O 1
ATOM 3977 N N . ILE A 1 497 ? -11.805 33.656 4.227 1 97.88 497 ILE A N 1
ATOM 3978 C CA . ILE A 1 497 ? -12.547 32.969 5.277 1 97.88 497 ILE A CA 1
ATOM 3979 C C . ILE A 1 497 ? -12.445 31.453 5.078 1 97.88 497 ILE A C 1
ATOM 3981 O O . ILE A 1 497 ? -12.883 30.922 4.051 1 97.88 497 ILE A O 1
ATOM 3985 N N . ARG A 1 498 ? -11.875 30.828 6.066 1 97.44 498 ARG A N 1
ATOM 3986 C CA . ARG A 1 498 ? -11.633 29.391 5.969 1 97.44 498 ARG A CA 1
ATOM 3987 C C . ARG A 1 498 ? -12.859 28.594 6.402 1 97.44 498 ARG A C 1
ATOM 3989 O O . ARG A 1 498 ? -13.07 27.469 5.945 1 97.44 498 ARG A O 1
ATOM 3996 N N . GLY A 1 499 ? -13.602 29.109 7.328 1 97.81 499 GLY A N 1
ATOM 3997 C CA . GLY A 1 499 ? -14.781 28.422 7.828 1 97.81 499 GLY A CA 1
ATOM 3998 C C . GLY A 1 499 ? -15.016 28.641 9.312 1 97.81 499 GLY A C 1
ATOM 3999 O O . GLY A 1 499 ? -14.516 29.609 9.883 1 97.81 499 GLY A O 1
ATOM 4000 N N . TYR A 1 500 ? -15.906 27.875 9.891 1 97.81 500 TYR A N 1
ATOM 4001 C CA . TYR A 1 500 ? -16.297 27.938 11.297 1 97.81 500 TYR A CA 1
ATOM 4002 C C . TYR A 1 500 ? -16.453 26.547 11.875 1 97.81 500 TYR A C 1
ATOM 4004 O O . TYR A 1 500 ? -16.516 25.562 11.133 1 97.81 500 TYR A O 1
ATOM 4012 N N . TRP A 1 501 ? -16.391 26.422 13.141 1 96.75 501 TRP A N 1
ATOM 4013 C CA . TRP A 1 501 ? -16.688 25.141 13.789 1 96.75 501 TRP A CA 1
ATOM 4014 C C . TRP A 1 501 ? -18.078 25.156 14.414 1 96.75 501 TRP A C 1
ATOM 4016 O O . TRP A 1 501 ? -18.344 25.953 15.328 1 96.75 501 TRP A O 1
ATOM 4026 N N . PRO A 1 502 ? -18.938 24.25 13.969 1 94.62 502 PRO A N 1
ATOM 4027 C CA . PRO A 1 502 ? -20.344 24.312 14.375 1 94.62 502 PRO A CA 1
ATOM 4028 C C . PRO A 1 502 ? -20.531 24.156 15.883 1 94.62 502 PRO A C 1
ATOM 4030 O O . PRO A 1 502 ? -21.531 24.625 16.438 1 94.62 502 PRO A O 1
ATOM 4033 N N . ARG A 1 503 ? -19.641 23.562 16.531 1 92.94 503 ARG A N 1
ATOM 4034 C CA . ARG A 1 503 ? -19.812 23.281 17.953 1 92.94 503 ARG A CA 1
ATOM 4035 C C . ARG A 1 503 ? -19.359 24.453 18.812 1 92.94 503 ARG A C 1
ATOM 4037 O O . ARG A 1 503 ? -19.547 24.453 20.031 1 92.94 503 ARG A O 1
ATOM 4044 N N . GLU A 1 504 ? -18.797 25.422 18.172 1 93.88 504 GLU A N 1
ATOM 4045 C CA . GLU A 1 504 ? -18.359 26.609 18.906 1 93.88 504 GLU A CA 1
ATOM 4046 C C . GLU A 1 504 ? -19.5 27.609 19.062 1 93.88 504 GLU A C 1
ATOM 4048 O O . GLU A 1 504 ? -20.016 28.125 18.078 1 93.88 504 GLU A O 1
ATOM 4053 N N . LYS A 1 505 ? -19.828 27.906 20.281 1 92.06 505 LYS A N 1
ATOM 4054 C CA . LYS A 1 505 ? -20.938 28.797 20.562 1 92.06 505 LYS A CA 1
ATOM 4055 C C . LYS A 1 505 ? -20.484 30.234 20.688 1 92.06 505 LYS A C 1
ATOM 4057 O O . LYS A 1 505 ? -19.359 30.5 21.125 1 92.06 505 LYS A O 1
ATOM 4062 N N . VAL A 1 506 ? -21.359 31.078 20.266 1 94 506 VAL A N 1
ATOM 4063 C CA . VAL A 1 506 ? -21.109 32.5 20.391 1 94 506 VAL A CA 1
ATOM 4064 C C . VAL A 1 506 ? -21.922 33.094 21.531 1 94 506 VAL A C 1
ATOM 4066 O O . VAL A 1 506 ? -23.109 32.75 21.688 1 94 506 VAL A O 1
ATOM 4069 N N . PRO A 1 507 ? -21.297 33.875 22.359 1 93.75 507 PRO A N 1
ATOM 4070 C CA . PRO A 1 507 ? -22.047 34.5 23.438 1 93.75 507 PRO A CA 1
ATOM 4071 C C . PRO A 1 507 ? -23.172 35.406 22.906 1 93.75 507 PRO A C 1
ATOM 4073 O O . PRO A 1 507 ? -23.047 36 21.844 1 93.75 507 PRO A O 1
ATOM 4076 N N . GLU A 1 508 ? -24.203 35.469 23.766 1 91.69 508 GLU A N 1
ATOM 4077 C CA . GLU A 1 508 ? -25.328 36.312 23.406 1 91.69 508 GLU A CA 1
ATOM 4078 C C . GLU A 1 508 ? -24.922 37.781 23.359 1 91.69 508 GLU A C 1
ATOM 4080 O O . GLU A 1 508 ? -24.188 38.25 24.219 1 91.69 508 GLU A O 1
ATOM 4085 N N . GLY A 1 509 ? -25.344 38.469 22.375 1 92.06 509 GLY A N 1
ATOM 4086 C CA . GLY A 1 509 ? -25.141 39.906 22.281 1 92.06 509 GLY A CA 1
ATOM 4087 C C . GLY A 1 509 ? -23.859 40.281 21.562 1 92.06 509 GLY A C 1
ATOM 4088 O O . GLY A 1 509 ? -23.625 41.469 21.281 1 92.06 509 GLY A O 1
ATOM 4089 N N . LEU A 1 510 ? -23.094 39.312 21.266 1 95 510 LEU A N 1
ATOM 4090 C CA . LEU A 1 510 ? -21.844 39.594 20.578 1 95 510 LEU A CA 1
ATOM 4091 C C . LEU A 1 510 ? -22.109 40.094 19.156 1 95 510 LEU A C 1
ATOM 4093 O O . LEU A 1 510 ? -22.984 39.562 18.469 1 95 510 LEU A O 1
ATOM 4097 N N . LYS A 1 511 ? -21.328 41.156 18.781 1 96.69 511 LYS A N 1
ATOM 4098 C CA . LYS A 1 511 ? -21.547 41.75 17.469 1 96.69 511 LYS A CA 1
ATOM 4099 C C . LYS A 1 511 ? -20.5 41.281 16.469 1 96.69 511 LYS A C 1
ATOM 4101 O O . LYS A 1 511 ? -19.344 41.031 16.828 1 96.69 511 LYS A O 1
ATOM 4106 N N . CYS A 1 512 ? -20.938 41.219 15.25 1 97.56 512 CYS A N 1
ATOM 4107 C CA . CYS A 1 512 ? -20.062 40.875 14.141 1 97.56 512 CYS A CA 1
ATOM 4108 C C . CYS A 1 512 ? -18.938 41.906 13.984 1 97.56 512 CYS A C 1
ATOM 4110 O O . CYS A 1 512 ? -19.188 43.125 14.023 1 97.56 512 CYS A O 1
ATOM 4112 N N . ALA A 1 513 ? -17.797 41.406 13.797 1 96.25 513 ALA A N 1
ATOM 4113 C CA . ALA A 1 513 ? -16.609 42.25 13.688 1 96.25 513 ALA A CA 1
ATOM 4114 C C . ALA A 1 513 ? -16.656 43.094 12.422 1 96.25 513 ALA A C 1
ATOM 4116 O O . ALA A 1 513 ? -16.016 44.156 12.344 1 96.25 513 ALA A O 1
ATOM 4117 N N . LEU A 1 514 ? -17.453 42.688 11.414 1 95.88 514 LEU A N 1
ATOM 4118 C CA . LEU A 1 514 ? -17.359 43.312 10.102 1 95.88 514 LEU A CA 1
ATOM 4119 C C . LEU A 1 514 ? -18.594 44.156 9.812 1 95.88 514 LEU A C 1
ATOM 4121 O O . LEU A 1 514 ? -18.531 45.125 9.062 1 95.88 514 LEU A O 1
ATOM 4125 N N . THR A 1 515 ? -19.766 43.781 10.367 1 95.69 515 THR A N 1
ATOM 4126 C CA . THR A 1 515 ? -21.016 44.406 9.977 1 95.69 515 THR A CA 1
ATOM 4127 C C . THR A 1 515 ? -21.656 45.125 11.164 1 95.69 515 THR A C 1
ATOM 4129 O O . THR A 1 515 ? -22.531 45.969 10.992 1 95.69 515 THR A O 1
ATOM 4132 N N . GLY A 1 516 ? -21.312 44.656 12.359 1 93.62 516 GLY A N 1
ATOM 4133 C CA . GLY A 1 516 ? -21.969 45.188 13.547 1 93.62 516 GLY A CA 1
ATOM 4134 C C . GLY A 1 516 ? -23.281 44.5 13.852 1 93.62 516 GLY A C 1
ATOM 4135 O O . GLY A 1 516 ? -23.859 44.688 14.922 1 93.62 516 GLY A O 1
ATOM 4136 N N . LYS A 1 517 ? -23.688 43.656 12.953 1 96.19 517 LYS A N 1
ATOM 4137 C CA . LYS A 1 517 ? -24.875 42.844 13.195 1 96.19 517 LYS A CA 1
ATOM 4138 C C . LYS A 1 517 ? -24.609 41.781 14.273 1 96.19 517 LYS A C 1
ATOM 4140 O O . LYS A 1 517 ? -23.453 41.531 14.633 1 96.19 517 LYS A O 1
ATOM 4145 N N . PRO A 1 518 ? -25.703 41.219 14.789 1 96.81 518 PRO A N 1
ATOM 4146 C CA . PRO A 1 518 ? -25.469 40.156 15.758 1 96.81 518 PRO A CA 1
ATOM 4147 C C . PRO A 1 518 ? -24.688 39 15.172 1 96.81 518 PRO A C 1
ATOM 4149 O O . PRO A 1 518 ? -25 38.531 14.07 1 96.81 518 PRO A O 1
ATOM 4152 N N . ALA A 1 519 ? -23.688 38.562 15.906 1 97.81 519 ALA A N 1
ATOM 4153 C CA . ALA A 1 519 ? -22.875 37.438 15.461 1 97.81 519 ALA A CA 1
ATOM 4154 C C . ALA A 1 519 ? -23.578 36.125 15.711 1 97.81 519 ALA A C 1
ATOM 4156 O O . ALA A 1 519 ? -24.219 35.938 16.75 1 97.81 519 ALA A O 1
ATOM 4157 N N . VAL A 1 520 ? -23.438 35.156 14.836 1 96.75 520 VAL A N 1
ATOM 4158 C CA . VAL A 1 520 ? -24.078 33.844 15 1 96.75 520 VAL A CA 1
ATOM 4159 C C . VAL A 1 520 ? -23 32.75 15.047 1 96.75 520 VAL A C 1
ATOM 4161 O O . VAL A 1 520 ? -23.297 31.609 15.383 1 96.75 520 VAL A O 1
ATOM 4164 N N . CYS A 1 521 ? -21.75 33.094 14.719 1 97.44 521 CYS A N 1
ATOM 4165 C CA . CYS A 1 521 ? -20.641 32.125 14.711 1 97.44 521 CYS A CA 1
ATOM 4166 C C . CYS A 1 521 ? -19.297 32.844 14.812 1 97.44 521 CYS A C 1
ATOM 4168 O O . CYS A 1 521 ? -19.25 34.094 14.75 1 97.44 521 CYS A O 1
ATOM 4170 N N . TYR A 1 522 ? -18.297 32.125 15.117 1 97.81 522 TYR A N 1
ATOM 4171 C CA . TYR A 1 522 ? -16.922 32.562 14.914 1 97.81 522 TYR A CA 1
ATOM 4172 C C . TYR A 1 522 ? -16.375 32.062 13.594 1 97.81 522 TYR A C 1
ATOM 4174 O O . TYR A 1 522 ? -16.438 30.859 13.305 1 97.81 522 TYR A O 1
ATOM 4182 N N . MET A 1 523 ? -15.898 32.938 12.781 1 98.12 523 MET A N 1
ATOM 4183 C CA . MET A 1 523 ? -15.219 32.562 11.547 1 98.12 523 MET A CA 1
ATOM 4184 C C . MET A 1 523 ? -13.703 32.656 11.711 1 98.12 523 MET A C 1
ATOM 4186 O O . MET A 1 523 ? -13.211 33.406 12.562 1 98.12 523 MET A O 1
ATOM 4190 N N . TYR A 1 524 ? -13.031 31.891 10.945 1 98.38 524 TYR A N 1
ATOM 4191 C CA . TYR A 1 524 ? -11.578 31.922 10.891 1 98.38 524 TYR A CA 1
ATOM 4192 C C . TYR A 1 524 ? -11.094 32.406 9.531 1 98.38 524 TYR A C 1
ATOM 4194 O O . TYR A 1 524 ? -11.602 31.969 8.492 1 98.38 524 TYR A O 1
ATOM 4202 N N . CYS A 1 525 ? -10.156 33.312 9.531 1 98.38 525 CYS A N 1
ATOM 4203 C CA . CYS A 1 525 ? -9.555 33.875 8.32 1 98.38 525 CYS A CA 1
ATOM 4204 C C . CYS A 1 525 ? -8.055 33.594 8.289 1 98.38 525 CYS A C 1
ATOM 4206 O O . CYS A 1 525 ? -7.379 33.719 9.312 1 98.38 525 CYS A O 1
ATOM 4208 N N . ALA A 1 526 ? -7.523 33.188 7.184 1 98.44 526 ALA A N 1
ATOM 4209 C CA . ALA A 1 526 ? -6.098 32.906 7.051 1 98.44 526 ALA A CA 1
ATOM 4210 C C . ALA A 1 526 ? -5.672 32.906 5.586 1 98.44 526 ALA A C 1
ATOM 4212 O O . ALA A 1 526 ? -6.516 32.781 4.691 1 98.44 526 ALA A O 1
ATOM 4213 N N . LYS A 1 527 ? -4.402 33.094 5.375 1 97.44 527 LYS A N 1
ATOM 4214 C CA . LYS A 1 527 ? -3.836 32.844 4.051 1 97.44 527 LYS A CA 1
ATOM 4215 C C . LYS A 1 527 ? -3.6 31.359 3.824 1 97.44 527 LYS A C 1
ATOM 4217 O O . LYS A 1 527 ? -2.982 30.688 4.656 1 97.44 527 LYS A O 1
ATOM 4222 N N . ALA A 1 528 ? -4.102 30.859 2.697 1 93.19 528 ALA A N 1
ATOM 4223 C CA . ALA A 1 528 ? -3.969 29.438 2.393 1 93.19 528 ALA A CA 1
ATOM 4224 C C . ALA A 1 528 ? -2.754 29.188 1.509 1 93.19 528 ALA A C 1
ATOM 4226 O O . ALA A 1 528 ? -2.309 30.062 0.775 1 93.19 528 ALA A O 1
ATOM 4227 N N . TYR A 1 529 ? -2.197 28 1.587 1 86.75 529 TYR A N 1
ATOM 4228 C CA . TYR A 1 529 ? -1.158 27.531 0.672 1 86.75 529 TYR A CA 1
ATOM 4229 C C . TYR A 1 529 ? -1.721 27.328 -0.728 1 86.75 529 TYR A C 1
ATOM 4231 O O . TYR A 1 529 ? -2.779 26.703 -0.89 1 86.75 529 TYR A O 1
ATOM 4239 N N . MET B 1 1 ? -14.758 -38.469 -27.281 1 51.78 1 MET B N 1
ATOM 4240 C CA . MET B 1 1 ? -13.922 -37.688 -26.391 1 51.78 1 MET B CA 1
ATOM 4241 C C . MET B 1 1 ? -14.164 -36.188 -26.594 1 51.78 1 MET B C 1
ATOM 4243 O O . MET B 1 1 ? -14.352 -35.469 -25.625 1 51.78 1 MET B O 1
ATOM 4247 N N . SER B 1 2 ? -14.297 -35.875 -27.859 1 63.66 2 SER B N 1
ATOM 4248 C CA . SER B 1 2 ? -14.539 -34.5 -28.234 1 63.66 2 SER B CA 1
ATOM 4249 C C . SER B 1 2 ? -15.969 -34.062 -27.891 1 63.66 2 SER B C 1
ATOM 4251 O O . SER B 1 2 ? -16.188 -33 -27.344 1 63.66 2 SER B O 1
ATOM 4253 N N . GLU B 1 3 ? -16.828 -34.938 -28.109 1 65.88 3 GLU B N 1
ATOM 4254 C CA . GLU B 1 3 ? -18.234 -34.594 -27.875 1 65.88 3 GLU B CA 1
ATOM 4255 C C . GLU B 1 3 ? -18.531 -34.469 -26.375 1 65.88 3 GLU B C 1
ATOM 4257 O O . GLU B 1 3 ? -19.266 -33.562 -25.969 1 65.88 3 GLU B O 1
ATOM 4262 N N . ALA B 1 4 ? -18.047 -35.344 -25.625 1 65.12 4 ALA B N 1
ATOM 4263 C CA . ALA B 1 4 ? -18.219 -35.312 -24.172 1 65.12 4 ALA B CA 1
ATOM 4264 C C . ALA B 1 4 ? -17.609 -34.031 -23.578 1 65.12 4 ALA B C 1
ATOM 4266 O O . ALA B 1 4 ? -18.188 -33.438 -22.672 1 65.12 4 ALA B O 1
ATOM 4267 N N . ARG B 1 5 ? -16.562 -33.625 -24.094 1 75 5 ARG B N 1
ATOM 4268 C CA . ARG B 1 5 ? -15.922 -32.406 -23.656 1 75 5 ARG B CA 1
ATOM 4269 C C . ARG B 1 5 ? -16.797 -31.188 -23.984 1 75 5 ARG B C 1
ATOM 4271 O O . ARG B 1 5 ? -16.906 -30.266 -23.188 1 75 5 ARG B O 1
ATOM 4278 N N . ASP B 1 6 ? -17.453 -31.234 -25.094 1 77 6 ASP B N 1
ATOM 4279 C CA . ASP B 1 6 ? -18.312 -30.125 -25.516 1 77 6 ASP B CA 1
ATOM 4280 C C . ASP B 1 6 ? -19.547 -30.031 -24.641 1 77 6 ASP B C 1
ATOM 4282 O O . ASP B 1 6 ? -19.984 -28.938 -24.281 1 77 6 ASP B O 1
ATOM 4286 N N . ILE B 1 7 ? -20.047 -31.141 -24.281 1 76.56 7 ILE B N 1
ATOM 4287 C CA . ILE B 1 7 ? -21.219 -31.188 -23.438 1 76.56 7 ILE B CA 1
ATOM 4288 C C . ILE B 1 7 ? -20.859 -30.672 -22.031 1 76.56 7 ILE B C 1
ATOM 4290 O O . ILE B 1 7 ? -21.609 -29.891 -21.453 1 76.56 7 ILE B O 1
ATOM 4294 N N . ALA B 1 8 ? -19.766 -31.062 -21.562 1 75.75 8 ALA B N 1
ATOM 4295 C CA . ALA B 1 8 ? -19.312 -30.625 -20.25 1 75.75 8 ALA B CA 1
ATOM 4296 C C . ALA B 1 8 ? -19.094 -29.109 -20.219 1 75.75 8 ALA B C 1
ATOM 4298 O O . ALA B 1 8 ? -19.453 -28.453 -19.234 1 75.75 8 ALA B O 1
ATOM 4299 N N . ARG B 1 9 ? -18.641 -28.625 -21.234 1 81.19 9 ARG B N 1
ATOM 4300 C CA . ARG B 1 9 ? -18.391 -27.188 -21.328 1 81.19 9 ARG B CA 1
ATOM 4301 C C . ARG B 1 9 ? -19.688 -26.391 -21.375 1 81.19 9 ARG B C 1
ATOM 4303 O O . ARG B 1 9 ? -19.797 -25.328 -20.75 1 81.19 9 ARG B O 1
ATOM 4310 N N . GLU B 1 10 ? -20.578 -26.875 -22.125 1 82.94 10 GLU B N 1
ATOM 4311 C CA . GLU B 1 10 ? -21.859 -26.188 -22.219 1 82.94 10 GLU B CA 1
ATOM 4312 C C . GLU B 1 10 ? -22.594 -26.172 -20.875 1 82.94 10 GLU B C 1
ATOM 4314 O O . GLU B 1 10 ? -23.188 -25.172 -20.5 1 82.94 10 GLU B O 1
ATOM 4319 N N . LYS B 1 11 ? -22.531 -27.297 -20.25 1 84.25 11 LYS B N 1
ATOM 4320 C CA . LYS B 1 11 ? -23.156 -27.406 -18.938 1 84.25 11 LYS B CA 1
ATOM 4321 C C . LYS B 1 11 ? -22.469 -26.469 -17.922 1 84.25 11 LYS B C 1
ATOM 4323 O O . LYS B 1 11 ? -23.141 -25.828 -17.109 1 84.25 11 LYS B O 1
ATOM 4328 N N . SER B 1 12 ? -21.234 -26.406 -17.969 1 83.25 12 SER B N 1
ATOM 4329 C CA . SER B 1 12 ? -20.5 -25.547 -17.047 1 83.25 12 SER B CA 1
ATOM 4330 C C . SER B 1 12 ? -20.781 -24.078 -17.312 1 83.25 12 SER B C 1
ATOM 4332 O O . SER B 1 12 ? -20.875 -23.281 -16.375 1 83.25 12 SER B O 1
ATOM 4334 N N . LYS B 1 13 ? -20.984 -23.688 -18.531 1 84.69 13 LYS B N 1
ATOM 4335 C CA . LYS B 1 13 ? -21.328 -22.312 -18.891 1 84.69 13 LYS B CA 1
ATOM 4336 C C . LYS B 1 13 ? -22.688 -21.922 -18.312 1 84.69 13 LYS B C 1
ATOM 4338 O O . LYS B 1 13 ? -22.859 -20.812 -17.797 1 84.69 13 LYS B O 1
ATOM 4343 N N . GLN B 1 14 ? -23.516 -22.812 -18.391 1 81.88 14 GLN B N 1
ATOM 4344 C CA . GLN B 1 14 ? -24.859 -22.562 -17.844 1 81.88 14 GLN B CA 1
ATOM 4345 C C . GLN B 1 14 ? -24.812 -22.422 -16.328 1 81.88 14 GLN B C 1
ATOM 4347 O O . GLN B 1 14 ? -25.484 -21.562 -15.758 1 81.88 14 GLN B O 1
ATOM 4352 N N . GLN B 1 15 ? -24.078 -23.266 -15.758 1 82.31 15 GLN B N 1
ATOM 4353 C CA . GLN B 1 15 ? -23.938 -23.219 -14.305 1 82.31 15 GLN B CA 1
ATOM 4354 C C . GLN B 1 15 ? -23.281 -21.922 -13.852 1 82.31 15 GLN B C 1
ATOM 4356 O O . GLN B 1 15 ? -23.688 -21.312 -12.859 1 82.31 15 GLN B O 1
ATOM 4361 N N . LYS B 1 16 ? -22.359 -21.547 -14.523 1 81.12 16 LYS B N 1
ATOM 4362 C CA . LYS B 1 16 ? -21.688 -20.281 -14.242 1 81.12 16 LYS B CA 1
ATOM 4363 C C . LYS B 1 16 ? -22.672 -19.109 -14.273 1 81.12 16 LYS B C 1
ATOM 4365 O O . LYS B 1 16 ? -22.672 -18.266 -13.375 1 81.12 16 LYS B O 1
ATOM 4370 N N . GLN B 1 17 ? -23.438 -19.078 -15.219 1 80.38 17 GLN B N 1
ATOM 4371 C CA . GLN B 1 17 ? -24.422 -18 -15.344 1 80.38 17 GLN B CA 1
ATOM 4372 C C . GLN B 1 17 ? -25.438 -18.047 -14.203 1 80.38 17 GLN B C 1
ATOM 4374 O O . GLN B 1 17 ? -25.859 -17 -13.695 1 80.38 17 GLN B O 1
ATOM 4379 N N . ALA B 1 18 ? -25.75 -19.219 -13.797 1 79 18 ALA B N 1
ATOM 4380 C CA . ALA B 1 18 ? -26.703 -19.391 -12.695 1 79 18 ALA B CA 1
ATOM 4381 C C . ALA B 1 18 ? -26.094 -18.922 -11.375 1 79 18 ALA B C 1
ATOM 4383 O O . ALA B 1 18 ? -26.781 -18.344 -10.539 1 79 18 ALA B O 1
ATOM 4384 N N . ILE B 1 19 ? -24.906 -19.219 -11.219 1 79.75 19 ILE B N 1
ATOM 4385 C CA . ILE B 1 19 ? -24.188 -18.812 -10.023 1 79.75 19 ILE B CA 1
ATOM 4386 C C . ILE B 1 19 ? -24.078 -17.281 -9.992 1 79.75 19 ILE B C 1
ATOM 4388 O O . ILE B 1 19 ? -24.375 -16.656 -8.969 1 79.75 19 ILE B O 1
ATOM 4392 N N . ARG B 1 20 ? -23.75 -16.703 -11.055 1 76.5 20 ARG B N 1
ATOM 4393 C CA . ARG B 1 20 ? -23.594 -15.258 -11.164 1 76.5 20 ARG B CA 1
ATOM 4394 C C . ARG B 1 20 ? -24.922 -14.539 -10.945 1 76.5 20 ARG B C 1
ATOM 4396 O O . ARG B 1 20 ? -24.953 -13.453 -10.367 1 76.5 20 ARG B O 1
ATOM 4403 N N . GLY B 1 21 ? -25.953 -15.195 -11.406 1 74.38 21 GLY B N 1
ATOM 4404 C CA . GLY B 1 21 ? -27.281 -14.625 -11.25 1 74.38 21 GLY B CA 1
ATOM 4405 C C . GLY B 1 21 ? -27.859 -14.805 -9.859 1 74.38 21 GLY B C 1
ATOM 4406 O O . GLY B 1 21 ? -28.891 -14.227 -9.523 1 74.38 21 GLY B O 1
ATOM 4407 N N . GLY B 1 22 ? -27.109 -15.656 -9 1 74.69 22 GLY B N 1
ATOM 4408 C CA . GLY B 1 22 ? -27.578 -15.898 -7.645 1 74.69 22 GLY B CA 1
ATOM 4409 C C . GLY B 1 22 ? -28.641 -16.969 -7.562 1 74.69 22 GLY B C 1
ATOM 4410 O O . GLY B 1 22 ? -29.281 -17.156 -6.516 1 74.69 22 GLY B O 1
ATOM 4411 N N . ASP B 1 23 ? -28.828 -17.688 -8.57 1 73.38 23 ASP B N 1
ATOM 4412 C CA . ASP B 1 23 ? -29.906 -18.672 -8.648 1 73.38 23 ASP B CA 1
ATOM 4413 C C . ASP B 1 23 ? -29.516 -19.969 -7.945 1 73.38 23 ASP B C 1
ATOM 4415 O O . ASP B 1 23 ? -30.375 -20.719 -7.488 1 73.38 23 ASP B O 1
ATOM 4419 N N . VAL B 1 24 ? -28.203 -20.172 -7.949 1 79.81 24 VAL B N 1
ATOM 4420 C CA . VAL B 1 24 ? -27.75 -21.406 -7.328 1 79.81 24 VAL B CA 1
ATOM 4421 C C . VAL B 1 24 ? -26.5 -21.141 -6.48 1 79.81 24 VAL B C 1
ATOM 4423 O O . VAL B 1 24 ? -25.797 -20.156 -6.707 1 79.81 24 VAL B O 1
ATOM 4426 N N . THR B 1 25 ? -26.344 -22.078 -5.582 1 84.31 25 THR B N 1
ATOM 4427 C CA . THR B 1 25 ? -25.125 -22.031 -4.781 1 84.31 25 THR B CA 1
ATOM 4428 C C . THR B 1 25 ? -23.922 -22.516 -5.594 1 84.31 25 THR B C 1
ATOM 4430 O O . THR B 1 25 ? -24.078 -23.234 -6.574 1 84.31 25 THR B O 1
ATOM 4433 N N . PHE B 1 26 ? -22.875 -22.047 -5.273 1 90.06 26 PHE B N 1
ATOM 4434 C CA . PHE B 1 26 ? -21.672 -22.359 -6.023 1 90.06 26 PHE B CA 1
ATOM 4435 C C . PHE B 1 26 ? -21.359 -23.859 -5.922 1 90.06 26 PHE B C 1
ATOM 4437 O O . PHE B 1 26 ? -21.172 -24.391 -4.824 1 90.06 26 PHE B O 1
ATOM 4444 N N . TYR B 1 27 ? -21.344 -24.5 -6.926 1 92.88 27 TYR B N 1
ATOM 4445 C CA . TYR B 1 27 ? -20.812 -25.828 -7.148 1 92.88 27 TYR B CA 1
ATOM 4446 C C . TYR B 1 27 ? -20.438 -26.031 -8.609 1 92.88 27 TYR B C 1
ATOM 4448 O O . TYR B 1 27 ? -21.328 -26.062 -9.477 1 92.88 27 TYR B O 1
ATOM 4456 N N . LEU B 1 28 ? -19.219 -26.109 -8.844 1 93.88 28 LEU B N 1
ATOM 4457 C CA . LEU B 1 28 ? -18.734 -26.219 -10.219 1 93.88 28 LEU B CA 1
ATOM 4458 C C . LEU B 1 28 ? -17.453 -27.047 -10.281 1 93.88 28 LEU B C 1
ATOM 4460 O O . LEU B 1 28 ? -16.391 -26.594 -9.859 1 93.88 28 LEU B O 1
ATOM 4464 N N . PRO B 1 29 ? -17.609 -28.234 -10.883 1 93.31 29 PRO B N 1
ATOM 4465 C CA . PRO B 1 29 ? -16.391 -29.047 -11 1 93.31 29 PRO B CA 1
ATOM 4466 C C . PRO B 1 29 ? -15.258 -28.328 -11.719 1 93.31 29 PRO B C 1
ATOM 4468 O O . PRO B 1 29 ? -15.492 -27.625 -12.703 1 93.31 29 PRO B O 1
ATOM 4471 N N . LYS B 1 30 ? -14.102 -28.5 -11.172 1 94.19 30 LYS B N 1
ATOM 4472 C CA . LYS B 1 30 ? -12.906 -27.906 -11.742 1 94.19 30 LYS B CA 1
ATOM 4473 C C . LYS B 1 30 ? -12.047 -28.938 -12.453 1 94.19 30 LYS B C 1
ATOM 4475 O O . LYS B 1 30 ? -11.32 -29.703 -11.812 1 94.19 30 LYS B O 1
ATOM 4480 N N . THR B 1 31 ? -12.18 -29.047 -13.742 1 92 31 THR B N 1
ATOM 4481 C CA . THR B 1 31 ? -11.383 -29.906 -14.609 1 92 31 THR B CA 1
ATOM 4482 C C . THR B 1 31 ? -10.602 -29.078 -15.625 1 92 31 THR B C 1
ATOM 4484 O O . THR B 1 31 ? -10.734 -27.844 -15.664 1 92 31 THR B O 1
ATOM 4487 N N . ARG B 1 32 ? -9.812 -29.703 -16.312 1 91.19 32 ARG B N 1
ATOM 4488 C CA . ARG B 1 32 ? -9.039 -29.016 -17.344 1 91.19 32 ARG B CA 1
ATOM 4489 C C . ARG B 1 32 ? -9.953 -28.25 -18.297 1 91.19 32 ARG B C 1
ATOM 4491 O O . ARG B 1 32 ? -9.648 -27.125 -18.672 1 91.19 32 ARG B O 1
ATOM 4498 N N . ASP B 1 33 ? -11.133 -28.812 -18.609 1 90.44 33 ASP B N 1
ATOM 4499 C CA . ASP B 1 33 ? -12.023 -28.266 -19.641 1 90.44 33 ASP B CA 1
ATOM 4500 C C . ASP B 1 33 ? -12.984 -27.25 -19.031 1 90.44 33 ASP B C 1
ATOM 4502 O O . ASP B 1 33 ? -13.523 -26.391 -19.75 1 90.44 33 ASP B O 1
ATOM 4506 N N . THR B 1 34 ? -13.148 -27.281 -17.719 1 94.75 34 THR B N 1
ATOM 4507 C CA . THR B 1 34 ? -14.141 -26.422 -17.109 1 94.75 34 THR B CA 1
ATOM 4508 C C . THR B 1 34 ? -13.469 -25.328 -16.266 1 94.75 34 THR B C 1
ATOM 4510 O O . THR B 1 34 ? -14.148 -24.5 -15.656 1 94.75 34 THR B O 1
ATOM 4513 N N . PHE B 1 35 ? -12.195 -25.344 -16.297 1 95.75 35 PHE B N 1
ATOM 4514 C CA . PHE B 1 35 ? -11.43 -24.438 -15.438 1 95.75 35 PHE B CA 1
ATOM 4515 C C . PHE B 1 35 ? -11.797 -22.984 -15.711 1 95.75 35 PHE B C 1
ATOM 4517 O O . PHE B 1 35 ? -11.977 -22.203 -14.781 1 95.75 35 PHE B O 1
ATOM 4524 N N . ALA B 1 36 ? -11.867 -22.609 -16.938 1 94.31 36 ALA B N 1
ATOM 4525 C CA . ALA B 1 36 ? -12.141 -21.219 -17.297 1 94.31 36 ALA B CA 1
ATOM 4526 C C . ALA B 1 36 ? -13.461 -20.75 -16.688 1 94.31 36 ALA B C 1
ATOM 4528 O O . ALA B 1 36 ? -13.547 -19.625 -16.172 1 94.31 36 ALA B O 1
ATOM 4529 N N . ASP B 1 37 ? -14.469 -21.547 -16.75 1 95.75 37 ASP B N 1
ATOM 4530 C CA . ASP B 1 37 ? -15.773 -21.219 -16.188 1 95.75 37 ASP B CA 1
ATOM 4531 C C . ASP B 1 37 ? -15.719 -21.156 -14.664 1 95.75 37 ASP B C 1
ATOM 4533 O O . ASP B 1 37 ? -16.297 -20.266 -14.047 1 95.75 37 ASP B O 1
ATOM 4537 N N . TRP B 1 38 ? -15.031 -22.172 -14.133 1 97 38 TRP B N 1
ATOM 4538 C CA . TRP B 1 38 ? -14.852 -22.188 -12.68 1 97 38 TRP B CA 1
ATOM 4539 C C . TRP B 1 38 ? -14.188 -20.906 -12.203 1 97 38 TRP B C 1
ATOM 4541 O O . TRP B 1 38 ? -14.656 -20.266 -11.25 1 97 38 TRP B O 1
ATOM 4551 N N . TYR B 1 39 ? -13.141 -20.562 -12.898 1 96.88 39 TYR B N 1
ATOM 4552 C CA . TYR B 1 39 ? -12.344 -19.391 -12.547 1 96.88 39 TYR B CA 1
ATOM 4553 C C . TYR B 1 39 ? -13.195 -18.125 -12.57 1 96.88 39 TYR B C 1
ATOM 4555 O O . TYR B 1 39 ? -13.188 -17.344 -11.617 1 96.88 39 TYR B O 1
ATOM 4563 N N . ASP B 1 40 ? -13.945 -17.938 -13.547 1 94.94 40 ASP B N 1
ATOM 4564 C CA . ASP B 1 40 ? -14.797 -16.75 -13.688 1 94.94 40 ASP B CA 1
ATOM 4565 C C . ASP B 1 40 ? -15.875 -16.734 -12.602 1 94.94 40 ASP B C 1
ATOM 4567 O O . ASP B 1 40 ? -16.125 -15.703 -11.992 1 94.94 40 ASP B O 1
ATOM 4571 N N . ALA B 1 41 ? -16.453 -17.875 -12.375 1 95.56 41 ALA B N 1
ATOM 4572 C CA . ALA B 1 41 ? -17.562 -17.984 -11.438 1 95.56 41 ALA B CA 1
ATOM 4573 C C . ALA B 1 41 ? -17.094 -17.719 -10.008 1 95.56 41 ALA B C 1
ATOM 4575 O O . ALA B 1 41 ? -17.797 -17.031 -9.242 1 95.56 41 ALA B O 1
ATOM 4576 N N . VAL B 1 42 ? -15.961 -18.266 -9.664 1 96.69 42 VAL B N 1
ATOM 4577 C CA . VAL B 1 42 ? -15.523 -18.156 -8.273 1 96.69 42 VAL B CA 1
ATOM 4578 C C . VAL B 1 42 ? -15.125 -16.703 -7.973 1 96.69 42 VAL B C 1
ATOM 4580 O O . VAL B 1 42 ? -15.312 -16.234 -6.852 1 96.69 42 VAL B O 1
ATOM 4583 N N . MET B 1 43 ? -14.562 -15.938 -8.969 1 95.69 43 MET B N 1
ATOM 4584 C CA . MET B 1 43 ? -14.211 -14.539 -8.797 1 95.69 43 MET B CA 1
ATOM 4585 C C . MET B 1 43 ? -15.422 -13.711 -8.383 1 95.69 43 MET B C 1
ATOM 4587 O O . MET B 1 43 ? -15.32 -12.836 -7.52 1 95.69 43 MET B O 1
ATOM 4591 N N . ASP B 1 44 ? -16.516 -14.039 -8.977 1 93.94 44 ASP B N 1
ATOM 4592 C CA . ASP B 1 44 ? -17.766 -13.32 -8.703 1 93.94 44 ASP B CA 1
ATOM 4593 C C . ASP B 1 44 ? -18.391 -13.797 -7.402 1 93.94 44 ASP B C 1
ATOM 4595 O O . ASP B 1 44 ? -18.766 -12.984 -6.551 1 93.94 44 ASP B O 1
ATOM 4599 N N . ALA B 1 45 ? -18.5 -15.125 -7.246 1 94.81 45 ALA B N 1
ATOM 4600 C CA . ALA B 1 45 ? -19.203 -15.711 -6.109 1 94.81 45 ALA B CA 1
ATOM 4601 C C . ALA B 1 45 ? -18.516 -15.352 -4.797 1 94.81 45 ALA B C 1
ATOM 4603 O O . ALA B 1 45 ? -19.172 -15.133 -3.781 1 94.81 45 ALA B O 1
ATOM 4604 N N . ALA B 1 46 ? -17.203 -15.312 -4.836 1 96.38 46 ALA B N 1
ATOM 4605 C CA . ALA B 1 46 ? -16.453 -14.984 -3.625 1 96.38 46 ALA B CA 1
ATOM 4606 C C . ALA B 1 46 ? -16.234 -13.484 -3.5 1 96.38 46 ALA B C 1
ATOM 4608 O O . ALA B 1 46 ? -15.641 -13.016 -2.527 1 96.38 46 ALA B O 1
ATOM 4609 N N . GLU B 1 47 ? -16.672 -12.703 -4.488 1 95 47 GLU B N 1
ATOM 4610 C CA . GLU B 1 47 ? -16.609 -11.242 -4.488 1 95 47 GLU B CA 1
ATOM 4611 C C . GLU B 1 47 ? -15.164 -10.758 -4.398 1 95 47 GLU B C 1
ATOM 4613 O O . GLU B 1 47 ? -14.836 -9.906 -3.568 1 95 47 GLU B O 1
ATOM 4618 N N . LEU B 1 48 ? -14.328 -11.297 -5.234 1 98.19 48 LEU B N 1
ATOM 4619 C CA . LEU B 1 48 ? -12.914 -10.938 -5.215 1 98.19 48 LEU B CA 1
ATOM 4620 C C . LEU B 1 48 ? -12.656 -9.672 -6.02 1 98.19 48 LEU B C 1
ATOM 4622 O O . LEU B 1 48 ? -11.969 -8.758 -5.555 1 98.19 48 LEU B O 1
ATOM 4626 N N . VAL B 1 49 ? -13.227 -9.625 -7.219 1 97.94 49 VAL B N 1
ATOM 4627 C CA . VAL B 1 49 ? -13.047 -8.484 -8.117 1 97.94 49 VAL B CA 1
ATOM 4628 C C . VAL B 1 49 ? -14.367 -8.172 -8.82 1 97.94 49 VAL B C 1
ATOM 4630 O O . VAL B 1 49 ? -15.281 -9 -8.844 1 97.94 49 VAL B O 1
ATOM 4633 N N . ASP B 1 50 ? -14.531 -7.02 -9.305 1 97.19 50 ASP B N 1
ATOM 4634 C CA . ASP B 1 50 ? -15.656 -6.613 -10.141 1 97.19 50 ASP B CA 1
ATOM 4635 C C . ASP B 1 50 ? -15.18 -6.125 -11.5 1 97.19 50 ASP B C 1
ATOM 4637 O O . ASP B 1 50 ? -14.5 -5.098 -11.602 1 97.19 50 ASP B O 1
ATOM 4641 N N . ARG B 1 51 ? -15.539 -6.863 -12.531 1 93.25 51 ARG B N 1
ATOM 4642 C CA . ARG B 1 51 ? -15.055 -6.594 -13.883 1 93.25 51 ARG B CA 1
ATOM 4643 C C . ARG B 1 51 ? -16.016 -5.68 -14.633 1 93.25 51 ARG B C 1
ATOM 4645 O O . ARG B 1 51 ? -15.789 -5.355 -15.805 1 93.25 51 ARG B O 1
ATOM 4652 N N . ARG B 1 52 ? -17.078 -5.234 -13.992 1 94.69 52 ARG B N 1
ATOM 4653 C CA . ARG B 1 52 ? -18.094 -4.41 -14.648 1 94.69 52 ARG B CA 1
ATOM 4654 C C . ARG B 1 52 ? -17.641 -2.957 -14.742 1 94.69 52 ARG B C 1
ATOM 4656 O O . ARG B 1 52 ? -18.312 -2.123 -15.344 1 94.69 52 ARG B O 1
ATOM 4663 N N . TYR B 1 53 ? -16.453 -2.605 -14.055 1 95.75 53 TYR B N 1
ATOM 4664 C CA . TYR B 1 53 ? -15.891 -1.276 -14.273 1 95.75 53 TYR B CA 1
ATOM 4665 C C . TYR B 1 53 ? -15.789 -0.964 -15.758 1 95.75 53 TYR B C 1
ATOM 4667 O O . TYR B 1 53 ? -15.375 -1.816 -16.547 1 95.75 53 TYR B O 1
ATOM 4675 N N . PRO B 1 54 ? -16.125 0.201 -16.203 1 93.38 54 PRO B N 1
ATOM 4676 C CA . PRO B 1 54 ? -16.328 0.46 -17.625 1 93.38 54 PRO B CA 1
ATOM 4677 C C . PRO B 1 54 ? -15.031 0.765 -18.375 1 93.38 54 PRO B C 1
ATOM 4679 O O . PRO B 1 54 ? -15 1.654 -19.234 1 93.38 54 PRO B O 1
ATOM 4682 N N . VAL B 1 55 ? -13.953 0.3 -18.047 1 94 55 VAL B N 1
ATOM 4683 C CA . VAL B 1 55 ? -12.68 0.325 -18.75 1 94 55 VAL B CA 1
ATOM 4684 C C . VAL B 1 55 ? -12.133 -1.095 -18.891 1 94 55 VAL B C 1
ATOM 4686 O O . VAL B 1 55 ? -11.766 -1.718 -17.891 1 94 55 VAL B O 1
ATOM 4689 N N . LYS B 1 56 ? -12.078 -1.536 -20.062 1 92.06 56 LYS B N 1
ATOM 4690 C CA . LYS B 1 56 ? -11.672 -2.916 -20.328 1 92.06 56 LYS B CA 1
ATOM 4691 C C . LYS B 1 56 ? -10.32 -3.219 -19.688 1 92.06 56 LYS B C 1
ATOM 4693 O O . LYS B 1 56 ? -9.375 -2.439 -19.828 1 92.06 56 LYS B O 1
ATOM 4698 N N . GLY B 1 57 ? -10.203 -4.324 -19 1 93 57 GLY B N 1
ATOM 4699 C CA . GLY B 1 57 ? -8.945 -4.773 -18.422 1 93 57 GLY B CA 1
ATOM 4700 C C . GLY B 1 57 ? -8.625 -4.105 -17.094 1 93 57 GLY B C 1
ATOM 4701 O O . GLY B 1 57 ? -7.633 -4.434 -16.453 1 93 57 GLY B O 1
ATOM 4702 N N . CYS B 1 58 ? -9.391 -3.137 -16.672 1 95.62 58 CYS B N 1
ATOM 4703 C CA . CYS B 1 58 ? -9.25 -2.5 -15.359 1 95.62 58 CYS B CA 1
ATOM 4704 C C . CYS B 1 58 ? -10.289 -3.02 -14.383 1 95.62 58 CYS B C 1
ATOM 4706 O O . CYS B 1 58 ? -11.469 -2.678 -14.484 1 95.62 58 CYS B O 1
ATOM 4708 N N . ILE B 1 59 ? -9.859 -3.781 -13.438 1 96.44 59 ILE B N 1
ATOM 4709 C CA . ILE B 1 59 ? -10.789 -4.426 -12.523 1 96.44 59 ILE B CA 1
ATOM 4710 C C . ILE B 1 59 ? -10.797 -3.684 -11.188 1 96.44 59 ILE B C 1
ATOM 4712 O O . ILE B 1 59 ? -9.812 -3.041 -10.82 1 96.44 59 ILE B O 1
ATOM 4716 N N . VAL B 1 60 ? -11.93 -3.705 -10.5 1 98.38 60 VAL B N 1
ATOM 4717 C CA . VAL B 1 60 ? -12.023 -3.223 -9.125 1 98.38 60 VAL B CA 1
ATOM 4718 C C . VAL B 1 60 ? -11.75 -4.367 -8.156 1 98.38 60 VAL B C 1
ATOM 4720 O O . VAL B 1 60 ? -12.438 -5.391 -8.18 1 98.38 60 VAL B O 1
ATOM 4723 N N . PHE B 1 61 ? -10.742 -4.277 -7.348 1 98.69 61 PHE B N 1
ATOM 4724 C CA . PHE B 1 61 ? -10.57 -5.215 -6.246 1 98.69 61 PHE B CA 1
ATOM 4725 C C . PHE B 1 61 ? -11.586 -4.941 -5.141 1 98.69 61 PHE B C 1
ATOM 4727 O O . PHE B 1 61 ? -11.578 -3.865 -4.539 1 98.69 61 PHE B O 1
ATOM 4734 N N . ARG B 1 62 ? -12.492 -5.906 -4.934 1 98.31 62 ARG B N 1
ATOM 4735 C CA . ARG B 1 62 ? -13.391 -5.828 -3.787 1 98.31 62 ARG B CA 1
ATOM 4736 C C . ARG B 1 62 ? -12.641 -6.086 -2.484 1 98.31 62 ARG B C 1
ATOM 4738 O O . ARG B 1 62 ? -11.477 -6.488 -2.504 1 98.31 62 ARG B O 1
ATOM 4745 N N . PRO B 1 63 ? -13.242 -5.801 -1.353 1 98.19 63 PRO B N 1
ATOM 4746 C CA . PRO B 1 63 ? -12.508 -5.891 -0.088 1 98.19 63 PRO B CA 1
ATOM 4747 C C . PRO B 1 63 ? -11.852 -7.25 0.121 1 98.19 63 PRO B C 1
ATOM 4749 O O . PRO B 1 63 ? -10.664 -7.324 0.461 1 98.19 63 PRO B O 1
ATOM 4752 N N . TYR B 1 64 ? -12.562 -8.344 -0.137 1 98.31 64 TYR B N 1
ATOM 4753 C CA . TYR B 1 64 ? -12.055 -9.688 0.121 1 98.31 64 TYR B CA 1
ATOM 4754 C C . TYR B 1 64 ? -10.867 -10.008 -0.785 1 98.31 64 TYR B C 1
ATOM 4756 O O . TYR B 1 64 ? -9.859 -10.547 -0.329 1 98.31 64 TYR B O 1
ATOM 4764 N N . GLY B 1 65 ? -10.992 -9.617 -2.047 1 98.62 65 GLY B N 1
ATOM 4765 C CA . GLY B 1 65 ? -9.914 -9.836 -3.002 1 98.62 65 GLY B CA 1
ATOM 4766 C C . GLY B 1 65 ? -8.688 -8.992 -2.723 1 98.62 65 GLY B C 1
ATOM 4767 O O . GLY B 1 65 ? -7.559 -9.477 -2.828 1 98.62 65 GLY B O 1
ATOM 4768 N N . PHE B 1 66 ? -8.938 -7.73 -2.359 1 98.75 66 PHE B N 1
ATOM 4769 C CA . PHE B 1 66 ? -7.789 -6.855 -2.15 1 98.75 66 PHE B CA 1
ATOM 4770 C C . PHE B 1 66 ? -7.047 -7.234 -0.874 1 98.75 66 PHE B C 1
ATOM 4772 O O . PHE B 1 66 ? -5.824 -7.078 -0.79 1 98.75 66 PHE B O 1
ATOM 4779 N N . PHE B 1 67 ? -7.746 -7.711 0.097 1 98.44 67 PHE B N 1
ATOM 4780 C CA . PHE B 1 67 ? -7.039 -8.219 1.265 1 98.44 67 PHE B CA 1
ATOM 4781 C C . PHE B 1 67 ? -5.977 -9.234 0.854 1 98.44 67 PHE B C 1
ATOM 4783 O O . PHE B 1 67 ? -4.84 -9.18 1.324 1 98.44 67 PHE B O 1
ATOM 4790 N N . MET B 1 68 ? -6.375 -10.172 -0.004 1 98.75 68 MET B N 1
ATOM 4791 C CA . MET B 1 68 ? -5.48 -11.234 -0.454 1 98.75 68 MET B CA 1
ATOM 4792 C C . MET B 1 68 ? -4.266 -10.656 -1.171 1 98.75 68 MET B C 1
ATOM 4794 O O . MET B 1 68 ? -3.125 -10.953 -0.814 1 98.75 68 MET B O 1
ATOM 4798 N N . GLU B 1 69 ? -4.57 -9.82 -2.156 1 98.69 69 GLU B N 1
ATOM 4799 C CA . GLU B 1 69 ? -3.508 -9.195 -2.939 1 98.69 69 GLU B CA 1
ATOM 4800 C C . GLU B 1 69 ? -2.572 -8.375 -2.051 1 98.69 69 GLU B C 1
ATOM 4802 O O . GLU B 1 69 ? -1.35 -8.469 -2.18 1 98.69 69 GLU B O 1
ATOM 4807 N N . ASN B 1 70 ? -3.16 -7.598 -1.207 1 98.31 70 ASN B N 1
ATOM 4808 C CA . ASN B 1 70 ? -2.385 -6.742 -0.315 1 98.31 70 ASN B CA 1
ATOM 4809 C C . ASN B 1 70 ? -1.529 -7.566 0.646 1 98.31 70 ASN B C 1
ATOM 4811 O O . ASN B 1 70 ? -0.428 -7.152 1.012 1 98.31 70 ASN B O 1
ATOM 4815 N N . ALA B 1 71 ? -2.033 -8.703 1.141 1 98.44 71 ALA B N 1
ATOM 4816 C CA . ALA B 1 71 ? -1.261 -9.586 2.014 1 98.44 71 ALA B CA 1
ATOM 4817 C C . ALA B 1 71 ? -0.004 -10.086 1.311 1 98.44 71 ALA B C 1
ATOM 4819 O O . ALA B 1 71 ? 1.068 -10.156 1.916 1 98.44 71 ALA B O 1
ATOM 4820 N N . ILE B 1 72 ? -0.126 -10.422 0.084 1 98.81 72 ILE B N 1
ATOM 4821 C CA . ILE B 1 72 ? 1.004 -10.906 -0.7 1 98.81 72 ILE B CA 1
ATOM 4822 C C . ILE B 1 72 ? 2.023 -9.781 -0.888 1 98.81 72 ILE B C 1
ATOM 4824 O O . ILE B 1 72 ? 3.223 -9.984 -0.676 1 98.81 72 ILE B O 1
ATOM 4828 N N . MET B 1 73 ? 1.559 -8.609 -1.257 1 98.62 73 MET B N 1
ATOM 4829 C CA . MET B 1 73 ? 2.451 -7.473 -1.472 1 98.62 73 MET B CA 1
ATOM 4830 C C . MET B 1 73 ? 3.172 -7.098 -0.182 1 98.62 73 MET B C 1
ATOM 4832 O O . MET B 1 73 ? 4.371 -6.816 -0.196 1 98.62 73 MET B O 1
ATOM 4836 N N . ARG B 1 74 ? 2.453 -7.109 0.888 1 98 74 ARG B N 1
ATOM 4837 C CA . ARG B 1 74 ? 3.053 -6.762 2.172 1 98 74 ARG B CA 1
ATOM 4838 C C . ARG B 1 74 ? 4.129 -7.766 2.562 1 98 74 ARG B C 1
ATOM 4840 O O . ARG B 1 74 ? 5.184 -7.387 3.082 1 98 74 ARG B O 1
ATOM 4847 N N . MET B 1 75 ? 3.846 -8.992 2.357 1 98.44 75 MET B N 1
ATOM 4848 C CA . MET B 1 75 ? 4.863 -9.992 2.658 1 98.44 75 MET B CA 1
ATOM 4849 C C . MET B 1 75 ? 6.102 -9.789 1.793 1 98.44 75 MET B C 1
ATOM 4851 O O . MET B 1 75 ? 7.227 -9.93 2.271 1 98.44 75 MET B O 1
ATOM 4855 N N . CYS B 1 76 ? 5.848 -9.516 0.508 1 98.75 76 CYS B N 1
ATOM 4856 C CA . CYS B 1 76 ? 6.965 -9.258 -0.393 1 98.75 76 CYS B CA 1
ATOM 4857 C C . CYS B 1 76 ? 7.832 -8.117 0.134 1 98.75 76 CYS B C 1
ATOM 4859 O O . CYS B 1 76 ? 9.055 -8.25 0.209 1 98.75 76 CYS B O 1
ATOM 4861 N N . GLU B 1 77 ? 7.242 -7.066 0.536 1 98.5 77 GLU B N 1
ATOM 4862 C CA . GLU B 1 77 ? 7.949 -5.914 1.085 1 98.5 77 GLU B CA 1
ATOM 4863 C C . GLU B 1 77 ? 8.727 -6.293 2.346 1 98.5 77 GLU B C 1
ATOM 4865 O O . GLU B 1 77 ? 9.867 -5.863 2.529 1 98.5 77 GLU B O 1
ATOM 4870 N N . GLU B 1 78 ? 8.086 -7.078 3.186 1 97.38 78 GLU B N 1
ATOM 4871 C CA . GLU B 1 78 ? 8.727 -7.5 4.43 1 97.38 78 GLU B CA 1
ATOM 4872 C C . GLU B 1 78 ? 9.945 -8.367 4.16 1 97.38 78 GLU B C 1
ATOM 4874 O O . GLU B 1 78 ? 10.984 -8.211 4.801 1 97.38 78 GLU B O 1
ATOM 4879 N N . GLU B 1 79 ? 9.797 -9.297 3.25 1 98.38 79 GLU B N 1
ATOM 4880 C CA . GLU B 1 79 ? 10.922 -10.164 2.896 1 98.38 79 GLU B CA 1
ATOM 4881 C C . GLU B 1 79 ? 12.062 -9.359 2.283 1 98.38 79 GLU B C 1
ATOM 4883 O O . GLU B 1 79 ? 13.234 -9.641 2.551 1 98.38 79 GLU B O 1
ATOM 4888 N N . TYR B 1 80 ? 11.734 -8.414 1.44 1 98.62 80 TYR B N 1
ATOM 4889 C CA . TYR B 1 80 ? 12.75 -7.539 0.857 1 98.62 80 TYR B CA 1
ATOM 4890 C C . TYR B 1 80 ? 13.445 -6.711 1.934 1 98.62 80 TYR B C 1
ATOM 4892 O O . TYR B 1 80 ? 14.656 -6.5 1.877 1 98.62 80 TYR B O 1
ATOM 4900 N N . ALA B 1 81 ? 12.695 -6.246 2.902 1 96.69 81 ALA B N 1
ATOM 4901 C CA . ALA B 1 81 ? 13.266 -5.453 3.986 1 96.69 81 ALA B CA 1
ATOM 4902 C C . ALA B 1 81 ? 14.328 -6.246 4.742 1 96.69 81 ALA B C 1
ATOM 4904 O O . ALA B 1 81 ? 15.359 -5.691 5.145 1 96.69 81 ALA B O 1
ATOM 4905 N N . LYS B 1 82 ? 14.141 -7.543 4.93 1 94.88 82 LYS B N 1
ATOM 4906 C CA . LYS B 1 82 ? 15.094 -8.406 5.617 1 94.88 82 LYS B CA 1
ATOM 4907 C C . LYS B 1 82 ? 16.422 -8.461 4.871 1 94.88 82 LYS B C 1
ATOM 4909 O O . LYS B 1 82 ? 17.453 -8.789 5.461 1 94.88 82 LYS B O 1
ATOM 4914 N N . GLN B 1 83 ? 16.281 -8.133 3.594 1 96.31 83 GLN B N 1
ATOM 4915 C CA . GLN B 1 83 ? 17.469 -8.188 2.758 1 96.31 83 GLN B CA 1
ATOM 4916 C C . GLN B 1 83 ? 18.047 -6.797 2.527 1 96.31 83 GLN B C 1
ATOM 4918 O O . GLN B 1 83 ? 18.984 -6.629 1.734 1 96.31 83 GLN B O 1
ATOM 4923 N N . GLY B 1 84 ? 17.5 -5.887 3.174 1 95.31 84 GLY B N 1
ATOM 4924 C CA . GLY B 1 84 ? 17.984 -4.523 3.037 1 95.31 84 GLY B CA 1
ATOM 4925 C C . GLY B 1 84 ? 17.484 -3.834 1.779 1 95.31 84 GLY B C 1
ATOM 4926 O O . GLY B 1 84 ? 18.047 -2.82 1.358 1 95.31 84 GLY B O 1
ATOM 4927 N N . ILE B 1 85 ? 16.531 -4.359 1.052 1 98.38 85 ILE B N 1
ATOM 4928 C CA . ILE B 1 85 ? 15.906 -3.717 -0.103 1 98.38 85 ILE B CA 1
ATOM 4929 C C . ILE B 1 85 ? 14.773 -2.807 0.36 1 98.38 85 ILE B C 1
ATOM 4931 O O . ILE B 1 85 ? 13.719 -3.287 0.787 1 98.38 85 ILE B O 1
ATOM 4935 N N . GLU B 1 86 ? 14.93 -1.517 0.225 1 97.62 86 GLU B N 1
ATOM 4936 C CA . GLU B 1 86 ? 14.07 -0.538 0.886 1 97.62 86 GLU B CA 1
ATOM 4937 C C . GLU B 1 86 ? 12.938 -0.092 -0.03 1 97.62 86 GLU B C 1
ATOM 4939 O O . GLU B 1 86 ? 13.07 -0.124 -1.255 1 97.62 86 GLU B O 1
ATOM 4944 N N . LEU B 1 87 ? 11.883 0.376 0.563 1 98.38 87 LEU B N 1
ATOM 4945 C CA . LEU B 1 87 ? 10.695 0.816 -0.168 1 98.38 87 LEU B CA 1
ATOM 4946 C C . LEU B 1 87 ? 10.883 2.234 -0.699 1 98.38 87 LEU B C 1
ATOM 4948 O O . LEU B 1 87 ? 11.422 3.098 -0.002 1 98.38 87 LEU B O 1
ATOM 4952 N N . VAL B 1 88 ? 10.5 2.432 -1.896 1 98.69 88 VAL B N 1
ATOM 4953 C CA . VAL B 1 88 ? 10.438 3.727 -2.566 1 98.69 88 VAL B CA 1
ATOM 4954 C C . VAL B 1 88 ? 9.109 3.871 -3.295 1 98.69 88 VAL B C 1
ATOM 4956 O O . VAL B 1 88 ? 8.289 2.943 -3.305 1 98.69 88 VAL B O 1
ATOM 4959 N N . LEU B 1 89 ? 8.82 4.957 -3.83 1 98.69 89 LEU B N 1
ATOM 4960 C CA . LEU B 1 89 ? 7.684 5.152 -4.719 1 98.69 89 LEU B CA 1
ATOM 4961 C C . LEU B 1 89 ? 8.031 6.105 -5.855 1 98.69 89 LEU B C 1
ATOM 4963 O O . LEU B 1 89 ? 8.344 7.273 -5.617 1 98.69 89 LEU B O 1
ATOM 4967 N N . PHE B 1 90 ? 8.055 5.629 -7.016 1 98.69 90 PHE B N 1
ATOM 4968 C CA . PHE B 1 90 ? 8.312 6.418 -8.211 1 98.69 90 PHE B CA 1
ATOM 4969 C C . PHE B 1 90 ? 7 6.883 -8.844 1 98.69 90 PHE B C 1
ATOM 4971 O O . PHE B 1 90 ? 5.949 6.285 -8.609 1 98.69 90 PHE B O 1
ATOM 4978 N N . PRO B 1 91 ? 7.043 7.91 -9.633 1 98 91 PRO B N 1
ATOM 4979 C CA . PRO B 1 91 ? 5.848 8.391 -10.328 1 98 91 PRO B CA 1
ATOM 4980 C C . PRO B 1 91 ? 5.262 7.348 -11.281 1 98 91 PRO B C 1
ATOM 4982 O O . PRO B 1 91 ? 5.996 6.512 -11.812 1 98 91 PRO B O 1
ATOM 4985 N N . THR B 1 92 ? 3.967 7.473 -11.492 1 98.19 92 THR B N 1
ATOM 4986 C CA . THR B 1 92 ? 3.207 6.586 -12.367 1 98.19 92 THR B CA 1
ATOM 4987 C C . THR B 1 92 ? 3.518 6.871 -13.836 1 98.19 92 THR B C 1
ATOM 4989 O O . THR B 1 92 ? 3.488 5.969 -14.672 1 98.19 92 THR B O 1
ATOM 4992 N N . VAL B 1 93 ? 3.891 8.102 -14.117 1 97.56 93 VAL B N 1
ATOM 4993 C CA . VAL B 1 93 ? 4.059 8.5 -15.516 1 97.56 93 VAL B CA 1
ATOM 4994 C C . VAL B 1 93 ? 5.543 8.562 -15.859 1 97.56 93 VAL B C 1
ATOM 4996 O O . VAL B 1 93 ? 6.367 8.938 -15.016 1 97.56 93 VAL B O 1
ATOM 4999 N N . ILE B 1 94 ? 5.875 8.188 -17.047 1 96.44 94 ILE B N 1
ATOM 5000 C CA . ILE B 1 94 ? 7.223 8.234 -17.609 1 96.44 94 ILE B CA 1
ATOM 5001 C C . ILE B 1 94 ? 7.227 9.086 -18.875 1 96.44 94 ILE B C 1
ATOM 5003 O O . ILE B 1 94 ? 6.43 8.852 -19.797 1 96.44 94 ILE B O 1
ATOM 5007 N N . PRO B 1 95 ? 8.078 10.094 -18.938 1 95.38 95 PRO B N 1
ATOM 5008 C CA . PRO B 1 95 ? 8.133 10.867 -20.172 1 95.38 95 PRO B CA 1
ATOM 5009 C C . PRO B 1 95 ? 8.578 10.039 -21.375 1 95.38 95 PRO B C 1
ATOM 5011 O O . PRO B 1 95 ? 9.438 9.156 -21.234 1 95.38 95 PRO B O 1
ATOM 5014 N N . GLU B 1 96 ? 8.078 10.352 -22.5 1 92.94 96 GLU B N 1
ATOM 5015 C CA . GLU B 1 96 ? 8.391 9.617 -23.719 1 92.94 96 GLU B CA 1
ATOM 5016 C C . GLU B 1 96 ? 9.891 9.57 -23.969 1 92.94 96 GLU B C 1
ATOM 5018 O O . GLU B 1 96 ? 10.414 8.562 -24.453 1 92.94 96 GLU B O 1
ATOM 5023 N N . SER B 1 97 ? 10.578 10.602 -23.672 1 92.5 97 SER B N 1
ATOM 5024 C CA . SER B 1 97 ? 12.016 10.688 -23.906 1 92.5 97 SER B CA 1
ATOM 5025 C C . SER B 1 97 ? 12.773 9.617 -23.109 1 92.5 97 SER B C 1
ATOM 5027 O O . SER B 1 97 ? 13.75 9.055 -23.594 1 92.5 97 SER B O 1
ATOM 5029 N N . TYR B 1 98 ? 12.32 9.312 -21.844 1 91.25 98 TYR B N 1
ATOM 5030 C CA . TYR B 1 98 ? 12.945 8.273 -21.031 1 91.25 98 TYR B CA 1
ATOM 5031 C C . TYR B 1 98 ? 12.703 6.891 -21.641 1 91.25 98 TYR B C 1
ATOM 5033 O O . TYR B 1 98 ? 13.594 6.047 -21.656 1 91.25 98 TYR B O 1
ATOM 5041 N N . LEU B 1 99 ? 11.555 6.645 -22.172 1 88.19 99 LEU B N 1
ATOM 5042 C CA . LEU B 1 99 ? 11.219 5.352 -22.766 1 88.19 99 LEU B CA 1
ATOM 5043 C C . LEU B 1 99 ? 12.008 5.117 -24.047 1 88.19 99 LEU B C 1
ATOM 5045 O O . LEU B 1 99 ? 12.422 3.988 -24.328 1 88.19 99 LEU B O 1
ATOM 5049 N N . LYS B 1 100 ? 12.258 6.148 -24.75 1 86.88 100 LYS B N 1
ATOM 5050 C CA . LYS B 1 100 ? 12.93 6.059 -26.047 1 86.88 100 LYS B CA 1
ATOM 5051 C C . LYS B 1 100 ? 14.438 5.918 -25.875 1 86.88 100 LYS B C 1
ATOM 5053 O O . LYS B 1 100 ? 15.141 5.555 -26.812 1 86.88 100 LYS B O 1
ATOM 5058 N N . ALA B 1 101 ? 14.875 6.223 -24.719 1 84.06 101 ALA B N 1
ATOM 5059 C CA . ALA B 1 101 ? 16.312 6.148 -24.469 1 84.06 101 ALA B CA 1
ATOM 5060 C C . ALA B 1 101 ? 16.828 4.727 -24.672 1 84.06 101 ALA B C 1
ATOM 5062 O O . ALA B 1 101 ? 17.984 4.531 -25.094 1 84.06 101 ALA B O 1
ATOM 5063 N N . GLU B 1 102 ? 16.031 3.812 -24.359 1 75 102 GLU B N 1
ATOM 5064 C CA . GLU B 1 102 ? 16.422 2.418 -24.562 1 75 102 GLU B CA 1
ATOM 5065 C C . GLU B 1 102 ? 15.672 1.807 -25.75 1 75 102 GLU B C 1
ATOM 5067 O O . GLU B 1 102 ? 14.531 1.349 -25.594 1 75 102 GLU B O 1
ATOM 5072 N N . SER B 1 103 ? 16.375 1.755 -26.797 1 70.62 103 SER B N 1
ATOM 5073 C CA . SER B 1 103 ? 15.766 1.388 -28.078 1 70.62 103 SER B CA 1
ATOM 5074 C C . SER B 1 103 ? 15.086 0.025 -28 1 70.62 103 SER B C 1
ATOM 5076 O O . SER B 1 103 ? 13.961 -0.146 -28.469 1 70.62 103 SER B O 1
ATOM 5078 N N . ASP B 1 104 ? 15.812 -0.853 -27.484 1 66.81 104 ASP B N 1
ATOM 5079 C CA . ASP B 1 104 ? 15.242 -2.193 -27.391 1 66.81 104 ASP B CA 1
ATOM 5080 C C . ASP B 1 104 ? 14.016 -2.203 -26.484 1 66.81 104 ASP B C 1
ATOM 5082 O O . ASP B 1 104 ? 13.047 -2.912 -26.75 1 66.81 104 ASP B O 1
ATOM 5086 N N . HIS B 1 105 ? 14.102 -1.355 -25.531 1 68 105 HIS B N 1
ATOM 5087 C CA . HIS B 1 105 ? 13.016 -1.273 -24.562 1 68 105 HIS B CA 1
ATOM 5088 C C . HIS B 1 105 ? 11.766 -0.658 -25.188 1 68 105 HIS B C 1
ATOM 5090 O O . HIS B 1 105 ? 10.664 -1.189 -25.031 1 68 105 HIS B O 1
ATOM 5096 N N . ILE B 1 106 ? 11.961 0.226 -25.969 1 66.94 106 ILE B N 1
ATOM 5097 C CA . ILE B 1 106 ? 10.82 0.915 -26.562 1 66.94 106 ILE B CA 1
ATOM 5098 C C . ILE B 1 106 ? 10.18 0.032 -27.641 1 66.94 106 ILE B C 1
ATOM 5100 O O . ILE B 1 106 ? 8.953 0.029 -27.797 1 66.94 106 ILE B O 1
ATOM 5104 N N . LYS B 1 107 ? 10.969 -0.577 -28.344 1 67.56 107 LYS B N 1
ATOM 5105 C CA . LYS B 1 107 ? 10.422 -1.472 -29.359 1 67.56 107 LYS B CA 1
ATOM 5106 C C . LYS B 1 107 ? 9.492 -2.506 -28.734 1 67.56 107 LYS B C 1
ATOM 5108 O O . LYS B 1 107 ? 8.469 -2.869 -29.312 1 67.56 107 LYS B O 1
ATOM 5113 N N . GLY B 1 108 ? 9.641 -2.643 -27.594 1 64.75 108 GLY B N 1
ATOM 5114 C CA . GLY B 1 108 ? 8.867 -3.672 -26.906 1 64.75 108 GLY B CA 1
ATOM 5115 C C . GLY B 1 108 ? 7.609 -3.139 -26.25 1 64.75 108 GLY B C 1
ATOM 5116 O O . GLY B 1 108 ? 6.641 -3.877 -26.062 1 64.75 108 GLY B O 1
ATOM 5117 N N . PHE B 1 109 ? 7.559 -1.794 -26.031 1 77.31 109 PHE B N 1
ATOM 5118 C CA . PHE B 1 109 ? 6.469 -1.39 -25.156 1 77.31 109 PHE B CA 1
ATOM 5119 C C . PHE B 1 109 ? 5.621 -0.302 -25.797 1 77.31 109 PHE B C 1
ATOM 5121 O O . PHE B 1 109 ? 4.504 -0.031 -25.359 1 77.31 109 PHE B O 1
ATOM 5128 N N . GLU B 1 110 ? 6.125 0.295 -26.875 1 79.25 110 GLU B N 1
ATOM 5129 C CA . GLU B 1 110 ? 5.414 1.435 -27.438 1 79.25 110 GLU B CA 1
ATOM 5130 C C . GLU B 1 110 ? 3.99 1.054 -27.828 1 79.25 110 GLU B C 1
ATOM 5132 O O . GLU B 1 110 ? 3.047 1.809 -27.594 1 79.25 110 GLU B O 1
ATOM 5137 N N . ALA B 1 111 ? 3.861 -0.096 -28.312 1 83.25 111 ALA B N 1
ATOM 5138 C CA . ALA B 1 111 ? 2.568 -0.571 -28.797 1 83.25 111 ALA B CA 1
ATOM 5139 C C . ALA B 1 111 ? 1.65 -0.944 -27.625 1 83.25 111 ALA B C 1
ATOM 5141 O O . ALA B 1 111 ? 0.441 -1.098 -27.812 1 83.25 111 ALA B O 1
ATOM 5142 N N . GLU B 1 112 ? 2.195 -0.964 -26.453 1 87.5 112 GLU B N 1
ATOM 5143 C CA . GLU B 1 112 ? 1.41 -1.409 -25.297 1 87.5 112 GLU B CA 1
ATOM 5144 C C . GLU B 1 112 ? 1.217 -0.28 -24.297 1 87.5 112 GLU B C 1
ATOM 5146 O O . GLU B 1 112 ? 0.561 -0.463 -23.266 1 87.5 112 GLU B O 1
ATOM 5151 N N . CYS B 1 113 ? 1.649 0.866 -24.656 1 92.75 113 CYS B N 1
ATOM 5152 C CA . CYS B 1 113 ? 1.625 1.954 -23.688 1 92.75 113 CYS B CA 1
ATOM 5153 C C . CYS B 1 113 ? 0.3 2.705 -23.734 1 92.75 113 CYS B C 1
ATOM 5155 O O . CYS B 1 113 ? -0.279 2.873 -24.812 1 92.75 113 CYS B O 1
ATOM 5157 N N . PHE B 1 114 ? -0.224 3.119 -22.578 1 95.75 114 PHE B N 1
ATOM 5158 C CA . PHE B 1 114 ? -1.223 4.176 -22.484 1 95.75 114 PHE B CA 1
ATOM 5159 C C . PHE B 1 114 ? -0.559 5.551 -22.484 1 95.75 114 PHE B C 1
ATOM 5161 O O . PHE B 1 114 ? 0.332 5.809 -21.672 1 95.75 114 PHE B O 1
ATOM 5168 N N . TRP B 1 115 ? -0.966 6.434 -23.359 1 95.88 115 TRP B N 1
ATOM 5169 C CA . TRP B 1 115 ? -0.287 7.715 -23.531 1 95.88 115 TRP B CA 1
ATOM 5170 C C . TRP B 1 115 ? -1.146 8.859 -23 1 95.88 115 TRP B C 1
ATOM 5172 O O . TRP B 1 115 ? -2.279 9.047 -23.453 1 95.88 115 TRP B O 1
ATOM 5182 N N . VAL B 1 116 ? -0.632 9.617 -22.062 1 97.31 116 VAL B N 1
ATOM 5183 C CA . VAL B 1 116 ? -1.215 10.867 -21.594 1 97.31 116 VAL B CA 1
ATOM 5184 C C . VAL B 1 116 ? -0.754 12.016 -22.484 1 97.31 116 VAL B C 1
ATOM 5186 O O . VAL B 1 116 ? 0.436 12.336 -22.531 1 97.31 116 VAL B O 1
ATOM 5189 N N . GLU B 1 117 ? -1.662 12.695 -23.062 1 95.88 117 GLU B N 1
ATOM 5190 C CA . GLU B 1 117 ? -1.265 13.68 -24.062 1 95.88 117 GLU B CA 1
ATOM 5191 C C . GLU B 1 117 ? -1.74 15.078 -23.672 1 95.88 117 GLU B C 1
ATOM 5193 O O . GLU B 1 117 ? -1.259 16.078 -24.219 1 95.88 117 GLU B O 1
ATOM 5198 N N . LYS B 1 118 ? -2.668 15.125 -22.719 1 93.69 118 LYS B N 1
ATOM 5199 C CA . LYS B 1 118 ? -3.213 16.438 -22.359 1 93.69 118 LYS B CA 1
ATOM 5200 C C . LYS B 1 118 ? -3.273 16.594 -20.844 1 93.69 118 LYS B C 1
ATOM 5202 O O . LYS B 1 118 ? -3.555 15.641 -20.125 1 93.69 118 LYS B O 1
ATOM 5207 N N . GLY B 1 119 ? -2.992 17.781 -20.422 1 90.88 119 GLY B N 1
ATOM 5208 C CA . GLY B 1 119 ? -3.311 18.297 -19.094 1 90.88 119 GLY B CA 1
ATOM 5209 C C . GLY B 1 119 ? -4.344 19.406 -19.125 1 90.88 119 GLY B C 1
ATOM 5210 O O . GLY B 1 119 ? -4.086 20.484 -19.656 1 90.88 119 GLY B O 1
ATOM 5211 N N . GLY B 1 120 ? -5.48 19.078 -18.453 1 89.12 120 GLY B N 1
ATOM 5212 C CA . GLY B 1 120 ? -6.586 20.016 -18.609 1 89.12 120 GLY B CA 1
ATOM 5213 C C . GLY B 1 120 ? -7.066 20.141 -20.047 1 89.12 120 GLY B C 1
ATOM 5214 O O . GLY B 1 120 ? -7.426 19.141 -20.672 1 89.12 120 GLY B O 1
ATOM 5215 N N . LEU B 1 121 ? -6.938 21.375 -20.547 1 86.69 121 LEU B N 1
ATOM 5216 C CA . LEU B 1 121 ? -7.477 21.656 -21.875 1 86.69 121 LEU B CA 1
ATOM 5217 C C . LEU B 1 121 ? -6.355 21.812 -22.891 1 86.69 121 LEU B C 1
ATOM 5219 O O . LEU B 1 121 ? -6.617 22.062 -24.078 1 86.69 121 LEU B O 1
ATOM 5223 N N . HIS B 1 122 ? -5.141 21.531 -22.469 1 90.12 122 HIS B N 1
ATOM 5224 C CA . HIS B 1 122 ? -4.008 21.812 -23.359 1 90.12 122 HIS B CA 1
ATOM 5225 C C . HIS B 1 122 ? -3.123 20.578 -23.516 1 90.12 122 HIS B C 1
ATOM 5227 O O . HIS B 1 122 ? -3.016 19.766 -22.609 1 90.12 122 HIS B O 1
ATOM 5233 N N . PRO B 1 123 ? -2.484 20.531 -24.656 1 93.5 123 PRO B N 1
ATOM 5234 C CA . PRO B 1 123 ? -1.521 19.438 -24.844 1 93.5 123 PRO B CA 1
ATOM 5235 C C . PRO B 1 123 ? -0.288 19.594 -23.953 1 93.5 123 PRO B C 1
ATOM 5237 O O . PRO B 1 123 ? 0.178 20.703 -23.719 1 93.5 123 PRO B O 1
ATOM 5240 N N . LEU B 1 124 ? 0.193 18.484 -23.547 1 94.25 124 LEU B N 1
ATOM 5241 C CA . LEU B 1 124 ? 1.447 18.5 -22.797 1 94.25 124 LEU B CA 1
ATOM 5242 C C . LEU B 1 124 ? 2.627 18.781 -23.719 1 94.25 124 LEU B C 1
ATOM 5244 O O . LEU B 1 124 ? 2.564 18.484 -24.922 1 94.25 124 LEU B O 1
ATOM 5248 N N . GLU B 1 125 ? 3.701 19.344 -23.188 1 92.19 125 GLU B N 1
ATOM 5249 C CA . GLU B 1 125 ? 4.914 19.562 -23.969 1 92.19 125 GLU B CA 1
ATOM 5250 C C . GLU B 1 125 ? 5.496 18.25 -24.469 1 92.19 125 GLU B C 1
ATOM 5252 O O . GLU B 1 125 ? 5.957 18.172 -25.609 1 92.19 125 GLU B O 1
ATOM 5257 N N . GLU B 1 126 ? 5.484 17.266 -23.641 1 94.25 126 GLU B N 1
ATOM 5258 C CA . GLU B 1 126 ? 5.883 15.891 -23.938 1 94.25 126 GLU B CA 1
ATOM 5259 C C . GLU B 1 126 ? 4.855 14.891 -23.406 1 94.25 126 GLU B C 1
ATOM 5261 O O . GLU B 1 126 ? 4.379 15.023 -22.281 1 94.25 126 GLU B O 1
ATOM 5266 N N . ARG B 1 127 ? 4.523 14.023 -24.328 1 94.25 127 ARG B N 1
ATOM 5267 C CA . ARG B 1 127 ? 3.559 13.039 -23.844 1 94.25 127 ARG B CA 1
ATOM 5268 C C . ARG B 1 127 ? 4.172 12.148 -22.781 1 94.25 127 ARG B C 1
ATOM 5270 O O . ARG B 1 127 ? 5.395 12 -22.719 1 94.25 127 ARG B O 1
ATOM 5277 N N . LEU B 1 128 ? 3.35 11.648 -21.953 1 96.75 128 LEU B N 1
ATOM 5278 C CA . LEU B 1 128 ? 3.738 10.773 -20.844 1 96.75 128 LEU B CA 1
ATOM 5279 C C . LEU B 1 128 ? 3.123 9.391 -21.016 1 96.75 128 LEU B C 1
ATOM 5281 O O . LEU B 1 128 ? 1.979 9.258 -21.453 1 96.75 128 LEU B O 1
ATOM 5285 N N . ALA B 1 129 ? 3.846 8.383 -20.766 1 96.19 129 ALA B N 1
ATOM 5286 C CA . ALA B 1 129 ? 3.32 7.02 -20.734 1 96.19 129 ALA B CA 1
ATOM 5287 C C . ALA B 1 129 ? 2.961 6.598 -19.312 1 96.19 129 ALA B C 1
ATOM 5289 O O . ALA B 1 129 ? 3.693 6.895 -18.375 1 96.19 129 ALA B O 1
ATOM 5290 N N . LEU B 1 130 ? 1.721 6.043 -19.156 1 97.25 130 LEU B N 1
ATOM 5291 C CA . LEU B 1 130 ? 1.564 5.254 -17.938 1 97.25 130 LEU B CA 1
ATOM 5292 C C . LEU B 1 130 ? 2.564 4.102 -17.891 1 97.25 130 LEU B C 1
ATOM 5294 O O . LEU B 1 130 ? 2.709 3.371 -18.875 1 97.25 130 LEU B O 1
ATOM 5298 N N . ARG B 1 131 ? 3.305 3.957 -16.875 1 96.12 131 ARG B N 1
ATOM 5299 C CA . ARG B 1 131 ? 4.465 3.076 -16.828 1 96.12 131 ARG B CA 1
ATOM 5300 C C . ARG B 1 131 ? 4.078 1.643 -17.172 1 96.12 131 ARG B C 1
ATOM 5302 O O . ARG B 1 131 ? 3.285 1.018 -16.469 1 96.12 131 ARG B O 1
ATOM 5309 N N . PRO B 1 132 ? 4.566 1.101 -18.234 1 93.62 132 PRO B N 1
ATOM 5310 C CA . PRO B 1 132 ? 4.426 -0.332 -18.5 1 93.62 132 PRO B CA 1
ATOM 5311 C C . PRO B 1 132 ? 5.379 -1.187 -17.672 1 93.62 132 PRO B C 1
ATOM 5313 O O . PRO B 1 132 ? 5.121 -2.373 -17.453 1 93.62 132 PRO B O 1
ATOM 5316 N N . THR B 1 133 ? 6.449 -0.613 -17.375 1 91.31 133 THR B N 1
ATOM 5317 C CA . THR B 1 133 ? 7.496 -1.054 -16.469 1 91.31 133 THR B CA 1
ATOM 5318 C C . THR B 1 133 ? 8.273 0.14 -15.922 1 91.31 133 THR B C 1
ATOM 5320 O O . THR B 1 133 ? 8.031 1.281 -16.328 1 91.31 133 THR B O 1
ATOM 5323 N N . SER B 1 134 ? 9.156 -0.039 -15.023 1 95.81 134 SER B N 1
ATOM 5324 C CA . SER B 1 134 ? 9.672 1.125 -14.312 1 95.81 134 SER B CA 1
ATOM 5325 C C . SER B 1 134 ? 11.164 1.298 -14.547 1 95.81 134 SER B C 1
ATOM 5327 O O . SER B 1 134 ? 11.789 2.189 -13.977 1 95.81 134 SER B O 1
ATOM 5329 N N . GLU B 1 135 ? 11.828 0.495 -15.375 1 95 135 GLU B N 1
ATOM 5330 C CA . GLU B 1 135 ? 13.273 0.509 -15.531 1 95 135 GLU B CA 1
ATOM 5331 C C . GLU B 1 135 ? 13.773 1.893 -15.938 1 95 135 GLU B C 1
ATOM 5333 O O . GLU B 1 135 ? 14.703 2.428 -15.328 1 95 135 GLU B O 1
ATOM 5338 N N . THR B 1 136 ? 13.148 2.463 -16.969 1 94 136 THR B N 1
ATOM 5339 C CA . THR B 1 136 ? 13.656 3.723 -17.5 1 94 136 THR B CA 1
ATOM 5340 C C . THR B 1 136 ? 13.492 4.844 -16.484 1 94 136 THR B C 1
ATOM 5342 O O . THR B 1 136 ? 14.344 5.73 -16.375 1 94 136 THR B O 1
ATOM 5345 N N . ALA B 1 137 ? 12.398 4.812 -15.734 1 96.31 137 ALA B N 1
ATOM 5346 C CA . ALA B 1 137 ? 12.203 5.797 -14.672 1 96.31 137 ALA B CA 1
ATOM 5347 C C . ALA B 1 137 ? 13.227 5.613 -13.555 1 96.31 137 ALA B C 1
ATOM 5349 O O . ALA B 1 137 ? 13.883 6.57 -13.141 1 96.31 137 ALA B O 1
ATOM 5350 N N . ILE B 1 138 ? 13.445 4.414 -13.086 1 98 138 ILE B N 1
ATOM 5351 C CA . ILE B 1 138 ? 14.266 4.109 -11.922 1 98 138 ILE B CA 1
ATOM 5352 C C . ILE B 1 138 ? 15.742 4.297 -12.266 1 98 138 ILE B C 1
ATOM 5354 O O . ILE B 1 138 ? 16.484 4.93 -11.508 1 98 138 ILE B O 1
ATOM 5358 N N . TYR B 1 139 ? 16.203 3.857 -13.414 1 97 139 TYR B N 1
ATOM 5359 C CA . TYR B 1 139 ? 17.625 3.877 -13.719 1 97 139 TYR B CA 1
ATOM 5360 C C . TYR B 1 139 ? 18.078 5.273 -14.133 1 97 139 TYR B C 1
ATOM 5362 O O . TYR B 1 139 ? 19.234 5.637 -13.945 1 97 139 TYR B O 1
ATOM 5370 N N . SER B 1 140 ? 17.141 6.055 -14.656 1 95.62 140 SER B N 1
ATOM 5371 C CA . SER B 1 140 ? 17.484 7.461 -14.867 1 95.62 140 SER B CA 1
ATOM 5372 C C . SER B 1 140 ? 17.781 8.156 -13.547 1 95.62 140 SER B C 1
ATOM 5374 O O . SER B 1 140 ? 18.656 9.023 -13.492 1 95.62 140 SER B O 1
ATOM 5376 N N . MET B 1 141 ? 17.047 7.801 -12.516 1 97.12 141 MET B N 1
ATOM 5377 C CA . MET B 1 141 ? 17.266 8.398 -11.195 1 97.12 141 MET B CA 1
ATOM 5378 C C . MET B 1 141 ? 18.484 7.789 -10.523 1 97.12 141 MET B C 1
ATOM 5380 O O . MET B 1 141 ? 19.234 8.484 -9.844 1 97.12 141 MET B O 1
ATOM 5384 N N . PHE B 1 142 ? 18.719 6.453 -10.711 1 97.81 142 PHE B N 1
ATOM 5385 C CA . PHE B 1 142 ? 19.938 5.832 -10.195 1 97.81 142 PHE B CA 1
ATOM 5386 C C . PHE B 1 142 ? 21.172 6.562 -10.695 1 97.81 142 PHE B C 1
ATOM 5388 O O . PHE B 1 142 ? 22.141 6.73 -9.961 1 97.81 142 PHE B O 1
ATOM 5395 N N . ALA B 1 143 ? 21.109 6.961 -11.961 1 96.69 143 ALA B N 1
ATOM 5396 C CA . ALA B 1 143 ? 22.234 7.668 -12.562 1 96.69 143 ALA B CA 1
ATOM 5397 C C . ALA B 1 143 ? 22.562 8.945 -11.789 1 96.69 143 ALA B C 1
ATOM 5399 O O . ALA B 1 143 ? 23.703 9.391 -11.766 1 96.69 143 ALA B O 1
ATOM 5400 N N . LYS B 1 144 ? 21.578 9.5 -11.18 1 95.19 144 LYS B N 1
ATOM 5401 C CA . LYS B 1 144 ? 21.766 10.711 -10.383 1 95.19 144 LYS B CA 1
ATOM 5402 C C . LYS B 1 144 ? 22.203 10.359 -8.961 1 95.19 144 LYS B C 1
ATOM 5404 O O . LYS B 1 144 ? 22.828 11.18 -8.281 1 95.19 144 LYS B O 1
ATOM 5409 N N . TRP B 1 145 ? 21.875 9.188 -8.477 1 95.62 145 TRP B N 1
ATOM 5410 C CA . TRP B 1 145 ? 22.094 8.82 -7.078 1 95.62 145 TRP B CA 1
ATOM 5411 C C . TRP B 1 145 ? 23.469 8.188 -6.891 1 95.62 145 TRP B C 1
ATOM 5413 O O . TRP B 1 145 ? 24.047 8.25 -5.805 1 95.62 145 TRP B O 1
ATOM 5423 N N . VAL B 1 146 ? 24.031 7.543 -7.898 1 95.25 146 VAL B N 1
ATOM 5424 C CA . VAL B 1 146 ? 25.281 6.789 -7.793 1 95.25 146 VAL B CA 1
ATOM 5425 C C . VAL B 1 146 ? 26.438 7.621 -8.344 1 95.25 146 VAL B C 1
ATOM 5427 O O . VAL B 1 146 ? 26.484 7.926 -9.531 1 95.25 146 VAL B O 1
ATOM 5430 N N . ARG B 1 147 ? 27.422 7.949 -7.457 1 93.31 147 ARG B N 1
ATOM 5431 C CA . ARG B 1 147 ? 28.562 8.742 -7.875 1 93.31 147 ARG B CA 1
ATOM 5432 C C . ARG B 1 147 ? 29.875 8.047 -7.508 1 93.31 147 ARG B C 1
ATOM 5434 O O . ARG B 1 147 ? 30.859 8.133 -8.25 1 93.31 147 ARG B O 1
ATOM 5441 N N . SER B 1 148 ? 29.859 7.43 -6.406 1 94 148 SER B N 1
ATOM 5442 C CA . SER B 1 148 ? 31.062 6.758 -5.91 1 94 148 SER B CA 1
ATOM 5443 C C . SER B 1 148 ? 30.75 5.332 -5.461 1 94 148 SER B C 1
ATOM 5445 O O . SER B 1 148 ? 29.578 4.973 -5.281 1 94 148 SER B O 1
ATOM 5447 N N . TYR B 1 149 ? 31.828 4.559 -5.297 1 93.69 149 TYR B N 1
ATOM 5448 C CA . TYR B 1 149 ? 31.656 3.178 -4.859 1 93.69 149 TYR B CA 1
ATOM 5449 C C . TYR B 1 149 ? 30.984 3.123 -3.492 1 93.69 149 TYR B C 1
ATOM 5451 O O . TYR B 1 149 ? 30.344 2.127 -3.15 1 93.69 149 TYR B O 1
ATOM 5459 N N . LYS B 1 150 ? 31.016 4.164 -2.732 1 89.81 150 LYS B N 1
ATOM 5460 C CA . LYS B 1 150 ? 30.406 4.227 -1.403 1 89.81 150 LYS B CA 1
ATOM 5461 C C . LYS B 1 150 ? 28.891 4.25 -1.488 1 89.81 150 LYS B C 1
ATOM 5463 O O . LYS B 1 150 ? 28.203 3.963 -0.506 1 89.81 150 LYS B O 1
ATOM 5468 N N . ASP B 1 151 ? 28.391 4.562 -2.639 1 93.81 151 ASP B N 1
ATOM 5469 C CA . ASP B 1 151 ? 26.953 4.672 -2.834 1 93.81 151 ASP B CA 1
ATOM 5470 C C . ASP B 1 151 ? 26.344 3.316 -3.18 1 93.81 151 ASP B C 1
ATOM 5472 O O . ASP B 1 151 ? 25.125 3.182 -3.25 1 93.81 151 ASP B O 1
ATOM 5476 N N . LEU B 1 152 ? 27.172 2.316 -3.367 1 96.06 152 LEU B N 1
ATOM 5477 C CA . LEU B 1 152 ? 26.703 1.013 -3.816 1 96.06 152 LEU B CA 1
ATOM 5478 C C . LEU B 1 152 ? 26.812 -0.023 -2.703 1 96.06 152 LEU B C 1
ATOM 5480 O O . LEU B 1 152 ? 27.703 0.079 -1.85 1 96.06 152 LEU B O 1
ATOM 5484 N N . PRO B 1 153 ? 25.953 -0.998 -2.711 1 97.12 153 PRO B N 1
ATOM 5485 C CA . PRO B 1 153 ? 24.844 -1.206 -3.637 1 97.12 153 PRO B CA 1
ATOM 5486 C C . PRO B 1 153 ? 23.625 -0.34 -3.303 1 97.12 153 PRO B C 1
ATOM 5488 O O . PRO B 1 153 ? 23.453 0.08 -2.154 1 97.12 153 PRO B O 1
ATOM 5491 N N . ILE B 1 154 ? 22.844 -0.01 -4.297 1 97.88 154 ILE B N 1
ATOM 5492 C CA . ILE B 1 154 ? 21.484 0.515 -4.098 1 97.88 154 ILE B CA 1
ATOM 5493 C C . ILE B 1 154 ? 20.469 -0.609 -4.262 1 97.88 154 ILE B C 1
ATOM 5495 O O . ILE B 1 154 ? 20.516 -1.354 -5.246 1 97.88 154 ILE B O 1
ATOM 5499 N N . LYS B 1 155 ? 19.656 -0.823 -3.332 1 98.62 155 LYS B N 1
ATOM 5500 C CA . LYS B 1 155 ? 18.625 -1.847 -3.355 1 98.62 155 LYS B CA 1
ATOM 5501 C C . LYS B 1 155 ? 17.266 -1.262 -2.965 1 98.62 155 LYS B C 1
ATOM 5503 O O . LYS B 1 155 ? 17.062 -0.886 -1.809 1 98.62 155 LYS B O 1
ATOM 5508 N N . ILE B 1 156 ? 16.344 -1.239 -3.949 1 98.75 156 ILE B N 1
ATOM 5509 C CA . ILE B 1 156 ? 15.047 -0.647 -3.662 1 98.75 156 ILE B CA 1
ATOM 5510 C C . ILE B 1 156 ? 13.938 -1.548 -4.199 1 98.75 156 ILE B C 1
ATOM 5512 O O . ILE B 1 156 ? 14.188 -2.41 -5.047 1 98.75 156 ILE B O 1
ATOM 5516 N N . ASN B 1 157 ? 12.758 -1.432 -3.686 1 98.81 157 ASN B N 1
ATOM 5517 C CA . ASN B 1 157 ? 11.555 -2.047 -4.238 1 98.81 157 ASN B CA 1
ATOM 5518 C C . ASN B 1 157 ? 10.336 -1.141 -4.078 1 98.81 157 ASN B C 1
ATOM 5520 O O . ASN B 1 157 ? 10.383 -0.151 -3.346 1 98.81 157 ASN B O 1
ATOM 5524 N N . GLN B 1 158 ? 9.305 -1.381 -4.816 1 98.75 158 GLN B N 1
ATOM 5525 C CA . GLN B 1 158 ? 8.047 -0.654 -4.672 1 98.75 158 GLN B CA 1
ATOM 5526 C C . GLN B 1 158 ? 6.855 -1.53 -5.059 1 98.75 158 GLN B C 1
ATOM 5528 O O . GLN B 1 158 ? 6.957 -2.359 -5.965 1 98.75 158 GLN B O 1
ATOM 5533 N N . THR B 1 159 ? 5.762 -1.408 -4.332 1 98.62 159 THR B N 1
ATOM 5534 C CA . THR B 1 159 ? 4.445 -1.89 -4.734 1 98.62 159 THR B CA 1
ATOM 5535 C C . THR B 1 159 ? 3.668 -0.796 -5.465 1 98.62 159 THR B C 1
ATOM 5537 O O . THR B 1 159 ? 3.441 0.283 -4.914 1 98.62 159 THR B O 1
ATOM 5540 N N . CYS B 1 160 ? 3.387 -1.065 -6.684 1 98.12 160 CYS B N 1
ATOM 5541 C CA . CYS B 1 160 ? 2.744 -0.044 -7.504 1 98.12 160 CYS B CA 1
ATOM 5542 C C . CYS B 1 160 ? 1.885 -0.678 -8.586 1 98.12 160 CYS B C 1
ATOM 5544 O O . CYS B 1 160 ? 1.565 -1.866 -8.516 1 98.12 160 CYS B O 1
ATOM 5546 N N . THR B 1 161 ? 1.344 0.138 -9.469 1 97.81 161 THR B N 1
ATOM 5547 C CA . THR B 1 161 ? 0.52 -0.311 -10.578 1 97.81 161 THR B CA 1
ATOM 5548 C C . THR B 1 161 ? 1.23 -0.067 -11.914 1 97.81 161 THR B C 1
ATOM 5550 O O . THR B 1 161 ? 1.853 0.98 -12.102 1 97.81 161 THR B O 1
ATOM 5553 N N . ILE B 1 162 ? 1.204 -1.014 -12.797 1 96.94 162 ILE B N 1
ATOM 5554 C CA . ILE B 1 162 ? 1.707 -0.843 -14.156 1 96.94 162 ILE B CA 1
ATOM 5555 C C . ILE B 1 162 ? 0.562 -1.009 -15.148 1 96.94 162 ILE B C 1
ATOM 5557 O O . ILE B 1 162 ? -0.499 -1.532 -14.805 1 96.94 162 ILE B O 1
ATOM 5561 N N . PHE B 1 163 ? 0.764 -0.585 -16.406 1 96.38 163 PHE B N 1
ATOM 5562 C CA . PHE B 1 163 ? -0.294 -0.526 -17.406 1 96.38 163 PHE B CA 1
ATOM 5563 C C . PHE B 1 163 ? 0.183 -1.103 -18.734 1 96.38 163 PHE B C 1
ATOM 5565 O O . PHE B 1 163 ? 1.26 -0.749 -19.219 1 96.38 163 PHE B O 1
ATOM 5572 N N . ARG B 1 164 ? -0.552 -1.945 -19.312 1 93.19 164 ARG B N 1
ATOM 5573 C CA . ARG B 1 164 ? -0.265 -2.514 -20.625 1 93.19 164 ARG B CA 1
ATOM 5574 C C . ARG B 1 164 ? -1.536 -2.633 -21.453 1 93.19 164 ARG B C 1
ATOM 5576 O O . ARG B 1 164 ? -2.451 -3.377 -21.094 1 93.19 164 ARG B O 1
ATOM 5583 N N . HIS B 1 165 ? -1.558 -1.888 -22.594 1 88.56 165 HIS B N 1
ATOM 5584 C CA . HIS B 1 165 ? -2.691 -1.909 -23.5 1 88.56 165 HIS B CA 1
ATOM 5585 C C . HIS B 1 165 ? -2.57 -3.057 -24.5 1 88.56 165 HIS B C 1
ATOM 5587 O O . HIS B 1 165 ? -2.449 -2.828 -25.703 1 88.56 165 HIS B O 1
ATOM 5593 N N . GLU B 1 166 ? -2.361 -4.176 -24.234 1 69.62 166 GLU B N 1
ATOM 5594 C CA . GLU B 1 166 ? -1.943 -5.184 -25.219 1 69.62 166 GLU B CA 1
ATOM 5595 C C . GLU B 1 166 ? -3.115 -6.066 -25.625 1 69.62 166 GLU B C 1
ATOM 5597 O O . GLU B 1 166 ? -3.16 -6.555 -26.766 1 69.62 166 GLU B O 1
ATOM 5602 N N . THR B 1 167 ? -4.105 -6.25 -24.734 1 66.5 167 THR B N 1
ATOM 5603 C CA . THR B 1 167 ? -4.875 -7.469 -24.969 1 66.5 167 THR B CA 1
ATOM 5604 C C . THR B 1 167 ? -6.328 -7.141 -25.297 1 66.5 167 THR B C 1
ATOM 5606 O O . THR B 1 167 ? -6.875 -6.156 -24.797 1 66.5 167 THR B O 1
ATOM 5609 N N . LYS B 1 168 ? -6.758 -7.914 -26.156 1 69.06 168 LYS B N 1
ATOM 5610 C CA . LYS B 1 168 ? -8.195 -7.879 -26.422 1 69.06 168 LYS B CA 1
ATOM 5611 C C . LYS B 1 168 ? -8.969 -8.727 -25.422 1 69.06 168 LYS B C 1
ATOM 5613 O O . LYS B 1 168 ? -10.023 -8.32 -24.938 1 69.06 168 LYS B O 1
ATOM 5618 N N . ASN B 1 169 ? -8.336 -9.859 -25.125 1 83.94 169 ASN B N 1
ATOM 5619 C CA . ASN B 1 169 ? -9 -10.734 -24.156 1 83.94 169 ASN B CA 1
ATOM 5620 C C . ASN B 1 169 ? -8.391 -10.609 -22.766 1 83.94 169 ASN B C 1
ATOM 5622 O O . ASN B 1 169 ? -7.195 -10.867 -22.594 1 83.94 169 ASN B O 1
ATOM 5626 N N . THR B 1 170 ? -9.242 -10.211 -21.859 1 89.06 170 THR B N 1
ATOM 5627 C CA . THR B 1 170 ? -8.758 -10.008 -20.5 1 89.06 170 THR B CA 1
ATOM 5628 C C . THR B 1 170 ? -9.266 -11.102 -19.562 1 89.06 170 THR B C 1
ATOM 5630 O O . THR B 1 170 ? -10.328 -11.68 -19.797 1 89.06 170 THR B O 1
ATOM 5633 N N . LYS B 1 171 ? -8.555 -11.562 -18.672 1 92.5 171 LYS B N 1
ATOM 5634 C CA . LYS B 1 171 ? -8.867 -12.477 -17.578 1 92.5 171 LYS B CA 1
ATOM 5635 C C . LYS B 1 171 ? -8.43 -11.898 -16.234 1 92.5 171 LYS B C 1
ATOM 5637 O O . LYS B 1 171 ? -7.25 -11.586 -16.047 1 92.5 171 LYS B O 1
ATOM 5642 N N . PRO B 1 172 ? -9.32 -11.781 -15.305 1 94.31 172 PRO B N 1
ATOM 5643 C CA . PRO B 1 172 ? -8.977 -11.117 -14.047 1 94.31 172 PRO B CA 1
ATOM 5644 C C . PRO B 1 172 ? -7.73 -11.711 -13.391 1 94.31 172 PRO B C 1
ATOM 5646 O O . PRO B 1 172 ? -7.582 -12.938 -13.336 1 94.31 172 PRO B O 1
ATOM 5649 N N . LEU B 1 173 ? -6.832 -10.859 -12.961 1 96.88 173 LEU B N 1
ATOM 5650 C CA . LEU B 1 173 ? -5.625 -11.172 -12.211 1 96.88 173 LEU B CA 1
ATOM 5651 C C . LEU B 1 173 ? -4.559 -11.766 -13.117 1 96.88 173 LEU B C 1
ATOM 5653 O O . LEU B 1 173 ? -3.373 -11.781 -12.773 1 96.88 173 LEU B O 1
ATOM 5657 N N . ILE B 1 174 ? -4.93 -12.289 -14.242 1 95.44 174 ILE B N 1
ATOM 5658 C CA . ILE B 1 174 ? -3.996 -13.016 -15.094 1 95.44 174 ILE B CA 1
ATOM 5659 C C . ILE B 1 174 ? -3.58 -12.141 -16.281 1 95.44 174 ILE B C 1
ATOM 5661 O O . ILE B 1 174 ? -2.387 -11.953 -16.531 1 95.44 174 ILE B O 1
ATOM 5665 N N . ARG B 1 175 ? -4.574 -11.633 -17.016 1 93.75 175 ARG B N 1
ATOM 5666 C CA . ARG B 1 175 ? -4.352 -10.781 -18.172 1 93.75 175 ARG B CA 1
ATOM 5667 C C . ARG B 1 175 ? -5.211 -9.523 -18.094 1 93.75 175 ARG B C 1
ATOM 5669 O O . ARG B 1 175 ? -6.344 -9.508 -18.578 1 93.75 175 ARG B O 1
ATOM 5676 N N . ILE B 1 176 ? -4.66 -8.492 -17.547 1 93.69 176 ILE B N 1
ATOM 5677 C CA . ILE B 1 176 ? -5.391 -7.246 -17.359 1 93.69 176 ILE B CA 1
ATOM 5678 C C . ILE B 1 176 ? -4.531 -6.07 -17.812 1 93.69 176 ILE B C 1
ATOM 5680 O O . ILE B 1 176 ? -3.342 -6.23 -18.094 1 93.69 176 ILE B O 1
ATOM 5684 N N . ARG B 1 177 ? -5.121 -4.957 -17.922 1 95.69 177 ARG B N 1
ATOM 5685 C CA . ARG B 1 177 ? -4.438 -3.795 -18.484 1 95.69 177 ARG B CA 1
ATOM 5686 C C . ARG B 1 177 ? -3.848 -2.926 -17.375 1 95.69 177 ARG B C 1
ATOM 5688 O O . ARG B 1 177 ? -2.93 -2.139 -17.625 1 95.69 177 ARG B O 1
ATOM 5695 N N . GLU B 1 178 ? -4.438 -2.93 -16.25 1 96.75 178 GLU B N 1
ATOM 5696 C CA . GLU B 1 178 ? -3.922 -2.295 -15.039 1 96.75 178 GLU B CA 1
ATOM 5697 C C . GLU B 1 178 ? -3.561 -3.334 -13.977 1 96.75 178 GLU B C 1
ATOM 5699 O O . GLU B 1 178 ? -4.445 -3.971 -13.398 1 96.75 178 GLU B O 1
ATOM 5704 N N . VAL B 1 179 ? -2.268 -3.439 -13.727 1 97 179 VAL B N 1
ATOM 5705 C CA . VAL B 1 179 ? -1.775 -4.559 -12.93 1 97 179 VAL B CA 1
ATOM 5706 C C . VAL B 1 179 ? -1.141 -4.039 -11.641 1 97 179 VAL B C 1
ATOM 5708 O O . VAL B 1 179 ? -0.201 -3.24 -11.688 1 97 179 VAL B O 1
ATOM 5711 N N . HIS B 1 180 ? -1.665 -4.406 -10.508 1 97.88 180 HIS B N 1
ATOM 5712 C CA . HIS B 1 180 ? -1.035 -4.172 -9.211 1 97.88 180 HIS B CA 1
ATOM 5713 C C . HIS B 1 180 ? 0.11 -5.148 -8.969 1 97.88 180 HIS B C 1
ATOM 5715 O O . HIS B 1 180 ? -0.067 -6.363 -9.102 1 97.88 180 HIS B O 1
ATOM 5721 N N . TRP B 1 181 ? 1.35 -4.68 -8.695 1 98.19 181 TRP B N 1
ATOM 5722 C CA . TRP B 1 181 ? 2.457 -5.621 -8.57 1 98.19 181 TRP B CA 1
ATOM 5723 C C . TRP B 1 181 ? 3.566 -5.047 -7.699 1 98.19 181 TRP B C 1
ATOM 5725 O O . TRP B 1 181 ? 3.447 -3.932 -7.184 1 98.19 181 TRP B O 1
ATOM 5735 N N . ASN B 1 182 ? 4.52 -5.805 -7.352 1 98.75 182 ASN B N 1
ATOM 5736 C CA . ASN B 1 182 ? 5.754 -5.395 -6.688 1 98.75 182 ASN B CA 1
ATOM 5737 C C . ASN B 1 182 ? 6.969 -5.605 -7.582 1 98.75 182 ASN B C 1
ATOM 5739 O O . ASN B 1 182 ? 7.07 -6.621 -8.273 1 98.75 182 ASN B O 1
ATOM 5743 N N . GLU B 1 183 ? 7.836 -4.633 -7.578 1 98.81 183 GLU B N 1
ATOM 5744 C CA . GLU B 1 183 ? 9.086 -4.727 -8.336 1 98.81 183 GLU B CA 1
ATOM 5745 C C . GLU B 1 183 ? 10.273 -4.289 -7.488 1 98.81 183 GLU B C 1
ATOM 5747 O O . GLU B 1 183 ? 10.164 -3.377 -6.668 1 98.81 183 GLU B O 1
ATOM 5752 N N . ALA B 1 184 ? 11.383 -4.965 -7.633 1 98.81 184 ALA B N 1
ATOM 5753 C CA . ALA B 1 184 ? 12.648 -4.609 -6.988 1 98.81 184 ALA B CA 1
ATOM 5754 C C . ALA B 1 184 ? 13.719 -4.281 -8.023 1 98.81 184 ALA B C 1
ATOM 5756 O O . ALA B 1 184 ? 13.766 -4.891 -9.094 1 98.81 184 ALA B O 1
ATOM 5757 N N . HIS B 1 185 ? 14.508 -3.328 -7.793 1 98.81 185 HIS B N 1
ATOM 5758 C CA . HIS B 1 185 ? 15.617 -2.891 -8.625 1 98.81 185 HIS B CA 1
ATOM 5759 C C . HIS B 1 185 ? 16.875 -2.654 -7.793 1 98.81 185 HIS B C 1
ATOM 5761 O O . HIS B 1 185 ? 16.844 -1.896 -6.824 1 98.81 185 HIS B O 1
ATOM 5767 N N . CYS B 1 186 ? 17.953 -3.27 -8.156 1 98.75 186 CYS B N 1
ATOM 5768 C CA . CYS B 1 186 ? 19.188 -3.133 -7.406 1 98.75 186 CYS B CA 1
ATOM 5769 C C . CYS B 1 186 ? 20.359 -2.811 -8.336 1 98.75 186 CYS B C 1
ATOM 5771 O O . CYS B 1 186 ? 20.328 -3.174 -9.516 1 98.75 186 CYS B O 1
ATOM 5773 N N . CYS B 1 187 ? 21.281 -2.107 -7.867 1 98.69 187 CYS B N 1
ATOM 5774 C CA . CYS B 1 187 ? 22.5 -1.666 -8.555 1 98.69 187 CYS B CA 1
ATOM 5775 C C . CYS B 1 187 ? 23.75 -2.094 -7.789 1 98.69 187 CYS B C 1
ATOM 5777 O O . CYS B 1 187 ? 23.891 -1.781 -6.605 1 98.69 187 CYS B O 1
ATOM 5779 N N . HIS B 1 188 ? 24.688 -2.783 -8.461 1 98.44 188 HIS B N 1
ATOM 5780 C CA . HIS B 1 188 ? 25.844 -3.396 -7.797 1 98.44 188 HIS B CA 1
ATOM 5781 C C . HIS B 1 188 ? 27.141 -2.99 -8.469 1 98.44 188 HIS B C 1
ATOM 5783 O O . HIS B 1 188 ? 27.172 -2.719 -9.672 1 98.44 188 HIS B O 1
ATOM 5789 N N . PRO B 1 189 ? 28.266 -3.057 -7.707 1 97.56 189 PRO B N 1
ATOM 5790 C CA . PRO B 1 189 ? 29.562 -2.701 -8.281 1 97.56 189 PRO B CA 1
ATOM 5791 C C . PRO B 1 189 ? 30.141 -3.814 -9.148 1 97.56 189 PRO B C 1
ATOM 5793 O O . PRO B 1 189 ? 30.938 -3.545 -10.055 1 97.56 189 PRO B O 1
ATOM 5796 N N . THR B 1 190 ? 29.75 -5.102 -8.844 1 97.56 190 THR B N 1
ATOM 5797 C CA . THR B 1 190 ? 30.375 -6.199 -9.578 1 97.56 190 THR B CA 1
ATOM 5798 C C . THR B 1 190 ? 29.312 -7.141 -10.141 1 97.56 190 THR B C 1
ATOM 5800 O O . THR B 1 190 ? 28.188 -7.188 -9.633 1 97.56 190 THR B O 1
ATOM 5803 N N . ALA B 1 191 ? 29.719 -7.859 -11.172 1 98 191 ALA B N 1
ATOM 5804 C CA . ALA B 1 191 ? 28.844 -8.859 -11.766 1 98 191 ALA B CA 1
ATOM 5805 C C . ALA B 1 191 ? 28.5 -9.961 -10.766 1 98 191 ALA B C 1
ATOM 5807 O O . ALA B 1 191 ? 27.391 -10.484 -10.766 1 98 191 ALA B O 1
ATOM 5808 N N . GLU B 1 192 ? 29.453 -10.32 -9.961 1 98.25 192 GLU B N 1
ATOM 5809 C CA . GLU B 1 192 ? 29.266 -11.375 -8.969 1 98.25 192 GLU B CA 1
ATOM 5810 C C . GLU B 1 192 ? 28.188 -10.992 -7.953 1 98.25 192 GLU B C 1
ATOM 5812 O O . GLU B 1 192 ? 27.328 -11.805 -7.617 1 98.25 192 GLU B O 1
ATOM 5817 N N . GLU B 1 193 ? 28.203 -9.766 -7.496 1 98.06 193 GLU B N 1
ATOM 5818 C CA . GLU B 1 193 ? 27.203 -9.281 -6.543 1 98.06 193 GLU B CA 1
ATOM 5819 C C . GLU B 1 193 ? 25.812 -9.234 -7.176 1 98.06 193 GLU B C 1
ATOM 5821 O O . GLU B 1 193 ? 24.812 -9.469 -6.5 1 98.06 193 GLU B O 1
ATOM 5826 N N . ALA B 1 194 ? 25.812 -8.922 -8.43 1 98.44 194 ALA B N 1
ATOM 5827 C CA . ALA B 1 194 ? 24.547 -8.922 -9.156 1 98.44 194 ALA B CA 1
ATOM 5828 C C . ALA B 1 194 ? 23.938 -10.32 -9.188 1 98.44 194 ALA B C 1
ATOM 5830 O O . ALA B 1 194 ? 22.734 -10.492 -8.969 1 98.44 194 ALA B O 1
ATOM 5831 N N . VAL B 1 195 ? 24.75 -11.312 -9.477 1 98.25 195 VAL B N 1
ATOM 5832 C CA . VAL B 1 195 ? 24.266 -12.688 -9.531 1 98.25 195 VAL B CA 1
ATOM 5833 C C . VAL B 1 195 ? 23.797 -13.133 -8.148 1 98.25 195 VAL B C 1
ATOM 5835 O O . VAL B 1 195 ? 22.781 -13.82 -8.023 1 98.25 195 VAL B O 1
ATOM 5838 N N . GLU B 1 196 ? 24.5 -12.75 -7.109 1 98.38 196 GLU B N 1
ATOM 5839 C CA . GLU B 1 196 ? 24.094 -13.039 -5.738 1 98.38 196 GLU B CA 1
ATOM 5840 C C . GLU B 1 196 ? 22.719 -12.445 -5.438 1 98.38 196 GLU B C 1
ATOM 5842 O O . GLU B 1 196 ? 21.922 -13.039 -4.711 1 98.38 196 GLU B O 1
ATOM 5847 N N . GLN B 1 197 ? 22.484 -11.273 -5.957 1 98.62 197 GLN B N 1
ATOM 5848 C CA . GLN B 1 197 ? 21.203 -10.609 -5.75 1 98.62 197 GLN B CA 1
ATOM 5849 C C . GLN B 1 197 ? 20.062 -11.414 -6.367 1 98.62 197 GLN B C 1
ATOM 5851 O O . GLN B 1 197 ? 18.953 -11.438 -5.836 1 98.62 197 GLN B O 1
ATOM 5856 N N . LEU B 1 198 ? 20.281 -12.047 -7.488 1 98.56 198 LEU B N 1
ATOM 5857 C CA . LEU B 1 198 ? 19.25 -12.883 -8.094 1 98.56 198 LEU B CA 1
ATOM 5858 C C . LEU B 1 198 ? 18.828 -14 -7.145 1 98.56 198 LEU B C 1
ATOM 5860 O O . LEU B 1 198 ? 17.641 -14.289 -7 1 98.56 198 LEU B O 1
ATOM 5864 N N . GLU B 1 199 ? 19.828 -14.594 -6.531 1 97.88 199 GLU B N 1
ATOM 5865 C CA . GLU B 1 199 ? 19.547 -15.641 -5.555 1 97.88 199 GLU B CA 1
ATOM 5866 C C . GLU B 1 199 ? 18.719 -15.102 -4.387 1 97.88 199 GLU B C 1
ATOM 5868 O O . GLU B 1 199 ? 17.844 -15.789 -3.873 1 97.88 199 GLU B O 1
ATOM 5873 N N . ALA B 1 200 ? 19.062 -13.922 -4.035 1 98.12 200 ALA B N 1
ATOM 5874 C CA . ALA B 1 200 ? 18.344 -13.281 -2.943 1 98.12 200 ALA B CA 1
ATOM 5875 C C . ALA B 1 200 ? 16.875 -13.039 -3.318 1 98.12 200 ALA B C 1
ATOM 5877 O O . ALA B 1 200 ? 15.984 -13.18 -2.48 1 98.12 200 ALA B O 1
ATOM 5878 N N . TYR B 1 201 ? 16.625 -12.633 -4.578 1 98.75 201 TYR B N 1
ATOM 5879 C CA . TYR B 1 201 ? 15.258 -12.477 -5.043 1 98.75 201 TYR B CA 1
ATOM 5880 C C . TYR B 1 201 ? 14.5 -13.789 -4.953 1 98.75 201 TYR B C 1
ATOM 5882 O O . TYR B 1 201 ? 13.344 -13.82 -4.527 1 98.75 201 TYR B O 1
ATOM 5890 N N . TRP B 1 202 ? 15.141 -14.867 -5.359 1 98.5 202 TRP B N 1
ATOM 5891 C CA . TRP B 1 202 ? 14.5 -16.188 -5.332 1 98.5 202 TRP B CA 1
ATOM 5892 C C . TRP B 1 202 ? 14.078 -16.547 -3.914 1 98.5 202 TRP B C 1
ATOM 5894 O O . TRP B 1 202 ? 13.016 -17.156 -3.709 1 98.5 202 TRP B O 1
ATOM 5904 N N . LYS B 1 203 ? 14.883 -16.234 -2.99 1 98.38 203 LYS B N 1
ATOM 5905 C CA . LYS B 1 203 ? 14.539 -16.531 -1.604 1 98.38 203 LYS B CA 1
ATOM 5906 C C . LYS B 1 203 ? 13.219 -15.875 -1.214 1 98.38 203 LYS B C 1
ATOM 5908 O O . LYS B 1 203 ? 12.406 -16.484 -0.512 1 98.38 203 LYS B O 1
ATOM 5913 N N . VAL B 1 204 ? 13.016 -14.656 -1.66 1 98.69 204 VAL B N 1
ATOM 5914 C CA . VAL B 1 204 ? 11.781 -13.922 -1.368 1 98.69 204 VAL B CA 1
ATOM 5915 C C . VAL B 1 204 ? 10.602 -14.617 -2.039 1 98.69 204 VAL B C 1
ATOM 5917 O O . VAL B 1 204 ? 9.586 -14.898 -1.393 1 98.69 204 VAL B O 1
ATOM 5920 N N . TYR B 1 205 ? 10.758 -14.922 -3.299 1 98.62 205 TYR B N 1
ATOM 5921 C CA . TYR B 1 205 ? 9.648 -15.484 -4.059 1 98.62 205 TYR B CA 1
ATOM 5922 C C . TYR B 1 205 ? 9.344 -16.906 -3.613 1 98.62 205 TYR B C 1
ATOM 5924 O O . TYR B 1 205 ? 8.188 -17.328 -3.609 1 98.62 205 TYR B O 1
ATOM 5932 N N . ASP B 1 206 ? 10.375 -17.688 -3.172 1 98.31 206 ASP B N 1
ATOM 5933 C CA . ASP B 1 206 ? 10.164 -19.016 -2.607 1 98.31 206 ASP B CA 1
ATOM 5934 C C . ASP B 1 206 ? 9.375 -18.938 -1.301 1 98.31 206 ASP B C 1
ATOM 5936 O O . ASP B 1 206 ? 8.469 -19.734 -1.064 1 98.31 206 ASP B O 1
ATOM 5940 N N . ALA B 1 207 ? 9.727 -17.984 -0.516 1 98.38 207 ALA B N 1
ATOM 5941 C CA . ALA B 1 207 ? 9.023 -17.797 0.751 1 98.38 207 ALA B CA 1
ATOM 5942 C C . ALA B 1 207 ? 7.543 -17.5 0.521 1 98.38 207 ALA B C 1
ATOM 5944 O O . ALA B 1 207 ? 6.684 -18 1.247 1 98.38 207 ALA B O 1
ATOM 5945 N N . ILE B 1 208 ? 7.254 -16.766 -0.49 1 98.75 208 ILE B N 1
ATOM 5946 C CA . ILE B 1 208 ? 5.883 -16.344 -0.764 1 98.75 208 ILE B CA 1
ATOM 5947 C C . ILE B 1 208 ? 5.113 -17.484 -1.408 1 98.75 208 ILE B C 1
ATOM 5949 O O . ILE B 1 208 ? 4.035 -17.875 -0.935 1 98.75 208 ILE B O 1
ATOM 5953 N N . THR B 1 209 ? 5.621 -18.109 -2.471 1 98.56 209 THR B N 1
ATOM 5954 C CA . THR B 1 209 ? 4.883 -19.078 -3.281 1 98.56 209 THR B CA 1
ATOM 5955 C C . THR B 1 209 ? 4.848 -20.438 -2.6 1 98.56 209 THR B C 1
ATOM 5957 O O . THR B 1 209 ? 3.797 -20.875 -2.121 1 98.56 209 THR B O 1
ATOM 5960 N N . GLU B 1 210 ? 5.992 -21.031 -2.367 1 97.88 210 GLU B N 1
ATOM 5961 C CA . GLU B 1 210 ? 6.047 -22.359 -1.752 1 97.88 210 GLU B CA 1
ATOM 5962 C C . GLU B 1 210 ? 5.836 -22.281 -0.243 1 97.88 210 GLU B C 1
ATOM 5964 O O . GLU B 1 210 ? 5.16 -23.125 0.343 1 97.88 210 GLU B O 1
ATOM 5969 N N . GLY B 1 211 ? 6.367 -21.281 0.346 1 98.25 211 GLY B N 1
ATOM 5970 C CA . GLY B 1 211 ? 6.309 -21.172 1.794 1 98.25 211 GLY B CA 1
ATOM 5971 C C . GLY B 1 211 ? 4.926 -20.797 2.309 1 98.25 211 GLY B C 1
ATOM 5972 O O . GLY B 1 211 ? 4.359 -21.516 3.133 1 98.25 211 GLY B O 1
ATOM 5973 N N . GLU B 1 212 ? 4.363 -19.719 1.798 1 98.69 212 GLU B N 1
ATOM 5974 C CA . GLU B 1 212 ? 3.154 -19.203 2.426 1 98.69 212 GLU B CA 1
ATOM 5975 C C . GLU B 1 212 ? 1.925 -19.469 1.564 1 98.69 212 GLU B C 1
ATOM 5977 O O . GLU B 1 212 ? 0.835 -19.719 2.088 1 98.69 212 GLU B O 1
ATOM 5982 N N . LEU B 1 213 ? 2.047 -19.484 0.262 1 98.88 213 LEU B N 1
ATOM 5983 C CA . LEU B 1 213 ? 0.899 -19.703 -0.613 1 98.88 213 LEU B CA 1
ATOM 5984 C C . LEU B 1 213 ? 0.763 -21.188 -0.965 1 98.88 213 LEU B C 1
ATOM 5986 O O . LEU B 1 213 ? -0.229 -21.594 -1.574 1 98.88 213 LEU B O 1
ATOM 5990 N N . CYS B 1 214 ? 1.758 -21.984 -0.689 1 98.62 214 CYS B N 1
ATOM 5991 C CA . CYS B 1 214 ? 1.698 -23.438 -0.675 1 98.62 214 CYS B CA 1
ATOM 5992 C C . CYS B 1 214 ? 1.583 -24 -2.09 1 98.62 214 CYS B C 1
ATOM 5994 O O . CYS B 1 214 ? 0.831 -24.938 -2.332 1 98.62 214 CYS B O 1
ATOM 5996 N N . PHE B 1 215 ? 2.273 -23.359 -3.027 1 97.94 215 PHE B N 1
ATOM 5997 C CA . PHE B 1 215 ? 2.328 -23.984 -4.336 1 97.94 215 PHE B CA 1
ATOM 5998 C C . PHE B 1 215 ? 3.736 -23.906 -4.918 1 97.94 215 PHE B C 1
ATOM 6000 O O . PHE B 1 215 ? 4.527 -23.047 -4.527 1 97.94 215 PHE B O 1
ATOM 6007 N N . LYS B 1 216 ? 3.953 -24.812 -5.809 1 95.31 216 LYS B N 1
ATOM 6008 C CA . LYS B 1 216 ? 5.258 -24.922 -6.449 1 95.31 216 LYS B CA 1
ATOM 6009 C C . LYS B 1 216 ? 5.172 -24.609 -7.941 1 95.31 216 LYS B C 1
ATOM 6011 O O . LYS B 1 216 ? 4.141 -24.859 -8.57 1 95.31 216 LYS B O 1
ATOM 6016 N N . GLY B 1 217 ? 6.191 -24 -8.469 1 96.75 217 GLY B N 1
ATOM 6017 C CA . GLY B 1 217 ? 6.352 -23.797 -9.898 1 96.75 217 GLY B CA 1
ATOM 6018 C C . GLY B 1 217 ? 7.652 -24.359 -10.438 1 96.75 217 GLY B C 1
ATOM 6019 O O . GLY B 1 217 ? 8.336 -25.125 -9.758 1 96.75 217 GLY B O 1
ATOM 6020 N N . ILE B 1 218 ? 7.906 -24.078 -11.719 1 97.75 218 ILE B N 1
ATOM 6021 C CA . ILE B 1 218 ? 9.141 -24.484 -12.383 1 97.75 218 ILE B CA 1
ATOM 6022 C C . ILE B 1 218 ? 10.055 -23.266 -12.562 1 97.75 218 ILE B C 1
ATOM 6024 O O . ILE B 1 218 ? 9.695 -22.297 -13.234 1 97.75 218 ILE B O 1
ATOM 6028 N N . LYS B 1 219 ? 11.211 -23.328 -11.875 1 97.88 219 LYS B N 1
ATOM 6029 C CA . LYS B 1 219 ? 12.211 -22.297 -12.109 1 97.88 219 LYS B CA 1
ATOM 6030 C C . LYS B 1 219 ? 12.938 -22.516 -13.438 1 97.88 219 LYS B C 1
ATOM 6032 O O . LYS B 1 219 ? 13.453 -23.609 -13.688 1 97.88 219 LYS B O 1
ATOM 6037 N N . LEU B 1 220 ? 12.938 -21.5 -14.281 1 98.44 220 LEU B N 1
ATOM 6038 C CA . LEU B 1 220 ? 13.562 -21.609 -15.594 1 98.44 220 LEU B CA 1
ATOM 6039 C C . LEU B 1 220 ? 14.344 -20.344 -15.938 1 98.44 220 LEU B C 1
ATOM 6041 O O . LEU B 1 220 ? 13.969 -19.25 -15.516 1 98.44 220 LEU B O 1
ATOM 6045 N N . GLN B 1 221 ? 15.383 -20.531 -16.562 1 98.31 221 GLN B N 1
ATOM 6046 C CA . GLN B 1 221 ? 15.953 -19.438 -17.344 1 98.31 221 GLN B CA 1
ATOM 6047 C C . GLN B 1 221 ? 15.414 -19.438 -18.781 1 98.31 221 GLN B C 1
ATOM 6049 O O . GLN B 1 221 ? 15.469 -20.453 -19.469 1 98.31 221 GLN B O 1
ATOM 6054 N N . ARG B 1 222 ? 14.883 -18.375 -19.188 1 98.06 222 ARG B N 1
ATOM 6055 C CA . ARG B 1 222 ? 14.289 -18.266 -20.516 1 98.06 222 ARG B CA 1
ATOM 6056 C C . ARG B 1 222 ? 15.344 -18.484 -21.594 1 98.06 222 ARG B C 1
ATOM 6058 O O . ARG B 1 222 ? 16.5 -18.094 -21.422 1 98.06 222 ARG B O 1
ATOM 6065 N N . ALA B 1 223 ? 14.906 -19.031 -22.719 1 95.31 223 ALA B N 1
ATOM 6066 C CA . ALA B 1 223 ? 15.758 -19.094 -23.906 1 95.31 223 ALA B CA 1
ATOM 6067 C C . ALA B 1 223 ? 16.109 -17.688 -24.391 1 95.31 223 ALA B C 1
ATOM 6069 O O . ALA B 1 223 ? 15.383 -16.734 -24.109 1 95.31 223 ALA B O 1
ATOM 6070 N N . PRO B 1 224 ? 17.172 -17.562 -25.125 1 94.12 224 PRO B N 1
ATOM 6071 C CA . PRO B 1 224 ? 17.625 -16.234 -25.531 1 94.12 224 PRO B CA 1
ATOM 6072 C C . PRO B 1 224 ? 16.594 -15.469 -26.359 1 94.12 224 PRO B C 1
ATOM 6074 O O . PRO B 1 224 ? 16.578 -14.234 -26.344 1 94.12 224 PRO B O 1
ATOM 6077 N N . TRP B 1 225 ? 15.695 -16.156 -27.031 1 93.5 225 TRP B N 1
ATOM 6078 C CA . TRP B 1 225 ? 14.727 -15.477 -27.891 1 93.5 225 TRP B CA 1
ATOM 6079 C C . TRP B 1 225 ? 13.492 -15.07 -27.094 1 93.5 225 TRP B C 1
ATOM 6081 O O . TRP B 1 225 ? 12.602 -14.391 -27.609 1 93.5 225 TRP B O 1
ATOM 6091 N N . ASP B 1 226 ? 13.445 -15.414 -25.797 1 93.81 226 ASP B N 1
ATOM 6092 C CA . ASP B 1 226 ? 12.258 -15.125 -24.984 1 93.81 226 ASP B CA 1
ATOM 6093 C C . ASP B 1 226 ? 12.625 -14.406 -23.703 1 93.81 226 ASP B C 1
ATOM 6095 O O . ASP B 1 226 ? 11.836 -14.359 -22.75 1 93.81 226 ASP B O 1
ATOM 6099 N N . LYS B 1 227 ? 13.789 -13.914 -23.562 1 92.81 227 LYS B N 1
ATOM 6100 C CA . LYS B 1 227 ? 14.203 -13.172 -22.375 1 92.81 227 LYS B CA 1
ATOM 6101 C C . LYS B 1 227 ? 13.695 -11.734 -22.422 1 92.81 227 LYS B C 1
ATOM 6103 O O . LYS B 1 227 ? 13.195 -11.281 -23.453 1 92.81 227 LYS B O 1
ATOM 6108 N N . PHE B 1 228 ? 13.695 -11.07 -21.281 1 91.06 228 PHE B N 1
ATOM 6109 C CA . PHE B 1 228 ? 13.328 -9.656 -21.188 1 91.06 228 PHE B CA 1
ATOM 6110 C C . PHE B 1 228 ? 14.273 -8.797 -22.016 1 91.06 228 PHE B C 1
ATOM 6112 O O . PHE B 1 228 ? 15.492 -8.984 -21.969 1 91.06 228 PHE B O 1
ATOM 6119 N N . ALA B 1 229 ? 13.695 -7.867 -22.766 1 84.69 229 ALA B N 1
ATOM 6120 C CA . ALA B 1 229 ? 14.484 -6.988 -23.625 1 84.69 229 ALA B CA 1
ATOM 6121 C C . ALA B 1 229 ? 15.516 -6.215 -22.828 1 84.69 229 ALA B C 1
ATOM 6123 O O . ALA B 1 229 ? 15.18 -5.582 -21.812 1 84.69 229 ALA B O 1
ATOM 6124 N N . GLY B 1 230 ? 16.703 -6.34 -23.141 1 83.94 230 GLY B N 1
ATOM 6125 C CA . GLY B 1 230 ? 17.766 -5.594 -22.469 1 83.94 230 GLY B CA 1
ATOM 6126 C C . GLY B 1 230 ? 18.469 -6.395 -21.391 1 83.94 230 GLY B C 1
ATOM 6127 O O . GLY B 1 230 ? 19.484 -5.957 -20.859 1 83.94 230 GLY B O 1
ATOM 6128 N N . SER B 1 231 ? 17.969 -7.59 -21.141 1 93.88 231 SER B N 1
ATOM 6129 C CA . SER B 1 231 ? 18.562 -8.398 -20.078 1 93.88 231 SER B CA 1
ATOM 6130 C C . SER B 1 231 ? 19.641 -9.328 -20.625 1 93.88 231 SER B C 1
ATOM 6132 O O . SER B 1 231 ? 19.625 -9.672 -21.812 1 93.88 231 SER B O 1
ATOM 6134 N N . VAL B 1 232 ? 20.625 -9.625 -19.797 1 96.75 232 VAL B N 1
ATOM 6135 C CA . VAL B 1 232 ? 21.578 -10.688 -20.109 1 96.75 232 VAL B CA 1
ATOM 6136 C C . VAL B 1 232 ? 20.875 -12.039 -20.109 1 96.75 232 VAL B C 1
ATOM 6138 O O . VAL B 1 232 ? 21.016 -12.828 -21.031 1 96.75 232 VAL B O 1
ATOM 6141 N N . TYR B 1 233 ? 20.125 -12.297 -19.141 1 97.25 233 TYR B N 1
ATOM 6142 C CA . TYR B 1 233 ? 19.219 -13.438 -19.094 1 97.25 233 TYR B CA 1
ATOM 6143 C C . TYR B 1 233 ? 18.078 -13.195 -18.109 1 97.25 233 TYR B C 1
ATOM 6145 O O . TYR B 1 233 ? 18.141 -12.258 -17.297 1 97.25 233 TYR B O 1
ATOM 6153 N N . THR B 1 234 ? 17.047 -13.953 -18.219 1 98.25 234 THR B N 1
ATOM 6154 C CA . THR B 1 234 ? 15.828 -13.844 -17.422 1 98.25 234 THR B CA 1
ATOM 6155 C C . THR B 1 234 ? 15.5 -15.18 -16.766 1 98.25 234 THR B C 1
ATOM 6157 O O . THR B 1 234 ? 15.445 -16.219 -17.438 1 98.25 234 THR B O 1
ATOM 6160 N N . GLU B 1 235 ? 15.305 -15.141 -15.523 1 98.62 235 GLU B N 1
ATOM 6161 C CA . GLU B 1 235 ? 14.789 -16.297 -14.797 1 98.62 235 GLU B CA 1
ATOM 6162 C C . GLU B 1 235 ? 13.336 -16.094 -14.391 1 98.62 235 GLU B C 1
ATOM 6164 O O . GLU B 1 235 ? 12.914 -14.977 -14.086 1 98.62 235 GLU B O 1
ATOM 6169 N N . VAL B 1 236 ? 12.617 -17.219 -14.406 1 98.5 236 VAL B N 1
ATOM 6170 C CA . VAL B 1 236 ? 11.188 -17.078 -14.141 1 98.5 236 VAL B CA 1
ATOM 6171 C C . VAL B 1 236 ? 10.711 -18.25 -13.273 1 98.5 236 VAL B C 1
ATOM 6173 O O . VAL B 1 236 ? 11.406 -19.266 -13.148 1 98.5 236 VAL B O 1
ATOM 6176 N N . LEU B 1 237 ? 9.586 -18.016 -12.641 1 98.56 237 LEU B N 1
ATOM 6177 C CA . LEU B 1 237 ? 8.789 -19.078 -12.031 1 98.56 237 LEU B CA 1
ATOM 6178 C C . LEU B 1 237 ? 7.539 -19.359 -12.859 1 98.56 237 LEU B C 1
ATOM 6180 O O . LEU B 1 237 ? 6.555 -18.625 -12.766 1 98.56 237 LEU B O 1
ATOM 6184 N N . ASP B 1 238 ? 7.566 -20.422 -13.594 1 98.25 238 ASP B N 1
ATOM 6185 C CA . ASP B 1 238 ? 6.391 -20.844 -14.352 1 98.25 238 ASP B CA 1
ATOM 6186 C C . ASP B 1 238 ? 5.516 -21.781 -13.516 1 98.25 238 ASP B C 1
ATOM 6188 O O . ASP B 1 238 ? 6.008 -22.766 -12.953 1 98.25 238 ASP B O 1
ATOM 6192 N N . THR B 1 239 ? 4.246 -21.484 -13.438 1 98.38 239 THR B N 1
ATOM 6193 C CA . THR B 1 239 ? 3.311 -22.281 -12.656 1 98.38 239 THR B CA 1
ATOM 6194 C C . THR B 1 239 ? 2.275 -22.938 -13.57 1 98.38 239 THR B C 1
ATOM 6196 O O . THR B 1 239 ? 1.666 -22.266 -14.406 1 98.38 239 THR B O 1
ATOM 6199 N N . ILE B 1 240 ? 2.105 -24.266 -13.43 1 98.12 240 ILE B N 1
ATOM 6200 C CA . ILE B 1 240 ? 1.139 -25 -14.242 1 98.12 240 ILE B CA 1
ATOM 6201 C C . ILE B 1 240 ? -0.261 -24.828 -13.656 1 98.12 240 ILE B C 1
ATOM 6203 O O . ILE B 1 240 ? -0.492 -25.125 -12.477 1 98.12 240 ILE B O 1
ATOM 6207 N N . MET B 1 241 ? -1.119 -24.359 -14.422 1 97.44 241 MET B N 1
ATOM 6208 C CA . MET B 1 241 ? -2.502 -24.125 -14.016 1 97.44 241 MET B CA 1
ATOM 6209 C C . MET B 1 241 ? -3.355 -25.375 -14.242 1 97.44 241 MET B C 1
ATOM 6211 O O . MET B 1 241 ? -2.98 -26.25 -15.016 1 97.44 241 MET B O 1
ATOM 6215 N N . PRO B 1 242 ? -4.504 -25.422 -13.602 1 96.44 242 PRO B N 1
ATOM 6216 C CA . PRO B 1 242 ? -5.348 -26.625 -13.711 1 96.44 242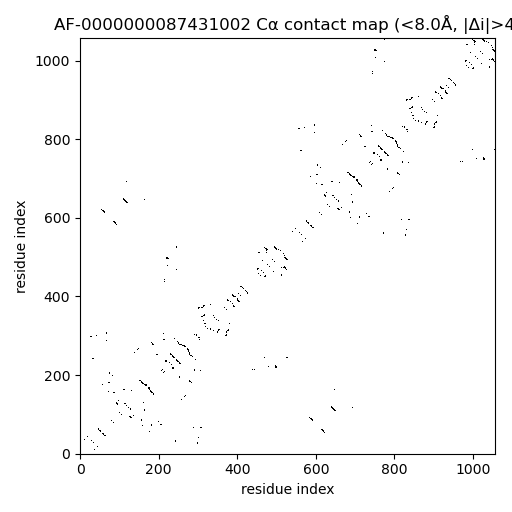 PRO B CA 1
ATOM 6217 C C . PRO B 1 242 ? -5.781 -26.906 -15.148 1 96.44 242 PRO B C 1
ATOM 6219 O O . PRO B 1 242 ? -6.094 -28.047 -15.492 1 96.44 242 PRO B O 1
ATOM 6222 N N . CYS B 1 243 ? -5.781 -25.969 -16 1 95.69 243 CYS B N 1
ATOM 6223 C CA . CYS B 1 243 ? -6.172 -26.172 -17.406 1 95.69 243 CYS B CA 1
ATOM 6224 C C . CYS B 1 243 ? -5.02 -26.734 -18.219 1 95.69 243 CYS B C 1
ATOM 6226 O O . CYS B 1 243 ? -5.172 -27.016 -19.406 1 95.69 243 CYS B O 1
ATOM 6228 N N . GLY B 1 244 ? -3.875 -26.812 -17.625 1 96 244 GLY B N 1
ATOM 6229 C CA . GLY B 1 244 ? -2.727 -27.406 -18.297 1 96 244 GLY B CA 1
ATOM 6230 C C . GLY B 1 244 ? -1.794 -26.359 -18.906 1 96 244 GLY B C 1
ATOM 6231 O O . GLY B 1 244 ? -0.688 -26.688 -19.328 1 96 244 GLY B O 1
ATOM 6232 N N . ARG B 1 245 ? -2.18 -25.125 -18.875 1 96.69 245 ARG B N 1
ATOM 6233 C CA . ARG B 1 245 ? -1.322 -24.062 -19.359 1 96.69 245 ARG B CA 1
ATOM 6234 C C . ARG B 1 245 ? -0.394 -23.562 -18.266 1 96.69 245 ARG B C 1
ATOM 6236 O O . ARG B 1 245 ? -0.618 -23.828 -17.078 1 96.69 245 ARG B O 1
ATOM 6243 N N . VAL B 1 246 ? 0.645 -22.828 -18.703 1 97.19 246 VAL B N 1
ATOM 6244 C CA . VAL B 1 246 ? 1.594 -22.312 -17.734 1 97.19 246 VAL B CA 1
ATOM 6245 C C . VAL B 1 246 ? 1.464 -20.781 -17.656 1 97.19 246 VAL B C 1
ATOM 6247 O O . VAL B 1 246 ? 1.229 -20.125 -18.672 1 97.19 246 VAL B O 1
ATOM 6250 N N . ILE B 1 247 ? 1.593 -20.266 -16.422 1 96.81 247 ILE B N 1
ATOM 6251 C CA . ILE B 1 247 ? 1.617 -18.844 -16.156 1 96.81 247 ILE B CA 1
ATOM 6252 C C . ILE B 1 247 ? 2.949 -18.453 -15.523 1 96.81 247 ILE B C 1
ATOM 6254 O O . ILE B 1 247 ? 3.467 -19.172 -14.672 1 96.81 247 ILE B O 1
ATOM 6258 N N . GLN B 1 248 ? 3.537 -17.406 -16.062 1 97.38 248 GLN B N 1
ATOM 6259 C CA . GLN B 1 248 ? 4.723 -16.844 -15.414 1 97.38 248 GLN B CA 1
ATOM 6260 C C . GLN B 1 248 ? 4.348 -16.078 -14.156 1 97.38 248 GLN B C 1
ATOM 6262 O O . GLN B 1 248 ? 3.867 -14.945 -14.234 1 97.38 248 GLN B O 1
ATOM 6267 N N . ALA B 1 249 ? 4.637 -16.609 -12.984 1 97.31 249 ALA B N 1
ATOM 6268 C CA . ALA B 1 249 ? 4.211 -16.047 -11.711 1 97.31 249 ALA B CA 1
ATOM 6269 C C . ALA B 1 249 ? 5.211 -15 -11.211 1 97.31 249 ALA B C 1
ATOM 6271 O O . ALA B 1 249 ? 4.84 -14.07 -10.492 1 97.31 249 ALA B O 1
ATOM 6272 N N . ALA B 1 250 ? 6.453 -15.148 -11.531 1 98.19 250 ALA B N 1
ATOM 6273 C CA . ALA B 1 250 ? 7.516 -14.234 -11.117 1 98.19 250 ALA B CA 1
ATOM 6274 C C . ALA B 1 250 ? 8.617 -14.156 -12.172 1 98.19 250 ALA B C 1
ATOM 6276 O O . ALA B 1 250 ? 8.773 -15.07 -12.984 1 98.19 250 ALA B O 1
ATOM 6277 N N . SER B 1 251 ? 9.328 -13.102 -12.148 1 98.25 251 SER B N 1
ATOM 6278 C CA . SER B 1 251 ? 10.461 -12.953 -13.062 1 98.25 251 SER B CA 1
ATOM 6279 C C . SER B 1 251 ? 11.617 -12.227 -12.383 1 98.25 251 SER B C 1
ATOM 6281 O O . SER B 1 251 ? 11.398 -11.328 -11.57 1 98.25 251 SER B O 1
ATOM 6283 N N . ILE B 1 252 ? 12.781 -12.633 -12.664 1 98.62 252 ILE B N 1
ATOM 6284 C CA . ILE B 1 252 ? 14.039 -12.078 -12.18 1 98.62 252 ILE B CA 1
ATOM 6285 C C . ILE B 1 252 ? 14.984 -11.836 -13.359 1 98.62 252 ILE B C 1
ATOM 6287 O O . ILE B 1 252 ? 15.211 -12.742 -14.164 1 98.62 252 ILE B O 1
ATOM 6291 N N . HIS B 1 253 ? 15.547 -10.672 -13.461 1 98.44 253 HIS B N 1
ATOM 6292 C CA . HIS B 1 253 ? 16.344 -10.32 -14.625 1 98.44 253 HIS B CA 1
ATOM 6293 C C . HIS B 1 253 ? 17.766 -9.906 -14.211 1 98.44 253 HIS B C 1
ATOM 6295 O O . HIS B 1 253 ? 17.938 -9.031 -13.359 1 98.44 253 HIS B O 1
ATOM 6301 N N . ASN B 1 254 ? 18.734 -10.555 -14.789 1 98.62 254 ASN B N 1
ATOM 6302 C CA . ASN B 1 254 ? 20.078 -9.984 -14.844 1 98.62 254 ASN B CA 1
ATOM 6303 C C . ASN B 1 254 ? 20.219 -8.992 -15.992 1 98.62 254 ASN B C 1
ATOM 6305 O O . ASN B 1 254 ? 20.234 -9.391 -17.156 1 98.62 254 ASN B O 1
ATOM 6309 N N . LEU B 1 255 ? 20.344 -7.758 -15.625 1 97.5 255 LEU B N 1
ATOM 6310 C CA . LEU B 1 255 ? 20.328 -6.727 -16.656 1 97.5 255 LEU B CA 1
ATOM 6311 C C . LEU B 1 255 ? 21.75 -6.367 -17.094 1 97.5 255 LEU B C 1
ATOM 6313 O O . LEU B 1 255 ? 21.938 -5.621 -18.047 1 97.5 255 LEU B O 1
ATOM 6317 N N . GLY B 1 256 ? 22.75 -6.902 -16.359 1 98 256 GLY B N 1
ATOM 6318 C CA . GLY B 1 256 ? 24.125 -6.547 -16.672 1 98 256 GLY B CA 1
ATOM 6319 C C . GLY B 1 256 ? 24.375 -5.051 -16.656 1 98 256 GLY B C 1
ATOM 6320 O O . GLY B 1 256 ? 24 -4.359 -15.711 1 98 256 GLY B O 1
ATOM 6321 N N . GLN B 1 257 ? 25.094 -4.582 -17.703 1 97.25 257 GLN B N 1
ATOM 6322 C CA . GLN B 1 257 ? 25.438 -3.17 -17.766 1 97.25 257 GLN B CA 1
ATOM 6323 C C . GLN B 1 257 ? 24.703 -2.455 -18.875 1 97.25 257 GLN B C 1
ATOM 6325 O O . GLN B 1 257 ? 25 -1.298 -19.188 1 97.25 257 GLN B O 1
ATOM 6330 N N . GLY B 1 258 ? 23.734 -3.17 -19.516 1 93.5 258 GLY B N 1
ATOM 6331 C CA . GLY B 1 258 ? 23.016 -2.609 -20.656 1 93.5 258 GLY B CA 1
ATOM 6332 C C . GLY B 1 258 ? 22.312 -1.304 -20.344 1 93.5 258 GLY B C 1
ATOM 6333 O O . GLY B 1 258 ? 22.594 -0.276 -20.953 1 93.5 258 GLY B O 1
ATOM 6334 N N . PHE B 1 259 ? 21.5 -1.279 -19.281 1 94.25 259 PHE B N 1
ATOM 6335 C CA . PHE B 1 259 ? 20.734 -0.091 -18.891 1 94.25 259 PHE B CA 1
ATOM 6336 C C . PHE B 1 259 ? 21.672 0.98 -18.328 1 94.25 259 PHE B C 1
ATOM 6338 O O . PHE B 1 259 ? 21.422 2.176 -18.516 1 94.25 259 PHE B O 1
ATOM 6345 N N . SER B 1 260 ? 22.703 0.552 -17.578 1 96.12 260 SER B N 1
AT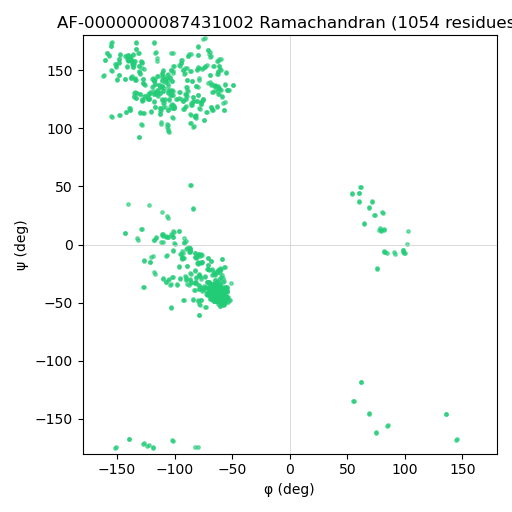OM 6346 C CA . SER B 1 260 ? 23.609 1.537 -17.016 1 96.12 260 SER B CA 1
ATOM 6347 C C . SER B 1 260 ? 24.344 2.305 -18.109 1 96.12 260 SER B C 1
ATOM 6349 O O . SER B 1 260 ? 24.641 3.494 -17.953 1 96.12 260 SER B O 1
ATOM 6351 N N . LYS B 1 261 ? 24.672 1.69 -19.203 1 95 261 LYS B N 1
ATOM 6352 C CA . LYS B 1 261 ? 25.312 2.35 -20.344 1 95 261 LYS B CA 1
ATOM 6353 C C . LYS B 1 261 ? 24.328 3.287 -21.047 1 95 261 LYS B C 1
ATOM 6355 O O . LYS B 1 261 ? 24.688 4.414 -21.391 1 95 261 LYS B O 1
ATOM 6360 N N . VAL B 1 262 ? 23.141 2.82 -21.188 1 92.12 262 VAL B N 1
ATOM 6361 C CA . VAL B 1 262 ? 22.109 3.58 -21.891 1 92.12 262 VAL B CA 1
ATOM 6362 C C . VAL B 1 262 ? 21.828 4.887 -21.156 1 92.12 262 VAL B C 1
ATOM 6364 O O . VAL B 1 262 ? 21.656 5.938 -21.781 1 92.12 262 VAL B O 1
ATOM 6367 N N . PHE B 1 263 ? 21.797 4.871 -19.812 1 93.69 263 PHE B N 1
ATOM 6368 C CA . PHE B 1 263 ? 21.453 6.043 -19.031 1 93.69 263 PHE B CA 1
ATOM 6369 C C . PHE B 1 263 ? 22.703 6.719 -18.469 1 93.69 263 PHE B C 1
ATOM 6371 O O . PHE B 1 263 ? 22.609 7.543 -17.562 1 93.69 263 PHE B O 1
ATOM 6378 N N . ASP B 1 264 ? 23.844 6.301 -18.953 1 94.25 264 ASP B N 1
ATOM 6379 C CA . ASP B 1 264 ? 25.125 6.887 -18.594 1 94.25 264 ASP B CA 1
ATOM 6380 C C . ASP B 1 264 ? 25.312 6.906 -17.078 1 94.25 264 ASP B C 1
ATOM 6382 O O . ASP B 1 264 ? 25.656 7.941 -16.5 1 94.25 264 ASP B O 1
ATOM 6386 N N . MET B 1 265 ? 24.969 5.848 -16.484 1 96.56 265 MET B N 1
ATOM 6387 C CA . MET B 1 265 ? 25.188 5.656 -15.055 1 96.56 265 MET B CA 1
ATOM 6388 C C . MET B 1 265 ? 26.625 5.215 -14.781 1 96.56 265 MET B C 1
ATOM 6390 O O . MET B 1 265 ? 27.016 4.098 -15.141 1 96.56 265 MET B O 1
ATOM 6394 N N . THR B 1 266 ? 27.406 6.082 -14.211 1 97.38 266 THR B N 1
ATOM 6395 C CA . THR B 1 266 ? 28.797 5.762 -13.891 1 97.38 266 THR B CA 1
ATOM 6396 C C . THR B 1 266 ? 29.109 6.145 -12.445 1 97.38 266 THR B C 1
ATOM 6398 O O . THR B 1 266 ? 28.406 6.957 -11.844 1 97.38 266 THR B O 1
ATOM 6401 N N . TYR B 1 267 ? 30.062 5.473 -11.867 1 97.19 267 TYR B N 1
ATOM 6402 C CA . TYR B 1 267 ? 30.562 5.805 -10.539 1 97.19 267 TYR B CA 1
ATOM 6403 C C . TYR B 1 267 ? 32.062 5.621 -10.469 1 97.19 267 TYR B C 1
ATOM 6405 O O . TYR B 1 267 ? 32.656 4.914 -11.289 1 97.19 267 TYR B O 1
ATOM 6413 N N . THR B 1 268 ? 32.719 6.359 -9.586 1 97.25 268 THR B N 1
ATOM 6414 C CA . THR B 1 268 ? 34.156 6.176 -9.32 1 97.25 268 THR B CA 1
ATOM 6415 C C . THR B 1 268 ? 34.375 4.969 -8.422 1 97.25 268 THR B C 1
ATOM 6417 O O . THR B 1 268 ? 33.938 4.949 -7.273 1 97.25 268 THR B O 1
ATOM 6420 N N . ASN B 1 269 ? 35.062 3.951 -8.945 1 96.31 269 ASN B N 1
ATOM 6421 C CA . ASN B 1 269 ? 35.312 2.75 -8.148 1 96.31 269 ASN B CA 1
ATOM 6422 C C . ASN B 1 269 ? 36.469 2.939 -7.172 1 96.31 269 ASN B C 1
ATOM 6424 O O . ASN B 1 269 ? 36.969 4.047 -7.023 1 96.31 269 ASN B O 1
ATOM 6428 N N . LYS B 1 270 ? 36.906 1.955 -6.457 1 93.88 270 LYS B N 1
ATOM 6429 C CA . LYS B 1 270 ? 37.938 2.025 -5.426 1 93.88 270 LYS B CA 1
ATOM 6430 C C . LYS B 1 270 ? 39.281 2.385 -6.027 1 93.88 270 LYS B C 1
ATOM 6432 O O . LYS B 1 270 ? 40.156 2.922 -5.336 1 93.88 270 LYS B O 1
ATOM 6437 N N . ASP B 1 271 ? 39.531 2.133 -7.289 1 96.06 271 ASP B N 1
ATOM 6438 C CA . ASP B 1 271 ? 40.75 2.449 -8 1 96.06 271 ASP B CA 1
ATOM 6439 C C . ASP B 1 271 ? 40.688 3.828 -8.648 1 96.06 271 ASP B C 1
ATOM 6441 O O . ASP B 1 271 ? 41.5 4.176 -9.484 1 96.06 271 ASP B O 1
ATOM 6445 N N . ASN B 1 272 ? 39.562 4.48 -8.367 1 95.56 272 ASN B N 1
ATOM 6446 C CA . ASN B 1 272 ? 39.344 5.832 -8.867 1 95.56 272 ASN B CA 1
ATOM 6447 C C . ASN B 1 272 ? 39.156 5.848 -10.375 1 95.56 272 ASN B C 1
ATOM 6449 O O . ASN B 1 272 ? 39.625 6.754 -11.062 1 95.56 272 ASN B O 1
ATOM 6453 N N . ILE B 1 273 ? 38.594 4.828 -10.859 1 97.19 273 ILE B N 1
ATOM 6454 C CA . ILE B 1 273 ? 38.219 4.719 -12.273 1 97.19 273 ILE B CA 1
ATOM 6455 C C . ILE B 1 273 ? 36.719 4.809 -12.438 1 97.19 273 ILE B C 1
ATOM 6457 O O . ILE B 1 273 ? 35.969 4.223 -11.656 1 97.19 273 ILE B O 1
ATOM 6461 N N . GLN B 1 274 ? 36.312 5.508 -13.477 1 97.06 274 GLN B N 1
ATOM 6462 C CA . GLN B 1 274 ? 34.875 5.582 -13.797 1 97.06 274 GLN B CA 1
ATOM 6463 C C . GLN B 1 274 ? 34.406 4.301 -14.477 1 97.06 274 GLN B C 1
ATOM 6465 O O . GLN B 1 274 ? 34.938 3.916 -15.523 1 97.06 274 GLN B O 1
ATOM 6470 N N . VAL B 1 275 ? 33.469 3.658 -13.953 1 97.88 275 VAL B N 1
ATOM 6471 C CA . VAL B 1 275 ? 32.938 2.408 -14.508 1 97.88 275 VAL B CA 1
ATOM 6472 C C . VAL B 1 275 ? 31.422 2.383 -14.414 1 97.88 275 VAL B C 1
ATOM 6474 O O . VAL B 1 275 ? 30.828 3.193 -13.703 1 97.88 275 VAL B O 1
ATOM 6477 N N . HIS B 1 276 ? 30.781 1.497 -15.203 1 98.31 276 HIS B N 1
ATOM 6478 C CA . HIS B 1 276 ? 29.344 1.287 -15.164 1 98.31 276 HIS B CA 1
ATOM 6479 C C . HIS B 1 276 ? 28.969 0.206 -14.156 1 98.31 276 HIS B C 1
ATOM 6481 O O . HIS B 1 276 ? 29.641 -0.826 -14.07 1 98.31 276 HIS B O 1
ATOM 6487 N N . PRO B 1 277 ? 27.969 0.391 -13.359 1 98.56 277 PRO B N 1
ATOM 6488 C CA . PRO B 1 277 ? 27.516 -0.637 -12.422 1 98.56 277 PRO B CA 1
ATOM 6489 C C . PRO B 1 277 ? 26.656 -1.712 -13.086 1 98.56 277 PRO B C 1
ATOM 6491 O O . PRO B 1 277 ? 26.328 -1.6 -14.266 1 98.56 277 PRO B O 1
ATOM 6494 N N . PHE B 1 278 ? 26.375 -2.768 -12.352 1 98.62 278 PHE B N 1
ATOM 6495 C CA . PHE B 1 278 ? 25.547 -3.891 -12.797 1 98.62 278 PHE B CA 1
ATOM 6496 C C . PHE B 1 278 ? 24.156 -3.82 -12.188 1 98.62 278 PHE B C 1
ATOM 6498 O O . PHE B 1 278 ? 24.016 -3.596 -10.984 1 98.62 278 PHE B O 1
ATOM 6505 N N . LEU B 1 279 ? 23.172 -3.994 -13.047 1 98.5 279 LEU B N 1
ATOM 6506 C CA . LEU B 1 279 ? 21.781 -3.814 -12.602 1 98.5 279 LEU B CA 1
ATOM 6507 C C . LEU B 1 279 ? 21.047 -5.145 -12.586 1 98.5 279 LEU B C 1
ATOM 6509 O O . LEU B 1 279 ? 21.344 -6.035 -13.383 1 98.5 279 LEU B O 1
ATOM 6513 N N . THR B 1 280 ? 20.094 -5.332 -11.641 1 98.75 280 THR B N 1
ATOM 6514 C CA . THR B 1 280 ? 19.156 -6.449 -11.555 1 98.75 280 THR B CA 1
ATOM 6515 C C . THR B 1 280 ? 17.75 -5.953 -11.219 1 98.75 280 THR B C 1
ATOM 6517 O O . THR B 1 280 ? 17.594 -4.875 -10.641 1 98.75 280 THR B O 1
ATOM 6520 N N . CYS B 1 281 ? 16.766 -6.648 -11.617 1 98.5 281 CYS B N 1
ATOM 6521 C CA . CYS B 1 281 ? 15.398 -6.348 -11.188 1 98.5 281 CYS B CA 1
ATOM 6522 C C . CYS B 1 281 ? 14.562 -7.621 -11.102 1 98.5 281 CYS B C 1
ATOM 6524 O O . CYS B 1 281 ? 14.953 -8.664 -11.633 1 98.5 281 CYS B O 1
ATOM 6526 N N . ALA B 1 282 ? 13.5 -7.578 -10.367 1 98.75 282 ALA B N 1
ATOM 6527 C CA . ALA B 1 282 ? 12.594 -8.703 -10.141 1 98.75 282 ALA B CA 1
ATOM 6528 C C . ALA B 1 282 ? 11.172 -8.219 -9.883 1 98.75 282 ALA B C 1
ATOM 6530 O O . ALA B 1 282 ? 10.969 -7.082 -9.445 1 98.75 282 ALA B O 1
ATOM 6531 N N . GLY B 1 283 ? 10.18 -9.078 -10.203 1 98.31 283 GLY B N 1
ATOM 6532 C CA . GLY B 1 283 ? 8.805 -8.656 -10 1 98.31 283 GLY B CA 1
ATOM 6533 C C . GLY B 1 283 ? 7.84 -9.812 -9.812 1 98.31 283 GLY B C 1
ATOM 6534 O O . GLY B 1 283 ? 8.078 -10.914 -10.32 1 98.31 283 GLY B O 1
ATOM 6535 N N . ILE B 1 284 ? 6.805 -9.562 -9.062 1 98.38 284 ILE B N 1
ATOM 6536 C CA . ILE B 1 284 ? 5.625 -10.414 -8.961 1 98.38 284 ILE B CA 1
ATOM 6537 C C . ILE B 1 284 ? 4.363 -9.578 -9.148 1 98.38 284 ILE B C 1
ATOM 6539 O O . ILE B 1 284 ? 4.34 -8.391 -8.812 1 98.38 284 ILE B O 1
ATOM 6543 N N . SER B 1 285 ? 3.365 -10.172 -9.719 1 97.56 285 SER B N 1
ATOM 6544 C CA . SER B 1 285 ? 2.115 -9.477 -10.008 1 97.56 285 SER B CA 1
ATOM 6545 C C . SER B 1 285 ? 0.92 -10.234 -9.438 1 97.56 285 SER B C 1
ATOM 6547 O O . SER B 1 285 ? 1.087 -11.172 -8.656 1 97.56 285 SER B O 1
ATOM 6549 N N . THR B 1 286 ? -0.269 -9.781 -9.805 1 98.12 286 THR B N 1
ATOM 6550 C CA . THR B 1 286 ? -1.516 -10.414 -9.383 1 98.12 286 THR B CA 1
ATOM 6551 C C . THR B 1 286 ? -1.569 -11.867 -9.836 1 98.12 286 THR B C 1
ATOM 6553 O O . THR B 1 286 ? -2.395 -12.648 -9.344 1 98.12 286 THR B O 1
ATOM 6556 N N . ARG B 1 287 ? -0.693 -12.25 -10.695 1 98.25 287 ARG B N 1
ATOM 6557 C CA . ARG B 1 287 ? -0.672 -13.617 -11.203 1 98.25 287 ARG B CA 1
ATOM 6558 C C . ARG B 1 287 ? -0.342 -14.609 -10.094 1 98.25 287 ARG B C 1
ATOM 6560 O O . ARG B 1 287 ? -0.788 -15.758 -10.133 1 98.25 287 ARG B O 1
ATOM 6567 N N . VAL B 1 288 ? 0.435 -14.188 -9.109 1 98.69 288 VAL B N 1
ATOM 6568 C CA . VAL B 1 288 ? 0.767 -15.062 -7.984 1 98.69 288 VAL B CA 1
ATOM 6569 C C . VAL B 1 288 ? -0.504 -15.43 -7.223 1 98.69 288 VAL B C 1
ATOM 6571 O O . VAL B 1 288 ? -0.701 -16.594 -6.855 1 98.69 288 VAL B O 1
ATOM 6574 N N . MET B 1 289 ? -1.319 -14.461 -7.004 1 98.69 289 MET B N 1
ATOM 6575 C CA . MET B 1 289 ? -2.605 -14.711 -6.359 1 98.69 289 MET B CA 1
ATOM 6576 C C . MET B 1 289 ? -3.471 -15.633 -7.215 1 98.69 289 MET B C 1
ATOM 6578 O O . MET B 1 289 ? -4.082 -16.578 -6.703 1 98.69 289 MET B O 1
ATOM 6582 N N . ALA B 1 290 ? -3.512 -15.375 -8.5 1 98.5 290 ALA B N 1
ATOM 6583 C CA . ALA B 1 290 ? -4.285 -16.203 -9.422 1 98.5 290 ALA B CA 1
ATOM 6584 C C . ALA B 1 290 ? -3.846 -17.656 -9.352 1 98.5 290 ALA B C 1
ATOM 6586 O O . ALA B 1 290 ? -4.68 -18.562 -9.352 1 98.5 290 ALA B O 1
ATOM 6587 N N . CYS B 1 291 ? -2.549 -17.875 -9.297 1 98.62 291 CYS B N 1
ATOM 6588 C CA . CYS B 1 291 ? -2.014 -19.234 -9.211 1 98.62 291 CYS B CA 1
ATOM 6589 C C . CYS B 1 291 ? -2.492 -19.922 -7.934 1 98.62 291 CYS B C 1
ATOM 6591 O O . CYS B 1 291 ? -3.004 -21.031 -7.984 1 98.62 291 CYS B O 1
ATOM 6593 N N . ALA B 1 292 ? -2.383 -19.234 -6.832 1 98.81 292 ALA B N 1
ATOM 6594 C CA . ALA B 1 292 ? -2.766 -19.812 -5.551 1 98.81 292 ALA B CA 1
ATOM 6595 C C . ALA B 1 292 ? -4.246 -20.188 -5.535 1 98.81 292 ALA B C 1
ATOM 6597 O O . ALA B 1 292 ? -4.617 -21.297 -5.137 1 98.81 292 ALA B O 1
ATOM 6598 N N . LEU B 1 293 ? -5.066 -19.266 -5.98 1 98.69 293 LEU B N 1
ATOM 6599 C CA . LEU B 1 293 ? -6.508 -19.5 -5.996 1 98.69 293 LEU B CA 1
ATOM 6600 C C . LEU B 1 293 ? -6.859 -20.672 -6.895 1 98.69 293 LEU B C 1
ATOM 6602 O O . LEU B 1 293 ? -7.695 -21.516 -6.539 1 98.69 293 LEU B O 1
ATOM 6606 N N . SER B 1 294 ? -6.246 -20.75 -8.023 1 98.25 294 SER B N 1
ATOM 6607 C CA . SER B 1 294 ? -6.547 -21.766 -9.023 1 98.25 294 SER B CA 1
ATOM 6608 C C . SER B 1 294 ? -6.09 -23.141 -8.57 1 98.25 294 SER B C 1
ATOM 6610 O O . SER B 1 294 ? -6.812 -24.125 -8.742 1 98.25 294 SER B O 1
ATOM 6612 N N . ILE B 1 295 ? -4.938 -23.219 -8.008 1 98.25 295 ILE B N 1
ATOM 6613 C CA . ILE B 1 295 ? -4.34 -24.5 -7.637 1 98.25 295 ILE B CA 1
ATOM 6614 C C . ILE B 1 295 ? -5.102 -25.094 -6.457 1 98.25 295 ILE B C 1
ATOM 6616 O O . ILE B 1 295 ? -5.41 -26.297 -6.453 1 98.25 295 ILE B O 1
ATOM 6620 N N . HIS B 1 296 ? -5.449 -24.281 -5.504 1 98.69 296 HIS B N 1
ATOM 6621 C CA . HIS B 1 296 ? -5.992 -24.797 -4.258 1 98.69 296 HIS B CA 1
ATOM 6622 C C . HIS B 1 296 ? -7.512 -24.922 -4.328 1 98.69 296 HIS B C 1
ATOM 6624 O O . HIS B 1 296 ? -8.102 -25.797 -3.678 1 98.69 296 HIS B O 1
ATOM 6630 N N . GLY B 1 297 ? -8.188 -24.078 -5.117 1 98.38 297 GLY B N 1
ATOM 6631 C CA . GLY B 1 297 ? -9.641 -24.078 -5.168 1 98.38 297 GLY B CA 1
ATOM 6632 C C . GLY B 1 297 ? -10.211 -25.391 -5.645 1 98.38 297 GLY B C 1
ATOM 6633 O O . GLY B 1 297 ? -9.523 -26.188 -6.305 1 98.38 297 GLY B O 1
ATOM 6634 N N . ASP B 1 298 ? -11.492 -25.641 -5.332 1 97.69 298 ASP B N 1
ATOM 6635 C CA . ASP B 1 298 ? -12.156 -26.875 -5.742 1 97.69 298 ASP B CA 1
ATOM 6636 C C . ASP B 1 298 ? -13.586 -26.609 -6.199 1 97.69 298 ASP B C 1
ATOM 6638 O O . ASP B 1 298 ? -13.953 -25.469 -6.469 1 97.69 298 ASP B O 1
ATOM 6642 N N . GLU B 1 299 ? -14.375 -27.641 -6.359 1 96.62 299 GLU B N 1
ATOM 6643 C CA . GLU B 1 299 ? -15.711 -27.531 -6.945 1 96.62 299 GLU B CA 1
ATOM 6644 C C . GLU B 1 299 ? -16.656 -26.766 -6.031 1 96.62 299 GLU B C 1
ATOM 6646 O O . GLU B 1 299 ? -17.719 -26.328 -6.461 1 96.62 299 GLU B O 1
ATOM 6651 N N . LYS B 1 300 ? -16.219 -26.594 -4.758 1 96.44 300 LYS B N 1
ATOM 6652 C CA . LYS B 1 300 ? -17.094 -25.922 -3.799 1 96.44 300 LYS B CA 1
ATOM 6653 C C . LYS B 1 300 ? -16.656 -24.469 -3.598 1 96.44 300 LYS B C 1
ATOM 6655 O O . LYS B 1 300 ? -17.281 -23.719 -2.844 1 96.44 300 LYS B O 1
ATOM 6660 N N . GLY B 1 301 ? -15.555 -24.031 -4.191 1 97.69 301 GLY B N 1
ATOM 6661 C CA . GLY B 1 301 ? -15.117 -22.656 -4.082 1 97.69 301 GLY B CA 1
ATOM 6662 C C . GLY B 1 301 ? -13.633 -22.531 -3.809 1 97.69 301 GLY B C 1
ATOM 6663 O O . GLY B 1 301 ? -12.828 -23.297 -4.332 1 97.69 301 GLY B O 1
ATOM 6664 N N . LEU B 1 302 ? -13.297 -21.5 -3.027 1 98.5 302 LEU B N 1
ATOM 6665 C CA . LEU B 1 302 ? -11.898 -21.219 -2.713 1 98.5 302 LEU B CA 1
ATOM 6666 C C . LEU B 1 302 ? -11.398 -22.125 -1.587 1 98.5 302 LEU B C 1
ATOM 6668 O O . LEU B 1 302 ? -12.195 -22.625 -0.796 1 98.5 302 LEU B O 1
ATOM 6672 N N . VAL B 1 303 ? -10.211 -22.422 -1.563 1 98.81 303 VAL B N 1
ATOM 6673 C CA . VAL B 1 303 ? -9.438 -23.031 -0.485 1 98.81 303 VAL B CA 1
ATOM 6674 C C . VAL B 1 303 ? -8.18 -22.203 -0.22 1 98.81 303 VAL B C 1
ATOM 6676 O O . VAL B 1 303 ? -7.199 -22.312 -0.962 1 98.81 303 VAL B O 1
ATOM 6679 N N . LEU B 1 304 ? -8.188 -21.406 0.865 1 98.88 304 LEU B N 1
ATOM 6680 C CA . LEU B 1 304 ? -7.211 -20.328 0.956 1 98.88 304 LEU B CA 1
ATOM 6681 C C . LEU B 1 304 ? -6.062 -20.703 1.881 1 98.88 304 LEU B C 1
ATOM 6683 O O . LEU B 1 304 ? -6.289 -21.156 3.006 1 98.88 304 LEU B O 1
ATOM 6687 N N . PRO B 1 305 ? -4.812 -20.531 1.358 1 98.88 305 PRO B N 1
ATOM 6688 C CA . PRO B 1 305 ? -3.719 -20.5 2.33 1 98.88 305 PRO B CA 1
ATOM 6689 C C . PRO B 1 305 ? -3.924 -19.438 3.408 1 98.88 305 PRO B C 1
ATOM 6691 O O . PRO B 1 305 ? -4.473 -18.375 3.131 1 98.88 305 PRO B O 1
ATOM 6694 N N . PRO B 1 306 ? -3.438 -19.688 4.605 1 98.69 306 PRO B N 1
ATOM 6695 C CA . PRO B 1 306 ? -3.693 -18.766 5.727 1 98.69 306 PRO B CA 1
ATOM 6696 C C . PRO B 1 306 ? -3.211 -17.344 5.449 1 98.69 306 PRO B C 1
ATOM 6698 O O . PRO B 1 306 ? -3.842 -16.391 5.887 1 98.69 306 PRO B O 1
ATOM 6701 N N . LEU B 1 307 ? -2.154 -17.156 4.691 1 98.62 307 LEU B N 1
ATOM 6702 C CA . LEU B 1 307 ? -1.607 -15.828 4.43 1 98.62 307 LEU B CA 1
ATOM 6703 C C . LEU B 1 307 ? -2.66 -14.914 3.807 1 98.62 307 LEU B C 1
ATOM 6705 O O . LEU B 1 307 ? -2.771 -13.742 4.172 1 98.62 307 LEU B O 1
ATOM 6709 N N . ILE B 1 308 ? -3.436 -15.469 2.889 1 98.81 308 ILE B N 1
ATOM 6710 C CA . ILE B 1 308 ? -4.316 -14.609 2.107 1 98.81 308 ILE B CA 1
ATOM 6711 C C . ILE B 1 308 ? -5.758 -14.773 2.58 1 98.81 308 ILE B C 1
ATOM 6713 O O . ILE B 1 308 ? -6.684 -14.25 1.963 1 98.81 308 ILE B O 1
ATOM 6717 N N . ALA B 1 309 ? -5.977 -15.531 3.662 1 98.75 309 ALA B N 1
ATOM 6718 C CA . ALA B 1 309 ? -7.312 -15.656 4.238 1 98.75 309 ALA B CA 1
ATOM 6719 C C . ALA B 1 309 ? -7.629 -14.477 5.152 1 98.75 309 ALA B C 1
ATOM 6721 O O . ALA B 1 309 ? -7.027 -14.328 6.219 1 98.75 309 ALA B O 1
ATOM 6722 N N . GLN B 1 310 ? -8.539 -13.641 4.742 1 98 310 GLN B N 1
ATOM 6723 C CA . GLN B 1 310 ? -8.945 -12.531 5.598 1 98 310 GLN B CA 1
ATOM 6724 C C . GLN B 1 310 ? -9.391 -13.023 6.965 1 98 310 GLN B C 1
ATOM 6726 O O . GLN B 1 310 ? -9.102 -12.398 7.988 1 98 310 GLN B O 1
ATOM 6731 N N . TYR B 1 311 ? -10.125 -14.156 6.895 1 98.12 311 TYR B N 1
ATOM 6732 C CA . TYR B 1 311 ? -10.469 -14.906 8.094 1 98.12 311 TYR B CA 1
ATOM 6733 C C . TYR B 1 311 ? -9.758 -16.25 8.117 1 98.12 311 TYR B C 1
ATOM 6735 O O . TYR B 1 311 ? -10.039 -17.125 7.293 1 98.12 311 TYR B O 1
ATOM 6743 N N . GLN B 1 312 ? -8.922 -16.359 9.094 1 98.75 312 GLN B N 1
ATOM 6744 C CA . GLN B 1 312 ? -8.25 -17.656 9.227 1 98.75 312 GLN B CA 1
ATOM 6745 C C . GLN B 1 312 ? -9.133 -18.656 9.961 1 98.75 312 GLN B C 1
ATOM 6747 O O . GLN B 1 312 ? -9.086 -19.859 9.688 1 98.75 312 GLN B O 1
ATOM 6752 N N . VAL B 1 313 ? -9.93 -18.062 10.883 1 98.69 313 VAL B N 1
ATOM 6753 C CA . VAL B 1 313 ? -10.898 -18.844 11.648 1 98.69 313 VAL B CA 1
ATOM 6754 C C . VAL B 1 313 ? -12.234 -18.109 11.688 1 98.69 313 VAL B C 1
ATOM 6756 O O . VAL B 1 313 ? -12.289 -16.906 11.953 1 98.69 313 VAL B O 1
ATOM 6759 N N . VAL B 1 314 ? -13.25 -18.812 11.32 1 98.56 314 VAL B N 1
ATOM 6760 C CA . VAL B 1 314 ? -14.594 -18.281 11.539 1 98.56 314 VAL B CA 1
ATOM 6761 C C . VAL B 1 314 ? -15.305 -19.078 12.625 1 98.56 314 VAL B C 1
ATOM 6763 O O . VAL B 1 314 ? -15.188 -20.297 12.68 1 98.56 314 VAL B O 1
ATOM 6766 N N . ILE B 1 315 ? -15.93 -18.406 13.609 1 98.38 315 ILE B N 1
ATOM 6767 C CA . ILE B 1 315 ? -16.719 -19.047 14.656 1 98.38 315 ILE B CA 1
ATOM 6768 C C . ILE B 1 315 ? -18.203 -18.844 14.375 1 98.38 315 ILE B C 1
ATOM 6770 O O . ILE B 1 315 ? -18.656 -17.719 14.203 1 98.38 315 ILE B O 1
ATOM 6774 N N . LEU B 1 316 ? -18.891 -19.922 14.312 1 97.19 316 LEU B N 1
ATOM 6775 C CA . LEU B 1 316 ? -20.328 -19.906 14.062 1 97.19 316 LEU B CA 1
ATOM 6776 C C . LEU B 1 316 ? -21.109 -20.359 15.297 1 97.19 316 LEU B C 1
ATOM 6778 O O . LEU B 1 316 ? -21.141 -21.547 15.617 1 97.19 316 LEU B O 1
ATOM 6782 N N . PRO B 1 317 ? -21.703 -19.438 15.992 1 95.44 317 PRO B N 1
ATOM 6783 C CA . PRO B 1 317 ? -22.656 -19.875 17.031 1 95.44 317 PRO B CA 1
ATOM 6784 C C . PRO B 1 317 ? -23.844 -20.625 16.453 1 95.44 317 PRO B C 1
ATOM 6786 O O . PRO B 1 317 ? -24.5 -20.141 15.531 1 95.44 317 PRO B O 1
ATOM 6789 N N . VAL B 1 318 ? -24.156 -21.719 17.016 1 90.62 318 VAL B N 1
ATOM 6790 C CA . VAL B 1 318 ? -25.219 -22.562 16.469 1 90.62 318 VAL B CA 1
ATOM 6791 C C . VAL B 1 318 ? -26.422 -22.547 17.422 1 90.62 318 VAL B C 1
ATOM 6793 O O . VAL B 1 318 ? -26.25 -22.641 18.641 1 90.62 318 VAL B O 1
ATOM 6796 N N . GLY B 1 319 ? -27.578 -22.422 16.875 1 81.62 319 GLY B N 1
ATOM 6797 C CA . GLY B 1 319 ? -28.828 -22.531 17.625 1 81.62 319 GLY B CA 1
ATOM 6798 C C . GLY B 1 319 ? -29.141 -21.266 18.406 1 81.62 319 GLY B C 1
ATOM 6799 O O . GLY B 1 319 ? -29.969 -21.281 19.312 1 81.62 319 GLY B O 1
ATOM 6800 N N . CYS B 1 320 ? -28.453 -20.219 18.094 1 76.12 320 CYS B N 1
ATOM 6801 C CA . CYS B 1 320 ? -28.703 -18.938 18.781 1 76.12 320 CYS B CA 1
ATOM 6802 C C . CYS B 1 320 ? -29.75 -18.125 18.031 1 76.12 320 CYS B C 1
ATOM 6804 O O . CYS B 1 320 ? -29.906 -18.266 16.812 1 76.12 320 CYS B O 1
ATOM 6806 N N . GLY B 1 321 ? -30.516 -17.266 18.656 1 69.25 321 GLY B N 1
ATOM 6807 C CA . GLY B 1 321 ? -31.484 -16.359 18.047 1 69.25 321 GLY B CA 1
ATOM 6808 C C . GLY B 1 321 ? -32.906 -16.859 18.141 1 69.25 321 GLY B C 1
ATOM 6809 O O . GLY B 1 321 ? -33.844 -16.188 17.703 1 69.25 321 GLY B O 1
ATOM 6810 N N . ARG B 1 322 ? -33.219 -18.219 18.656 1 64.88 322 ARG B N 1
ATOM 6811 C CA . ARG B 1 322 ? -34.562 -18.719 18.828 1 64.88 322 ARG B CA 1
ATOM 6812 C C . ARG B 1 322 ? -35.25 -18.047 20 1 64.88 322 ARG B C 1
ATOM 6814 O O . ARG B 1 322 ? -34.625 -17.719 21 1 64.88 322 ARG B O 1
ATOM 6821 N N . LYS B 1 323 ? -36.562 -18.078 19.828 1 61.84 323 LYS B N 1
ATOM 6822 C CA . LYS B 1 323 ? -37.438 -17.484 20.812 1 61.84 323 LYS B CA 1
ATOM 6823 C C . LYS B 1 323 ? -37.406 -18.25 22.125 1 61.84 323 LYS B C 1
ATOM 6825 O O . LYS B 1 323 ? -37.281 -19.484 22.125 1 61.84 323 LYS B O 1
ATOM 6830 N N . ASN B 1 324 ? -36.906 -17.641 23.312 1 65.88 324 ASN B N 1
ATOM 6831 C CA . ASN B 1 324 ? -37 -18.141 24.672 1 65.88 324 ASN B CA 1
ATOM 6832 C C . ASN B 1 324 ? -35.688 -18.75 25.156 1 65.88 324 ASN B C 1
ATOM 6834 O O . ASN B 1 324 ? -35.688 -19.5 26.125 1 65.88 324 ASN B O 1
ATOM 6838 N N . ASN B 1 325 ? -34.719 -18.531 24.453 1 75.25 325 ASN B N 1
ATOM 6839 C CA . ASN B 1 325 ? -33.469 -19.125 24.844 1 75.25 325 ASN B CA 1
ATOM 6840 C C . ASN B 1 325 ? -32.375 -18.062 25.047 1 75.25 325 ASN B C 1
ATOM 6842 O O . ASN B 1 325 ? -31.203 -18.297 24.75 1 75.25 325 ASN B O 1
ATOM 6846 N N . GLU B 1 326 ? -32.844 -17 25.5 1 83.69 326 GLU B N 1
ATOM 6847 C CA . GLU B 1 326 ? -31.969 -15.844 25.594 1 83.69 326 GLU B CA 1
ATOM 6848 C C . GLU B 1 326 ? -30.781 -16.109 26.516 1 83.69 326 GLU B C 1
ATOM 6850 O O . GLU B 1 326 ? -29.641 -15.742 26.203 1 83.69 326 GLU B O 1
ATOM 6855 N N . GLU B 1 327 ? -31.094 -16.812 27.562 1 86.5 327 GLU B N 1
ATOM 6856 C CA . GLU B 1 327 ? -30.016 -17.094 28.516 1 86.5 327 GLU B CA 1
ATOM 6857 C C . GLU B 1 327 ? -29 -18.062 27.922 1 86.5 327 GLU B C 1
ATOM 6859 O O . GLU B 1 327 ? -27.797 -17.875 28.078 1 86.5 327 GLU B O 1
ATOM 6864 N N . ALA B 1 328 ? -29.516 -19.047 27.375 1 85.69 328 ALA B N 1
ATOM 6865 C CA . ALA B 1 328 ? -28.625 -20.016 26.734 1 85.69 328 ALA B CA 1
ATOM 6866 C C . ALA B 1 328 ? -27.797 -19.359 25.625 1 85.69 328 ALA B C 1
ATOM 6868 O O . ALA B 1 328 ? -26.609 -19.641 25.484 1 85.69 328 ALA B O 1
ATOM 6869 N N . ASP B 1 329 ? -28.422 -18.516 24.906 1 89.62 329 ASP B N 1
ATOM 6870 C CA . ASP B 1 329 ? -27.734 -17.781 23.844 1 89.62 329 ASP B CA 1
ATOM 6871 C C . ASP B 1 329 ? -26.625 -16.906 24.406 1 89.62 329 ASP B C 1
ATOM 6873 O O . ASP B 1 329 ? -25.547 -16.828 23.828 1 89.62 329 ASP B O 1
ATOM 6877 N N . ARG B 1 330 ? -26.891 -16.359 25.469 1 92.38 330 ARG B N 1
ATOM 6878 C CA . ARG B 1 330 ? -25.906 -15.484 26.109 1 92.38 330 ARG B CA 1
ATOM 6879 C C . ARG B 1 330 ? -24.672 -16.281 26.531 1 92.38 330 ARG B C 1
ATOM 6881 O O . ARG B 1 330 ? -23.547 -15.789 26.438 1 92.38 330 ARG B O 1
ATOM 6888 N N . ARG B 1 331 ? -24.922 -17.453 27.031 1 93.19 331 ARG B N 1
ATOM 6889 C CA . ARG B 1 331 ? -23.812 -18.297 27.469 1 93.19 331 ARG B CA 1
ATOM 6890 C C . ARG B 1 331 ? -22.938 -18.719 26.281 1 93.19 331 ARG B C 1
ATOM 6892 O O . ARG B 1 331 ? -21.703 -18.703 26.375 1 93.19 331 ARG B O 1
ATOM 6899 N N . VAL B 1 332 ? -23.562 -19.062 25.281 1 94.62 332 VAL B N 1
ATOM 6900 C CA . VAL B 1 332 ? -22.844 -19.469 24.078 1 94.62 332 VAL B CA 1
ATOM 6901 C C . VAL B 1 332 ? -22.031 -18.281 23.531 1 94.62 332 VAL B C 1
ATOM 6903 O O . VAL B 1 332 ? -20.844 -18.438 23.234 1 94.62 332 VAL B O 1
ATOM 6906 N N . MET B 1 333 ? -22.656 -17.141 23.484 1 95.44 333 MET B N 1
ATOM 6907 C CA . MET B 1 333 ? -22 -15.961 22.938 1 95.44 333 MET B CA 1
ATOM 6908 C C . MET B 1 333 ? -20.828 -15.531 23.828 1 95.44 333 MET B C 1
ATOM 6910 O O . MET B 1 333 ? -19.812 -15.039 23.328 1 95.44 333 MET B O 1
ATOM 6914 N N . ALA B 1 334 ? -21 -15.711 25.078 1 95.81 334 ALA B N 1
ATOM 6915 C CA . ALA B 1 334 ? -19.922 -15.383 26 1 95.81 334 ALA B CA 1
ATOM 6916 C C . ALA B 1 334 ? -18.703 -16.266 25.75 1 95.81 334 ALA B C 1
ATOM 6918 O O . ALA B 1 334 ? -17.562 -15.781 25.75 1 95.81 334 ALA B O 1
ATOM 6919 N N . LYS B 1 335 ? -18.969 -17.5 25.594 1 95.88 335 LYS B N 1
ATOM 6920 C CA . LYS B 1 335 ? -17.875 -18.438 25.344 1 95.88 335 LYS B CA 1
ATOM 6921 C C . LYS B 1 335 ? -17.234 -18.172 23.984 1 95.88 335 LYS B C 1
ATOM 6923 O O . LYS B 1 335 ? -16.016 -18.25 23.828 1 95.88 335 LYS B O 1
ATOM 6928 N N . VAL B 1 336 ? -18.047 -17.875 22.969 1 97.06 336 VAL B N 1
ATOM 6929 C CA . VAL B 1 336 ? -17.562 -17.547 21.641 1 97.06 336 VAL B CA 1
ATOM 6930 C C . VAL B 1 336 ? -16.609 -16.344 21.719 1 97.06 336 VAL B C 1
ATOM 6932 O O . VAL B 1 336 ? -15.547 -16.359 21.109 1 97.06 336 VAL B O 1
ATOM 6935 N N . GLU B 1 337 ? -17 -15.398 22.453 1 96.44 337 GLU B N 1
ATOM 6936 C CA . GLU B 1 337 ? -16.172 -14.203 22.594 1 96.44 337 GLU B CA 1
ATOM 6937 C C . GLU B 1 337 ? -14.867 -14.516 23.328 1 96.44 337 GLU B C 1
ATOM 6939 O O . GLU B 1 337 ? -13.828 -13.938 23.031 1 96.44 337 GLU B O 1
ATOM 6944 N N . GLU B 1 338 ? -14.977 -15.367 24.281 1 96 338 GLU B N 1
ATOM 6945 C CA . GLU B 1 338 ? -13.773 -15.805 24.984 1 96 338 GLU B CA 1
ATOM 6946 C C . GLU B 1 338 ? -12.789 -16.469 24.031 1 96 338 GLU B C 1
ATOM 6948 O O . GLU B 1 338 ? -11.586 -16.188 24.078 1 96 338 GLU B O 1
ATOM 6953 N N . ILE B 1 339 ? -13.289 -17.344 23.219 1 97.19 339 ILE B N 1
ATOM 6954 C CA . ILE B 1 339 ? -12.461 -18.047 22.25 1 97.19 339 ILE B CA 1
ATOM 6955 C C . ILE B 1 339 ? -11.836 -17.047 21.281 1 97.19 339 ILE B C 1
ATOM 6957 O O . ILE B 1 339 ? -10.625 -17.062 21.062 1 97.19 339 ILE B O 1
ATOM 6961 N N . ARG B 1 340 ? -12.68 -16.156 20.719 1 97.38 340 ARG B N 1
ATOM 6962 C CA . ARG B 1 340 ? -12.203 -15.156 19.766 1 97.38 340 ARG B CA 1
ATOM 6963 C C . ARG B 1 340 ? -11.094 -14.312 20.391 1 97.38 340 ARG B C 1
ATOM 6965 O O . ARG B 1 340 ? -10.039 -14.117 19.781 1 97.38 340 ARG B O 1
ATOM 6972 N N . SER B 1 341 ? -11.352 -13.836 21.609 1 94.94 341 SER B N 1
ATOM 6973 C CA . SER B 1 341 ? -10.406 -12.969 22.297 1 94.94 341 SER B CA 1
ATOM 6974 C C . SER B 1 341 ? -9.07 -13.672 22.516 1 94.94 341 SER B C 1
ATOM 6976 O O . SER B 1 341 ? -8.008 -13.078 22.328 1 94.94 341 SER B O 1
ATOM 6978 N N . THR B 1 342 ? -9.133 -14.906 22.891 1 92.81 342 THR B N 1
ATOM 6979 C CA . THR B 1 342 ? -7.926 -15.688 23.109 1 92.81 342 THR B CA 1
ATOM 6980 C C . THR B 1 342 ? -7.141 -15.859 21.812 1 92.81 342 THR B C 1
ATOM 6982 O O . THR B 1 342 ? -5.938 -15.594 21.766 1 92.81 342 THR B O 1
ATOM 6985 N N . LEU B 1 343 ? -7.809 -16.234 20.766 1 96.12 343 LEU B N 1
ATOM 6986 C CA . LEU B 1 343 ? -7.152 -16.516 19.5 1 96.12 343 LEU B CA 1
ATOM 6987 C C . LEU B 1 343 ? -6.586 -15.242 18.891 1 96.12 343 LEU B C 1
ATOM 6989 O O . LEU B 1 343 ? -5.484 -15.25 18.328 1 96.12 343 LEU B O 1
ATOM 6993 N N . VAL B 1 344 ? -7.27 -14.133 19.016 1 94.69 344 VAL B N 1
ATOM 6994 C CA . VAL B 1 344 ? -6.852 -12.867 18.422 1 94.69 344 VAL B CA 1
ATOM 6995 C C . VAL B 1 344 ? -5.723 -12.25 19.25 1 94.69 344 VAL B C 1
ATOM 6997 O O . VAL B 1 344 ? -4.676 -11.891 18.703 1 94.69 344 VAL B O 1
ATOM 7000 N N . ASN B 1 345 ? -5.883 -12.188 20.547 1 89.69 345 ASN B N 1
ATOM 7001 C CA . ASN B 1 345 ? -4.98 -11.406 21.391 1 89.69 345 ASN B CA 1
ATOM 7002 C C . ASN B 1 345 ? -3.711 -12.188 21.719 1 89.69 345 ASN B C 1
ATOM 7004 O O . ASN B 1 345 ? -2.633 -11.602 21.828 1 89.69 345 ASN B O 1
ATOM 7008 N N . LYS B 1 346 ? -3.811 -13.461 21.844 1 86.94 346 LYS B N 1
ATOM 7009 C CA . LYS B 1 346 ? -2.654 -14.242 22.281 1 86.94 346 LYS B CA 1
ATOM 7010 C C . LYS B 1 346 ? -1.939 -14.867 21.078 1 86.94 346 LYS B C 1
ATOM 7012 O O . LYS B 1 346 ? -0.721 -15.055 21.109 1 86.94 346 LYS B O 1
ATOM 7017 N N . LEU B 1 347 ? -2.719 -15.242 20.062 1 91.69 347 LEU B N 1
ATOM 7018 C CA . LEU B 1 347 ? -2.115 -15.953 18.938 1 91.69 347 LEU B CA 1
ATOM 7019 C C . LEU B 1 347 ? -2.043 -15.055 17.719 1 91.69 347 LEU B C 1
ATOM 7021 O O . LEU B 1 347 ? -1.444 -15.43 16.703 1 91.69 347 LEU B O 1
ATOM 7025 N N . LYS B 1 348 ? -2.648 -13.938 17.75 1 91.44 348 LYS B N 1
ATOM 7026 C CA . LYS B 1 348 ? -2.66 -12.945 16.672 1 91.44 348 LYS B CA 1
ATOM 7027 C C . LYS B 1 348 ? -3.262 -13.531 15.398 1 91.44 348 LYS B C 1
ATOM 7029 O O . LYS B 1 348 ? -2.768 -13.273 14.297 1 91.44 348 LYS B O 1
ATOM 7034 N N . LEU B 1 349 ? -4.297 -14.391 15.578 1 97 349 LEU B N 1
ATOM 7035 C CA . LEU B 1 349 ? -5.016 -14.953 14.438 1 97 349 LEU B CA 1
ATOM 7036 C C . LEU B 1 349 ? -6.125 -14.016 13.984 1 97 349 LEU B C 1
ATOM 7038 O O . LEU B 1 349 ? -6.645 -13.227 14.773 1 97 349 LEU B O 1
ATOM 7042 N N . ARG B 1 350 ? -6.414 -14.031 12.719 1 97.75 350 ARG B N 1
ATOM 7043 C CA . ARG B 1 350 ? -7.562 -13.305 12.18 1 97.75 350 ARG B CA 1
ATOM 7044 C C . ARG B 1 350 ? -8.844 -14.117 12.336 1 97.75 350 ARG B C 1
ATOM 7046 O O . ARG B 1 350 ? -9.109 -15.023 11.539 1 97.75 350 ARG B O 1
ATOM 7053 N N . VAL B 1 351 ? -9.664 -13.766 13.344 1 98.12 351 VAL B N 1
ATOM 7054 C CA . VAL B 1 351 ? -10.844 -14.531 13.727 1 98.12 351 VAL B CA 1
ATOM 7055 C C . VAL B 1 351 ? -12.102 -13.695 13.492 1 98.12 351 VAL B C 1
ATOM 7057 O O . VAL B 1 351 ? -12.133 -12.508 13.836 1 98.12 351 VAL B O 1
ATOM 7060 N N . HIS B 1 352 ? -13.055 -14.289 12.836 1 97.5 352 HIS B N 1
ATOM 7061 C CA . HIS B 1 352 ? -14.344 -13.641 12.602 1 97.5 352 HIS B CA 1
ATOM 7062 C C . HIS B 1 352 ? -15.477 -14.422 13.258 1 97.5 352 HIS B C 1
ATOM 7064 O O . HIS B 1 352 ? -15.531 -15.648 13.156 1 97.5 352 HIS B O 1
ATOM 7070 N N . VAL B 1 353 ? -16.344 -13.734 14.047 1 97.44 353 VAL B N 1
ATOM 7071 C CA . VAL B 1 353 ? -17.562 -14.328 14.602 1 97.44 353 VAL B CA 1
ATOM 7072 C C . VAL B 1 353 ? -18.766 -13.898 13.766 1 97.44 353 VAL B C 1
ATOM 7074 O O . VAL B 1 353 ? -19.062 -12.711 13.648 1 97.44 353 VAL B O 1
ATOM 7077 N N . ASP B 1 354 ? -19.438 -14.844 13.156 1 95.94 354 ASP B N 1
ATOM 7078 C CA . ASP B 1 354 ? -20.625 -14.523 12.391 1 95.94 354 ASP B CA 1
ATOM 7079 C C . ASP B 1 354 ? -21.875 -14.477 13.281 1 95.94 354 ASP B C 1
ATOM 7081 O O . ASP B 1 354 ? -22.453 -15.516 13.602 1 95.94 354 ASP B O 1
ATOM 7085 N N . THR B 1 355 ? -22.312 -13.289 13.555 1 91.19 355 THR B N 1
ATOM 7086 C CA . THR B 1 355 ? -23.453 -13.117 14.445 1 91.19 355 THR B CA 1
ATOM 7087 C C . THR B 1 355 ? -24.719 -12.805 13.648 1 91.19 355 THR B C 1
ATOM 7089 O O . THR B 1 355 ? -25.719 -12.383 14.219 1 91.19 355 THR B O 1
ATOM 7092 N N . ASN B 1 356 ? -24.609 -12.922 12.359 1 87.19 356 ASN B N 1
ATOM 7093 C CA . ASN B 1 356 ? -25.766 -12.609 11.531 1 87.19 356 ASN B CA 1
ATOM 7094 C C . ASN B 1 356 ? -26.891 -13.617 11.742 1 87.19 356 ASN B C 1
ATOM 7096 O O . ASN B 1 356 ? -26.781 -14.773 11.328 1 87.19 356 ASN B O 1
ATOM 7100 N N . THR B 1 357 ? -28.031 -13.219 12.242 1 83.38 357 THR B N 1
ATOM 7101 C CA . THR B 1 357 ? -29.141 -14.117 12.578 1 83.38 357 THR B CA 1
ATOM 7102 C C . THR B 1 357 ? -30.109 -14.234 11.406 1 83.38 357 THR B C 1
ATOM 7104 O O . THR B 1 357 ? -31.016 -15.07 11.422 1 83.38 357 THR B O 1
ATOM 7107 N N . SER B 1 358 ? -29.844 -13.391 10.398 1 81.25 358 SER B N 1
ATOM 7108 C CA . SER B 1 358 ? -30.734 -13.438 9.25 1 81.25 358 SER B CA 1
ATOM 7109 C C . SER B 1 358 ? -30.375 -14.594 8.32 1 81.25 358 SER B C 1
ATOM 7111 O O . SER B 1 358 ? -31.172 -14.977 7.461 1 81.25 358 SER B O 1
ATOM 7113 N N . MET B 1 359 ? -29.281 -15.195 8.531 1 86.38 359 MET B N 1
ATOM 7114 C CA . MET B 1 359 ? -28.828 -16.328 7.73 1 86.38 359 MET B CA 1
ATOM 7115 C C . MET B 1 359 ? -28.969 -17.641 8.516 1 86.38 359 MET B C 1
ATOM 7117 O O . MET B 1 359 ? -28.672 -17.672 9.711 1 86.38 359 MET B O 1
ATOM 7121 N N . SER B 1 360 ? -29.469 -18.609 7.781 1 88.75 360 SER B N 1
ATOM 7122 C CA . SER B 1 360 ? -29.469 -19.938 8.383 1 88.75 360 SER B CA 1
ATOM 7123 C C . SER B 1 360 ? -28.062 -20.484 8.531 1 88.75 360 SER B C 1
ATOM 7125 O O . SER B 1 360 ? -27.125 -19.984 7.902 1 88.75 360 SER B O 1
ATOM 7127 N N . ILE B 1 361 ? -27.922 -21.453 9.352 1 89.44 361 ILE B N 1
ATOM 7128 C CA . ILE B 1 361 ? -26.625 -22.078 9.555 1 89.44 361 ILE B CA 1
ATOM 7129 C C . ILE B 1 361 ? -26.109 -22.656 8.234 1 89.44 361 ILE B C 1
ATOM 7131 O O . ILE B 1 361 ? -24.922 -22.562 7.918 1 89.44 361 ILE B O 1
ATOM 7135 N N . GLY B 1 362 ? -27 -23.297 7.473 1 89.81 362 GLY B N 1
ATOM 7136 C CA . GLY B 1 362 ? -26.641 -23.844 6.172 1 89.81 362 GLY B CA 1
ATOM 7137 C C . GLY B 1 362 ? -26.094 -22.781 5.223 1 89.81 362 GLY B C 1
ATOM 7138 O O . GLY B 1 362 ? -25.109 -23.016 4.531 1 89.81 362 GLY B O 1
ATOM 7139 N N . GLU B 1 363 ? -26.719 -21.672 5.227 1 90.69 363 GLU B N 1
ATOM 7140 C CA . GLU B 1 363 ? -26.281 -20.562 4.387 1 90.69 363 GLU B CA 1
ATOM 7141 C C . GLU B 1 363 ? -24.906 -20.047 4.809 1 90.69 363 GLU B C 1
ATOM 7143 O O . GLU B 1 363 ? -24.078 -19.734 3.959 1 90.69 363 GLU B O 1
ATOM 7148 N N . LYS B 1 364 ? -24.719 -20.047 6.105 1 93.88 364 LYS B N 1
ATOM 7149 C CA . LYS B 1 364 ? -23.422 -19.594 6.621 1 93.88 364 LYS B CA 1
ATOM 7150 C C . LYS B 1 364 ? -22.312 -20.562 6.23 1 93.88 364 LYS B C 1
ATOM 7152 O O . LYS B 1 364 ? -21.219 -20.141 5.836 1 93.88 364 LYS B O 1
ATOM 7157 N N . LEU B 1 365 ? -22.656 -21.797 6.367 1 92.88 365 LEU B N 1
ATOM 7158 C CA . LEU B 1 365 ? -21.672 -22.828 6.012 1 92.88 365 LEU B CA 1
ATOM 7159 C C . LEU B 1 365 ? -21.281 -22.703 4.543 1 92.88 365 LEU B C 1
ATOM 7161 O O . LEU B 1 365 ? -20.094 -22.766 4.207 1 92.88 365 LEU B O 1
ATOM 7165 N N . TYR B 1 366 ? -22.25 -22.516 3.717 1 92 366 TYR B N 1
ATOM 7166 C CA . TYR B 1 366 ? -22 -22.375 2.287 1 92 366 TYR B CA 1
ATOM 7167 C C . TYR B 1 366 ? -21.188 -21.109 1.999 1 92 366 TYR B C 1
ATOM 7169 O O . TYR B 1 366 ? -20.25 -21.141 1.2 1 92 366 TYR B O 1
ATOM 7177 N N . TYR B 1 367 ? -21.547 -20.047 2.701 1 93.94 367 TYR B N 1
ATOM 7178 C CA . TYR B 1 367 ? -20.891 -18.766 2.504 1 93.94 367 TYR B CA 1
ATOM 7179 C C . TYR B 1 367 ? -19.391 -18.859 2.779 1 93.94 367 TYR B C 1
ATOM 7181 O O . TYR B 1 367 ? -18.578 -18.453 1.946 1 93.94 367 TYR B O 1
ATOM 7189 N N . TYR B 1 368 ? -19.031 -19.453 3.834 1 96.25 368 TYR B N 1
ATOM 7190 C CA . TYR B 1 368 ? -17.625 -19.484 4.238 1 96.25 368 TYR B CA 1
ATOM 7191 C C . TYR B 1 368 ? -16.875 -20.578 3.494 1 96.25 368 TYR B C 1
ATOM 7193 O O . TYR B 1 368 ? -15.656 -20.516 3.352 1 96.25 368 TYR B O 1
ATOM 7201 N N . GLU B 1 369 ? -17.641 -21.578 3.006 1 95.62 369 GLU B N 1
ATOM 7202 C CA . GLU B 1 369 ? -17.047 -22.609 2.168 1 95.62 369 GLU B CA 1
ATOM 7203 C C . GLU B 1 369 ? -16.609 -22.047 0.817 1 95.62 369 GLU B C 1
ATOM 7205 O O . GLU B 1 369 ? -15.492 -22.281 0.369 1 95.62 369 GLU B O 1
ATOM 7210 N N . VAL B 1 370 ? -17.484 -21.281 0.206 1 96.88 370 VAL B N 1
ATOM 7211 C CA . VAL B 1 370 ? -17.172 -20.672 -1.084 1 96.88 370 VAL B CA 1
ATOM 7212 C C . VAL B 1 370 ? -16.016 -19.672 -0.923 1 96.88 370 VAL B C 1
ATOM 7214 O O . VAL B 1 370 ? -15.141 -19.594 -1.783 1 96.88 370 VAL B O 1
ATOM 7217 N N . LYS B 1 371 ? -15.977 -19.031 0.218 1 97.81 371 LYS B N 1
ATOM 7218 C CA . LYS B 1 371 ? -14.969 -18 0.454 1 97.81 371 LYS B CA 1
ATOM 7219 C C . LYS B 1 371 ? -13.641 -18.609 0.893 1 97.81 371 LYS B C 1
ATOM 7221 O O . LYS B 1 371 ? -12.633 -17.906 0.988 1 97.81 371 LYS B O 1
ATOM 7226 N N . GLY B 1 372 ? -13.641 -19.859 1.189 1 98.44 372 GLY B N 1
ATOM 7227 C CA . GLY B 1 372 ? -12.414 -20.625 1.354 1 98.44 372 GLY B CA 1
ATOM 7228 C C . GLY B 1 372 ? -11.766 -20.422 2.711 1 98.44 372 GLY B C 1
ATOM 7229 O O . GLY B 1 372 ? -10.555 -20.578 2.852 1 98.44 372 GLY B O 1
ATOM 7230 N N . VAL B 1 373 ? -12.531 -20.094 3.783 1 98.69 373 VAL B N 1
ATOM 7231 C CA . VAL B 1 373 ? -11.984 -19.875 5.117 1 98.69 373 VAL B CA 1
ATOM 7232 C C . VAL B 1 373 ? -11.32 -21.156 5.625 1 98.69 373 VAL B C 1
ATOM 7234 O O . VAL B 1 373 ? -11.945 -22.219 5.641 1 98.69 373 VAL B O 1
ATOM 7237 N N . PRO B 1 374 ? -10.141 -21.125 6.09 1 98.75 374 PRO B N 1
ATOM 7238 C CA . PRO B 1 374 ? -9.367 -22.328 6.414 1 98.75 374 PRO B CA 1
ATOM 7239 C C . PRO B 1 374 ? -10.016 -23.172 7.504 1 98.75 374 PRO B C 1
ATOM 7241 O O . PRO B 1 374 ? -10.172 -24.391 7.344 1 98.75 374 PRO B O 1
ATOM 7244 N N . LEU B 1 375 ? -10.406 -22.484 8.609 1 98.69 375 LEU B N 1
ATOM 7245 C CA . LEU B 1 375 ? -10.969 -23.219 9.727 1 98.69 375 LEU B CA 1
ATOM 7246 C C . LEU B 1 375 ? -12.312 -22.641 10.156 1 98.69 375 LEU B C 1
ATOM 7248 O O . LEU B 1 375 ? -12.477 -21.422 10.195 1 98.69 375 LEU B O 1
ATOM 7252 N N . ARG B 1 376 ? -13.195 -23.5 10.453 1 98.12 376 ARG B N 1
ATOM 7253 C CA . ARG B 1 376 ? -14.5 -23.125 10.992 1 98.12 376 ARG B CA 1
ATOM 7254 C C . ARG B 1 376 ? -14.742 -23.812 12.336 1 98.12 376 ARG B C 1
ATOM 7256 O O . ARG B 1 376 ? -14.523 -25.016 12.484 1 98.12 376 ARG B O 1
ATOM 7263 N N . ILE B 1 377 ? -15.117 -23.047 13.297 1 98 377 ILE B N 1
ATOM 7264 C CA . ILE B 1 377 ? -15.484 -23.562 14.609 1 98 377 ILE B CA 1
ATOM 7265 C C . ILE B 1 377 ? -16.984 -23.375 14.828 1 98 377 ILE B C 1
ATOM 7267 O O . ILE B 1 377 ? -17.516 -22.281 14.656 1 98 377 ILE B O 1
ATOM 7271 N N . GLU B 1 378 ? -17.641 -24.438 15.133 1 96.94 378 GLU B N 1
ATOM 7272 C CA . GLU B 1 378 ? -19.062 -24.422 15.492 1 96.94 378 GLU B CA 1
ATOM 7273 C C . GLU B 1 378 ? -19.25 -24.625 16.984 1 96.94 378 GLU B C 1
ATOM 7275 O O . GLU B 1 378 ? -18.641 -25.516 17.578 1 96.94 378 GLU B O 1
ATOM 7280 N N . LEU B 1 379 ? -20.031 -23.797 17.578 1 97 379 LEU B N 1
ATOM 7281 C CA . LEU B 1 379 ? -20.312 -23.906 19.016 1 97 379 LEU B CA 1
ATOM 7282 C C . LEU B 1 379 ? -21.781 -23.641 19.312 1 97 379 LEU B C 1
ATOM 7284 O O . LEU B 1 379 ? -22.281 -22.547 19.031 1 97 379 LEU B O 1
ATOM 7288 N N . GLY B 1 380 ? -22.453 -24.625 19.797 1 94.56 380 GLY B N 1
ATOM 7289 C CA . GLY B 1 380 ? -23.844 -24.516 20.25 1 94.56 380 GLY B CA 1
ATOM 7290 C C . GLY B 1 380 ? -24.016 -24.828 21.719 1 94.56 380 GLY B C 1
ATOM 7291 O O . GLY B 1 380 ? -23.031 -25.062 22.438 1 94.56 380 GLY B O 1
ATOM 7292 N N . ASN B 1 381 ? -25.266 -24.828 22.109 1 92.81 381 ASN B N 1
ATOM 7293 C CA . ASN B 1 381 ? -25.594 -25.078 23.5 1 92.81 381 ASN B CA 1
ATOM 7294 C C . ASN B 1 381 ? -25.188 -26.5 23.922 1 92.81 381 ASN B C 1
ATOM 7296 O O . ASN B 1 381 ? -24.625 -26.688 25.016 1 92.81 381 ASN B O 1
ATOM 7300 N N . ARG B 1 382 ? -25.516 -27.391 23.156 1 92.62 382 ARG B N 1
ATOM 7301 C CA . ARG B 1 382 ? -25.156 -28.781 23.453 1 92.62 382 ARG B CA 1
ATOM 7302 C C . ARG B 1 382 ? -23.641 -28.953 23.531 1 92.62 382 ARG B C 1
ATOM 7304 O O . ARG B 1 382 ? -23.141 -29.688 24.391 1 92.62 382 ARG B O 1
ATOM 7311 N N . ASP B 1 383 ? -22.922 -28.312 22.656 1 95.25 383 ASP B N 1
ATOM 7312 C CA . ASP B 1 383 ? -21.453 -28.344 22.656 1 95.25 383 ASP B CA 1
ATOM 7313 C C . ASP B 1 383 ? -20.906 -27.734 23.953 1 95.25 383 ASP B C 1
ATOM 7315 O O . ASP B 1 383 ? -19.984 -28.281 24.562 1 95.25 383 ASP B O 1
ATOM 7319 N N . LEU B 1 384 ? -21.469 -26.656 24.297 1 95.12 384 LEU B N 1
ATOM 7320 C CA . LEU B 1 384 ? -21.031 -25.969 25.516 1 95.12 384 LEU B CA 1
ATOM 7321 C C . LEU B 1 384 ? -21.234 -26.844 26.75 1 95.12 384 LEU B C 1
ATOM 7323 O O . LEU B 1 384 ? -20.375 -26.875 27.625 1 95.12 384 LEU B O 1
ATOM 7327 N N . GLU B 1 385 ? -22.359 -27.516 26.766 1 93.88 385 GLU B N 1
ATOM 7328 C CA . GLU B 1 385 ? -22.656 -28.406 27.891 1 93.88 385 GLU B CA 1
ATOM 7329 C C . GLU B 1 385 ? -21.641 -29.531 27.984 1 93.88 385 GLU B C 1
ATOM 7331 O O . GLU B 1 385 ? -21.297 -29.984 29.078 1 93.88 385 GLU B O 1
ATOM 7336 N N . LYS B 1 386 ? -21.188 -29.969 26.875 1 96.12 386 LYS B N 1
ATOM 7337 C CA . LYS B 1 386 ? -20.203 -31.047 26.828 1 96.12 386 LYS B CA 1
ATOM 7338 C C . LYS B 1 386 ? -18.781 -30.5 26.938 1 96.12 386 LYS B C 1
ATOM 7340 O O . LYS B 1 386 ? -17.812 -31.266 26.891 1 96.12 386 LYS B O 1
ATOM 7345 N N . ASN B 1 387 ? -18.625 -29.203 26.984 1 97.31 387 ASN B N 1
ATOM 7346 C CA . ASN B 1 387 ? -17.328 -28.516 27.016 1 97.31 387 ASN B CA 1
ATOM 7347 C C . ASN B 1 387 ? -16.5 -28.844 25.781 1 97.31 387 ASN B C 1
ATOM 7349 O O . ASN B 1 387 ? -15.32 -29.172 25.891 1 97.31 387 ASN B O 1
ATOM 7353 N N . GLU B 1 388 ? -17.203 -28.797 24.672 1 97.31 388 GLU B N 1
ATOM 7354 C CA . GLU B 1 388 ? -16.531 -29.094 23.406 1 97.31 388 GLU B CA 1
ATOM 7355 C C . GLU B 1 388 ? -17.016 -28.156 22.297 1 97.31 388 GLU B C 1
ATOM 7357 O O . GLU B 1 388 ? -18.016 -27.438 22.484 1 97.31 388 GLU B O 1
ATOM 7362 N N . CYS B 1 389 ? -16.281 -28.078 21.25 1 97.75 389 CYS B N 1
ATOM 7363 C CA . CYS B 1 389 ? -16.688 -27.422 20.016 1 97.75 389 CYS B CA 1
ATOM 7364 C C . CYS B 1 389 ? -16.312 -28.266 18.797 1 97.75 389 CYS B C 1
ATOM 7366 O O . CYS B 1 389 ? -15.57 -29.234 18.906 1 97.75 389 CYS B O 1
ATOM 7368 N N . VAL B 1 390 ? -16.891 -27.938 17.719 1 97.06 390 VAL B N 1
ATOM 7369 C CA . VAL B 1 390 ? -16.609 -28.672 16.484 1 97.06 390 VAL B CA 1
ATOM 7370 C C . VAL B 1 390 ? -15.695 -27.859 15.586 1 97.06 390 VAL B C 1
ATOM 7372 O O . VAL B 1 390 ? -15.945 -26.672 15.352 1 97.06 390 VAL B O 1
ATOM 7375 N N . LEU B 1 391 ? -14.625 -28.469 15.148 1 98 391 LEU B N 1
ATOM 7376 C CA . LEU B 1 391 ? -13.695 -27.844 14.219 1 98 391 LEU B CA 1
ATOM 7377 C C . LEU B 1 391 ? -13.719 -28.531 12.859 1 98 391 LEU B C 1
ATOM 7379 O O . LEU B 1 391 ? -13.68 -29.75 12.781 1 98 391 LEU B O 1
ATOM 7383 N N . VAL B 1 392 ? -13.852 -27.781 11.805 1 97.62 392 VAL B N 1
ATOM 7384 C CA . VAL B 1 392 ? -13.828 -28.297 10.438 1 97.62 392 VAL B CA 1
ATOM 7385 C C . VAL B 1 392 ? -12.82 -27.516 9.602 1 97.62 392 VAL B C 1
ATOM 7387 O O . VAL B 1 392 ? -12.852 -26.281 9.57 1 97.62 392 VAL B O 1
ATOM 7390 N N . ALA B 1 393 ? -11.898 -28.188 9 1 98.25 393 ALA B N 1
ATOM 7391 C CA . ALA B 1 393 ? -10.977 -27.578 8.047 1 98.25 393 ALA B CA 1
ATOM 7392 C C . ALA B 1 393 ? -11.586 -27.516 6.648 1 98.25 393 ALA B C 1
ATOM 7394 O O . ALA B 1 393 ? -12.234 -28.469 6.211 1 98.25 393 ALA B O 1
ATOM 7395 N N . ARG B 1 394 ? -11.383 -26.453 5.906 1 98.25 394 ARG B N 1
ATOM 7396 C CA . ARG B 1 394 ? -12 -26.203 4.609 1 98.25 394 ARG B CA 1
ATOM 7397 C C . ARG B 1 394 ? -11.664 -27.297 3.611 1 98.25 394 ARG B C 1
ATOM 7399 O O . ARG B 1 394 ? -12.5 -27.672 2.787 1 98.25 394 ARG B O 1
ATOM 7406 N N . ASP B 1 395 ? -10.398 -27.844 3.65 1 97.12 395 ASP B N 1
ATOM 7407 C CA . ASP B 1 395 ? -9.922 -28.797 2.652 1 97.12 395 ASP B CA 1
ATOM 7408 C C . ASP B 1 395 ? -10.445 -30.203 2.938 1 97.12 395 ASP B C 1
ATOM 7410 O O . ASP B 1 395 ? -10.43 -31.062 2.061 1 97.12 395 ASP B O 1
ATOM 7414 N N . GLN B 1 396 ? -10.961 -30.438 4.141 1 95.5 396 GLN B N 1
ATOM 7415 C CA . GLN B 1 396 ? -11.43 -31.766 4.52 1 95.5 396 GLN B CA 1
ATOM 7416 C C . GLN B 1 396 ? -12.953 -31.828 4.531 1 95.5 396 GLN B C 1
ATOM 7418 O O . GLN B 1 396 ? -13.531 -32.906 4.367 1 95.5 396 GLN B O 1
ATOM 7423 N N . GLY B 1 397 ? -13.555 -30.734 4.816 1 91.25 397 GLY B N 1
ATOM 7424 C CA . GLY B 1 397 ? -15.008 -30.688 4.812 1 91.25 397 GLY B CA 1
ATOM 7425 C C . GLY B 1 397 ? -15.641 -31.484 5.926 1 91.25 397 GLY B C 1
ATOM 7426 O O . GLY B 1 397 ? -15.109 -31.547 7.035 1 91.25 397 GLY B O 1
ATOM 7427 N N . LYS B 1 398 ? -16.766 -32.062 5.637 1 84.06 398 LYS B N 1
ATOM 7428 C CA . LYS B 1 398 ? -17.594 -32.75 6.633 1 84.06 398 LYS B CA 1
ATOM 7429 C C . LYS B 1 398 ? -16.891 -34 7.145 1 84.06 398 LYS B C 1
ATOM 7431 O O . LYS B 1 398 ? -17.062 -34.375 8.305 1 84.06 398 LYS B O 1
ATOM 7436 N N . ASP B 1 399 ? -16.078 -34.5 6.348 1 87.06 399 ASP B N 1
ATOM 7437 C CA . ASP B 1 399 ? -15.398 -35.75 6.695 1 87.06 399 ASP B CA 1
ATOM 7438 C C . ASP B 1 399 ? -14.266 -35.5 7.688 1 87.06 399 ASP B C 1
ATOM 7440 O O . ASP B 1 399 ? -13.805 -36.406 8.359 1 87.06 399 ASP B O 1
ATOM 7444 N N . GLY B 1 400 ? -13.875 -34.219 7.828 1 89.31 400 GLY B N 1
ATOM 7445 C CA . GLY B 1 400 ? -12.781 -33.875 8.719 1 89.31 400 GLY B CA 1
ATOM 7446 C C . GLY B 1 400 ? -13.242 -33.219 10 1 89.31 400 GLY B C 1
ATOM 7447 O O . GLY B 1 400 ? -12.445 -32.562 10.68 1 89.31 400 GLY B O 1
ATOM 7448 N N . LYS B 1 401 ? -14.398 -33.438 10.344 1 93.75 401 LYS B N 1
ATOM 7449 C CA . LYS B 1 401 ? -14.953 -32.844 11.555 1 93.75 401 LYS B CA 1
ATOM 7450 C C . LYS B 1 401 ? -14.258 -33.406 12.797 1 93.75 401 LYS B C 1
ATOM 7452 O O . LYS B 1 401 ? -14.062 -34.594 12.93 1 93.75 401 LYS B O 1
ATOM 7457 N N . LYS B 1 402 ? -13.852 -32.469 13.656 1 95.69 402 LYS B N 1
ATOM 7458 C CA . LYS B 1 402 ? -13.18 -32.812 14.906 1 95.69 402 LYS B CA 1
ATOM 7459 C C . LYS B 1 402 ? -13.867 -32.188 16.109 1 95.69 402 LYS B C 1
ATOM 7461 O O . LYS B 1 402 ? -14.281 -31.016 16.047 1 95.69 402 LYS B O 1
ATOM 7466 N N . SER B 1 403 ? -13.984 -32.938 17.094 1 96.5 403 SER B N 1
ATOM 7467 C CA . SER B 1 403 ? -14.422 -32.406 18.375 1 96.5 403 SER B CA 1
ATOM 7468 C C . SER B 1 403 ? -13.234 -32 19.25 1 96.5 403 SER B C 1
ATOM 7470 O O . SER B 1 403 ? -12.352 -32.844 19.5 1 96.5 403 SER B O 1
ATOM 7472 N N . LEU B 1 404 ? -13.188 -30.812 19.672 1 97.12 404 LEU B N 1
ATOM 7473 C CA . LEU B 1 404 ? -12.109 -30.312 20.516 1 97.12 404 LEU B CA 1
ATOM 7474 C C . LEU B 1 404 ? -12.648 -29.844 21.859 1 97.12 404 LEU B C 1
ATOM 7476 O O . LEU B 1 404 ? -13.727 -29.234 21.922 1 97.12 404 LEU B O 1
ATOM 7480 N N . SER B 1 405 ? -11.867 -30.094 22.875 1 97.25 405 SER B N 1
ATOM 7481 C CA . SER B 1 405 ? -12.242 -29.531 24.172 1 97.25 405 SER B CA 1
ATOM 7482 C C . SER B 1 405 ? -12.047 -28.031 24.203 1 97.25 405 SER B C 1
ATOM 7484 O O . SER B 1 405 ? -11.062 -27.516 23.656 1 97.25 405 SER B O 1
ATOM 7486 N N . LEU B 1 406 ? -13.008 -27.359 24.812 1 97.25 406 LEU B N 1
ATOM 7487 C CA . LEU B 1 406 ? -12.906 -25.906 24.938 1 97.25 406 LEU B CA 1
ATOM 7488 C C . LEU B 1 406 ? -11.656 -25.516 25.734 1 97.25 406 LEU B C 1
ATOM 7490 O O . LEU B 1 406 ? -11.039 -24.484 25.453 1 97.25 406 LEU B O 1
ATOM 7494 N N . ASP B 1 407 ? -11.281 -26.344 26.594 1 96.06 407 ASP B N 1
ATOM 7495 C CA . ASP B 1 407 ? -10.07 -26.109 27.375 1 96.06 407 ASP B CA 1
ATOM 7496 C C . ASP B 1 407 ? -8.828 -26.109 26.484 1 96.06 407 ASP B C 1
ATOM 7498 O O . ASP B 1 407 ? -7.93 -25.281 26.672 1 96.06 407 ASP B O 1
ATOM 7502 N N . GLU B 1 408 ? -8.805 -27 25.609 1 94.62 408 GLU B N 1
ATOM 7503 C CA . GLU B 1 408 ? -7.684 -27.078 24.688 1 94.62 408 GLU B CA 1
ATOM 7504 C C . GLU B 1 408 ? -7.629 -25.859 23.766 1 94.62 408 GLU B C 1
ATOM 7506 O O . GLU B 1 408 ? -6.551 -25.344 23.484 1 94.62 408 GLU B O 1
ATOM 7511 N N . VAL B 1 409 ? -8.75 -25.438 23.359 1 96.31 409 VAL B N 1
ATOM 7512 C CA . VAL B 1 409 ? -8.852 -24.297 22.469 1 96.31 409 VAL B CA 1
ATOM 7513 C C . VAL B 1 409 ? -8.352 -23.031 23.172 1 96.31 409 VAL B C 1
ATOM 7515 O O . VAL B 1 409 ? -7.691 -22.188 22.562 1 96.31 409 VAL B O 1
ATOM 7518 N N . LEU B 1 410 ? -8.562 -22.969 24.469 1 95.75 410 LEU B N 1
ATOM 7519 C CA . LEU B 1 410 ? -8.242 -21.766 25.234 1 95.75 410 LEU B CA 1
ATOM 7520 C C . LEU B 1 410 ? -6.84 -21.859 25.828 1 95.75 410 LEU B C 1
ATOM 7522 O O . LEU B 1 410 ? -6.285 -20.859 26.281 1 95.75 410 LEU B O 1
ATOM 7526 N N . SER B 1 411 ? -6.227 -23.031 25.766 1 93.69 411 SER B N 1
ATOM 7527 C CA . SER B 1 411 ? -4.914 -23.25 26.375 1 93.69 411 SER B CA 1
ATOM 7528 C C . SER B 1 411 ? -3.797 -22.797 25.438 1 93.69 411 SER B C 1
ATOM 7530 O O . SER B 1 411 ? -3.725 -23.25 24.281 1 93.69 411 SER B O 1
ATOM 7532 N N . ILE B 1 412 ? -2.939 -21.859 25.984 1 91.38 412 ILE B N 1
ATOM 7533 C CA . ILE B 1 412 ? -1.778 -21.391 25.234 1 91.38 412 ILE B CA 1
ATOM 7534 C C . ILE B 1 412 ? -0.499 -21.766 25.984 1 91.38 412 ILE B C 1
ATOM 7536 O O . ILE B 1 412 ? -0.348 -21.438 27.156 1 91.38 412 ILE B O 1
ATOM 7540 N N . ALA B 1 413 ? 0.369 -22.453 25.406 1 88.25 413 ALA B N 1
ATOM 7541 C CA . ALA B 1 413 ? 1.686 -22.766 25.953 1 88.25 413 ALA B CA 1
ATOM 7542 C C . ALA B 1 413 ? 2.787 -22.047 25.188 1 88.25 413 ALA B C 1
ATOM 7544 O O . ALA B 1 413 ? 2.58 -21.625 24.047 1 88.25 413 ALA B O 1
ATOM 7545 N N . SER B 1 414 ? 3.809 -21.625 25.875 1 85 414 SER B N 1
ATOM 7546 C CA . SER B 1 414 ? 4.902 -20.922 25.203 1 85 414 SER B CA 1
ATOM 7547 C C . SER B 1 414 ? 6.25 -21.562 25.531 1 85 414 SER B C 1
ATOM 7549 O O . SER B 1 414 ? 6.422 -22.125 26.609 1 85 414 SER B O 1
ATOM 7551 N N . SER B 1 415 ? 7.105 -21.609 24.578 1 81.56 415 SER B N 1
ATOM 7552 C CA . SER B 1 415 ? 8.5 -22.016 24.75 1 81.56 415 SER B CA 1
ATOM 7553 C C . SER B 1 415 ? 9.438 -21.109 23.969 1 81.56 415 SER B C 1
ATOM 7555 O O . SER B 1 415 ? 9 -20.375 23.078 1 81.56 415 SER B O 1
ATOM 7557 N N . THR B 1 416 ? 10.602 -20.844 24.484 1 76.44 416 THR B N 1
ATOM 7558 C CA . THR B 1 416 ? 11.586 -20 23.812 1 76.44 416 THR B CA 1
ATOM 7559 C C . THR B 1 416 ? 12.68 -20.859 23.172 1 76.44 416 THR B C 1
ATOM 7561 O O . THR B 1 416 ? 13.164 -21.812 23.781 1 76.44 416 THR B O 1
ATOM 7564 N N . THR B 1 417 ? 12.961 -20.562 21.984 1 69.25 417 THR B N 1
ATOM 7565 C CA . THR B 1 417 ? 14.023 -21.281 21.281 1 69.25 417 THR B CA 1
ATOM 7566 C C . THR B 1 417 ? 15.391 -20.844 21.797 1 69.25 417 THR B C 1
ATOM 7568 O O . THR B 1 417 ? 15.5 -19.938 22.609 1 69.25 417 THR B O 1
ATOM 7571 N N . GLU B 1 418 ? 16.391 -21.5 21.219 1 63.94 418 GLU B N 1
ATOM 7572 C CA . GLU B 1 418 ? 17.766 -21.156 21.531 1 63.94 418 GLU B CA 1
ATOM 7573 C C . GLU B 1 418 ? 18.109 -19.75 21.062 1 63.94 418 GLU B C 1
ATOM 7575 O O . GLU B 1 418 ? 18.953 -19.078 21.656 1 63.94 418 GLU B O 1
ATOM 7580 N N . HIS B 1 419 ? 17.375 -19.375 20.094 1 60.34 419 HIS B N 1
ATOM 7581 C CA . HIS B 1 419 ? 17.641 -18.047 19.531 1 60.34 419 HIS B CA 1
ATOM 7582 C C . HIS B 1 419 ? 16.719 -17 20.125 1 60.34 419 HIS B C 1
ATOM 7584 O O . HIS B 1 419 ? 16.531 -15.93 19.531 1 60.34 419 HIS B O 1
ATOM 7590 N N . HIS B 1 420 ? 16.062 -17.391 21.141 1 60.12 420 HIS B N 1
ATOM 7591 C CA . HIS B 1 420 ? 15.273 -16.484 21.953 1 60.12 420 HIS B CA 1
ATOM 7592 C C . HIS B 1 420 ? 14 -16.047 21.234 1 60.12 420 HIS B C 1
ATOM 7594 O O . HIS B 1 420 ? 13.5 -14.945 21.453 1 60.12 420 HIS B O 1
ATOM 7600 N N . GLU B 1 421 ? 13.609 -17 20.297 1 67 421 GLU B N 1
ATOM 7601 C CA . GLU B 1 421 ? 12.32 -16.75 19.656 1 67 421 GLU B CA 1
ATOM 7602 C C . GLU B 1 421 ? 11.18 -17.391 20.453 1 67 421 GLU B C 1
ATOM 7604 O O . GLU B 1 421 ? 11.312 -18.516 20.938 1 67 421 GLU B O 1
ATOM 7609 N N . LEU B 1 422 ? 10.141 -16.703 20.703 1 73.12 422 LEU B N 1
ATOM 7610 C CA . LEU B 1 422 ? 8.969 -17.203 21.422 1 73.12 422 LEU B CA 1
ATOM 7611 C C . LEU B 1 422 ? 8.109 -18.078 20.531 1 73.12 422 LEU B C 1
ATOM 7613 O O . LEU B 1 422 ? 7.688 -17.656 19.453 1 73.12 422 LEU B O 1
ATOM 7617 N N . ILE B 1 423 ? 7.934 -19.375 20.984 1 78 423 ILE B N 1
ATOM 7618 C CA . ILE B 1 423 ? 7.074 -20.297 20.25 1 78 423 ILE B CA 1
ATOM 7619 C C . ILE B 1 423 ? 5.793 -20.547 21.047 1 78 423 ILE B C 1
ATOM 7621 O O . ILE B 1 423 ? 5.844 -21 22.203 1 78 423 ILE B O 1
ATOM 7625 N N . LEU B 1 424 ? 4.719 -20.297 20.391 1 86.31 424 LEU B N 1
ATOM 7626 C CA . LEU B 1 424 ? 3.426 -20.531 21.031 1 86.31 424 LEU B CA 1
ATOM 7627 C C . LEU B 1 424 ? 2.809 -21.828 20.531 1 86.31 424 LEU B C 1
ATOM 7629 O O . LEU B 1 424 ? 2.924 -22.172 19.359 1 86.31 424 LEU B O 1
ATOM 7633 N N . LYS B 1 425 ? 2.189 -22.562 21.453 1 91.06 425 LYS B N 1
ATOM 7634 C CA . LYS B 1 425 ? 1.504 -23.812 21.125 1 91.06 425 LYS B CA 1
ATOM 7635 C C . LYS B 1 425 ? 0.028 -23.75 21.516 1 91.06 425 LYS B C 1
ATOM 7637 O O . LYS B 1 425 ? -0.313 -23.328 22.625 1 91.06 425 LYS B O 1
ATOM 7642 N N . ASN B 1 426 ? -0.752 -24.141 20.531 1 95.94 426 ASN B N 1
ATOM 7643 C CA . ASN B 1 426 ? -2.205 -24.172 20.656 1 95.94 426 ASN B CA 1
ATOM 7644 C C . ASN B 1 426 ? -2.848 -25.062 19.609 1 95.94 426 ASN B C 1
ATOM 7646 O O . ASN B 1 426 ? -2.371 -25.125 18.469 1 95.94 426 ASN B O 1
ATOM 7650 N N . VAL B 1 427 ? -3.914 -25.703 19.984 1 96.88 427 VAL B N 1
ATOM 7651 C CA . VAL B 1 427 ? -4.504 -26.719 19.125 1 96.88 427 VAL B CA 1
ATOM 7652 C C . VAL B 1 427 ? -4.996 -26.078 17.828 1 96.88 427 VAL B C 1
ATOM 7654 O O . VAL B 1 427 ? -4.914 -26.688 16.75 1 96.88 427 VAL B O 1
ATOM 7657 N N . ILE B 1 428 ? -5.547 -24.875 17.859 1 97.62 428 ILE B N 1
ATOM 7658 C CA . ILE B 1 428 ? -6.055 -24.203 16.672 1 97.62 428 ILE B CA 1
ATOM 7659 C C . ILE B 1 428 ? -4.891 -23.812 15.758 1 97.62 428 ILE B C 1
ATOM 7661 O O . ILE B 1 428 ? -4.977 -23.953 14.531 1 97.62 428 ILE B O 1
ATOM 7665 N N . LEU B 1 429 ? -3.855 -23.328 16.312 1 96.88 429 LEU B N 1
ATOM 7666 C CA . LEU B 1 429 ? -2.646 -23.016 15.562 1 96.88 429 LEU B CA 1
ATOM 7667 C C . LEU B 1 429 ? -2.084 -24.25 14.898 1 96.88 429 LEU B C 1
ATOM 7669 O O . LEU B 1 429 ? -1.673 -24.219 13.734 1 96.88 429 LEU B O 1
ATOM 7673 N N . ASP B 1 430 ? -2.111 -25.359 15.633 1 96.88 430 ASP B N 1
ATOM 7674 C CA . ASP B 1 430 ? -1.629 -26.625 15.094 1 96.88 430 ASP B CA 1
ATOM 7675 C C . ASP B 1 430 ? -2.467 -27.062 13.898 1 96.88 430 ASP B C 1
ATOM 7677 O O . ASP B 1 430 ? -1.931 -27.562 12.906 1 96.88 430 ASP B O 1
ATOM 7681 N N . GLU B 1 431 ? -3.73 -26.891 14.023 1 97.38 431 GLU B N 1
ATOM 7682 C CA . GLU B 1 431 ? -4.625 -27.266 12.938 1 97.38 431 GLU B CA 1
ATOM 7683 C C . GLU B 1 431 ? -4.391 -26.391 11.703 1 97.38 431 GLU B C 1
ATOM 7685 O O . GLU B 1 431 ? -4.465 -26.875 10.57 1 97.38 431 GLU B O 1
ATOM 7690 N N . LEU B 1 432 ? -4.168 -25.172 11.898 1 97.94 432 LEU B N 1
ATOM 7691 C CA . LEU B 1 432 ? -3.898 -24.266 10.797 1 97.94 432 LEU B CA 1
ATOM 7692 C C . LEU B 1 432 ? -2.609 -24.656 10.07 1 97.94 432 LEU B C 1
ATOM 7694 O O . LEU B 1 432 ? -2.541 -24.594 8.844 1 97.94 432 LEU B O 1
ATOM 7698 N N . LEU B 1 433 ? -1.617 -25.047 10.844 1 97.25 433 LEU B N 1
ATOM 7699 C CA . LEU B 1 433 ? -0.346 -25.469 10.266 1 97.25 433 LEU B CA 1
ATOM 7700 C C . LEU B 1 433 ? -0.511 -26.781 9.5 1 97.25 433 LEU B C 1
ATOM 7702 O O . LEU B 1 433 ? 0.084 -26.953 8.43 1 97.25 433 LEU B O 1
ATOM 7706 N N . ALA B 1 434 ? -1.302 -27.672 10.062 1 97.75 434 ALA B N 1
ATOM 7707 C CA . ALA B 1 434 ? -1.588 -28.922 9.375 1 97.75 434 ALA B CA 1
ATOM 7708 C C . ALA B 1 434 ? -2.334 -28.672 8.062 1 97.75 434 ALA B C 1
ATOM 7710 O O . ALA B 1 434 ? -2.061 -29.328 7.051 1 97.75 434 ALA B O 1
ATOM 7711 N N . TYR B 1 435 ? -3.291 -27.797 8.148 1 98.25 435 TYR B N 1
ATOM 7712 C CA . TYR B 1 435 ? -4.035 -27.359 6.965 1 98.25 435 TYR B CA 1
ATOM 7713 C C . TYR B 1 435 ? -3.094 -26.859 5.879 1 98.25 435 TYR B C 1
ATOM 7715 O O . TYR B 1 435 ? -3.186 -27.266 4.723 1 98.25 435 TYR B O 1
ATOM 7723 N N . LYS B 1 436 ? -2.227 -26.031 6.25 1 98.38 436 LYS B N 1
ATOM 7724 C CA . LYS B 1 436 ? -1.241 -25.469 5.328 1 98.38 436 LYS B CA 1
ATOM 7725 C C . LYS B 1 436 ? -0.382 -26.562 4.707 1 98.38 436 LYS B C 1
ATOM 7727 O O . LYS B 1 436 ? -0.12 -26.547 3.504 1 98.38 436 LYS B O 1
ATOM 7732 N N . ALA B 1 437 ? 0.013 -27.484 5.461 1 98.38 437 ALA B N 1
ATOM 7733 C CA . ALA B 1 437 ? 0.855 -28.594 5 1 98.38 437 ALA B CA 1
ATOM 7734 C C . ALA B 1 437 ? 0.115 -29.469 3.994 1 98.38 437 ALA B C 1
ATOM 7736 O O . ALA B 1 437 ? 0.706 -29.938 3.021 1 98.38 437 ALA B O 1
ATOM 7737 N N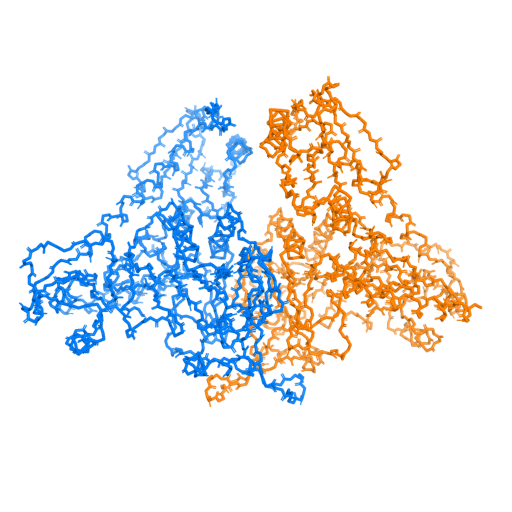 . ARG B 1 438 ? -1.13 -29.719 4.258 1 98.38 438 ARG B N 1
ATOM 7738 C CA . ARG B 1 438 ? -1.92 -30.516 3.328 1 98.38 438 ARG B CA 1
ATOM 7739 C C . ARG B 1 438 ? -2.08 -29.797 1.99 1 98.38 438 ARG B C 1
ATOM 7741 O O . ARG B 1 438 ? -2.016 -30.422 0.932 1 98.38 438 ARG B O 1
ATOM 7748 N N . LEU B 1 439 ? -2.301 -28.453 2.014 1 98.69 439 LEU B N 1
ATOM 7749 C CA . LEU B 1 439 ? -2.375 -27.688 0.777 1 98.69 439 LEU B CA 1
ATOM 7750 C C . LEU B 1 439 ? -1.079 -27.812 -0.019 1 98.69 439 LEU B C 1
ATOM 7752 O O . LEU B 1 439 ? -1.109 -28.031 -1.232 1 98.69 439 LEU B O 1
ATOM 7756 N N . ALA B 1 440 ? 0.04 -27.703 0.7 1 98.62 440 ALA B N 1
ATOM 7757 C CA . ALA B 1 440 ? 1.348 -27.766 0.054 1 98.62 440 ALA B CA 1
ATOM 7758 C C . ALA B 1 440 ? 1.567 -29.141 -0.588 1 98.62 440 ALA B C 1
ATOM 7760 O O . ALA B 1 440 ? 2.074 -29.234 -1.708 1 98.62 440 ALA B O 1
ATOM 7761 N N . GLN B 1 441 ? 1.173 -30.125 0.115 1 98.44 441 GLN B N 1
ATOM 7762 C CA . GLN B 1 441 ? 1.353 -31.484 -0.384 1 98.44 441 GLN B CA 1
ATOM 7763 C C . GLN B 1 441 ? 0.51 -31.719 -1.633 1 98.44 441 GLN B C 1
ATOM 7765 O O . GLN B 1 441 ? 1.004 -32.25 -2.625 1 98.44 441 GLN B O 1
ATOM 7770 N N . ARG B 1 442 ? -0.727 -31.359 -1.567 1 98 442 ARG B N 1
ATOM 7771 C CA . ARG B 1 442 ? -1.623 -31.531 -2.707 1 98 442 ARG B CA 1
ATOM 7772 C C . ARG B 1 442 ? -1.109 -30.766 -3.922 1 98 442 ARG B C 1
ATOM 7774 O O . ARG B 1 442 ? -1.16 -31.266 -5.047 1 98 442 ARG 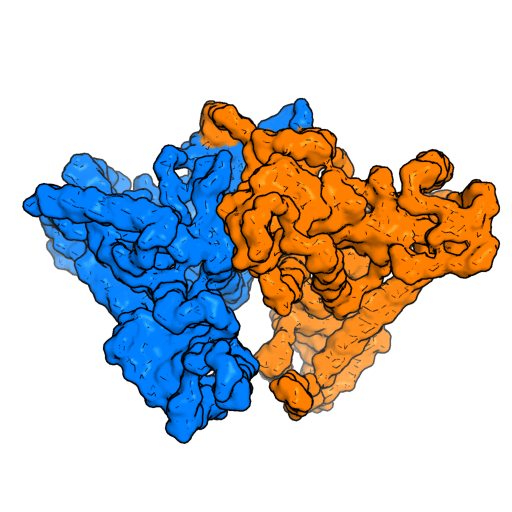B O 1
ATOM 7781 N N . ALA B 1 443 ? -0.663 -29.547 -3.713 1 98.44 443 ALA B N 1
ATOM 7782 C CA . ALA B 1 443 ? -0.141 -28.703 -4.793 1 98.44 443 ALA B CA 1
ATOM 7783 C C . ALA B 1 443 ? 1.112 -29.328 -5.406 1 98.44 443 ALA B C 1
ATOM 7785 O O . ALA B 1 443 ? 1.299 -29.281 -6.625 1 98.44 443 ALA B O 1
ATOM 7786 N N . ARG B 1 444 ? 1.968 -29.859 -4.559 1 97.75 444 ARG B N 1
ATOM 7787 C CA . ARG B 1 444 ? 3.184 -30.5 -5.031 1 97.75 444 ARG B CA 1
ATOM 7788 C C . ARG B 1 444 ? 2.854 -31.719 -5.891 1 97.75 444 ARG B C 1
ATOM 7790 O O . ARG B 1 444 ? 3.469 -31.938 -6.934 1 97.75 444 ARG B O 1
ATOM 7797 N N . GLU B 1 445 ? 1.918 -32.5 -5.457 1 97.94 445 GLU B N 1
ATOM 7798 C CA . GLU B 1 445 ? 1.502 -33.688 -6.199 1 97.94 445 GLU B CA 1
ATOM 7799 C C . GLU B 1 445 ? 0.904 -33.312 -7.551 1 97.94 445 GLU B C 1
ATOM 7801 O O . GLU B 1 445 ? 1.184 -33.938 -8.562 1 97.94 445 GLU B O 1
ATOM 7806 N N . PHE B 1 446 ? 0.116 -32.344 -7.52 1 96.94 446 PHE B N 1
ATOM 7807 C CA . PHE B 1 446 ? -0.453 -31.828 -8.766 1 96.94 446 PHE B CA 1
ATOM 7808 C C . PHE B 1 446 ? 0.646 -31.391 -9.727 1 96.94 446 PHE B C 1
ATOM 7810 O O . PHE B 1 446 ? 0.659 -31.781 -10.891 1 96.94 446 PHE B O 1
ATOM 7817 N N . HIS B 1 447 ? 1.59 -30.547 -9.219 1 97.38 447 HIS B N 1
ATOM 7818 C CA . HIS B 1 447 ? 2.701 -30.047 -10.016 1 97.38 447 HIS B CA 1
ATOM 7819 C C . HIS B 1 447 ? 3.506 -31.188 -10.617 1 97.38 447 HIS B C 1
ATOM 7821 O O . HIS B 1 447 ? 3.789 -31.188 -11.82 1 97.38 447 HIS B O 1
ATOM 7827 N N . GLU B 1 448 ? 3.818 -32.156 -9.828 1 97.25 448 GLU B N 1
ATOM 7828 C CA . GLU B 1 448 ? 4.621 -33.281 -10.273 1 97.25 448 GLU B CA 1
ATOM 7829 C C . GLU B 1 448 ? 3.877 -34.125 -11.32 1 97.25 448 GLU B C 1
ATOM 7831 O O . GLU B 1 448 ? 4.48 -34.594 -12.289 1 97.25 448 GLU B O 1
ATOM 7836 N N . SER B 1 449 ? 2.605 -34.188 -11.133 1 97.19 449 SER B N 1
ATOM 7837 C CA . SER B 1 449 ? 1.8 -34.969 -12.07 1 97.19 449 SER B CA 1
ATOM 7838 C C . SER B 1 449 ? 1.695 -34.281 -13.422 1 97.19 449 SER B C 1
ATOM 7840 O O . SER B 1 449 ? 1.424 -34.938 -14.438 1 97.19 449 SER B O 1
ATOM 7842 N N . MET B 1 450 ? 1.934 -32.969 -13.461 1 97.38 450 MET B N 1
ATOM 7843 C CA . MET B 1 450 ? 1.72 -32.219 -14.68 1 97.38 450 MET B CA 1
ATOM 7844 C C . MET B 1 450 ? 3.037 -31.969 -15.406 1 97.38 450 MET B C 1
ATOM 7846 O O . MET B 1 450 ? 3.059 -31.328 -16.469 1 97.38 450 MET B O 1
ATOM 7850 N N . VAL B 1 451 ? 4.137 -32.469 -14.883 1 98.12 451 VAL B N 1
ATOM 7851 C CA . VAL B 1 451 ? 5.426 -32.406 -15.57 1 98.12 451 VAL B CA 1
ATOM 7852 C C . VAL B 1 451 ? 5.746 -33.781 -16.156 1 98.12 451 VAL B C 1
ATOM 7854 O O . VAL B 1 451 ? 5.848 -34.781 -15.422 1 98.12 451 VAL B O 1
ATOM 7857 N N . SER B 1 452 ? 5.855 -33.812 -17.469 1 98.44 452 SER B N 1
ATOM 7858 C CA . SER B 1 452 ? 6.105 -35.062 -18.172 1 98.44 452 SER B CA 1
ATOM 7859 C C . SER B 1 452 ? 7.461 -35.062 -18.875 1 98.44 452 SER B C 1
ATOM 7861 O O . SER B 1 452 ? 8.031 -34 -19.109 1 98.44 452 SER B O 1
ATOM 7863 N N . GLU B 1 453 ? 7.984 -36.219 -19.156 1 97.75 453 GLU B N 1
ATOM 7864 C CA . GLU B 1 453 ? 9.227 -36.406 -19.906 1 97.75 453 GLU B CA 1
ATOM 7865 C C . GLU B 1 453 ? 8.961 -36.906 -21.328 1 97.75 453 GLU B C 1
ATOM 7867 O O . GLU B 1 453 ? 8.016 -37.656 -21.562 1 97.75 453 GLU B O 1
ATOM 7872 N N . ALA B 1 454 ? 9.719 -36.406 -22.219 1 98.12 454 ALA B N 1
ATOM 7873 C CA . ALA B 1 454 ? 9.609 -36.844 -23.609 1 98.12 454 ALA B CA 1
ATOM 7874 C C . ALA B 1 454 ? 10.984 -36.969 -24.25 1 98.12 454 ALA B C 1
ATOM 7876 O O . ALA B 1 454 ? 11.938 -36.312 -23.828 1 98.12 454 ALA B O 1
ATOM 7877 N N . THR B 1 455 ? 11.07 -37.781 -25.344 1 96.88 455 THR B N 1
ATOM 7878 C CA . THR B 1 455 ? 12.344 -38 -26.016 1 96.88 455 THR B CA 1
ATOM 7879 C C . THR B 1 455 ? 12.195 -37.844 -27.516 1 96.88 455 THR B C 1
ATOM 7881 O O . THR B 1 455 ? 13.109 -38.188 -28.281 1 96.88 455 THR B O 1
ATOM 7884 N N . SER B 1 456 ? 11.023 -37.438 -27.953 1 97.38 456 SER B N 1
ATOM 7885 C CA . SER B 1 456 ? 10.805 -37.188 -29.359 1 97.38 456 SER B CA 1
ATOM 7886 C C . SER B 1 456 ? 9.797 -36.062 -29.578 1 97.38 456 SER B C 1
ATOM 7888 O O . SER B 1 456 ? 9.039 -35.719 -28.672 1 97.38 456 SER B O 1
ATOM 7890 N N . MET B 1 457 ? 9.805 -35.562 -30.766 1 97.38 457 MET B N 1
ATOM 7891 C CA . MET B 1 457 ? 8.859 -34.5 -31.156 1 97.38 457 MET B CA 1
ATOM 7892 C C . MET B 1 457 ? 7.422 -35 -31.031 1 97.38 457 MET B C 1
ATOM 7894 O O . MET B 1 457 ? 6.562 -34.281 -30.516 1 97.38 457 MET B O 1
ATOM 7898 N N . GLU B 1 458 ? 7.184 -36.219 -31.469 1 97.75 458 GLU B N 1
ATOM 7899 C CA . GLU B 1 458 ? 5.848 -36.781 -31.453 1 97.75 458 GLU B CA 1
ATOM 7900 C C . GLU B 1 458 ? 5.32 -36.906 -30.016 1 97.75 458 GLU B C 1
ATOM 7902 O O . GLU B 1 458 ? 4.152 -36.625 -29.766 1 97.75 458 GLU B O 1
ATOM 7907 N N . GLU B 1 459 ? 6.203 -37.312 -29.172 1 98.19 459 GLU B N 1
ATOM 7908 C CA . GLU B 1 459 ? 5.816 -37.469 -27.781 1 98.19 459 GLU B CA 1
ATOM 7909 C C . GLU B 1 459 ? 5.496 -36.125 -27.141 1 98.19 459 GLU B C 1
ATOM 7911 O O . GLU B 1 459 ? 4.531 -36 -26.375 1 98.19 459 GLU B O 1
ATOM 7916 N N . ILE B 1 460 ? 6.328 -35.125 -27.406 1 98.38 460 ILE B N 1
ATOM 7917 C CA . ILE B 1 460 ? 6.109 -33.812 -26.859 1 98.38 460 ILE B CA 1
ATOM 7918 C C . ILE B 1 460 ? 4.734 -33.281 -27.297 1 98.38 460 ILE B C 1
ATOM 7920 O O . ILE B 1 460 ? 3.934 -32.875 -26.453 1 98.38 460 ILE B O 1
ATOM 7924 N N . VAL B 1 461 ? 4.477 -33.375 -28.578 1 98.31 461 VAL B N 1
ATOM 7925 C CA . VAL B 1 461 ? 3.242 -32.875 -29.156 1 98.31 461 VAL B CA 1
ATOM 7926 C C . VAL B 1 461 ? 2.043 -33.625 -28.578 1 98.31 461 VAL B C 1
ATOM 7928 O O . VAL B 1 461 ? 1.033 -33 -28.234 1 98.31 461 VAL B O 1
ATOM 7931 N N . ARG B 1 462 ? 2.145 -34.906 -28.453 1 98.12 462 ARG B N 1
ATOM 7932 C CA . ARG B 1 462 ? 1.062 -35.719 -27.922 1 98.12 462 ARG B CA 1
ATOM 7933 C C . ARG B 1 462 ? 0.745 -35.344 -26.484 1 98.12 462 ARG B C 1
ATOM 7935 O O . ARG B 1 462 ? -0.419 -35.125 -26.125 1 98.12 462 ARG B O 1
ATOM 7942 N N . ILE B 1 463 ? 1.75 -35.25 -25.688 1 98 463 ILE B N 1
ATOM 7943 C CA . ILE B 1 463 ? 1.564 -34.938 -24.266 1 98 463 ILE B CA 1
ATOM 7944 C C . ILE B 1 463 ? 0.937 -33.562 -24.109 1 98 463 ILE B C 1
ATOM 7946 O O . ILE B 1 463 ? -0.016 -33.375 -23.344 1 98 463 ILE B O 1
ATOM 7950 N N . ILE B 1 464 ? 1.457 -32.562 -24.812 1 97.75 464 ILE B N 1
ATOM 7951 C CA . ILE B 1 464 ? 0.948 -31.188 -24.734 1 97.75 464 ILE B CA 1
ATOM 7952 C C . ILE B 1 464 ? -0.535 -31.172 -25.109 1 97.75 464 ILE B C 1
ATOM 7954 O O . ILE B 1 464 ? -1.34 -30.531 -24.422 1 97.75 464 ILE B O 1
ATOM 7958 N N . ASN B 1 465 ? -0.935 -31.906 -26.109 1 95.69 465 ASN B N 1
ATOM 7959 C CA . ASN B 1 465 ? -2.303 -31.859 -26.609 1 95.69 465 ASN B CA 1
ATOM 7960 C C . ASN B 1 465 ? -3.252 -32.688 -25.734 1 95.69 465 ASN B C 1
ATOM 7962 O O . ASN B 1 465 ? -4.402 -32.281 -25.531 1 95.69 465 ASN B O 1
ATOM 7966 N N . GLU B 1 466 ? -2.787 -33.781 -25.188 1 94.88 466 GLU B N 1
ATOM 7967 C CA . GLU B 1 466 ? -3.672 -34.688 -24.453 1 94.88 466 GLU B CA 1
ATOM 7968 C C . GLU B 1 466 ? -3.715 -34.344 -22.969 1 94.88 466 GLU B C 1
ATOM 7970 O O . GLU B 1 466 ? -4.789 -34.312 -22.375 1 94.88 466 GLU B O 1
ATOM 7975 N N . LYS B 1 467 ? -2.584 -34.156 -22.406 1 94.69 467 LYS B N 1
ATOM 7976 C CA . LYS B 1 467 ? -2.475 -34 -20.969 1 94.69 467 LYS B CA 1
ATOM 7977 C C . LYS B 1 467 ? -2.258 -32.531 -20.609 1 94.69 467 LYS B C 1
ATOM 7979 O O . LYS B 1 467 ? -2.77 -32.031 -19.594 1 94.69 467 LYS B O 1
ATOM 7984 N N . GLY B 1 468 ? -1.586 -31.844 -21.391 1 96.31 468 GLY B N 1
ATOM 7985 C CA . GLY B 1 468 ? -1.14 -30.5 -21.062 1 96.31 468 GLY B CA 1
ATOM 7986 C C . GLY B 1 468 ? 0.016 -30.484 -20.078 1 96.31 468 GLY B C 1
ATOM 7987 O O . GLY B 1 468 ? 0.752 -31.469 -19.969 1 96.31 468 GLY B O 1
ATOM 7988 N N . GLY B 1 469 ? 0.261 -29.359 -19.422 1 97.69 469 GLY B N 1
ATOM 7989 C CA . GLY B 1 469 ? 1.367 -29.234 -18.484 1 97.69 469 GLY B CA 1
ATOM 7990 C C . GLY B 1 469 ? 2.678 -28.875 -19.156 1 97.69 469 GLY B C 1
ATOM 7991 O O . GLY B 1 469 ? 2.688 -28.234 -20.203 1 97.69 469 GLY B O 1
ATOM 7992 N N . ALA B 1 470 ? 3.766 -29.234 -18.5 1 98.5 470 ALA B N 1
ATOM 7993 C CA . ALA B 1 470 ? 5.102 -28.984 -19.031 1 98.5 470 ALA B CA 1
ATOM 7994 C C . ALA B 1 470 ? 5.789 -30.281 -19.422 1 98.5 470 ALA B C 1
ATOM 7996 O O . ALA B 1 470 ? 5.695 -31.281 -18.703 1 98.5 470 ALA B O 1
ATOM 7997 N N . VAL B 1 471 ? 6.391 -30.219 -20.578 1 98.69 471 VAL B N 1
ATOM 7998 C CA . VAL B 1 471 ? 7.117 -31.391 -21.047 1 98.69 471 VAL B CA 1
ATOM 7999 C C . VAL B 1 471 ? 8.617 -31.125 -21.016 1 98.69 471 VAL B C 1
ATOM 8001 O O . VAL B 1 471 ? 9.102 -30.188 -21.656 1 98.69 471 VAL B O 1
ATOM 8004 N N . ARG B 1 472 ? 9.297 -31.891 -20.234 1 98.44 472 ARG B N 1
ATOM 8005 C CA . ARG B 1 472 ? 10.75 -31.828 -20.109 1 98.44 472 ARG B CA 1
ATOM 8006 C C . ARG B 1 472 ? 11.414 -32.781 -21.109 1 98.44 472 ARG B C 1
ATOM 8008 O O . ARG B 1 472 ? 11.031 -33.938 -21.219 1 98.44 472 ARG B O 1
ATOM 8015 N N . PHE B 1 473 ? 12.414 -32.281 -21.906 1 98.19 473 PHE B N 1
ATOM 8016 C CA . PHE B 1 473 ? 13.086 -33.125 -22.891 1 98.19 473 PHE B CA 1
ATOM 8017 C C . PHE B 1 473 ? 14.539 -32.719 -23.078 1 98.19 473 PHE B C 1
ATOM 8019 O O . PHE B 1 473 ? 14.875 -31.531 -22.891 1 98.19 473 PHE B O 1
ATOM 8026 N N . PRO B 1 474 ? 15.422 -33.656 -23.328 1 98.19 474 PRO B N 1
ATOM 8027 C CA . PRO B 1 474 ? 16.812 -33.312 -23.609 1 98.19 474 PRO B CA 1
ATOM 8028 C C . PRO B 1 474 ? 16.969 -32.5 -24.906 1 98.19 474 PRO B C 1
ATOM 8030 O O . PRO B 1 474 ? 16.328 -32.812 -25.906 1 98.19 474 PRO B O 1
ATOM 8033 N N . PHE B 1 475 ? 17.766 -31.484 -24.875 1 97.88 475 PHE B N 1
ATOM 8034 C CA . PHE B 1 475 ? 17.922 -30.562 -26 1 97.88 475 PHE B CA 1
ATOM 8035 C C . PHE B 1 475 ? 19.391 -30.25 -26.25 1 97.88 475 PHE B C 1
ATOM 8037 O O . PHE B 1 475 ? 20.203 -30.297 -25.328 1 97.88 475 PHE B O 1
ATOM 8044 N N . PHE B 1 476 ? 19.719 -29.875 -27.438 1 97.12 476 PHE B N 1
ATOM 8045 C CA . PHE B 1 476 ? 21.109 -29.875 -27.859 1 97.12 476 PHE B CA 1
ATOM 8046 C C . PHE B 1 476 ? 21.766 -28.516 -27.625 1 97.12 476 PHE B C 1
ATOM 8048 O O . PHE B 1 476 ? 22.984 -28.391 -27.719 1 97.12 476 PHE B O 1
ATOM 8055 N N . THR B 1 477 ? 20.969 -27.453 -27.312 1 97.38 477 THR B N 1
ATOM 8056 C CA . THR B 1 477 ? 21.578 -26.125 -27.234 1 97.38 477 THR B CA 1
ATOM 8057 C C . THR B 1 477 ? 20.812 -25.234 -26.25 1 97.38 477 THR B C 1
ATOM 8059 O O . THR B 1 477 ? 19.641 -25.5 -25.953 1 97.38 477 THR B O 1
ATOM 8062 N N . ILE B 1 478 ? 21.469 -24.25 -25.703 1 95.62 478 ILE B N 1
ATOM 8063 C CA . ILE B 1 478 ? 20.828 -23.188 -24.922 1 95.62 478 ILE B CA 1
ATOM 8064 C C . ILE B 1 478 ? 20.891 -21.875 -25.688 1 95.62 478 ILE B C 1
ATOM 8066 O O . ILE B 1 478 ? 20.531 -20.828 -25.156 1 95.62 478 ILE B O 1
ATOM 8070 N N . GLY B 1 479 ? 21.312 -21.969 -26.938 1 95.69 479 GLY B N 1
ATOM 8071 C CA . GLY B 1 479 ? 21.547 -20.781 -27.734 1 95.69 479 GLY B CA 1
ATOM 8072 C C . GLY B 1 479 ? 20.438 -20.484 -28.719 1 95.69 479 GLY B C 1
ATOM 8073 O O . GLY B 1 479 ? 19.406 -21.156 -28.703 1 95.69 479 GLY B O 1
ATOM 8074 N N . GLU B 1 480 ? 20.703 -19.562 -29.641 1 95.69 480 GLU B N 1
ATOM 8075 C CA . GLU B 1 480 ? 19.719 -19.031 -30.578 1 95.69 480 GLU B CA 1
ATOM 8076 C C . GLU B 1 480 ? 19.344 -20.094 -31.625 1 95.69 480 GLU B C 1
ATOM 8078 O O . GLU B 1 480 ? 18.281 -20 -32.25 1 95.69 480 GLU B O 1
ATOM 8083 N N . ASP B 1 481 ? 20.172 -21.016 -31.781 1 94.69 481 ASP B N 1
ATOM 8084 C CA . ASP B 1 481 ? 19.922 -22.031 -32.812 1 94.69 481 ASP B CA 1
ATOM 8085 C C . ASP B 1 481 ? 18.766 -22.953 -32.438 1 94.69 481 ASP B C 1
ATOM 8087 O O . ASP B 1 481 ? 18.266 -23.719 -33.25 1 94.69 481 ASP B O 1
ATOM 8091 N N . GLY B 1 482 ? 18.375 -22.844 -31.203 1 96.12 482 GLY B N 1
ATOM 8092 C CA . GLY B 1 482 ? 17.219 -23.594 -30.766 1 96.12 482 GLY B CA 1
ATOM 8093 C C . GLY B 1 482 ? 15.906 -22.984 -31.234 1 96.12 482 GLY B C 1
ATOM 8094 O O . GLY B 1 482 ? 14.859 -23.641 -31.172 1 96.12 482 GLY B O 1
ATOM 8095 N N . LYS B 1 483 ? 15.867 -21.812 -31.672 1 97.44 483 LYS B N 1
ATOM 8096 C CA . LYS B 1 483 ? 14.664 -21.062 -32.031 1 97.44 483 LYS B CA 1
ATOM 8097 C C . LYS B 1 483 ? 13.875 -21.781 -33.125 1 97.44 483 LYS B C 1
ATOM 8099 O O . LYS B 1 483 ? 12.641 -21.766 -33.125 1 97.44 483 LYS B O 1
ATOM 8104 N N . GLU B 1 484 ? 14.562 -22.359 -34.062 1 96.94 484 GLU B N 1
ATOM 8105 C CA . GLU B 1 484 ? 13.898 -23.078 -35.156 1 96.94 484 GLU B CA 1
ATOM 8106 C C . GLU B 1 484 ? 12.992 -24.188 -34.625 1 96.94 484 GLU B C 1
ATOM 8108 O O . GLU B 1 484 ? 11.906 -24.422 -35.156 1 96.94 484 GLU B O 1
ATOM 8113 N N . TRP B 1 485 ? 13.477 -24.844 -33.625 1 97 485 TRP B N 1
ATOM 8114 C CA . TRP B 1 485 ? 12.695 -25.938 -33.031 1 97 485 TRP B CA 1
ATOM 8115 C C . TRP B 1 485 ? 11.539 -25.391 -32.188 1 97 485 TRP B C 1
ATOM 8117 O O . TRP B 1 485 ? 10.477 -26.016 -32.125 1 97 485 TRP B O 1
ATOM 8127 N N . ASP B 1 486 ? 11.75 -24.266 -31.5 1 97.5 486 ASP B N 1
ATOM 8128 C CA . ASP B 1 486 ? 10.656 -23.578 -30.828 1 97.5 486 ASP B CA 1
ATOM 8129 C C . ASP B 1 486 ? 9.523 -23.281 -31.812 1 97.5 486 ASP B C 1
ATOM 8131 O O . ASP B 1 486 ? 8.344 -23.5 -31.5 1 97.5 486 ASP B O 1
ATOM 8135 N N . ASP B 1 487 ? 9.875 -22.766 -33 1 97.75 487 ASP B N 1
ATOM 8136 C CA . ASP B 1 487 ? 8.898 -22.438 -34.031 1 97.75 487 ASP B CA 1
ATOM 8137 C C . ASP B 1 487 ? 8.148 -23.688 -34.5 1 97.75 487 ASP B C 1
ATOM 8139 O O . ASP B 1 487 ? 6.938 -23.641 -34.719 1 97.75 487 ASP B O 1
ATOM 8143 N N . LYS B 1 488 ? 8.828 -24.75 -34.625 1 97.31 488 LYS B N 1
ATOM 8144 C CA . LYS B 1 488 ? 8.211 -26 -35.062 1 97.31 488 LYS B CA 1
ATOM 8145 C C . LYS B 1 488 ? 7.219 -26.5 -34 1 97.31 488 LYS B C 1
ATOM 8147 O O . LYS B 1 488 ? 6.137 -26.984 -34.375 1 97.31 488 LYS B O 1
ATOM 8152 N N . LEU B 1 489 ? 7.637 -26.438 -32.781 1 97.38 489 LEU B N 1
ATOM 8153 C CA . LEU B 1 489 ? 6.746 -26.859 -31.703 1 97.38 489 LEU B CA 1
ATOM 8154 C C . LEU B 1 489 ? 5.496 -25.984 -31.656 1 97.38 489 LEU B C 1
ATOM 8156 O O . LEU B 1 489 ? 4.387 -26.484 -31.484 1 97.38 489 LEU B O 1
ATOM 8160 N N . ARG B 1 490 ? 5.668 -24.703 -31.781 1 97.06 490 ARG B N 1
ATOM 8161 C CA . ARG B 1 490 ? 4.543 -23.781 -31.797 1 97.06 490 ARG B CA 1
ATOM 8162 C C . ARG B 1 490 ? 3.566 -24.125 -32.906 1 97.06 490 ARG B C 1
ATOM 8164 O O . ARG B 1 490 ? 2.35 -24.078 -32.719 1 97.06 490 ARG B O 1
ATOM 8171 N N . GLU B 1 491 ? 4.074 -24.453 -34.062 1 97.12 491 GLU B N 1
ATOM 8172 C CA . GLU B 1 491 ? 3.258 -24.781 -35.219 1 97.12 491 GLU B CA 1
ATOM 8173 C C . GLU B 1 491 ? 2.488 -26.078 -35 1 97.12 491 GLU B C 1
ATOM 8175 O O . GLU B 1 491 ? 1.334 -26.203 -35.438 1 97.12 491 GLU B O 1
ATOM 8180 N N . GLN B 1 492 ? 3.076 -26.969 -34.344 1 96.69 492 GLN B N 1
ATOM 8181 C CA . GLN B 1 492 ? 2.518 -28.312 -34.25 1 96.69 492 GLN B CA 1
ATOM 8182 C C . GLN B 1 492 ? 1.538 -28.422 -33.094 1 96.69 492 GLN B C 1
ATOM 8184 O O . GLN B 1 492 ? 0.588 -29.203 -33.125 1 96.69 492 GLN B O 1
ATOM 8189 N N . CYS B 1 493 ? 1.828 -27.719 -32.031 1 96.12 493 CYS B N 1
ATOM 8190 C CA . CYS B 1 493 ? 0.969 -27.953 -30.875 1 96.12 493 CYS B CA 1
ATOM 8191 C C . CYS B 1 493 ? 0.704 -26.656 -30.109 1 96.12 493 CYS B C 1
ATOM 8193 O O . CYS B 1 493 ? 0.234 -26.688 -28.969 1 96.12 493 CYS B O 1
ATOM 8195 N N . SER B 1 494 ? 1.062 -25.469 -30.609 1 96.25 494 SER B N 1
ATOM 8196 C CA . SER B 1 494 ? 0.807 -24.156 -30.031 1 96.25 494 SER B CA 1
ATOM 8197 C C . SER B 1 494 ? 1.527 -23.984 -28.703 1 96.25 494 SER B C 1
ATOM 8199 O O . SER B 1 494 ? 1.089 -23.219 -27.844 1 96.25 494 SER B O 1
ATOM 8201 N N . ALA B 1 495 ? 2.486 -24.812 -28.469 1 97.75 495 ALA B N 1
ATOM 8202 C CA . ALA B 1 495 ? 3.338 -24.688 -27.281 1 97.75 495 ALA B CA 1
ATOM 8203 C C . ALA B 1 495 ? 4.676 -24.047 -27.641 1 97.75 495 ALA B C 1
ATOM 8205 O O . ALA B 1 495 ? 4.98 -23.844 -28.828 1 97.75 495 ALA B O 1
ATOM 8206 N N . GLU B 1 496 ? 5.367 -23.625 -26.656 1 97.5 496 GLU B N 1
ATOM 8207 C CA . GLU B 1 496 ? 6.668 -23 -26.875 1 97.5 496 GLU B CA 1
ATOM 8208 C C . GLU B 1 496 ? 7.688 -23.5 -25.844 1 97.5 496 GLU B C 1
ATOM 8210 O O . GLU B 1 496 ? 7.316 -23.969 -24.766 1 97.5 496 GLU B O 1
ATOM 8215 N N . ILE B 1 497 ? 8.93 -23.406 -26.25 1 97.88 497 ILE B N 1
ATOM 8216 C CA . ILE B 1 497 ? 10.008 -23.672 -25.312 1 97.88 497 ILE B CA 1
ATOM 8217 C C . ILE B 1 497 ? 10.047 -22.562 -24.25 1 97.88 497 ILE B C 1
ATOM 8219 O O . ILE B 1 497 ? 10.258 -21.391 -24.578 1 97.88 497 ILE B O 1
ATOM 8223 N N . ARG B 1 498 ? 9.852 -22.969 -23.047 1 97.44 498 ARG B N 1
ATOM 8224 C CA . ARG B 1 498 ? 9.773 -22.016 -21.953 1 97.44 498 ARG B CA 1
ATOM 8225 C C . ARG B 1 498 ? 11.164 -21.672 -21.406 1 97.44 498 ARG B C 1
ATOM 8227 O O . ARG B 1 498 ? 11.383 -20.578 -20.891 1 97.44 498 ARG B O 1
ATOM 8234 N N . GLY B 1 499 ? 12.055 -22.625 -21.438 1 97.81 499 GLY B N 1
ATOM 8235 C CA . GLY B 1 499 ? 13.398 -22.422 -20.922 1 97.81 499 GLY B CA 1
ATOM 8236 C C . GLY B 1 499 ? 13.984 -23.656 -20.281 1 97.81 499 GLY B C 1
ATOM 8237 O O . GLY B 1 499 ? 13.539 -24.766 -20.531 1 97.81 499 GLY B O 1
ATOM 8238 N N . TYR B 1 500 ? 15.078 -23.484 -19.578 1 97.81 500 TYR B N 1
ATOM 8239 C CA . TYR B 1 500 ? 15.82 -24.547 -18.891 1 97.81 500 TYR B CA 1
ATOM 8240 C C . TYR B 1 500 ? 16.297 -24.062 -17.531 1 97.81 500 TYR B C 1
ATOM 8242 O O . TYR B 1 500 ? 16.281 -22.875 -17.234 1 97.81 500 TYR B O 1
ATOM 8250 N N . TRP B 1 501 ? 16.578 -24.969 -16.672 1 96.69 501 TRP B N 1
ATOM 8251 C CA . TRP B 1 501 ? 17.188 -24.609 -15.398 1 96.69 501 TRP B CA 1
ATOM 8252 C C . TRP B 1 501 ? 18.688 -24.922 -15.406 1 96.69 501 TRP B C 1
ATOM 8254 O O . TRP B 1 501 ? 19.094 -26.078 -15.531 1 96.69 501 TRP B O 1
ATOM 8264 N N . PRO B 1 502 ? 19.516 -23.875 -15.195 1 94.56 502 PRO B N 1
ATOM 8265 C CA . PRO B 1 502 ? 20.953 -24.031 -15.375 1 94.56 502 PRO B CA 1
ATOM 8266 C C . PRO B 1 502 ? 21.562 -25.047 -14.398 1 94.56 502 PRO B C 1
ATOM 8268 O O . PRO B 1 502 ? 22.594 -25.656 -14.695 1 94.56 502 PRO B O 1
ATOM 8271 N N . ARG B 1 503 ? 20.953 -25.281 -13.328 1 92.88 503 ARG B N 1
ATOM 8272 C CA . ARG B 1 503 ? 21.531 -26.156 -12.312 1 92.88 503 ARG B CA 1
ATOM 8273 C C . ARG B 1 503 ? 21.172 -27.609 -12.578 1 92.88 503 ARG B C 1
ATOM 8275 O O . ARG B 1 503 ? 21.688 -28.516 -11.906 1 92.88 503 ARG B O 1
ATOM 8282 N N . GLU B 1 504 ? 20.344 -27.828 -13.539 1 93.75 504 GLU B N 1
ATOM 8283 C CA . GLU B 1 504 ? 19.969 -29.188 -13.883 1 93.75 504 GLU B CA 1
ATOM 8284 C C . GLU B 1 504 ? 20.984 -29.812 -14.836 1 93.75 504 GLU B C 1
ATOM 8286 O O . GLU B 1 504 ? 21.156 -29.344 -15.969 1 93.75 504 GLU B O 1
ATOM 8291 N N . LYS B 1 505 ? 21.578 -30.875 -14.422 1 91.94 505 LYS B N 1
ATOM 8292 C CA . LYS B 1 505 ? 22.609 -31.531 -15.227 1 91.94 505 LYS B CA 1
ATOM 8293 C C . LYS B 1 505 ? 22.016 -32.594 -16.125 1 91.94 505 LYS B C 1
ATOM 8295 O O . LYS B 1 505 ? 21.016 -33.219 -15.773 1 91.94 505 LYS B O 1
ATOM 8300 N N . VAL B 1 506 ? 22.656 -32.719 -17.234 1 93.94 506 VAL B N 1
ATOM 8301 C CA . VAL B 1 506 ? 22.25 -33.75 -18.188 1 93.94 506 VAL B CA 1
ATOM 8302 C C . VAL B 1 506 ? 23.266 -34.906 -18.156 1 93.94 506 VAL B C 1
ATOM 8304 O O . VAL B 1 506 ? 24.484 -34.656 -18.141 1 93.94 506 VAL B O 1
ATOM 8307 N N . PRO B 1 507 ? 22.766 -36.094 -18.094 1 93.62 507 PRO B N 1
ATOM 8308 C CA . PRO B 1 507 ? 23.688 -37.219 -18.141 1 93.62 507 PRO B CA 1
ATOM 8309 C C . PRO B 1 507 ? 24.516 -37.25 -19.422 1 93.62 507 PRO B C 1
ATOM 8311 O O . PRO B 1 507 ? 24.031 -36.844 -20.484 1 93.62 507 PRO B O 1
ATOM 8314 N N . GLU B 1 508 ? 25.719 -37.812 -19.234 1 91.56 508 GLU B N 1
ATOM 8315 C CA . GLU B 1 508 ? 26.594 -37.938 -20.391 1 91.56 508 GLU B CA 1
ATOM 8316 C C . GLU B 1 508 ? 26.016 -38.906 -21.422 1 91.56 508 GLU B C 1
ATOM 8318 O O . GLU B 1 508 ? 25.469 -39.938 -21.078 1 91.56 508 GLU B O 1
ATOM 8323 N N . GLY B 1 509 ? 26.078 -38.562 -22.656 1 92 509 GLY B N 1
ATOM 8324 C CA . GLY B 1 509 ? 25.672 -39.438 -23.734 1 92 509 GLY B CA 1
ATOM 8325 C C . GLY B 1 509 ? 24.219 -39.281 -24.125 1 92 509 GLY B C 1
ATOM 8326 O O . GLY B 1 509 ? 23.766 -39.844 -25.125 1 92 509 GLY B O 1
ATOM 8327 N N . LEU B 1 510 ? 23.531 -38.531 -23.359 1 95 510 LEU B N 1
ATOM 8328 C CA . LEU B 1 510 ? 22.109 -38.344 -23.672 1 95 510 LEU B CA 1
ATOM 8329 C C . LEU B 1 510 ? 21.938 -37.562 -24.969 1 95 510 LEU B C 1
ATOM 8331 O O . LEU B 1 510 ? 22.656 -36.594 -25.203 1 95 510 LEU B O 1
ATOM 8335 N N . LYS B 1 511 ? 20.953 -38.031 -25.797 1 96.62 511 LYS B N 1
ATOM 8336 C CA . LYS B 1 511 ? 20.734 -37.406 -27.094 1 96.62 511 LYS B CA 1
ATOM 8337 C C . LYS B 1 511 ? 19.531 -36.469 -27.047 1 96.62 511 LYS B C 1
ATOM 8339 O O . LYS B 1 511 ? 18.562 -36.719 -26.344 1 96.62 511 LYS B O 1
ATOM 8344 N N . CYS B 1 512 ? 19.641 -35.438 -27.844 1 97.56 512 CYS B N 1
ATOM 8345 C CA . CYS B 1 512 ? 18.547 -34.5 -28 1 97.56 512 CYS B CA 1
ATOM 8346 C C . CYS B 1 512 ? 17.312 -35.188 -28.578 1 97.56 512 CYS B C 1
ATOM 8348 O O . CYS B 1 512 ? 17.422 -35.938 -29.547 1 97.56 512 CYS B O 1
ATOM 8350 N N . ALA B 1 513 ? 16.25 -34.875 -28.016 1 96.25 513 ALA B N 1
ATOM 8351 C CA . ALA B 1 513 ? 14.969 -35.469 -28.406 1 96.25 513 ALA B CA 1
ATOM 8352 C C . ALA B 1 513 ? 14.57 -35.031 -29.812 1 96.25 513 ALA B C 1
ATOM 8354 O O . ALA B 1 513 ? 13.797 -35.75 -30.484 1 96.25 513 ALA B O 1
ATOM 8355 N N . LEU B 1 514 ? 15.109 -33.906 -30.312 1 95.88 514 LEU B N 1
ATOM 8356 C CA . LEU B 1 514 ? 14.602 -33.344 -31.547 1 95.88 514 LEU B CA 1
ATOM 8357 C C . LEU B 1 514 ? 15.609 -33.5 -32.688 1 95.88 514 LEU B C 1
ATOM 8359 O O . LEU B 1 514 ? 15.227 -33.562 -33.844 1 95.88 514 LEU B O 1
ATOM 8363 N N . THR B 1 515 ? 16.922 -33.531 -32.375 1 95.62 515 THR B N 1
ATOM 8364 C CA . THR B 1 515 ? 17.922 -33.469 -33.406 1 95.62 515 THR B CA 1
ATOM 8365 C C . THR B 1 515 ? 18.766 -34.75 -33.406 1 95.62 515 THR B C 1
ATOM 8367 O O . THR B 1 515 ? 19.453 -35.062 -34.375 1 95.62 515 THR B O 1
ATOM 8370 N N . GLY B 1 516 ? 18.797 -35.406 -32.281 1 93.5 516 GLY B N 1
ATOM 8371 C CA . GLY B 1 516 ? 19.688 -36.562 -32.125 1 93.5 516 GLY B CA 1
ATOM 8372 C C . GLY B 1 516 ? 21.109 -36.188 -31.766 1 93.5 516 GLY B C 1
ATOM 8373 O O . GLY B 1 516 ? 21.922 -37.031 -31.438 1 93.5 516 GLY B O 1
ATOM 8374 N N . LYS B 1 517 ? 21.359 -34.906 -31.781 1 96.12 517 LYS B N 1
ATOM 8375 C CA . LYS B 1 517 ? 22.656 -34.438 -31.328 1 96.12 517 LYS B CA 1
ATOM 8376 C C . LYS B 1 517 ? 22.828 -34.625 -29.828 1 96.12 517 LYS B C 1
ATOM 8378 O O . LYS B 1 517 ? 21.844 -34.875 -29.109 1 96.12 517 LYS B O 1
ATOM 8383 N N . PRO B 1 518 ? 24.078 -34.5 -29.375 1 96.88 518 PRO B N 1
ATOM 8384 C CA . PRO B 1 518 ? 24.25 -34.594 -27.922 1 96.88 518 PRO B CA 1
ATOM 8385 C C . PRO B 1 518 ? 23.484 -33.5 -27.172 1 96.88 518 PRO B C 1
ATOM 8387 O O . PRO B 1 518 ? 23.547 -32.312 -27.562 1 96.88 518 PRO B O 1
ATOM 8390 N N . ALA B 1 519 ? 22.797 -33.906 -26.156 1 97.81 519 ALA B N 1
ATOM 8391 C CA . ALA B 1 519 ? 22.031 -32.969 -25.344 1 97.81 519 ALA B CA 1
ATOM 8392 C C . ALA B 1 519 ? 22.938 -32.219 -24.375 1 97.81 519 ALA B C 1
ATOM 8394 O O . ALA B 1 519 ? 23.844 -32.781 -23.797 1 97.81 519 ALA B O 1
ATOM 8395 N N . VAL B 1 520 ? 22.688 -30.938 -24.156 1 96.69 520 VAL B N 1
ATOM 8396 C CA . VAL B 1 520 ? 23.5 -30.156 -23.234 1 96.69 520 VAL B CA 1
ATOM 8397 C C . VAL B 1 520 ? 22.625 -29.625 -22.094 1 96.69 520 VAL B C 1
ATOM 8399 O O . VAL B 1 520 ? 23.141 -29.109 -21.094 1 96.69 520 VAL B O 1
ATOM 8402 N N . CYS B 1 521 ? 21.297 -29.75 -22.203 1 97.38 521 CYS B N 1
ATOM 8403 C CA . CYS B 1 521 ? 20.359 -29.266 -21.188 1 97.38 521 CYS B CA 1
ATOM 8404 C C . CYS B 1 521 ? 19.016 -29.984 -21.312 1 97.38 521 CYS B C 1
ATOM 8406 O O . CYS B 1 521 ? 18.781 -30.719 -22.281 1 97.38 521 CYS B O 1
ATOM 8408 N N . TYR B 1 522 ? 18.219 -29.875 -20.312 1 97.75 522 TYR B N 1
ATOM 8409 C CA . TYR B 1 522 ? 16.797 -30.172 -20.422 1 97.75 522 TYR B CA 1
ATOM 8410 C C . TYR B 1 522 ? 15.984 -28.906 -20.672 1 97.75 522 TYR B C 1
ATOM 8412 O O . TYR B 1 522 ? 16.125 -27.922 -19.953 1 97.75 522 TYR B O 1
ATOM 8420 N N . MET B 1 523 ? 15.211 -28.922 -21.703 1 98.12 523 MET B N 1
ATOM 8421 C CA . MET B 1 523 ? 14.281 -27.828 -21.984 1 98.12 523 MET B CA 1
ATOM 8422 C C . MET B 1 523 ? 12.867 -28.203 -21.547 1 98.12 523 MET B C 1
ATOM 8424 O O . MET B 1 523 ? 12.523 -29.391 -21.484 1 98.12 523 MET B O 1
ATOM 8428 N N . TYR B 1 524 ? 12.125 -27.203 -21.25 1 98.38 524 TYR B N 1
ATOM 8429 C CA . TYR B 1 524 ? 10.711 -27.375 -20.922 1 98.38 524 TYR B CA 1
ATOM 8430 C C . TYR B 1 524 ? 9.828 -26.703 -21.969 1 98.38 524 TYR B C 1
ATOM 8432 O O . TYR B 1 524 ? 10.102 -25.578 -22.406 1 98.38 524 TYR B O 1
ATOM 8440 N N . CYS B 1 525 ? 8.82 -27.422 -22.422 1 98.38 525 CYS B N 1
ATOM 8441 C CA . CYS B 1 525 ? 7.855 -26.922 -23.391 1 98.38 525 CYS B CA 1
ATOM 8442 C C . CYS B 1 525 ? 6.449 -26.922 -22.812 1 98.38 525 CYS B C 1
ATOM 8444 O O . CYS B 1 525 ? 6.059 -27.844 -22.109 1 98.38 525 CYS B O 1
ATOM 8446 N N . ALA B 1 526 ? 5.691 -25.891 -23.016 1 98.38 526 ALA B N 1
ATOM 8447 C CA . ALA B 1 526 ? 4.328 -25.797 -22.5 1 98.38 526 ALA B CA 1
ATOM 8448 C C . ALA B 1 526 ? 3.533 -24.734 -23.266 1 98.38 526 ALA B C 1
ATOM 8450 O O . ALA B 1 526 ? 4.113 -23.875 -23.938 1 98.38 526 ALA B O 1
ATOM 8451 N N . LYS B 1 527 ? 2.24 -24.844 -23.203 1 97.38 527 LYS B N 1
ATOM 8452 C CA . LYS B 1 527 ? 1.377 -23.766 -23.656 1 97.38 527 LYS B CA 1
ATOM 8453 C C . LYS B 1 527 ? 1.279 -22.656 -22.594 1 97.38 527 LYS B C 1
ATOM 8455 O O . LYS B 1 527 ? 0.998 -22.938 -21.422 1 97.38 527 LYS B O 1
ATOM 8460 N N . ALA B 1 528 ? 1.518 -21.438 -23.031 1 93.25 528 ALA B N 1
ATOM 8461 C CA . ALA B 1 528 ? 1.493 -20.312 -22.094 1 93.25 528 ALA B CA 1
ATOM 8462 C C . ALA B 1 528 ? 0.133 -19.625 -22.109 1 93.25 528 ALA B C 1
ATOM 8464 O O . ALA B 1 528 ? -0.598 -19.688 -23.109 1 93.25 528 ALA B O 1
ATOM 8465 N N . TYR B 1 529 ? -0.228 -18.984 -21.031 1 86.75 529 TYR B N 1
ATOM 8466 C CA . TYR B 1 529 ? -1.405 -18.125 -20.953 1 86.75 529 TYR B CA 1
ATOM 8467 C C . TYR B 1 529 ? -1.213 -16.859 -21.781 1 86.75 529 TYR B C 1
ATOM 8469 O O . TYR B 1 529 ? -0.162 -16.219 -21.703 1 86.75 529 TYR B O 1
#

InterPro domains:
  IPR002314 Aminoacyl-tRNA synthetase, class II (G/ P/ S/T) [PF00587] (114-295)
  IPR002316 Proline-tRNA ligase, class IIa [PR01046] (87-105)
  IPR002316 Proline-tRNA ligase, class IIa [PR01046] (128-139)
  IPR002316 Proline-tRNA ligase, class IIa [PR01046] (158-166)
  IPR002316 Proline-tRNA ligase, class IIa [PR01046] (168-179)
  IPR004154 Anticodon-binding [PF03129] (312-412)
  IPR004499 Proline-tRNA ligase, class IIa, archaeal-type [MF_01571] (28-529)
  IPR004499 Proline-tRNA ligase, class IIa, archaeal-type [PTHR43382] (13-494)
  IPR004499 Proline-tRNA ligase, class IIa, archaeal-type [TIGR00408] (32-529)
  IPR006195 Aminoacyl-tRNA synthetase, class II [PS50862] (68-305)
  IPR016061 Proline-tRNA ligase, class II, C-terminal [PF09180] (457-529)
  IPR016061 Proline-tRNA ligase, class II, C-terminal [SM00946] (457-529)
  IPR017449 Prolyl-tRNA synthetase, class II [G3DSA:3.30.110.30] (451-528)
  IPR017449 Prolyl-tRNA synthetase, class II [SSF64586] (453-529)
  IPR033721 Prolyl-tRNA synthetase, catalytic domain [cd00778] (35-295)
  IPR036621 Anticodon-binding domain superfamily [G3DSA:3.40.50.800] (306-432)
  IPR045864 Class II Aminoacyl-tRNA synthetase/Biotinyl protein ligase (BPL) and lipoyl protein ligase (LPL) [G3DSA:3.30.930.10] (13-305)
  IPR045864 Class II Aminoacyl-tRNA synthetase/Biotinyl protein ligase (BPL) and lipoyl protein ligase (LPL) [SSF55681] (34-299)